Protein AF-0000000083226779 (afdb_homodimer)

Radius of gyration: 32.37 Å; Cα contacts (8 Å, |Δi|>4): 1210; chains: 2; bounding box: 57×109×81 Å

Organism: NCBI:txid56615

pLDDT: mean 79.48, std 20.88, range [28.34, 98.81]

Foldseek 3Di:
DFLPDDDVRVCCLVPDDDPPDDDDDDYDVDGDADQCVQLVVDAAPDQFPGKDKDADPQKDFAPCLVVLQVQVCCVLRVPPHPVPQAFKAFQADFQWQAKDLVGTDGDDQLVVCVVVVDPPSQAKFKELQDDNHIMMGRNNLSVLLVLQVVCLVVQNQPLFGNLDDLQPDRIRLSVVSRHNRSSSSSSSLLQLHIHIYGRDWDFQPPPPPVQQPPDPSRGTATATRMWGLQDDDPVRHLDQPPPDPPCCVVQVVQLVVFVVQVPPPCVVVPPPPPPDDPDVVVVVSVSVVSSVVVSSSVSSRTGHHHDHDDPVDDSLPRFDDPVVDPDGGGRDDPQPHFYAYSSRHTDGSVRSRVSSLVSCVVSCSLVCQVVLVCVQVPDDPPDDDDCPRDPRDSSNVSSVSRND/DFLPDDDVRVVCLVPDDDPPDDDDDDYDVDGDADQCVQLVVDAAPDQFPGKDKDADPQKDFAPCLVVLQVQVCCALRVVPHPVPQAFKAFQADFQWQAKDLVGTDGDDQLVVCVVVVDPPSQAKFKELQDDNHIMMGRNNLSVLLVLQVVCLVVQNLPLFGNLDDLQPDRIRLSVVSRHNRSSSSSSSLLQLHIYIYGRDWDFQPPPPVVQPPPDPSRGTATATRMWGLQDDDPPRHLDQPPPDPPCVVVQVVQLVVFVVQVPPPCVVVPPPPPPDDPDVVVVVSVSVVSSVVVSVSVSSRTGHHHDHDDPVDDSLPRFDDPVVDPDGGGRDHPQPHFYAYSRRHTDGSVRSRVSSLVSCVVSCSLVCQVVLVCVQPPDDPPDDDDCPRDPRDSSNVSSVSRND

Sequence (808 aa):
MEQTADQPTRKLVEGFEWKHGSKTVRKRIIQGGLLPAVVESWYPSSAHDSYGVLLEDDVEVSGYFYGWLKFALLEYRYSGRPAGAIYGISLYQPQHSELRPEGRRPFHAPALLAGLGIHPSTMPYASQVPCSWGALFFPETWTAFERYLTFRLANQLSGLELHQPVIPSPIRSNRWPKSWKKYLIEWVYLRGLVMLYPNYHHFNHSDHPEQAEWAEGEGLVPMGLSTNHLEIGTHVHHRQHRAKASHKLQYQQHQRAKLRFTRWEESIGVGWMVRGDDQQQEQEQQRMIQAELTAAQVKREFAIPLKPLSRSHSLLDGLKSPPGSRLPARLPSLSSLTSFDLWAEPASLDILHHRGFFASLSSGICDPFEHLLRAHRAPPSTTVSSSSSSPPSDRLELLADICRMEQTADQPTRKLVEGFEWKHGSKTVRKRIIQGGLLPAVVESWYPSSAHDSYGVLLEDDVEVSGYFYGWLKFALLEYRYSGRPAGAIYGISLYQPQHSELRPEGRRPFHAPALLAGLGIHPSTMPYASQVPCSWGALFFPETWTAFERYLTFRLANQLSGLELHQPVIPSPIRSNRWPKSWKKYLIEWVYLRGLVMLYPNYHHFNHSDHPEQAEWAEGEGLVPMGLSTNHLEIGTHVHHRQHRAKASHKLQYQQHQRAKLRFTRWEESIGVGWMVRGDDQQQEQEQQRMIQAELTAAQVKREFAIPLKPLSRSHSLLDGLKSPPGSRLPARLPSLSSLTSFDLWAEPASLDILHHRGFFASLSSGICDPFEHLLRAHRAPPSTTVSSSSSSPPSDRLELLADICR

Nearest PDB structures (foldseek):
  4d0z-assembly3_C  TM=5.890E-01  e=7.090E-01  Homo sapiens
  6nqt-assembly1_C  TM=6.318E-01  e=1.632E+00  Homo sapiens
  2ffu-assembly1_A  TM=5.578E-01  e=1.544E+00  Homo sapiens
  6nqt-assembly1_C  TM=5.850E-01  e=9.514E-01  Homo sapiens
  2ffu-assembly1_A  TM=5.577E-01  e=8.031E-01  Homo sapiens

Solvent-accessible surface area (backbone atoms only — not comparable to full-atom values): 45281 Å² total; per-residue (Å²): 82,59,44,77,57,49,62,71,56,49,51,47,58,49,67,48,80,63,89,88,55,88,66,82,46,54,46,40,66,59,78,68,56,68,30,50,55,57,61,37,69,59,41,55,47,29,68,82,79,26,71,47,75,51,69,50,94,50,46,48,70,21,81,48,35,67,58,49,51,52,55,52,45,45,53,42,55,65,61,77,42,76,45,74,50,55,42,31,41,34,32,34,55,71,53,50,40,65,32,35,68,92,40,73,37,85,36,57,63,41,47,54,32,43,73,71,70,40,76,53,33,31,41,56,35,30,26,36,59,79,61,78,49,22,26,36,35,37,27,57,52,49,54,52,44,52,52,49,48,32,34,42,74,64,54,64,39,61,60,39,53,70,86,54,69,64,64,85,63,81,42,43,48,78,75,34,87,69,42,52,61,32,56,50,44,47,49,28,43,36,56,23,29,26,25,38,28,55,37,44,61,44,76,61,76,65,87,61,72,81,76,58,71,47,59,96,69,52,39,61,41,66,30,14,31,16,24,39,58,70,55,81,49,94,83,36,63,89,52,81,73,73,73,62,78,79,59,39,60,62,50,49,52,55,22,54,63,35,48,74,62,38,82,69,70,77,70,67,76,73,64,81,70,71,81,65,73,69,66,66,43,48,50,50,46,48,46,49,51,49,41,49,51,35,45,50,49,52,25,30,63,62,34,45,31,54,39,66,83,48,92,91,47,60,93,58,56,46,46,50,49,54,85,94,44,90,49,72,55,52,81,72,51,78,89,70,41,54,30,24,40,66,73,67,40,82,43,54,64,67,56,38,31,49,53,9,38,51,36,33,60,71,45,29,54,42,66,57,43,64,59,50,51,48,64,67,64,48,71,74,74,87,76,77,74,89,69,73,74,71,73,74,51,64,67,53,49,53,43,48,62,38,68,98,82,59,44,79,59,50,61,71,59,49,52,47,59,50,66,49,79,61,90,87,57,89,66,82,47,53,47,40,66,56,79,69,56,67,30,50,54,57,63,37,67,59,42,54,47,28,66,82,79,26,71,45,73,52,69,49,95,50,46,50,69,21,82,49,36,66,57,49,52,51,54,51,44,44,54,43,55,64,61,78,42,77,44,76,49,55,40,32,42,34,32,32,55,70,53,49,40,65,32,34,68,91,39,72,37,87,36,56,63,41,48,54,32,43,73,70,70,39,78,53,33,32,41,55,34,31,25,36,58,79,63,78,49,21,25,35,36,38,27,55,52,49,55,51,44,50,51,49,48,33,35,41,76,65,53,64,39,62,59,40,54,70,87,55,70,62,64,86,63,82,44,44,47,76,75,34,88,70,40,52,63,33,56,49,44,45,49,28,43,34,56,22,28,28,25,40,29,56,36,44,62,44,76,60,76,66,86,61,70,82,74,57,71,45,56,102,66,50,40,60,40,65,31,14,31,14,23,41,58,71,58,81,49,95,84,38,61,89,53,80,72,74,73,63,77,81,60,36,59,61,50,50,52,54,23,56,62,34,48,76,61,37,83,68,70,76,70,66,74,72,64,78,68,70,80,64,72,68,67,66,43,46,49,50,46,48,46,49,49,49,41,47,50,34,47,51,49,52,26,29,62,61,32,42,30,55,38,65,84,46,92,91,48,60,92,59,58,45,46,50,48,54,85,93,44,91,48,70,53,50,81,72,52,77,92,70,41,54,30,25,40,67,74,68,41,80,43,54,63,66,56,39,30,50,52,10,37,50,35,33,60,71,44,29,54,41,66,57,43,63,60,51,52,48,63,67,63,48,69,75,75,86,76,81,76,88,70,73,76,70,73,76,49,63,66,54,49,53,40,50,63,37,67,100

Structure (mmCIF, N/CA/C/O backbone):
data_AF-0000000083226779-model_v1
#
loop_
_entity.id
_entity.type
_entity.pdbx_description
1 polymer 'Uncharacterized protein'
#
loop_
_atom_site.group_PDB
_atom_site.id
_atom_site.type_symbol
_atom_site.label_atom_id
_atom_site.label_alt_id
_atom_site.label_comp_id
_atom_site.label_asym_id
_atom_site.label_entity_id
_atom_site.label_seq_id
_atom_site.pdbx_PDB_ins_code
_atom_site.Cartn_x
_atom_site.Cartn_y
_atom_site.Cartn_z
_atom_site.occupancy
_atom_site.B_iso_or_equiv
_atom_site.auth_seq_id
_atom_site.auth_comp_id
_atom_site.auth_asym_id
_atom_site.auth_atom_id
_atom_site.pdbx_PDB_model_num
ATOM 1 N N . MET A 1 1 ? -1.483 4.699 -6.59 1 90.75 1 MET A N 1
ATOM 2 C CA . MET A 1 1 ? -2.381 4.809 -7.734 1 90.75 1 MET A CA 1
ATOM 3 C C . MET A 1 1 ? -3.73 4.16 -7.434 1 90.75 1 MET A C 1
ATOM 5 O O . MET A 1 1 ? -3.793 2.98 -7.086 1 90.75 1 MET A O 1
ATOM 9 N N . GLU A 1 2 ? -4.73 4.992 -7.52 1 89 2 GLU A N 1
ATOM 10 C CA . GLU A 1 2 ? -6.078 4.512 -7.242 1 89 2 GLU A CA 1
ATOM 11 C C . GLU A 1 2 ? -6.559 3.559 -8.336 1 89 2 GLU A C 1
ATOM 13 O O . GLU A 1 2 ? -6.02 3.549 -9.438 1 89 2 GLU A O 1
ATOM 18 N N . GLN A 1 3 ? -7.539 2.748 -7.957 1 86.06 3 GLN A N 1
ATOM 19 C CA . GLN A 1 3 ? -8.141 1.803 -8.891 1 86.06 3 GLN A CA 1
ATOM 20 C C . GLN A 1 3 ? -8.586 2.504 -10.172 1 86.06 3 GLN A C 1
ATOM 22 O O . GLN A 1 3 ? -8.469 1.944 -11.266 1 86.06 3 GLN A O 1
ATOM 27 N N . THR A 1 4 ? -8.969 3.74 -10.086 1 83.69 4 THR A N 1
ATOM 28 C CA . THR A 1 4 ? -9.578 4.477 -11.188 1 83.69 4 THR A CA 1
ATOM 29 C C . THR A 1 4 ? -8.531 5.289 -11.945 1 83.69 4 THR A C 1
ATOM 31 O O . THR A 1 4 ? -8.875 6.121 -12.789 1 83.69 4 THR A O 1
ATOM 34 N N . ALA A 1 5 ? -7.312 5.117 -11.617 1 86.69 5 ALA A N 1
ATOM 35 C CA . ALA A 1 5 ? -6.266 5.859 -12.312 1 86.69 5 ALA A CA 1
ATOM 36 C C . ALA A 1 5 ? -6.398 5.699 -13.828 1 86.69 5 ALA A C 1
ATOM 38 O O . ALA A 1 5 ? -6.57 4.586 -14.328 1 86.69 5 ALA A O 1
ATOM 39 N N . ASP A 1 6 ? -6.32 6.848 -14.477 1 86.12 6 ASP A N 1
ATOM 40 C CA . ASP A 1 6 ? -6.469 6.797 -15.93 1 86.12 6 ASP A CA 1
ATOM 41 C C . ASP A 1 6 ? -5.164 6.367 -16.594 1 86.12 6 ASP A C 1
ATOM 43 O O . ASP A 1 6 ? -4.137 6.227 -15.938 1 86.12 6 ASP A O 1
ATOM 47 N N . GLN A 1 7 ? -5.242 6.16 -17.859 1 87.12 7 GLN A N 1
ATOM 48 C CA . GLN A 1 7 ? -4.137 5.598 -18.641 1 87.12 7 GLN A CA 1
ATOM 49 C C . GLN A 1 7 ? -2.934 6.535 -18.625 1 87.12 7 GLN A C 1
ATOM 51 O O . GLN A 1 7 ? -1.801 6.094 -18.422 1 87.12 7 GLN A O 1
ATOM 56 N N . PRO A 1 8 ? -3.09 7.852 -18.844 1 86.38 8 PRO A N 1
ATOM 57 C CA . PRO A 1 8 ? -1.929 8.742 -18.797 1 86.38 8 PRO A CA 1
ATOM 58 C C . PRO A 1 8 ? -1.203 8.695 -17.453 1 86.38 8 PRO A C 1
ATOM 60 O O . PRO A 1 8 ? 0.03 8.695 -17.422 1 86.38 8 PRO A O 1
ATOM 63 N N . THR A 1 9 ? -1.959 8.648 -16.406 1 88.81 9 THR A N 1
ATOM 64 C CA . THR A 1 9 ? -1.373 8.562 -15.078 1 88.81 9 THR A CA 1
ATOM 65 C C . THR A 1 9 ? -0.595 7.258 -14.914 1 88.81 9 THR A C 1
ATOM 67 O O . THR A 1 9 ? 0.542 7.262 -14.43 1 88.81 9 THR A O 1
ATOM 70 N N . ARG A 1 10 ? -1.225 6.184 -15.328 1 88.81 10 ARG A N 1
ATOM 71 C CA . ARG A 1 10 ? -0.58 4.879 -15.227 1 88.81 10 ARG A CA 1
ATOM 72 C C . ARG A 1 10 ? 0.725 4.848 -16.016 1 88.81 10 ARG A C 1
ATOM 74 O O . ARG A 1 10 ? 1.749 4.383 -15.516 1 88.81 10 ARG A O 1
ATOM 81 N N . LYS A 1 11 ? 0.662 5.297 -17.219 1 88.25 11 LYS A N 1
ATOM 82 C CA . LYS A 1 11 ? 1.846 5.301 -18.078 1 88.25 11 LYS A CA 1
ATOM 83 C C . LYS A 1 11 ? 2.945 6.18 -17.484 1 88.25 11 LYS A C 1
ATOM 85 O O . LYS A 1 11 ? 4.129 5.836 -17.562 1 88.25 11 LYS A O 1
ATOM 90 N N . LEU A 1 12 ? 2.537 7.285 -16.938 1 89.94 12 LEU A N 1
ATOM 91 C CA . LEU A 1 12 ? 3.498 8.164 -16.281 1 89.94 12 LEU A CA 1
ATOM 92 C C . LEU A 1 12 ? 4.188 7.457 -15.125 1 89.94 12 LEU A C 1
ATOM 94 O O . LEU A 1 12 ? 5.418 7.488 -15.023 1 89.94 12 LEU A O 1
ATOM 98 N N . VAL A 1 13 ? 3.434 6.848 -14.281 1 90.38 13 VAL A N 1
ATOM 99 C CA . VAL A 1 13 ? 3.957 6.168 -13.102 1 90.38 13 VAL A CA 1
ATOM 100 C C . VAL A 1 13 ? 4.863 5.016 -13.531 1 90.38 13 VAL A C 1
ATOM 102 O O . VAL A 1 13 ? 5.969 4.859 -13.008 1 90.38 13 VAL A O 1
ATOM 105 N N . GLU A 1 14 ? 4.41 4.258 -14.461 1 88.44 14 GLU A N 1
ATOM 106 C CA . GLU A 1 14 ? 5.168 3.102 -14.93 1 88.44 14 GLU A CA 1
ATOM 107 C C . GLU A 1 14 ? 6.477 3.529 -15.594 1 88.44 14 GLU A C 1
ATOM 109 O O . GLU A 1 14 ? 7.504 2.867 -15.43 1 88.44 14 GLU A O 1
ATOM 114 N N . GLY A 1 15 ? 6.434 4.633 -16.281 1 87.75 15 GLY A N 1
ATOM 115 C CA . GLY A 1 15 ? 7.594 5.086 -17.031 1 87.75 15 GLY A CA 1
ATOM 116 C C . GLY A 1 15 ? 8.516 5.984 -16.234 1 87.75 15 GLY A C 1
ATOM 117 O O . GLY A 1 15 ? 9.633 6.273 -16.656 1 87.75 15 GLY A O 1
ATOM 118 N N . PHE A 1 16 ? 8.047 6.379 -15.062 1 89.94 16 PHE A N 1
ATOM 119 C CA . PHE A 1 16 ? 8.828 7.316 -14.258 1 89.94 16 PHE A CA 1
ATOM 120 C C . PHE A 1 16 ? 10.078 6.645 -13.703 1 89.94 16 PHE A C 1
ATOM 122 O O . PHE A 1 16 ? 10 5.566 -13.109 1 89.94 16 PHE A O 1
ATOM 129 N N . GLU A 1 17 ? 11.172 7.234 -13.906 1 88.38 17 GLU A N 1
ATOM 130 C CA . GLU A 1 17 ? 12.43 6.754 -13.352 1 88.38 17 GLU A CA 1
ATOM 131 C C . GLU A 1 17 ? 12.914 7.645 -12.211 1 88.38 17 GLU A C 1
ATOM 133 O O . GLU A 1 17 ? 13.078 8.852 -12.391 1 88.38 17 GLU A O 1
ATOM 138 N N . TRP A 1 18 ? 13.07 7.109 -11.078 1 89.5 18 TRP A N 1
ATOM 139 C CA . TRP A 1 18 ? 13.594 7.812 -9.914 1 89.5 18 TRP A CA 1
ATOM 140 C C . TRP A 1 18 ? 15.078 7.5 -9.719 1 89.5 18 TRP A C 1
ATOM 142 O O . TRP A 1 18 ? 15.43 6.391 -9.305 1 89.5 18 TRP A O 1
ATOM 152 N N . LYS A 1 19 ? 15.969 8.414 -9.828 1 89.81 19 LYS A N 1
ATOM 153 C CA . LYS A 1 19 ? 17.406 8.203 -9.844 1 89.81 19 LYS A CA 1
ATOM 154 C C . LYS A 1 19 ? 18.016 8.445 -8.461 1 89.81 19 LYS A C 1
ATOM 156 O O . LYS A 1 19 ? 19.219 8.289 -8.266 1 89.81 19 LYS A O 1
ATOM 161 N N . HIS A 1 20 ? 17.266 8.875 -7.52 1 87.88 20 HIS A N 1
ATOM 162 C CA . HIS A 1 20 ? 17.781 9.297 -6.227 1 87.88 20 HIS A CA 1
ATOM 163 C C . HIS A 1 20 ? 17.422 8.297 -5.133 1 87.88 20 HIS A C 1
ATOM 165 O O . HIS A 1 20 ? 17.422 8.633 -3.949 1 87.88 20 HIS A O 1
ATOM 171 N N . GLY A 1 21 ? 17.062 7.152 -5.527 1 87.44 21 GLY A N 1
ATOM 172 C CA . GLY A 1 21 ? 16.688 6.109 -4.594 1 87.44 21 GLY A CA 1
ATOM 173 C C . GLY A 1 21 ? 15.781 5.059 -5.207 1 87.44 21 GLY A C 1
ATOM 174 O O . GLY A 1 21 ? 15.75 4.895 -6.426 1 87.44 21 GLY A O 1
ATOM 175 N N . SER A 1 22 ? 15.125 4.305 -4.305 1 87.69 22 SER A N 1
ATOM 176 C CA . SER A 1 22 ? 14.211 3.26 -4.762 1 87.69 22 SER A CA 1
ATOM 177 C C . SER A 1 22 ? 12.82 3.82 -5.023 1 87.69 22 SER A C 1
ATOM 179 O O . SER A 1 22 ? 12.398 4.785 -4.375 1 87.69 22 SER A O 1
ATOM 181 N N . LYS A 1 23 ? 12.242 3.258 -6.012 1 91.06 23 LYS A N 1
ATOM 182 C CA . LYS A 1 23 ? 10.859 3.566 -6.348 1 91.06 23 LYS A CA 1
ATOM 183 C C . LYS A 1 23 ? 9.938 2.387 -6.035 1 91.06 23 LYS A C 1
ATOM 185 O O . LYS A 1 23 ? 10.242 1.248 -6.398 1 91.06 23 LYS A O 1
ATOM 190 N N . THR A 1 24 ? 8.969 2.74 -5.246 1 91.56 24 THR A N 1
ATOM 191 C CA . THR A 1 24 ? 7.914 1.754 -5.023 1 91.56 24 THR A CA 1
ATOM 192 C C . THR A 1 24 ? 6.559 2.299 -5.469 1 91.56 24 THR A C 1
ATOM 194 O O . THR A 1 24 ? 6.246 3.467 -5.234 1 91.56 24 THR A O 1
ATOM 197 N N . VAL A 1 25 ? 5.809 1.467 -6.211 1 92.88 25 VAL A N 1
ATOM 198 C CA . VAL A 1 25 ? 4.48 1.846 -6.68 1 92.88 25 VAL A CA 1
ATOM 199 C C . VAL A 1 25 ? 3.42 1.016 -5.961 1 92.88 25 VAL A C 1
ATOM 201 O O . VAL A 1 25 ? 3.547 -0.206 -5.852 1 92.88 25 VAL A O 1
ATOM 204 N N . ARG A 1 26 ? 2.471 1.661 -5.371 1 92.56 26 ARG A N 1
ATOM 205 C CA . ARG A 1 26 ? 1.292 0.998 -4.82 1 92.56 26 ARG A CA 1
ATOM 206 C C . ARG A 1 26 ? 0.071 1.233 -5.703 1 92.56 26 ARG A C 1
ATOM 208 O O . ARG A 1 26 ? -0.317 2.379 -5.945 1 92.56 26 ARG A O 1
ATOM 215 N N . LYS A 1 27 ? -0.462 0.164 -6.191 1 93 27 LYS A N 1
ATOM 216 C CA . LYS A 1 27 ? -1.641 0.245 -7.047 1 93 27 LYS A CA 1
ATOM 217 C C . LYS A 1 27 ? -2.82 -0.501 -6.434 1 93 27 LYS A C 1
ATOM 219 O O . LYS A 1 27 ? -2.688 -1.657 -6.027 1 93 27 LYS A O 1
ATOM 224 N N . ARG A 1 28 ? -3.957 0.163 -6.328 1 91.31 28 ARG A N 1
ATOM 225 C CA . ARG A 1 28 ? -5.168 -0.436 -5.777 1 91.31 28 ARG A CA 1
ATOM 226 C C . ARG A 1 28 ? -5.973 -1.141 -6.863 1 91.31 28 ARG A C 1
ATOM 228 O O . ARG A 1 28 ? -6.078 -0.646 -7.988 1 91.31 28 ARG A O 1
ATOM 235 N N . ILE A 1 29 ? -6.566 -2.238 -6.461 1 89.44 29 ILE A N 1
ATOM 236 C CA . ILE A 1 29 ? -7.418 -2.965 -7.395 1 89.44 29 ILE A CA 1
ATOM 237 C C . ILE A 1 29 ? -8.883 -2.756 -7.023 1 89.44 29 ILE A C 1
ATOM 239 O O . ILE A 1 29 ? -9.781 -3.088 -7.805 1 89.44 29 ILE A O 1
ATOM 243 N N . ILE A 1 30 ? -9.086 -2.299 -5.84 1 84.31 30 ILE A N 1
ATOM 244 C CA . ILE A 1 30 ? -10.383 -1.842 -5.359 1 84.31 30 ILE A CA 1
ATOM 245 C C . ILE A 1 30 ? -10.297 -0.377 -4.938 1 84.31 30 ILE A C 1
ATOM 247 O O . ILE A 1 30 ? -9.328 0.033 -4.297 1 84.31 30 ILE A O 1
ATOM 251 N N . GLN A 1 31 ? -11.305 0.309 -5.297 1 84.94 31 GLN A N 1
ATOM 252 C CA . GLN A 1 31 ? -11.289 1.732 -4.977 1 84.94 31 GLN A CA 1
ATOM 253 C C . GLN A 1 31 ? -11.211 1.955 -3.467 1 84.94 31 GLN A C 1
ATOM 255 O O . GLN A 1 31 ? -11.992 1.382 -2.709 1 84.94 31 GLN A O 1
ATOM 260 N N . GLY A 1 32 ? -10.297 2.727 -3.047 1 83.31 32 GLY A N 1
ATOM 261 C CA . GLY A 1 32 ? -10.094 2.992 -1.631 1 83.31 32 GLY A CA 1
ATOM 262 C C . GLY A 1 32 ? -10.586 4.363 -1.207 1 83.31 32 GLY A C 1
ATOM 263 O O . GLY A 1 32 ? -11 4.555 -0.062 1 83.31 32 GLY A O 1
ATOM 264 N N . GLY A 1 33 ? -10.414 5.344 -2.08 1 84.25 33 GLY A N 1
ATOM 265 C CA . GLY A 1 33 ? -10.805 6.699 -1.73 1 84.25 33 GLY A CA 1
ATOM 266 C C . GLY A 1 33 ? -9.648 7.535 -1.211 1 84.25 33 GLY A C 1
ATOM 267 O O . GLY A 1 33 ? -8.539 7.027 -1.03 1 84.25 33 GLY A O 1
ATOM 268 N N . LEU A 1 34 ? -9.953 8.781 -0.894 1 85.62 34 LEU A N 1
ATOM 269 C CA . LEU A 1 34 ? -8.906 9.75 -0.583 1 85.62 34 LEU A CA 1
ATOM 270 C C . LEU A 1 34 ? -8.336 9.508 0.809 1 85.62 34 LEU A C 1
ATOM 272 O O . LEU A 1 34 ? -7.125 9.633 1.02 1 85.62 34 LEU A O 1
ATOM 276 N N . LEU A 1 35 ? -9.203 9.227 1.764 1 91.12 35 LEU A N 1
ATOM 277 C CA . LEU A 1 35 ? -8.758 9.031 3.139 1 91.12 35 LEU A CA 1
ATOM 278 C C . LEU A 1 35 ? -7.73 7.902 3.221 1 91.12 35 LEU A C 1
ATOM 280 O O . LEU A 1 35 ? -6.582 8.133 3.604 1 91.12 35 LEU A O 1
ATOM 284 N N . PRO A 1 36 ? -8.023 6.691 2.711 1 91 36 PRO A N 1
ATOM 285 C CA . PRO A 1 36 ? -6.996 5.652 2.727 1 91 36 PRO A CA 1
ATOM 286 C C . PRO A 1 36 ? -5.801 5.988 1.834 1 91 36 PRO A C 1
ATOM 288 O O . PRO A 1 36 ? -4.672 5.598 2.133 1 91 36 PRO A O 1
ATOM 291 N N . ALA A 1 37 ? -6.047 6.676 0.75 1 92.06 37 ALA A N 1
ATOM 292 C CA . ALA A 1 37 ? -4.969 7.012 -0.177 1 92.06 37 ALA A CA 1
ATOM 293 C C . ALA A 1 37 ? -3.846 7.758 0.535 1 92.06 37 ALA A C 1
ATOM 295 O O . ALA A 1 37 ? -2.664 7.492 0.295 1 92.06 37 ALA A O 1
ATOM 296 N N . VAL A 1 38 ? -4.219 8.625 1.435 1 94.69 38 VAL A N 1
ATOM 297 C CA . VAL A 1 38 ? -3.211 9.414 2.129 1 94.69 38 VAL A CA 1
ATOM 298 C C . VAL A 1 38 ? -2.664 8.633 3.32 1 94.69 38 VAL A C 1
ATOM 300 O O . VAL A 1 38 ? -1.452 8.445 3.441 1 94.69 38 VAL A O 1
ATOM 303 N N . VAL A 1 39 ? -3.494 8.133 4.133 1 95.81 39 VAL A N 1
ATOM 304 C CA . VAL A 1 39 ? -3.072 7.566 5.414 1 95.81 39 VAL A CA 1
ATOM 305 C C . VAL A 1 39 ? -2.285 6.281 5.176 1 95.81 39 VAL A C 1
ATOM 307 O O . VAL A 1 39 ? -1.332 5.984 5.902 1 95.81 39 VAL A O 1
ATOM 310 N N . GLU A 1 40 ? -2.658 5.535 4.168 1 93.94 40 GLU A N 1
ATOM 311 C CA . GLU A 1 40 ? -1.982 4.266 3.904 1 93.94 40 GLU A CA 1
ATOM 312 C C . GLU A 1 40 ? -0.746 4.469 3.033 1 93.94 40 GLU A C 1
ATOM 314 O O . GLU A 1 40 ? -0.008 3.521 2.764 1 93.94 40 GLU A O 1
ATOM 319 N N . SER A 1 41 ? -0.499 5.633 2.594 1 94.25 41 SER A N 1
ATOM 320 C CA . SER A 1 41 ? 0.613 5.883 1.682 1 94.25 41 SER A CA 1
ATOM 321 C C . SER A 1 41 ? 1.955 5.715 2.385 1 94.25 41 SER A C 1
ATOM 323 O O . SER A 1 41 ? 2.98 5.5 1.735 1 94.25 41 SER A O 1
ATOM 325 N N . TRP A 1 42 ? 1.938 5.832 3.686 1 94.94 42 TRP A N 1
ATOM 326 C CA . TRP A 1 42 ? 3.191 5.73 4.426 1 94.94 42 TRP A CA 1
ATOM 327 C C . TRP A 1 42 ? 2.957 5.137 5.812 1 94.94 42 TRP A C 1
ATOM 329 O O . TRP A 1 42 ? 1.962 5.449 6.469 1 94.94 42 TRP A O 1
ATOM 339 N N . TYR A 1 43 ? 3.742 4.273 6.207 1 94.56 43 TYR A N 1
ATOM 340 C CA . TYR A 1 43 ? 3.906 3.756 7.559 1 94.56 43 TYR A CA 1
ATOM 341 C C . TYR A 1 43 ? 5.379 3.652 7.93 1 94.56 43 TYR A C 1
ATOM 343 O O . TYR A 1 43 ? 6.168 3.051 7.195 1 94.56 43 TYR A O 1
ATOM 351 N N . PRO A 1 44 ? 5.746 4.27 9.039 1 94.25 44 PRO A N 1
ATOM 352 C CA . PRO A 1 44 ? 7.172 4.34 9.359 1 94.25 44 PRO A CA 1
ATOM 353 C C . PRO A 1 44 ? 7.824 2.963 9.461 1 94.25 44 PRO A C 1
ATOM 355 O O . PRO A 1 44 ? 7.234 2.037 10.023 1 94.25 44 PRO A O 1
ATOM 358 N N . SER A 1 45 ? 9.031 2.852 8.852 1 89.31 45 SER A N 1
ATOM 359 C CA . SER A 1 45 ? 9.805 1.614 8.914 1 89.31 45 SER A CA 1
ATOM 360 C C . SER A 1 45 ? 10.539 1.496 10.242 1 89.31 45 SER A C 1
ATOM 362 O O . SER A 1 45 ? 11.016 0.415 10.609 1 89.31 45 SER A O 1
ATOM 364 N N . SER A 1 46 ? 10.695 2.609 10.82 1 84 46 SER A N 1
ATOM 365 C CA . SER A 1 46 ? 11.297 2.707 12.148 1 84 46 SER A CA 1
ATOM 366 C C . SER A 1 46 ? 10.539 3.695 13.031 1 84 46 SER A C 1
ATOM 368 O O . SER A 1 46 ? 10.039 4.715 12.539 1 84 46 SER A O 1
ATOM 370 N N . ALA A 1 47 ? 10.523 3.387 14.297 1 77.5 47 ALA A N 1
ATOM 371 C CA . ALA A 1 47 ? 9.742 4.195 15.219 1 77.5 47 ALA A CA 1
ATOM 372 C C . ALA A 1 47 ? 10.406 5.543 15.477 1 77.5 47 ALA A C 1
ATOM 374 O O . ALA A 1 47 ? 9.758 6.496 15.914 1 77.5 47 ALA A O 1
ATOM 375 N N . HIS A 1 48 ? 11.641 5.668 15.141 1 78.12 48 HIS A N 1
ATOM 376 C CA . HIS A 1 48 ? 12.266 6.895 15.633 1 78.12 48 HIS A CA 1
ATOM 377 C C . HIS A 1 48 ? 13.078 7.57 14.531 1 78.12 48 HIS A C 1
ATOM 379 O O . HIS A 1 48 ? 13.477 8.727 14.672 1 78.12 48 HIS A O 1
ATOM 385 N N . ASP A 1 49 ? 13.211 6.93 13.469 1 85.38 49 ASP A N 1
ATOM 386 C CA . ASP A 1 49 ? 14.117 7.551 12.516 1 85.38 49 ASP A CA 1
ATOM 387 C C . ASP A 1 49 ? 13.602 7.398 11.086 1 85.38 49 ASP A C 1
ATOM 389 O O . ASP A 1 49 ? 14.383 7.367 10.133 1 85.38 49 ASP A O 1
ATOM 393 N N . SER A 1 50 ? 12.453 7.168 10.914 1 91.75 50 SER A N 1
ATOM 394 C CA . SER A 1 50 ? 11.797 7.082 9.617 1 91.75 50 SER A CA 1
ATOM 395 C C . SER A 1 50 ? 10.734 8.164 9.461 1 91.75 50 SER A C 1
ATOM 397 O O . SER A 1 50 ? 9.617 8.016 9.961 1 91.75 50 SER A O 1
ATOM 399 N N . TYR A 1 51 ? 11.078 9.18 8.688 1 94.75 51 TYR A N 1
ATOM 400 C CA . TYR A 1 51 ? 10.172 10.312 8.516 1 94.75 51 TYR A CA 1
ATOM 401 C C . TYR A 1 51 ? 9.469 10.242 7.16 1 94.75 51 TYR A C 1
ATOM 403 O O . TYR A 1 51 ? 10.031 9.734 6.188 1 94.75 51 TYR A O 1
ATOM 411 N N . GLY A 1 52 ? 8.258 10.664 7.156 1 96.19 52 GLY A N 1
ATOM 412 C CA . GLY A 1 52 ? 7.512 10.703 5.91 1 96.19 52 GLY A CA 1
ATOM 413 C C . GLY A 1 52 ? 7.191 12.109 5.445 1 96.19 52 GLY A C 1
ATOM 414 O O . GLY A 1 52 ? 6.688 12.922 6.223 1 96.19 52 GLY A O 1
ATOM 415 N N . VAL A 1 53 ? 7.586 12.414 4.23 1 97.94 53 VAL A N 1
ATOM 416 C CA . VAL A 1 53 ? 7.16 13.648 3.572 1 97.94 53 VAL A CA 1
ATOM 417 C C . VAL A 1 53 ? 6.008 13.344 2.613 1 97.94 53 VAL A C 1
ATOM 419 O O . VAL A 1 53 ? 6.18 12.609 1.639 1 97.94 53 VAL A O 1
ATOM 422 N N . LEU A 1 54 ? 4.867 13.875 2.896 1 97.75 54 LEU A N 1
ATOM 423 C CA . LEU A 1 54 ? 3.678 13.625 2.09 1 97.75 54 LEU A CA 1
ATOM 424 C C . LEU A 1 54 ? 3.404 14.789 1.145 1 97.75 54 LEU A C 1
ATOM 426 O O . LEU A 1 54 ? 3.25 15.93 1.585 1 97.75 54 LEU A O 1
ATOM 430 N N . LEU A 1 55 ? 3.348 14.523 -0.193 1 96.75 55 LEU A N 1
ATOM 431 C CA . LEU A 1 55 ? 3.078 15.5 -1.243 1 96.75 55 LEU A CA 1
ATOM 432 C C . LEU A 1 55 ? 1.913 15.055 -2.117 1 96.75 55 LEU A C 1
ATOM 434 O O . LEU A 1 55 ? 1.936 13.953 -2.672 1 96.75 55 LEU A O 1
ATOM 438 N N . GLU A 1 56 ? 0.872 15.844 -2.197 1 92.5 56 GLU A N 1
ATOM 439 C CA . GLU A 1 56 ? -0.198 15.57 -3.154 1 92.5 56 GLU A CA 1
ATOM 440 C C . GLU A 1 56 ? 0.261 15.836 -4.586 1 92.5 56 GLU A C 1
ATOM 442 O O . GLU A 1 56 ? 1.279 16.484 -4.805 1 92.5 56 GLU A O 1
ATOM 447 N N . ASP A 1 57 ? -0.48 15.32 -5.543 1 87.88 57 ASP A N 1
ATOM 448 C CA . ASP A 1 57 ? -0.078 15.328 -6.949 1 87.88 57 ASP A CA 1
ATOM 449 C C . ASP A 1 57 ? -0.086 16.75 -7.516 1 87.88 57 ASP A C 1
ATOM 451 O O . ASP A 1 57 ? 0.543 17.016 -8.547 1 87.88 57 ASP A O 1
ATOM 455 N N . ASP A 1 58 ? -0.776 17.688 -6.871 1 86.94 58 ASP A N 1
ATOM 456 C CA . ASP A 1 58 ? -0.841 19.062 -7.387 1 86.94 58 ASP A CA 1
ATOM 457 C C . ASP A 1 58 ? 0 20 -6.539 1 86.94 58 ASP A C 1
ATOM 459 O O . ASP A 1 58 ? -0.212 21.219 -6.559 1 86.94 58 ASP A O 1
ATOM 463 N N . VAL A 1 59 ? 0.908 19.484 -5.766 1 93.31 59 VAL A N 1
ATOM 464 C CA . VAL A 1 59 ? 1.823 20.281 -4.953 1 93.31 59 VAL A CA 1
ATOM 465 C C . VAL A 1 59 ? 3.148 20.453 -5.691 1 93.31 59 VAL A C 1
ATOM 467 O O . VAL A 1 59 ? 3.65 19.516 -6.316 1 93.31 59 VAL A O 1
ATOM 470 N N . GLU A 1 60 ? 3.619 21.672 -5.75 1 94.19 60 GLU A N 1
ATOM 471 C CA . GLU A 1 60 ? 4.973 22 -6.191 1 94.19 60 GLU A CA 1
ATOM 472 C C . GLU A 1 60 ? 5.832 22.484 -5.023 1 94.19 60 GLU A C 1
ATOM 474 O O . GLU A 1 60 ? 5.352 23.203 -4.152 1 94.19 60 GLU A O 1
ATOM 479 N N . VAL A 1 61 ? 7.137 22.078 -5.039 1 96.81 61 VAL A N 1
ATOM 480 C CA . VAL A 1 61 ? 7.984 22.438 -3.904 1 96.81 61 VAL A CA 1
ATOM 481 C C . VAL A 1 61 ? 9.117 23.344 -4.367 1 96.81 61 VAL A C 1
ATOM 483 O O . VAL A 1 61 ? 9.508 23.312 -5.539 1 96.81 61 VAL A O 1
ATOM 486 N N . SER A 1 62 ? 9.57 24.172 -3.396 1 96.62 62 SER A N 1
ATOM 487 C CA . SER A 1 62 ? 10.75 25 -3.596 1 96.62 62 SER A CA 1
ATOM 488 C C . SER A 1 62 ? 12.023 24.172 -3.611 1 96.62 62 SER A C 1
ATOM 490 O O . SER A 1 62 ? 12.07 23.078 -3.033 1 96.62 62 SER A O 1
ATOM 492 N N . GLY A 1 63 ? 13.062 24.703 -4.328 1 96.06 63 GLY A N 1
ATOM 493 C CA . GLY A 1 63 ? 14.375 24.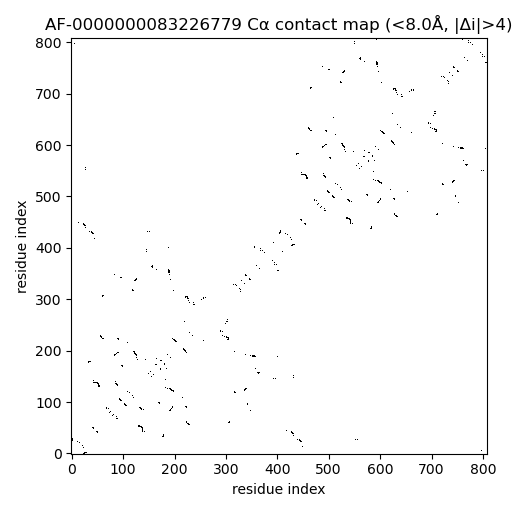094 -4.238 1 96.06 63 GLY A CA 1
ATOM 494 C C . GLY A 1 63 ? 14.906 24.016 -2.82 1 96.06 63 GLY A C 1
ATOM 495 O O . GLY A 1 63 ? 15.828 23.25 -2.531 1 96.06 63 GLY A O 1
ATOM 496 N N . TYR A 1 64 ? 14.297 24.719 -1.859 1 97.19 64 TYR A N 1
ATOM 497 C CA . TYR A 1 64 ? 14.742 24.781 -0.473 1 97.19 64 TYR A CA 1
ATOM 498 C C . TYR A 1 64 ? 13.969 23.797 0.397 1 97.19 64 TYR A C 1
ATOM 500 O O . TYR A 1 64 ? 14.25 23.656 1.59 1 97.19 64 TYR A O 1
ATOM 508 N N . PHE A 1 65 ? 13.016 23.078 -0.187 1 97.94 65 PHE A N 1
ATOM 509 C CA . PHE A 1 65 ? 12.102 22.312 0.65 1 97.94 65 PHE A CA 1
ATOM 510 C C . PHE A 1 65 ? 12.859 21.281 1.49 1 97.94 65 PHE A C 1
ATOM 512 O O . PHE A 1 65 ? 12.617 21.156 2.693 1 97.94 65 PHE A O 1
ATOM 519 N N . TYR A 1 66 ? 13.805 20.562 0.86 1 97.12 66 TYR A N 1
ATOM 520 C CA . TYR A 1 66 ? 14.531 19.516 1.566 1 97.12 66 TYR A CA 1
ATOM 521 C C . TYR A 1 66 ? 15.461 20.109 2.617 1 97.12 66 TYR A C 1
ATOM 523 O O . TYR A 1 66 ? 15.602 19.562 3.713 1 97.12 66 TYR A O 1
ATOM 531 N N . GLY A 1 67 ? 16.141 21.172 2.316 1 97.69 67 GLY A N 1
ATOM 532 C CA . GLY A 1 67 ? 16.984 21.859 3.283 1 97.69 67 GLY A CA 1
ATOM 533 C C . GLY A 1 67 ? 16.203 22.328 4.504 1 97.69 67 GLY A C 1
ATOM 534 O O . GLY A 1 67 ? 16.688 22.188 5.633 1 97.69 67 GLY A O 1
ATOM 535 N N . TRP A 1 68 ? 15.07 22.891 4.27 1 98.06 68 TRP A N 1
ATOM 536 C CA . TRP A 1 68 ? 14.219 23.344 5.363 1 98.06 68 TRP A CA 1
ATOM 537 C C . TRP A 1 68 ? 13.836 22.188 6.277 1 98.06 68 TRP A C 1
ATOM 539 O O . TRP A 1 68 ? 13.922 22.312 7.504 1 98.06 68 TRP A O 1
ATOM 549 N N . LEU A 1 69 ? 13.414 21.109 5.672 1 98.25 69 LEU A N 1
ATOM 550 C CA . LEU A 1 69 ? 13.008 19.938 6.457 1 98.25 69 LEU A CA 1
ATOM 551 C C . LEU A 1 69 ? 14.164 19.438 7.312 1 98.25 69 LEU A C 1
ATOM 553 O O . LEU A 1 69 ? 13.984 19.141 8.5 1 98.25 69 LEU A O 1
ATOM 557 N N . LYS A 1 70 ? 15.305 19.328 6.727 1 96.69 70 LYS A N 1
ATOM 558 C CA . LYS A 1 70 ? 16.469 18.875 7.477 1 96.69 70 LYS A CA 1
ATOM 559 C C . LYS A 1 70 ? 16.828 19.875 8.578 1 96.69 70 LYS A C 1
ATOM 561 O O . LYS A 1 70 ? 17.109 19.469 9.711 1 96.69 70 LYS A O 1
ATOM 566 N N . PHE A 1 71 ? 16.828 21.141 8.234 1 96 71 PHE A N 1
ATOM 567 C CA . PHE A 1 71 ? 17.141 22.234 9.148 1 96 71 PHE A CA 1
ATOM 568 C C . PHE A 1 71 ? 16.25 22.188 10.375 1 96 71 PHE A C 1
ATOM 570 O O . PHE A 1 71 ? 16.734 22.172 11.508 1 96 71 PHE A O 1
ATOM 577 N N . ALA A 1 72 ? 14.984 22.094 10.164 1 96.06 72 ALA A N 1
ATOM 578 C CA . ALA A 1 72 ? 14 22.078 11.242 1 96.06 72 ALA A CA 1
ATOM 579 C C . ALA A 1 72 ? 14.078 20.766 12.023 1 96.06 72 ALA A C 1
ATOM 581 O O . ALA A 1 72 ? 14.023 20.781 13.258 1 96.06 72 ALA A O 1
ATOM 582 N N . LEU A 1 73 ? 14.211 19.672 11.328 1 94.81 73 LEU A N 1
ATOM 583 C CA . LEU A 1 73 ? 14.281 18.359 11.969 1 94.81 73 LEU A CA 1
ATOM 584 C C . LEU A 1 73 ? 15.484 18.266 12.906 1 94.81 73 LEU A C 1
ATOM 586 O O . LEU A 1 73 ? 15.367 17.766 14.023 1 94.81 73 LEU A O 1
ATOM 590 N N . LEU A 1 74 ? 16.609 18.703 12.461 1 93.06 74 LEU A N 1
ATOM 591 C CA . LEU A 1 74 ? 17.812 18.656 13.281 1 93.06 74 LEU A CA 1
ATOM 592 C C . LEU A 1 74 ? 17.656 19.5 14.539 1 93.06 74 LEU A C 1
ATOM 594 O O . LEU A 1 74 ? 18.109 19.109 15.617 1 93.06 74 LEU A O 1
ATOM 598 N N . GLU A 1 75 ? 16.969 20.578 14.445 1 92.25 75 GLU A N 1
ATOM 599 C CA . GLU A 1 75 ? 16.766 21.453 15.594 1 92.25 75 GLU A CA 1
ATOM 600 C C . GLU A 1 75 ? 15.781 20.844 16.594 1 92.25 75 GLU A C 1
ATOM 602 O O . GLU A 1 75 ? 16.031 20.844 17.797 1 92.25 75 GLU A O 1
ATOM 607 N N . TYR A 1 76 ? 14.75 20.328 16.141 1 92.56 76 TYR A N 1
ATOM 608 C CA . TYR A 1 76 ? 13.641 20.016 17.047 1 92.56 76 TYR A CA 1
ATOM 609 C C . TYR A 1 76 ? 13.648 18.547 17.422 1 92.56 76 TYR A C 1
ATOM 611 O O . TYR A 1 76 ? 12.93 18.125 18.344 1 92.56 76 TYR A O 1
ATOM 619 N N . ARG A 1 77 ? 14.43 17.781 16.797 1 89.69 77 ARG A N 1
ATOM 620 C CA . ARG A 1 77 ? 14.453 16.359 17.125 1 89.69 77 ARG A CA 1
ATOM 621 C C . ARG A 1 77 ? 15.844 15.93 17.578 1 89.69 77 ARG A C 1
ATOM 623 O O . ARG A 1 77 ? 15.977 15.055 18.438 1 89.69 77 ARG A O 1
ATOM 630 N N . TYR A 1 78 ? 16.844 16.453 17.078 1 89.5 78 TYR A N 1
ATOM 631 C CA . TYR A 1 78 ? 18.172 15.891 17.281 1 89.5 78 TYR A CA 1
ATOM 632 C C . TYR A 1 78 ? 19.078 16.859 18.016 1 89.5 78 TYR A C 1
ATOM 634 O O . TYR A 1 78 ? 20.25 16.547 18.281 1 89.5 78 TYR A O 1
ATOM 642 N N . SER A 1 79 ? 18.625 17.922 18.312 1 83.62 79 SER A N 1
ATOM 643 C CA . SER A 1 79 ? 19.453 18.906 19 1 83.62 79 SER A CA 1
ATOM 644 C C . SER A 1 79 ? 19.547 18.625 20.484 1 83.62 79 SER A C 1
ATOM 646 O O . SER A 1 79 ? 20.281 19.297 21.219 1 83.62 79 SER A O 1
ATOM 648 N N . GLY A 1 80 ? 18.984 17.453 20.922 1 73.44 80 GLY A N 1
ATOM 649 C CA . GLY A 1 80 ? 18.953 17.172 22.344 1 73.44 80 GLY A CA 1
ATOM 650 C C . GLY A 1 80 ? 17.734 17.734 23.031 1 73.44 80 GLY A C 1
ATOM 651 O O . GLY A 1 80 ? 17.484 17.453 24.203 1 73.44 80 GLY A O 1
ATOM 652 N N . ARG A 1 81 ? 17.094 18.5 22.312 1 62.03 81 ARG A N 1
ATOM 653 C CA . ARG A 1 81 ? 15.867 19.062 22.859 1 62.03 81 ARG A CA 1
ATOM 654 C C . ARG A 1 81 ? 14.688 18.109 22.641 1 62.03 81 ARG A C 1
ATOM 656 O O . ARG A 1 81 ? 14.648 17.375 21.656 1 62.03 81 ARG A O 1
ATOM 663 N N . PRO A 1 82 ? 13.875 17.906 23.656 1 61.91 82 PRO A N 1
ATOM 664 C CA . PRO A 1 82 ? 12.734 17 23.469 1 61.91 82 PRO A CA 1
ATOM 665 C C . PRO A 1 82 ? 11.812 17.453 22.344 1 61.91 82 PRO A C 1
ATOM 667 O O . PRO A 1 82 ? 11.531 18.641 22.203 1 61.91 82 PRO A O 1
ATOM 670 N N . ALA A 1 83 ? 11.625 16.594 21.25 1 61.5 83 ALA A N 1
ATOM 671 C CA . ALA A 1 83 ? 10.695 16.938 20.172 1 61.5 83 ALA A CA 1
ATOM 672 C C . ALA A 1 83 ? 9.359 17.406 20.75 1 61.5 83 ALA A C 1
ATOM 674 O O . ALA A 1 83 ? 8.664 18.219 20.125 1 61.5 83 ALA A O 1
ATOM 675 N N . GLY A 1 84 ? 9.156 17.062 21.938 1 75.88 84 GLY A N 1
ATOM 676 C CA . GLY A 1 84 ? 8.008 17.547 22.688 1 75.88 84 GLY A CA 1
ATOM 677 C C . GLY A 1 84 ? 6.695 17.391 21.953 1 75.88 84 GLY A C 1
ATOM 678 O O . GLY A 1 84 ? 6.352 16.281 21.531 1 75.88 84 GLY A O 1
ATOM 679 N N . ALA A 1 85 ? 6.012 18.484 21.594 1 91.94 85 ALA A N 1
ATOM 680 C CA . ALA A 1 85 ? 4.641 18.562 21.109 1 91.94 85 ALA A CA 1
ATOM 681 C C . ALA A 1 85 ? 4.609 18.656 19.578 1 91.94 85 ALA A C 1
ATOM 683 O O . ALA A 1 85 ? 3.539 18.625 18.969 1 91.94 85 ALA A O 1
ATOM 684 N N . ILE A 1 86 ? 5.789 18.625 18.922 1 96 86 ILE A N 1
ATOM 685 C CA . ILE A 1 86 ? 5.809 18.797 17.484 1 96 86 ILE A CA 1
ATOM 686 C C . ILE A 1 86 ? 5.535 17.469 16.797 1 96 86 ILE A C 1
ATOM 688 O O . ILE A 1 86 ? 6.195 16.469 17.078 1 96 86 ILE A O 1
ATOM 692 N N . TYR A 1 87 ? 4.543 17.469 15.906 1 96.69 87 TYR A N 1
ATOM 693 C CA . TYR A 1 87 ? 4.199 16.219 15.227 1 96.69 87 TYR A CA 1
ATOM 694 C C . TYR A 1 87 ? 4.598 16.281 13.758 1 96.69 87 TYR A C 1
ATOM 696 O O . TYR A 1 87 ? 4.539 15.266 13.055 1 96.69 87 TYR A O 1
ATOM 704 N N . GLY A 1 88 ? 5.031 17.453 13.305 1 97.75 88 GLY A N 1
ATOM 705 C CA . GLY A 1 88 ? 5.391 17.594 11.906 1 97.75 88 GLY A CA 1
ATOM 706 C C . GLY A 1 88 ? 5.965 18.953 11.562 1 97.75 88 GLY A C 1
ATOM 707 O O . GLY A 1 88 ? 6.004 19.844 12.406 1 97.75 88 GLY A O 1
ATOM 708 N N . ILE A 1 89 ? 6.449 19.062 10.312 1 98.38 89 ILE A N 1
ATOM 709 C CA . ILE A 1 89 ? 7.047 20.266 9.75 1 98.38 89 ILE A CA 1
ATOM 710 C C . ILE A 1 89 ? 6.402 20.594 8.406 1 98.38 89 ILE A C 1
ATOM 712 O O . ILE A 1 89 ? 6.508 19.812 7.457 1 98.38 89 ILE A O 1
ATOM 716 N N . SER A 1 90 ? 5.789 21.719 8.336 1 98.81 90 SER A N 1
ATOM 717 C CA . SER A 1 90 ? 5.078 22.125 7.121 1 98.81 90 SER A CA 1
ATOM 718 C C . SER A 1 90 ? 6.027 22.734 6.102 1 98.81 90 SER A C 1
ATOM 720 O O . SER A 1 90 ? 7.023 23.359 6.469 1 98.81 90 SER A O 1
ATOM 722 N N . LEU A 1 91 ? 5.652 22.562 4.852 1 98.75 91 LEU A N 1
ATOM 723 C CA . LEU A 1 91 ? 6.293 23.266 3.754 1 98.75 91 LEU A CA 1
ATOM 724 C C . LEU A 1 91 ? 5.445 24.453 3.309 1 98.75 91 LEU A C 1
ATOM 726 O O . LEU A 1 91 ? 5.98 25.531 3.016 1 98.75 91 LEU A O 1
ATOM 730 N N . TYR A 1 92 ? 4.203 24.281 3.363 1 97.88 92 TYR A N 1
ATOM 731 C CA . TYR A 1 92 ? 3.264 25.297 2.916 1 97.88 92 TYR A CA 1
ATOM 732 C C . TYR A 1 92 ? 3.043 26.344 4 1 97.88 92 TYR A C 1
ATOM 734 O O . TYR A 1 92 ? 3.098 26.031 5.191 1 97.88 92 TYR A O 1
ATOM 742 N N . GLN A 1 93 ? 2.852 27.562 3.539 1 96.12 93 GLN A N 1
ATOM 743 C CA . GLN A 1 93 ? 2.471 28.672 4.406 1 96.12 93 GLN A CA 1
ATOM 744 C C . GLN A 1 93 ? 1.003 29.047 4.215 1 96.12 93 GLN A C 1
ATOM 746 O O . GLN A 1 93 ? 0.645 29.688 3.229 1 96.12 93 GLN A O 1
ATOM 751 N N . PRO A 1 94 ? 0.262 28.734 5.211 1 94.62 94 PRO A N 1
ATOM 752 C CA . PRO A 1 94 ? -1.171 28.984 5.039 1 94.62 94 PRO A CA 1
ATOM 753 C C . PRO A 1 94 ? -1.497 30.469 4.895 1 94.62 94 PRO A C 1
ATOM 755 O O . PRO A 1 94 ? -0.898 31.297 5.574 1 94.62 94 PRO A O 1
ATOM 758 N N . GLN A 1 95 ? -2.477 30.703 4.027 1 90.12 95 GLN A N 1
ATOM 759 C CA .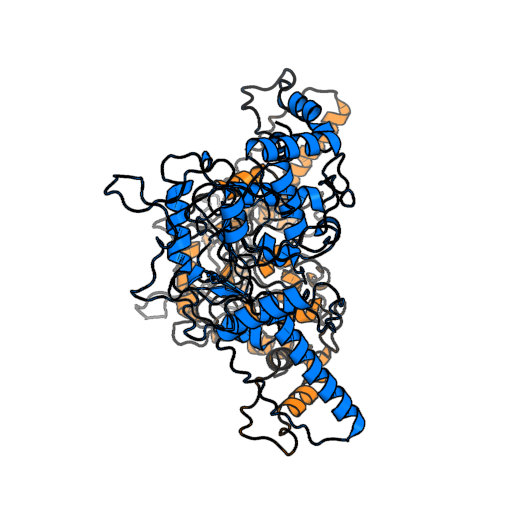 GLN A 1 95 ? -2.928 32.062 3.787 1 90.12 95 GLN A CA 1
ATOM 760 C C . GLN A 1 95 ? -4.312 32.312 4.379 1 90.12 95 GLN A C 1
ATOM 762 O O . GLN A 1 95 ? -4.789 33.438 4.43 1 90.12 95 GLN A O 1
ATOM 767 N N . HIS A 1 96 ? -4.852 31.219 4.855 1 90.25 96 HIS A N 1
ATOM 768 C CA . HIS A 1 96 ? -6.184 31.266 5.449 1 90.25 96 HIS A CA 1
ATOM 769 C C . HIS A 1 96 ? -6.277 30.359 6.672 1 90.25 96 HIS A C 1
ATOM 771 O O . HIS A 1 96 ? -5.621 29.312 6.73 1 90.25 96 HIS A O 1
ATOM 777 N N . SER A 1 97 ? -7.027 30.875 7.637 1 93.06 97 SER A N 1
ATOM 778 C CA . SER A 1 97 ? -7.539 29.969 8.656 1 93.06 97 SER A CA 1
ATOM 779 C C . SER A 1 97 ? -8.781 29.234 8.164 1 93.06 97 SER A C 1
ATOM 781 O O . SER A 1 97 ? -9.812 29.844 7.898 1 93.06 97 SER A O 1
ATOM 783 N N . GLU A 1 98 ? -8.75 27.953 8.109 1 93 98 GLU A N 1
ATOM 784 C CA . GLU A 1 98 ? -9.766 27.219 7.359 1 93 98 GLU A CA 1
ATOM 785 C C . GLU A 1 98 ? -10.773 26.562 8.297 1 93 98 GLU A C 1
ATOM 787 O O . GLU A 1 98 ? -11.828 26.094 7.855 1 93 98 GLU A O 1
ATOM 792 N N . LEU A 1 99 ? -10.555 26.578 9.578 1 96.88 99 LEU A N 1
ATOM 793 C CA . LEU A 1 99 ? -11.312 25.672 10.438 1 96.88 99 LEU A CA 1
ATOM 794 C C . LEU A 1 99 ? -12.406 26.422 11.188 1 96.88 99 LEU A C 1
ATOM 796 O O . LEU A 1 99 ? -13.25 25.797 11.844 1 96.88 99 LEU A O 1
ATOM 800 N N . ARG A 1 100 ? -12.438 27.719 11.102 1 94.12 100 ARG A N 1
ATOM 801 C CA . ARG A 1 100 ? -13.469 28.484 11.789 1 94.12 100 ARG A CA 1
ATOM 802 C C . ARG A 1 100 ? -14.852 28.141 11.25 1 94.12 100 ARG A C 1
ATOM 804 O O . ARG A 1 100 ? -15.023 27.922 10.047 1 94.12 100 ARG A O 1
ATOM 811 N N . PRO A 1 101 ? -15.836 28.094 12.172 1 91.88 101 PRO A N 1
ATOM 812 C CA . PRO A 1 101 ? -17.188 27.719 11.742 1 91.88 101 PRO A CA 1
ATOM 813 C C . PRO A 1 101 ? -17.766 28.688 10.719 1 91.88 101 PRO A C 1
ATOM 815 O O . PRO A 1 101 ? -18.594 28.281 9.883 1 91.88 101 PRO A O 1
ATOM 818 N N . GLU A 1 102 ? -17.297 29.953 10.734 1 89.44 102 GLU A N 1
ATOM 819 C CA . GLU A 1 102 ? -17.812 30.984 9.828 1 89.44 102 GLU A CA 1
ATOM 820 C C . GLU A 1 102 ? -17.25 30.812 8.422 1 89.44 102 GLU A C 1
ATOM 822 O O . GLU A 1 102 ? -17.75 31.391 7.465 1 89.44 102 GLU A O 1
ATOM 827 N N . GLY A 1 103 ? -16.281 30.031 8.273 1 88.75 103 GLY A N 1
ATOM 828 C CA . GLY A 1 103 ? -15.633 29.828 6.988 1 88.75 103 GLY A CA 1
ATOM 829 C C . GLY A 1 103 ? -14.18 30.25 6.977 1 88.75 103 GLY A C 1
ATOM 830 O O . GLY A 1 103 ? -13.648 30.672 8.008 1 88.75 103 GLY A O 1
ATOM 831 N N . ARG A 1 104 ? -13.633 30.219 5.824 1 86.31 104 ARG A N 1
ATOM 832 C CA . ARG A 1 104 ? -12.234 30.594 5.668 1 86.31 104 ARG A CA 1
ATOM 833 C C . ARG A 1 104 ? -12.023 32.062 5.926 1 86.31 104 ARG A C 1
ATOM 835 O O . ARG A 1 104 ? -12.828 32.906 5.492 1 86.31 104 ARG A O 1
ATOM 842 N N . ARG A 1 105 ? -10.953 32.375 6.695 1 86.81 105 ARG A N 1
ATOM 843 C CA . ARG A 1 105 ? -10.555 33.75 6.965 1 86.81 105 ARG A CA 1
ATOM 844 C C . ARG A 1 105 ? -9.094 33.969 6.594 1 86.81 105 ARG A C 1
ATOM 846 O O . ARG A 1 105 ? -8.266 33.094 6.723 1 86.81 105 ARG A O 1
ATOM 853 N N . PRO A 1 106 ? -8.836 35.188 6.078 1 86 106 PRO A N 1
ATOM 854 C CA . PRO A 1 106 ? -7.43 35.469 5.789 1 86 106 PRO A CA 1
ATOM 855 C C . PRO A 1 106 ? -6.523 35.281 7 1 86 106 PRO A C 1
ATOM 857 O O . PRO A 1 106 ? -6.91 35.594 8.125 1 86 106 PRO A O 1
ATOM 860 N N . PHE A 1 107 ? -5.41 34.719 6.758 1 91.56 107 PHE A N 1
ATOM 861 C CA . PHE A 1 107 ? -4.398 34.438 7.777 1 91.56 107 PHE A CA 1
ATOM 862 C C . PHE A 1 107 ? -3.055 35.062 7.371 1 91.56 107 PHE A C 1
ATOM 864 O O . PHE A 1 107 ? -2.471 34.656 6.363 1 91.56 107 PHE A O 1
ATOM 871 N N . HIS A 1 108 ? -2.658 36.062 8.117 1 90.81 108 HIS A N 1
ATOM 872 C CA . HIS A 1 108 ? -1.377 36.719 7.898 1 90.81 108 HIS A CA 1
ATOM 873 C C . HIS A 1 108 ? -0.462 36.562 9.109 1 90.81 108 HIS A C 1
ATOM 875 O O . HIS A 1 108 ? -0.435 37.406 9.992 1 90.81 108 HIS A O 1
ATOM 881 N N . ALA A 1 109 ? 0.402 35.594 9.031 1 94.75 109 ALA A N 1
ATOM 882 C CA . ALA A 1 109 ? 1.207 35.188 10.188 1 94.75 109 ALA A CA 1
ATOM 883 C C . ALA A 1 109 ? 2.105 36.344 10.641 1 94.75 109 ALA A C 1
ATOM 885 O O . ALA A 1 109 ? 2.166 36.656 11.828 1 94.75 109 ALA A O 1
ATOM 886 N N . PRO A 1 110 ? 2.789 37.062 9.719 1 93.75 110 PRO A N 1
ATOM 887 C CA . PRO A 1 110 ? 3.646 38.156 10.18 1 93.75 110 PRO A CA 1
ATOM 888 C C . PRO A 1 110 ? 2.875 39.219 10.953 1 93.75 110 PRO A C 1
ATOM 890 O O . PRO A 1 110 ? 3.352 39.719 11.977 1 93.75 110 PRO A O 1
ATOM 893 N N . ALA A 1 111 ? 1.721 39.531 10.445 1 92.06 111 ALA A N 1
ATOM 894 C CA . ALA A 1 111 ? 0.915 40.531 11.133 1 92.06 111 ALA A CA 1
ATOM 895 C C . ALA A 1 111 ? 0.511 40.062 12.523 1 92.06 111 ALA A C 1
ATOM 897 O O . ALA A 1 111 ? 0.544 40.844 13.484 1 92.06 111 ALA A O 1
ATOM 898 N N . LEU A 1 112 ? 0.137 38.844 12.609 1 94.25 112 LEU A N 1
ATOM 899 C CA . LEU A 1 112 ? -0.268 38.281 13.891 1 94.25 112 LEU A CA 1
ATOM 900 C C . LEU A 1 112 ? 0.909 38.219 14.852 1 94.25 112 LEU A C 1
ATOM 902 O O . LEU A 1 112 ? 0.768 38.562 16.031 1 94.25 112 LEU A O 1
ATOM 906 N N . LEU A 1 113 ? 2.041 37.844 14.375 1 95.06 113 LEU A N 1
ATOM 907 C CA . LEU A 1 113 ? 3.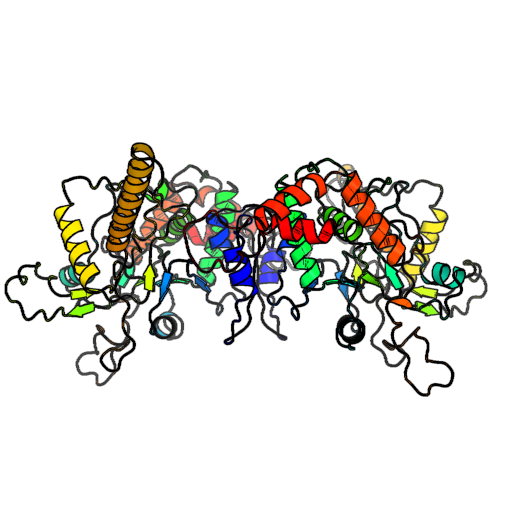236 37.781 15.211 1 95.06 113 LEU A CA 1
ATOM 908 C C . LEU A 1 113 ? 3.676 39.156 15.664 1 95.06 113 LEU A C 1
ATOM 910 O O . LEU A 1 113 ? 4.035 39.344 16.828 1 95.06 113 LEU A O 1
ATOM 914 N N . ALA A 1 114 ? 3.596 40.094 14.781 1 93.88 114 ALA A N 1
ATOM 915 C CA . ALA A 1 114 ? 3.912 41.469 15.141 1 93.88 114 ALA A CA 1
ATOM 916 C C . ALA A 1 114 ? 2.98 41.969 16.25 1 93.88 114 ALA A C 1
ATOM 918 O O . ALA A 1 114 ? 3.418 42.656 17.172 1 93.88 114 ALA A O 1
ATOM 919 N N . GLY A 1 115 ? 1.748 41.625 16.047 1 94.31 115 GLY A N 1
ATOM 920 C CA . GLY A 1 115 ? 0.763 42 17.031 1 94.31 115 GLY A CA 1
ATOM 921 C C . GLY A 1 115 ? 1.039 41.406 18.406 1 94.31 115 GLY A C 1
ATOM 922 O O . GLY A 1 115 ? 0.641 41.969 19.422 1 94.31 115 GLY A O 1
ATOM 923 N N . LEU A 1 116 ? 1.721 40.344 18.453 1 94.75 116 LEU A N 1
ATOM 924 C CA . LEU A 1 116 ? 2.066 39.656 19.703 1 94.75 116 LEU A CA 1
ATOM 925 C C . LEU A 1 116 ? 3.43 40.125 20.219 1 94.75 116 LEU A C 1
ATOM 927 O O . LEU A 1 116 ? 3.945 39.594 21.188 1 94.75 116 LEU A O 1
ATOM 931 N N . GLY A 1 117 ? 4.105 41.031 19.5 1 92.62 117 GLY A N 1
ATOM 932 C CA . GLY A 1 117 ? 5.391 41.594 19.906 1 92.62 117 GLY A CA 1
ATOM 933 C C . GLY A 1 117 ? 6.566 40.719 19.516 1 92.62 117 GLY A C 1
ATOM 934 O O . GLY A 1 117 ? 7.656 40.844 20.062 1 92.62 117 GLY A O 1
ATOM 935 N N . ILE A 1 118 ? 6.297 39.812 18.609 1 91.19 118 ILE A N 1
ATOM 936 C CA . ILE A 1 118 ? 7.363 38.938 18.172 1 91.19 118 ILE A CA 1
ATOM 937 C C . ILE A 1 118 ? 8.141 39.594 17.031 1 91.19 118 ILE A C 1
ATOM 939 O O . ILE A 1 118 ? 7.566 40 16.016 1 91.19 118 ILE A O 1
ATOM 943 N N . HIS A 1 119 ? 9.453 39.688 17.234 1 88.94 119 HIS A N 1
ATOM 944 C CA . HIS A 1 119 ? 10.344 40.25 16.219 1 88.94 119 HIS A CA 1
ATOM 945 C C . HIS A 1 119 ? 11.586 39.375 16.031 1 88.94 119 HIS A C 1
ATOM 947 O O . HIS A 1 119 ? 12.188 38.938 17.016 1 88.94 119 HIS A O 1
ATOM 953 N N . PRO A 1 120 ? 11.891 39.219 14.766 1 89.75 120 PRO A N 1
ATOM 954 C CA . PRO A 1 120 ? 11.219 39.594 13.516 1 89.75 120 PRO A CA 1
ATOM 955 C C . PRO A 1 120 ? 9.875 38.875 13.352 1 89.75 120 PRO A C 1
ATOM 957 O O . PRO A 1 120 ? 9.695 37.75 13.844 1 89.75 120 PRO A O 1
ATOM 960 N N . SER A 1 121 ? 8.961 39.531 12.648 1 92.25 121 SER A N 1
ATOM 961 C CA . SER A 1 121 ? 7.605 39 12.508 1 92.25 121 SER A CA 1
ATOM 962 C C . SER A 1 121 ? 7.555 37.875 11.484 1 92.25 121 SER A C 1
ATOM 964 O O . SER A 1 121 ? 6.492 37.281 11.25 1 92.25 121 SER A O 1
ATOM 966 N N . THR A 1 122 ? 8.688 37.531 10.93 1 92.81 122 THR A N 1
ATOM 967 C CA . THR A 1 122 ? 8.766 36.469 9.93 1 92.81 122 THR A CA 1
ATOM 968 C C . THR A 1 122 ? 9.336 35.188 10.539 1 92.81 122 THR A C 1
ATOM 970 O O . THR A 1 122 ? 9.727 34.281 9.82 1 92.81 122 THR A O 1
ATOM 973 N N . MET A 1 123 ? 9.398 35.156 11.875 1 94.62 123 MET A N 1
ATOM 974 C CA . MET A 1 123 ? 9.812 33.938 12.57 1 94.62 123 MET A CA 1
ATOM 975 C C . MET A 1 123 ? 8.844 32.812 12.289 1 94.62 123 MET A C 1
ATOM 977 O O . MET A 1 123 ? 7.637 33.031 12.188 1 94.62 123 MET A O 1
ATOM 981 N N . PRO A 1 124 ? 9.414 31.578 12.172 1 96.75 124 PRO A N 1
ATOM 982 C CA . PRO A 1 124 ? 8.492 30.438 12.102 1 96.75 124 PRO A CA 1
ATOM 983 C C . PRO A 1 124 ? 7.598 30.328 13.336 1 96.75 124 PRO A C 1
ATOM 985 O O . PRO A 1 124 ? 7.883 30.953 14.367 1 96.75 124 PRO A O 1
ATOM 988 N N . TYR A 1 125 ? 6.539 29.641 13.242 1 97.5 125 TYR A N 1
ATOM 989 C CA . TYR A 1 125 ? 5.574 29.484 14.32 1 97.5 125 TYR A CA 1
ATOM 990 C C . TYR A 1 125 ? 4.98 28.078 14.32 1 97.5 125 TYR A C 1
ATOM 992 O O . TYR A 1 125 ? 5.242 27.297 13.414 1 97.5 125 TYR A O 1
ATOM 1000 N N . ALA A 1 126 ? 4.285 27.75 15.359 1 97.44 126 ALA A N 1
ATOM 1001 C CA . ALA A 1 126 ? 3.609 26.469 15.477 1 97.44 126 ALA A CA 1
ATOM 1002 C C . ALA A 1 126 ? 2.096 26.625 15.359 1 97.44 126 ALA A C 1
ATOM 1004 O O . ALA A 1 126 ? 1.551 27.672 15.688 1 97.44 126 ALA A O 1
ATOM 1005 N N . SER A 1 127 ? 1.483 25.656 14.805 1 98.44 127 SER A N 1
ATOM 1006 C CA . SER A 1 127 ? 0.028 25.594 14.711 1 98.44 127 SER A CA 1
ATOM 1007 C C . SER A 1 127 ? -0.491 24.188 14.898 1 98.44 127 SER A C 1
ATOM 1009 O O . SER A 1 127 ? 0.159 23.219 14.484 1 98.44 127 SER A O 1
ATOM 1011 N N . GLN A 1 128 ? -1.648 24.031 15.484 1 98.44 128 GLN A N 1
ATOM 1012 C CA . GLN A 1 128 ? -2.266 22.703 15.617 1 98.44 128 GLN A CA 1
ATOM 1013 C C . GLN A 1 128 ? -2.762 22.188 14.273 1 98.44 128 GLN A C 1
ATOM 1015 O O . GLN A 1 128 ? -2.936 20.984 14.086 1 98.44 128 GLN A O 1
ATOM 1020 N N . VAL A 1 129 ? -3.068 23.094 13.336 1 98.62 129 VAL A N 1
ATOM 1021 C CA . VAL A 1 129 ? -3.688 22.719 12.07 1 98.62 129 VAL A CA 1
ATOM 1022 C C . VAL A 1 129 ? -2.701 21.906 11.227 1 98.62 129 VAL A C 1
ATOM 1024 O O . VAL A 1 129 ? -1.599 22.375 10.938 1 98.62 129 VAL A O 1
ATOM 1027 N N . PRO A 1 130 ? -3.064 20.672 10.844 1 98.31 130 PRO A N 1
ATOM 1028 C CA . PRO A 1 130 ? -2.172 19.922 9.961 1 98.31 130 PRO A CA 1
ATOM 1029 C C . PRO A 1 130 ? -2.107 20.5 8.555 1 98.31 130 PRO A C 1
ATOM 1031 O O . PRO A 1 130 ? -3.117 20.984 8.031 1 98.31 130 PRO A O 1
ATOM 1034 N N . CYS A 1 131 ? -0.951 20.406 7.98 1 97.94 131 CYS A N 1
ATOM 1035 C CA . CYS A 1 131 ? -0.765 20.859 6.605 1 97.94 131 CYS A CA 1
ATOM 1036 C C . CYS A 1 131 ? -0.965 19.703 5.625 1 97.94 131 CYS A C 1
ATOM 1038 O O . CYS A 1 131 ? -0.336 18.656 5.758 1 97.94 131 CYS A O 1
ATOM 1040 N N . SER A 1 132 ? -1.851 19.875 4.625 1 95.19 132 SER A N 1
ATOM 1041 C CA . SER A 1 132 ? -2.09 18.844 3.617 1 95.19 132 SER A CA 1
ATOM 1042 C C . SER A 1 132 ? -1.386 19.188 2.309 1 95.19 132 SER A C 1
ATOM 1044 O O . SER A 1 132 ? -1.484 18.438 1.333 1 95.19 132 SER A O 1
ATOM 1046 N N . TRP A 1 133 ? -0.704 20.297 2.236 1 96.12 133 TRP A N 1
ATOM 1047 C CA . TRP A 1 133 ? -0.077 20.734 0.992 1 96.12 133 TRP A CA 1
ATOM 1048 C C . TRP A 1 133 ? 1.443 20.672 1.097 1 96.12 133 TRP A C 1
ATOM 1050 O O . TRP A 1 133 ? 2.141 21.609 0.712 1 96.12 133 TRP A O 1
ATOM 1060 N N . GLY A 1 134 ? 1.915 19.578 1.657 1 97.94 134 GLY A N 1
ATOM 1061 C CA . GLY A 1 134 ? 3.332 19.297 1.814 1 97.94 134 GLY A CA 1
ATOM 1062 C C . GLY A 1 134 ? 3.812 19.438 3.246 1 97.94 134 GLY A C 1
ATOM 1063 O O . GLY A 1 134 ? 3.824 20.531 3.801 1 97.94 134 GLY A O 1
ATOM 1064 N N . ALA A 1 135 ? 4.184 18.312 3.844 1 98.62 135 ALA A N 1
ATOM 1065 C CA . ALA A 1 135 ? 4.652 18.328 5.227 1 98.62 135 ALA A CA 1
ATOM 1066 C C . ALA A 1 135 ? 5.41 17.047 5.555 1 98.62 135 ALA A C 1
ATOM 1068 O O . ALA A 1 135 ? 5.191 16 4.922 1 98.62 135 ALA A O 1
ATOM 1069 N N . LEU A 1 136 ? 6.34 17.203 6.461 1 98.44 136 LEU A N 1
ATOM 1070 C CA . LEU A 1 136 ? 7.004 16.062 7.086 1 98.44 136 LEU A CA 1
ATOM 1071 C C . LEU A 1 136 ? 6.301 15.664 8.375 1 98.44 136 LEU A C 1
ATOM 1073 O O . LEU A 1 136 ? 5.949 16.531 9.188 1 98.44 136 LEU A O 1
ATOM 1077 N N . PHE A 1 137 ? 6.07 14.383 8.578 1 97.56 137 PHE A N 1
ATOM 1078 C CA . PHE A 1 137 ? 5.438 13.883 9.789 1 97.56 137 PHE A CA 1
ATOM 1079 C C . PHE A 1 137 ? 6.402 13.016 10.586 1 97.56 137 PHE A C 1
ATOM 1081 O O . PHE A 1 137 ? 7.168 12.234 10.016 1 97.56 137 PHE A O 1
ATOM 1088 N N . PHE A 1 138 ? 6.34 13.188 11.875 1 95.5 138 PHE A N 1
ATOM 1089 C CA . PHE A 1 138 ? 7.168 12.391 12.773 1 95.5 138 PHE A CA 1
ATOM 1090 C C . PHE A 1 138 ? 6.602 10.984 12.914 1 95.5 138 PHE A C 1
ATOM 1092 O O . PHE A 1 138 ? 5.387 10.797 13 1 95.5 138 PHE A O 1
ATOM 1099 N N . PRO A 1 139 ? 7.469 9.977 12.984 1 93.38 139 PRO A N 1
ATOM 1100 C CA . PRO A 1 139 ? 7.035 8.578 12.906 1 93.38 139 PRO A CA 1
ATOM 1101 C C . PRO A 1 139 ? 6.16 8.172 14.086 1 93.38 139 PRO A C 1
ATOM 1103 O O . PRO A 1 139 ? 5.156 7.477 13.898 1 93.38 139 PRO A O 1
ATOM 1106 N N . GLU A 1 140 ? 6.496 8.602 15.328 1 90.69 140 GLU A N 1
ATOM 1107 C CA . GLU A 1 140 ? 5.746 8.156 16.5 1 90.69 140 GLU A CA 1
ATOM 1108 C C . GLU A 1 140 ? 4.328 8.719 16.5 1 90.69 140 GLU A C 1
ATOM 1110 O O . GLU A 1 140 ? 3.377 8.023 16.844 1 90.69 140 GLU A O 1
ATOM 1115 N N . THR A 1 141 ? 4.242 9.938 16.094 1 92.38 141 THR A N 1
ATOM 1116 C CA . THR A 1 141 ? 2.918 10.555 16.062 1 92.38 141 THR A CA 1
ATOM 1117 C C . THR A 1 141 ? 2.072 9.961 14.945 1 92.38 141 THR A C 1
ATOM 1119 O O . THR A 1 141 ? 0.875 9.727 15.117 1 92.38 141 THR A O 1
ATOM 1122 N N . TRP A 1 142 ? 2.668 9.734 13.836 1 95.25 142 TRP A N 1
ATOM 1123 C CA . TRP A 1 142 ? 1.93 9.156 12.711 1 95.25 142 TRP A CA 1
ATOM 1124 C C . TRP A 1 142 ? 1.409 7.77 13.062 1 95.25 142 TRP A C 1
ATOM 1126 O O . TRP A 1 142 ? 0.254 7.441 12.773 1 95.25 142 TRP A O 1
ATOM 1136 N N . THR A 1 143 ? 2.27 6.957 13.648 1 92.25 143 THR A N 1
ATOM 1137 C CA . THR A 1 143 ? 1.883 5.609 14.047 1 92.25 143 THR A CA 1
ATOM 1138 C C . THR A 1 143 ? 0.721 5.652 15.031 1 92.25 143 THR A C 1
ATOM 1140 O O . THR A 1 143 ? -0.233 4.879 14.914 1 92.25 143 THR A O 1
ATOM 1143 N N . ALA A 1 144 ? 0.785 6.512 15.977 1 92.44 144 ALA A N 1
ATOM 1144 C CA . ALA A 1 144 ? -0.279 6.664 16.969 1 92.44 144 ALA A CA 1
ATOM 1145 C C . ALA A 1 144 ? -1.568 7.152 16.312 1 92.44 144 ALA A C 1
ATOM 1147 O O . ALA A 1 144 ? -2.66 6.703 16.672 1 92.44 144 ALA A O 1
ATOM 1148 N N . PHE A 1 145 ? -1.394 8.062 15.414 1 95.5 145 PHE A N 1
ATOM 1149 C CA . PHE A 1 145 ? -2.541 8.562 14.664 1 95.5 145 PHE A CA 1
ATOM 1150 C C . PHE A 1 145 ? -3.215 7.441 13.891 1 95.5 145 PHE A C 1
ATOM 1152 O O . PHE A 1 145 ? -4.441 7.312 13.914 1 95.5 145 PHE A O 1
ATOM 1159 N N . GLU A 1 146 ? -2.453 6.742 13.172 1 94.25 146 GLU A N 1
ATOM 1160 C CA . GLU A 1 146 ? -3.008 5.633 12.406 1 94.25 146 GLU A CA 1
ATOM 1161 C C . GLU A 1 146 ? -3.768 4.664 13.305 1 94.25 146 GLU A C 1
ATOM 1163 O O . GLU A 1 146 ? -4.824 4.152 12.922 1 94.25 146 GLU A O 1
ATOM 1168 N N . ARG A 1 147 ? -3.217 4.379 14.43 1 92.19 147 ARG A N 1
ATOM 1169 C CA . ARG A 1 147 ? -3.898 3.523 15.398 1 92.19 147 ARG A CA 1
ATOM 1170 C C . ARG A 1 147 ? -5.223 4.141 15.836 1 92.19 147 ARG A C 1
ATOM 1172 O O . ARG A 1 147 ? -6.25 3.461 15.859 1 92.19 147 ARG A O 1
ATOM 1179 N N . TYR A 1 148 ? -5.18 5.383 16.172 1 94.69 148 TYR A N 1
ATOM 1180 C CA . TYR A 1 148 ? -6.395 6.098 16.547 1 94.69 148 TYR A CA 1
ATOM 1181 C C . TYR A 1 148 ? -7.445 5.992 15.445 1 94.69 148 TYR A C 1
ATOM 1183 O O . TYR A 1 148 ? -8.602 5.664 15.719 1 94.69 148 TYR A O 1
ATOM 1191 N N . LEU A 1 149 ? -6.992 6.297 14.266 1 94.75 149 LEU A N 1
ATOM 1192 C CA . LEU A 1 149 ? -7.887 6.305 13.117 1 94.75 149 LEU A CA 1
ATOM 1193 C C . LEU A 1 149 ? -8.508 4.926 12.898 1 94.75 149 LEU A C 1
ATOM 1195 O O . LEU A 1 149 ? -9.688 4.82 12.57 1 94.75 149 LEU A O 1
ATOM 1199 N N . THR A 1 150 ? -7.707 3.895 13.055 1 90.19 150 THR A N 1
ATOM 1200 C CA . THR A 1 150 ? -8.188 2.525 12.875 1 90.19 150 THR A CA 1
ATOM 1201 C C . THR A 1 150 ? -9.312 2.215 13.852 1 90.19 150 THR A C 1
ATOM 1203 O O . THR A 1 150 ? -10.367 1.719 13.453 1 90.19 150 THR A O 1
ATOM 1206 N N . PHE A 1 151 ? -9.133 2.561 15.094 1 90.31 151 PHE A N 1
ATOM 1207 C CA . PHE A 1 151 ? -10.164 2.334 16.094 1 90.31 151 PHE A CA 1
ATOM 1208 C C . PHE A 1 151 ? -11.359 3.25 15.859 1 90.31 151 PHE A C 1
ATOM 1210 O O . PHE A 1 151 ? -12.508 2.84 16.047 1 90.31 151 PHE A O 1
ATOM 1217 N N . ARG A 1 152 ? -11.047 4.461 15.484 1 92.31 152 ARG A N 1
ATOM 1218 C CA . ARG A 1 152 ? -12.078 5.469 15.25 1 92.31 152 ARG A CA 1
ATOM 1219 C C . ARG A 1 152 ? -13.008 5.051 14.117 1 92.31 152 ARG A C 1
ATOM 1221 O O . ARG A 1 152 ? -14.227 5.066 14.273 1 92.31 152 ARG A O 1
ATOM 1228 N N . LEU A 1 153 ? -12.438 4.617 13.016 1 89.31 153 LEU A N 1
ATOM 1229 C CA . LEU A 1 153 ? -13.219 4.25 11.836 1 89.31 153 LEU A CA 1
ATOM 1230 C C . LEU A 1 153 ? -13.938 2.924 12.055 1 89.31 153 LEU A C 1
ATOM 1232 O O . LEU A 1 153 ? -14.992 2.68 11.469 1 89.31 153 LEU A O 1
ATOM 1236 N N . ALA A 1 154 ? -13.352 2.084 12.875 1 84.62 154 ALA A N 1
ATOM 1237 C CA . ALA A 1 154 ? -13.984 0.802 13.188 1 84.62 154 ALA A CA 1
ATOM 1238 C C . ALA A 1 154 ? -15.062 0.966 14.258 1 84.62 154 ALA A C 1
ATOM 1240 O O . ALA A 1 154 ? -15.727 -0.004 14.633 1 84.62 154 ALA A O 1
ATOM 1241 N N . ASN A 1 155 ? -15.242 2.176 14.68 1 87.31 155 ASN A N 1
ATOM 1242 C CA . ASN A 1 155 ? -16.203 2.471 15.742 1 87.31 155 ASN A CA 1
ATOM 1243 C C . ASN A 1 155 ? -15.945 1.612 16.984 1 87.31 155 ASN A C 1
ATOM 1245 O O . ASN A 1 155 ? -16.875 1.043 17.547 1 87.31 155 ASN A O 1
ATOM 1249 N N . GLN A 1 156 ? -14.68 1.535 17.359 1 85.31 156 GLN A N 1
ATOM 1250 C CA . GLN A 1 156 ? -14.266 0.67 18.453 1 85.31 156 GLN A CA 1
ATOM 1251 C C . GLN A 1 156 ? -13.75 1.489 19.641 1 85.31 156 GLN A C 1
ATOM 1253 O O . GLN A 1 156 ? -13.047 0.963 20.5 1 85.31 156 GLN A O 1
ATOM 1258 N N . LEU A 1 157 ? -13.953 2.75 19.609 1 88.12 157 LEU A N 1
ATOM 1259 C CA . LEU A 1 157 ? -13.672 3.611 20.75 1 88.12 157 LEU A CA 1
ATOM 1260 C C . LEU A 1 157 ? -14.93 3.814 21.594 1 88.12 157 LEU A C 1
ATOM 1262 O O . LEU A 1 157 ? -15.766 4.656 21.266 1 88.12 157 LEU A O 1
ATOM 1266 N N . SER A 1 158 ? -14.914 2.996 22.594 1 81.06 158 SER A N 1
ATOM 1267 C CA . SER A 1 158 ? -16.094 3.051 23.453 1 81.06 158 SER A CA 1
ATOM 1268 C C . SER A 1 158 ? -16.328 4.457 23.984 1 81.06 158 SER A C 1
ATOM 1270 O O . SER A 1 158 ? -15.375 5.125 24.422 1 81.06 158 SER A O 1
ATOM 1272 N N . GLY A 1 159 ? -17.469 4.969 23.891 1 79 159 GLY A N 1
ATOM 1273 C CA . GLY A 1 159 ? -17.828 6.285 24.406 1 79 159 GLY A CA 1
ATOM 1274 C C . GLY A 1 159 ? -17.734 7.379 23.359 1 79 159 GLY A C 1
ATOM 1275 O O . GLY A 1 159 ? -18.125 8.516 23.594 1 79 159 GLY A O 1
ATOM 1276 N N . LEU A 1 160 ? -17.078 6.973 22.312 1 85.94 160 LEU A N 1
ATOM 1277 C CA . LEU A 1 160 ? -16.922 7.93 21.219 1 85.94 160 LEU A CA 1
ATOM 1278 C C . LEU A 1 160 ? -17.375 7.324 19.891 1 85.94 160 LEU A C 1
ATOM 1280 O O . LEU A 1 160 ? -16.562 6.789 19.141 1 85.94 160 LEU A O 1
ATOM 1284 N N . GLU A 1 161 ? -18.594 7.527 19.578 1 83.94 161 GLU A N 1
ATOM 1285 C CA . GLU A 1 161 ? -19.141 7.023 18.328 1 83.94 161 GLU A CA 1
ATOM 1286 C C . GLU A 1 161 ? -18.547 7.758 17.125 1 83.94 161 GLU A C 1
ATOM 1288 O O . GLU A 1 161 ? -18.078 8.891 17.25 1 83.94 161 GLU A O 1
ATOM 1293 N N . LEU A 1 162 ? -18.594 7.164 16 1 86.38 162 LEU A N 1
ATOM 1294 C CA . LEU A 1 162 ? -17.969 7.707 14.797 1 86.38 162 LEU A CA 1
ATOM 1295 C C . LEU A 1 162 ? -18.547 9.07 14.445 1 86.38 162 LEU A C 1
ATOM 1297 O O . LEU A 1 162 ? -17.828 9.961 13.992 1 86.38 162 LEU A O 1
ATOM 1301 N N . HIS A 1 163 ? -19.859 9.273 14.703 1 84.75 163 HIS A N 1
ATOM 1302 C CA . HIS A 1 163 ? -20.547 10.5 14.297 1 84.75 163 HIS A CA 1
ATOM 1303 C C . HIS A 1 163 ? -20.438 11.578 15.367 1 84.75 163 HIS A C 1
ATOM 1305 O O . HIS A 1 163 ? -20.75 12.742 15.117 1 84.75 163 HIS A O 1
ATOM 1311 N N . GLN A 1 164 ? -19.953 11.195 16.531 1 87.88 164 GLN A N 1
ATOM 1312 C CA . GLN A 1 164 ? -19.797 12.156 17.609 1 87.88 164 GLN A CA 1
ATOM 1313 C C . GLN A 1 164 ? -18.562 13.023 17.422 1 87.88 164 GLN A C 1
ATOM 1315 O O . GLN A 1 164 ? -17.469 12.508 17.156 1 87.88 164 GLN A O 1
ATOM 1320 N N . PRO A 1 165 ? -18.766 14.344 17.562 1 90.88 165 PRO A N 1
ATOM 1321 C CA . PRO A 1 165 ? -17.594 15.203 17.453 1 90.88 165 PRO A CA 1
ATOM 1322 C C . PRO A 1 165 ? -16.641 15.055 18.656 1 90.88 165 PRO A C 1
ATOM 1324 O O . PRO A 1 165 ? -17.094 14.891 19.781 1 90.88 165 PRO A O 1
ATOM 1327 N N . VAL A 1 166 ? -15.383 15.062 18.422 1 92.19 166 VAL A N 1
ATOM 1328 C CA . VAL A 1 166 ? -14.352 15.008 19.453 1 92.19 166 VAL A CA 1
ATOM 1329 C C . VAL A 1 166 ? -14.078 16.422 19.969 1 92.19 166 VAL A C 1
ATOM 1331 O O . VAL A 1 166 ? -13.898 16.609 21.172 1 92.19 166 VAL A O 1
ATOM 1334 N N . ILE A 1 167 ? -14 17.344 19.094 1 94.5 167 ILE A N 1
ATOM 1335 C CA . ILE A 1 167 ? -13.758 18.734 19.422 1 94.5 167 ILE A CA 1
ATOM 1336 C C . ILE A 1 167 ? -15.07 19.422 19.797 1 94.5 167 ILE A C 1
ATOM 1338 O O . ILE A 1 167 ? -15.961 19.578 18.953 1 94.5 167 ILE A O 1
ATOM 1342 N N . PRO A 1 168 ? -15.203 19.828 21.031 1 90.81 168 PRO A N 1
ATOM 1343 C CA . PRO A 1 168 ? -16.484 20.359 21.516 1 90.81 168 PRO A CA 1
ATOM 1344 C C . PRO A 1 168 ? -16.844 21.703 20.875 1 90.81 168 PRO A C 1
ATOM 1346 O O . PRO A 1 168 ? -18.031 21.969 20.625 1 90.81 168 PRO A O 1
ATOM 1349 N N . SER A 1 169 ? -15.898 22.547 20.641 1 90.56 169 SER A N 1
ATOM 1350 C CA . SER A 1 169 ? -16.156 23.844 20.016 1 90.56 169 SER A CA 1
ATOM 1351 C C . SER A 1 169 ? -16.484 23.703 18.531 1 90.56 169 SER A C 1
ATOM 1353 O O . SER A 1 169 ? -15.953 22.797 17.875 1 90.56 169 SER A O 1
ATOM 1355 N N . PRO A 1 170 ? -17.391 24.562 18.078 1 93.44 170 PRO A N 1
ATOM 1356 C CA . PRO A 1 170 ? -17.703 24.5 16.656 1 93.44 170 PRO A CA 1
ATOM 1357 C C . PRO A 1 170 ? -16.469 24.625 15.766 1 93.44 170 PRO A C 1
ATOM 1359 O O . PRO A 1 170 ? -15.656 25.516 15.961 1 93.44 170 PRO A O 1
ATOM 1362 N N . ILE A 1 171 ? -16.344 23.703 14.883 1 96.12 171 ILE A N 1
ATOM 1363 C CA . ILE A 1 171 ? -15.211 23.672 13.977 1 96.12 171 ILE A CA 1
ATOM 1364 C C . ILE A 1 171 ? -15.617 23.031 12.648 1 96.12 171 ILE A C 1
ATOM 1366 O O . ILE A 1 171 ? -16.406 22.078 12.625 1 96.12 171 ILE A O 1
ATOM 1370 N N . ARG A 1 172 ? -15.125 23.484 11.547 1 95.75 172 ARG A N 1
ATOM 1371 C CA . ARG A 1 172 ? -15.539 23.078 10.211 1 95.75 172 ARG A CA 1
ATOM 1372 C C . ARG A 1 172 ? -15.164 21.625 9.945 1 95.75 172 ARG A C 1
ATOM 1374 O O . ARG A 1 172 ? -15.875 20.922 9.227 1 95.75 172 ARG A O 1
ATOM 1381 N N . SER A 1 173 ? -14.102 21.141 10.523 1 95.56 173 SER A N 1
ATOM 1382 C CA . SER A 1 173 ? -13.586 19.812 10.211 1 95.56 173 SER A CA 1
ATOM 1383 C C . SER A 1 173 ? -14.555 18.719 10.656 1 95.56 173 SER A C 1
ATOM 1385 O O . SER A 1 173 ? -14.492 17.594 10.164 1 95.56 173 SER A O 1
ATOM 1387 N N . ASN A 1 174 ? -15.445 19.016 11.562 1 91.62 174 ASN A N 1
ATOM 1388 C CA . ASN A 1 174 ? -16.438 18.047 11.992 1 91.62 174 ASN A CA 1
ATOM 1389 C C . ASN A 1 174 ? -17.328 17.594 10.836 1 91.62 174 ASN A C 1
ATOM 1391 O O . ASN A 1 174 ? -17.938 16.516 10.891 1 91.62 174 ASN A O 1
ATOM 1395 N N . ARG A 1 175 ? -17.344 18.359 9.75 1 90.44 175 ARG A N 1
ATOM 1396 C CA . ARG A 1 175 ? -18.219 18.062 8.617 1 90.44 175 ARG A CA 1
ATOM 1397 C C . ARG A 1 175 ? -17.438 17.438 7.465 1 90.44 175 ARG A C 1
ATOM 1399 O O . ARG A 1 175 ? -17.938 17.391 6.336 1 90.44 175 ARG A O 1
ATOM 1406 N N . TRP A 1 176 ? -16.203 17.016 7.766 1 92.25 176 TRP A N 1
ATOM 1407 C CA . TRP A 1 176 ? -15.352 16.438 6.727 1 92.25 176 TRP A CA 1
ATOM 1408 C C . TRP A 1 176 ? -15.203 14.93 6.934 1 92.25 176 TRP A C 1
ATOM 1410 O O . TRP A 1 176 ? -14.078 14.422 7.031 1 92.25 176 TRP A O 1
ATOM 1420 N N . PRO A 1 177 ? -16.266 14.094 6.898 1 86.75 177 PRO A N 1
ATOM 1421 C CA . PRO A 1 177 ? -16.156 12.688 7.297 1 86.75 177 PRO A CA 1
ATOM 1422 C C . PRO A 1 177 ? -15.289 11.867 6.352 1 86.75 177 PRO A C 1
ATOM 1424 O O . PRO A 1 177 ? -14.773 10.812 6.738 1 86.75 177 PRO A O 1
ATOM 1427 N N . LYS A 1 178 ? -14.984 12.312 5.16 1 87 178 LYS A N 1
ATOM 1428 C CA . LYS A 1 178 ? -14.211 11.539 4.195 1 87 178 LYS A CA 1
ATOM 1429 C C . LYS A 1 178 ? -12.773 12.047 4.109 1 87 178 LYS A C 1
ATOM 1431 O O . LYS A 1 178 ? -11.969 11.523 3.338 1 87 178 LYS A O 1
ATOM 1436 N N . SER A 1 179 ? -12.469 13.016 4.938 1 92.62 179 SER A N 1
ATOM 1437 C CA . SER A 1 179 ? -11.141 13.625 4.902 1 92.62 179 SER A CA 1
ATOM 1438 C C . SER A 1 179 ? -10.234 13.031 5.973 1 92.62 179 SER A C 1
ATOM 1440 O O . SER A 1 179 ? -10.594 13 7.152 1 92.62 179 SER A O 1
ATOM 1442 N N . TRP A 1 180 ? -9.078 12.633 5.535 1 95.5 180 TRP A N 1
ATOM 1443 C CA . TRP A 1 180 ? -8.086 12.164 6.496 1 95.5 180 TRP A CA 1
ATOM 1444 C C . TRP A 1 180 ? -7.719 13.266 7.48 1 95.5 180 TRP A C 1
ATOM 1446 O O . TRP A 1 180 ? -7.414 12.992 8.648 1 95.5 180 TRP A O 1
ATOM 1456 N N . LYS A 1 181 ? -7.762 14.461 7 1 96.69 181 LYS A N 1
ATOM 1457 C CA . LYS A 1 181 ? -7.355 15.609 7.801 1 96.69 181 LYS A CA 1
ATOM 1458 C C . LYS A 1 181 ? -8.281 15.805 9 1 96.69 181 LYS A C 1
ATOM 1460 O O . LYS A 1 181 ? -7.848 16.234 10.062 1 96.69 181 LYS A O 1
ATOM 1465 N N . LYS A 1 182 ? -9.594 15.531 8.875 1 96.31 182 LYS A N 1
ATOM 1466 C CA . LYS A 1 182 ? -10.523 15.594 10 1 96.31 182 LYS A CA 1
ATOM 1467 C C . LYS A 1 182 ? -10 14.797 11.188 1 96.31 182 LYS A C 1
ATOM 1469 O O . LYS A 1 182 ? -9.953 15.312 12.312 1 96.31 182 LYS A O 1
ATOM 1474 N N . TYR A 1 183 ? -9.578 13.672 10.93 1 96.62 183 TYR A N 1
ATOM 1475 C CA . TYR A 1 183 ? -9.227 12.75 12 1 96.62 183 TYR A CA 1
ATOM 1476 C C . TYR A 1 183 ? -7.852 13.086 12.57 1 96.62 183 TYR A C 1
ATOM 1478 O O . TYR A 1 183 ? -7.602 12.883 13.766 1 96.62 183 TYR A O 1
ATOM 1486 N N . LEU A 1 184 ? -6.977 13.555 11.703 1 98.25 184 LEU A N 1
ATOM 1487 C CA . LEU A 1 184 ? -5.715 14.047 12.25 1 98.25 184 LEU A CA 1
ATOM 1488 C C . LEU A 1 184 ? -5.945 15.25 13.156 1 98.25 184 LEU A C 1
ATOM 1490 O O . LEU A 1 184 ? -5.305 15.383 14.195 1 98.25 184 LEU A O 1
ATOM 1494 N N . ILE A 1 185 ? -6.805 16.125 12.758 1 98.31 185 ILE A N 1
ATOM 1495 C CA . ILE A 1 185 ? -7.164 17.266 13.578 1 98.31 185 ILE A CA 1
ATOM 1496 C C . ILE A 1 185 ? -7.691 16.797 14.93 1 98.31 185 ILE A C 1
ATOM 1498 O O . ILE A 1 185 ? -7.32 17.344 15.969 1 98.31 185 ILE A O 1
ATOM 1502 N N . GLU A 1 186 ? -8.539 15.773 14.93 1 96.69 186 GLU A N 1
ATOM 1503 C CA . GLU A 1 186 ? -9 15.195 16.188 1 96.69 186 GLU A CA 1
ATOM 1504 C C . GLU A 1 186 ? -7.828 14.719 17.047 1 96.69 186 GLU A C 1
ATOM 1506 O O . GLU A 1 186 ? -7.758 15.031 18.234 1 96.69 186 GLU A O 1
ATOM 1511 N N . TRP A 1 187 ? -6.977 14.023 16.438 1 96.88 187 TRP A N 1
ATOM 1512 C CA . TRP A 1 187 ? -5.859 13.414 17.141 1 96.88 187 TRP A CA 1
ATOM 1513 C C . TRP A 1 187 ? -4.953 14.484 17.75 1 96.88 187 TRP A C 1
ATOM 1515 O O . TRP A 1 187 ? -4.586 14.414 18.922 1 96.88 187 TRP A O 1
ATOM 1525 N N . VAL A 1 188 ? -4.617 15.477 16.938 1 97.69 188 VAL A N 1
ATOM 1526 C CA . VAL A 1 188 ? -3.684 16.5 17.391 1 97.69 188 VAL A CA 1
ATOM 1527 C C . VAL A 1 188 ? -4.348 17.359 18.469 1 97.69 188 VAL A C 1
ATOM 1529 O O . VAL A 1 188 ? -3.678 17.828 19.391 1 97.69 188 VAL A O 1
ATOM 1532 N N . TYR A 1 189 ? -5.621 17.531 18.375 1 97.38 189 TYR A N 1
ATOM 1533 C CA . TYR A 1 189 ? -6.352 18.266 19.406 1 97.38 189 TYR A CA 1
ATOM 1534 C C . TYR A 1 189 ? -6.309 17.516 20.734 1 97.38 189 TYR A C 1
ATOM 1536 O O . TYR A 1 189 ? -5.977 18.094 21.766 1 97.38 189 TYR A O 1
ATOM 1544 N N . LEU A 1 190 ? -6.625 16.234 20.719 1 95.94 190 LEU A N 1
ATOM 1545 C CA . LEU A 1 190 ? -6.668 15.406 21.922 1 95.94 190 LEU A CA 1
ATOM 1546 C C . LEU A 1 190 ? -5.305 15.359 22.594 1 95.94 190 LEU A C 1
ATOM 1548 O O . LEU A 1 190 ? -5.219 15.305 23.828 1 95.94 190 LEU A O 1
ATOM 1552 N N . ARG A 1 191 ? -4.258 15.461 21.812 1 96.44 191 ARG A N 1
ATOM 1553 C CA . ARG A 1 191 ? -2.91 15.25 22.328 1 96.44 191 ARG A CA 1
ATOM 1554 C C . ARG A 1 191 ? -2.203 16.578 22.578 1 96.44 191 ARG A C 1
ATOM 1556 O O . ARG A 1 191 ? -1.109 16.609 23.141 1 96.44 191 ARG A O 1
ATOM 1563 N N . GLY A 1 192 ? -2.803 17.672 22.109 1 96.25 192 GLY A N 1
ATOM 1564 C CA . GLY A 1 192 ? -2.191 18.984 22.25 1 96.25 192 GLY A CA 1
ATOM 1565 C C . GLY A 1 192 ? -0.932 19.156 21.422 1 96.25 192 GLY A C 1
ATOM 1566 O O . GLY A 1 192 ? 0.046 19.75 21.875 1 96.25 192 GLY A O 1
ATOM 1567 N N . LEU A 1 193 ? -0.905 18.562 20.203 1 97.19 193 LEU A N 1
ATOM 1568 C CA . LEU A 1 193 ? 0.278 18.578 19.344 1 97.19 193 LEU A CA 1
ATOM 1569 C C . LEU A 1 193 ? 0.237 19.75 18.375 1 97.19 193 LEU A C 1
ATOM 1571 O O . LEU A 1 193 ? -0.833 20.312 18.109 1 97.19 193 LEU A O 1
ATOM 1575 N N . VAL A 1 194 ? 1.46 20.125 17.891 1 97.88 194 VAL A N 1
ATOM 1576 C CA . VAL A 1 194 ? 1.539 21.25 16.953 1 97.88 194 VAL A CA 1
ATOM 1577 C C . VAL A 1 194 ? 2.486 20.906 15.812 1 97.88 194 VAL A C 1
ATOM 1579 O O . VAL A 1 194 ? 3.307 19.984 15.93 1 97.88 194 VAL A O 1
ATOM 1582 N N . MET A 1 195 ? 2.311 21.562 14.727 1 98.38 195 MET A N 1
ATOM 1583 C CA . MET A 1 195 ? 3.17 21.484 13.555 1 98.38 195 MET A CA 1
ATOM 1584 C C . MET A 1 195 ? 3.949 22.781 13.367 1 98.38 195 MET A C 1
ATOM 1586 O O . MET A 1 195 ? 3.414 23.875 13.602 1 98.38 195 MET A O 1
ATOM 1590 N N . LEU A 1 196 ? 5.227 22.641 12.984 1 97.88 196 LEU A N 1
ATOM 1591 C CA . LEU A 1 196 ? 6.039 23.812 12.68 1 97.88 196 LEU A CA 1
ATOM 1592 C C . LEU A 1 196 ? 5.711 24.359 11.289 1 97.88 196 LEU A C 1
ATOM 1594 O O . LEU A 1 196 ? 5.645 23.594 10.32 1 97.88 196 LEU A O 1
ATOM 1598 N N . TYR A 1 197 ? 5.527 25.672 11.219 1 98.44 197 TYR A N 1
ATOM 1599 C CA . TYR A 1 197 ? 5.262 26.328 9.938 1 98.44 197 TYR A CA 1
ATOM 1600 C C . TYR A 1 197 ? 6.355 27.328 9.602 1 98.44 197 TYR A C 1
ATOM 1602 O O . TYR A 1 197 ? 6.754 28.125 10.453 1 98.44 197 TYR A O 1
ATOM 1610 N N . PRO A 1 198 ? 6.812 27.25 8.344 1 98 198 PRO A N 1
ATOM 1611 C CA . PRO A 1 198 ? 7.691 28.312 7.883 1 98 198 PRO A CA 1
ATOM 1612 C C . PRO A 1 198 ? 6.965 29.656 7.723 1 98 198 PRO A C 1
ATOM 1614 O O . PRO A 1 198 ? 5.73 29.688 7.711 1 98 198 PRO A O 1
ATOM 1617 N N . ASN A 1 199 ? 7.75 30.688 7.664 1 97.12 199 ASN A N 1
ATOM 1618 C CA . ASN A 1 199 ? 7.188 32.031 7.559 1 97.12 199 ASN A CA 1
ATOM 1619 C C . ASN A 1 199 ? 8.102 32.969 6.773 1 97.12 199 ASN A C 1
ATOM 1621 O O . ASN A 1 199 ? 8.43 34.062 7.242 1 97.12 199 ASN A O 1
ATOM 1625 N N . TYR A 1 200 ? 8.453 32.5 5.605 1 95.44 200 TYR A N 1
ATOM 1626 C CA . TYR A 1 200 ? 9.32 33.281 4.734 1 95.44 200 TYR A CA 1
ATOM 1627 C C . TYR A 1 200 ? 8.531 34.344 3.982 1 95.44 200 TYR A C 1
ATOM 1629 O O . TYR A 1 200 ? 7.461 34.062 3.434 1 95.44 200 TYR A O 1
ATOM 1637 N N . HIS A 1 201 ? 9.062 35.562 4 1 91.94 201 HIS A N 1
ATOM 1638 C CA . HIS A 1 201 ? 8.477 36.688 3.27 1 91.94 201 HIS A CA 1
ATOM 1639 C C . HIS A 1 201 ? 9.555 37.562 2.639 1 91.94 201 HIS A C 1
ATOM 1641 O O . HIS A 1 201 ? 10.688 37.594 3.117 1 91.94 201 HIS A O 1
ATOM 1647 N N . HIS A 1 202 ? 9.234 38.094 1.493 1 83.69 202 HIS A N 1
ATOM 1648 C CA . HIS A 1 202 ? 10.102 39.094 0.927 1 83.69 202 HIS A CA 1
ATOM 1649 C C . HIS A 1 202 ? 9.391 40.438 0.84 1 83.69 202 HIS A C 1
ATOM 1651 O O . HIS A 1 202 ? 8.156 40.5 0.805 1 83.69 202 HIS A O 1
ATOM 1657 N N . PHE A 1 203 ? 10.219 41.531 0.944 1 76.44 203 PHE A N 1
ATOM 1658 C CA . PHE A 1 203 ? 9.664 42.875 0.887 1 76.44 203 PHE A CA 1
ATOM 1659 C C . PHE A 1 203 ? 9.32 43.25 -0.547 1 76.44 203 PHE A C 1
ATOM 1661 O O . PHE A 1 203 ? 10.086 42.969 -1.472 1 76.44 203 PHE A O 1
ATOM 1668 N N . ASN A 1 204 ? 8.008 43.562 -0.778 1 64.19 204 ASN A N 1
ATOM 1669 C CA . ASN A 1 204 ? 7.625 44.062 -2.088 1 64.19 204 ASN A CA 1
ATOM 1670 C C . ASN A 1 204 ? 8.211 45.469 -2.336 1 64.19 204 ASN A C 1
ATOM 1672 O O . ASN A 1 204 ? 7.848 46.406 -1.651 1 64.19 204 ASN A O 1
ATOM 1676 N N . HIS A 1 205 ? 9.461 45.75 -2.824 1 52.22 205 HIS A N 1
ATOM 1677 C CA . HIS A 1 205 ? 9.953 47.062 -3.158 1 52.22 205 HIS A CA 1
ATOM 1678 C C . HIS A 1 205 ? 9.164 47.688 -4.316 1 52.22 205 HIS A C 1
ATOM 1680 O O . HIS A 1 205 ? 9.383 47.312 -5.477 1 52.22 205 HIS A O 1
ATOM 1686 N N . SER A 1 206 ? 7.934 47.531 -4.465 1 44.38 206 SER A N 1
ATOM 1687 C CA . SER A 1 206 ? 7.434 48.25 -5.637 1 44.38 206 SER A CA 1
ATOM 1688 C C . SER A 1 206 ? 7.754 49.75 -5.562 1 44.38 206 SER A C 1
ATOM 1690 O O . SER A 1 206 ? 7.617 50.344 -4.504 1 44.38 206 SER A O 1
ATOM 1692 N N . ASP A 1 207 ? 8.617 50.281 -6.391 1 42.53 207 ASP A N 1
ATOM 1693 C CA . ASP A 1 207 ? 8.828 51.688 -6.707 1 42.53 207 ASP A CA 1
ATOM 1694 C C . ASP A 1 207 ? 7.496 52.438 -6.832 1 42.53 207 ASP A C 1
ATOM 1696 O O . ASP A 1 207 ? 7.469 53.625 -7.16 1 42.53 207 ASP A O 1
ATOM 1700 N N . HIS A 1 208 ? 6.398 51.906 -7.156 1 36.97 208 HIS A N 1
ATOM 1701 C CA . HIS A 1 208 ? 5.238 52.781 -7.328 1 36.97 208 HIS A CA 1
ATOM 1702 C C . HIS A 1 208 ? 4.574 53.062 -5.992 1 36.97 208 HIS A C 1
ATOM 1704 O O . HIS A 1 208 ? 4.121 52.156 -5.293 1 36.97 208 HIS A O 1
ATOM 1710 N N . PRO A 1 209 ? 4.734 54.281 -5.363 1 37.66 209 PRO A N 1
ATOM 1711 C CA . PRO A 1 209 ? 4.227 54.844 -4.105 1 37.66 209 PRO A CA 1
ATOM 1712 C C . PRO A 1 209 ? 2.752 54.5 -3.873 1 37.66 209 PRO A C 1
ATOM 1714 O O . PRO A 1 209 ? 2.311 54.406 -2.725 1 37.66 209 PRO A O 1
ATOM 1717 N N . GLU A 1 210 ? 1.909 54.688 -4.855 1 36.06 210 GLU A N 1
ATOM 1718 C CA . GLU A 1 210 ? 0.459 54.719 -4.695 1 36.06 210 GLU A CA 1
ATOM 1719 C C . GLU A 1 210 ? -0.07 53.406 -4.152 1 36.06 210 GLU A C 1
ATOM 1721 O O . GLU A 1 210 ? -1.204 53.312 -3.674 1 36.06 210 GLU A O 1
ATOM 1726 N N . GLN A 1 211 ? 0.462 52.344 -4.57 1 35.91 211 GLN A N 1
ATOM 1727 C CA . GLN A 1 211 ? -0.163 51.094 -4.137 1 35.91 211 GLN A CA 1
ATOM 1728 C C . GLN A 1 211 ? 0.297 50.719 -2.732 1 35.91 211 GLN A C 1
ATOM 1730 O O . GLN A 1 211 ? 0.136 49.562 -2.314 1 35.91 211 GLN A O 1
ATOM 1735 N N . ALA A 1 212 ? 0.864 51.625 -1.946 1 36.62 212 ALA A N 1
ATOM 1736 C CA . ALA A 1 212 ? 1.346 51.594 -0.567 1 36.62 212 ALA A CA 1
ATOM 1737 C C . ALA A 1 212 ? 0.2 51.344 0.411 1 36.62 212 ALA A C 1
ATOM 1739 O O . ALA A 1 212 ? 0.423 51.219 1.617 1 36.62 212 ALA A O 1
ATOM 1740 N N . GLU A 1 213 ? -0.86 51.594 0.086 1 33.38 213 GLU A N 1
ATOM 1741 C CA . GLU A 1 213 ? -1.872 51.562 1.138 1 33.38 213 GLU A CA 1
ATOM 1742 C C . GLU A 1 213 ? -2.143 50.125 1.598 1 33.38 213 GLU A C 1
ATOM 1744 O O . GLU A 1 213 ? -3.139 49.875 2.273 1 33.38 213 GLU A O 1
ATOM 1749 N N . TRP A 1 214 ? -1.619 49.156 0.958 1 32.59 214 TRP A N 1
ATOM 1750 C CA . TRP A 1 214 ? -2 47.938 1.662 1 32.59 214 TRP A CA 1
ATOM 1751 C C . TRP A 1 214 ? -1.562 48 3.121 1 32.59 214 TRP A C 1
ATOM 1753 O O . TRP A 1 214 ? -0.542 48.594 3.449 1 32.59 214 TRP A O 1
ATOM 1763 N N . ALA A 1 215 ? -2.314 47.625 4.117 1 36.19 215 ALA A N 1
ATOM 1764 C CA . ALA A 1 215 ? -2.365 47.812 5.559 1 36.19 215 ALA A CA 1
ATOM 1765 C C . ALA A 1 215 ? -0.985 47.656 6.188 1 36.19 215 ALA A C 1
ATOM 1767 O O . ALA A 1 215 ? -0.105 47 5.602 1 36.19 215 ALA A O 1
ATOM 1768 N N . GLU A 1 216 ? -0.687 48 7.418 1 41 216 GLU A N 1
ATOM 1769 C CA . GLU A 1 216 ? 0.432 48.031 8.352 1 41 216 GLU A CA 1
ATOM 1770 C C . GLU A 1 216 ? 1.351 46.812 8.148 1 41 216 GLU A C 1
ATOM 1772 O O . GLU A 1 216 ? 2.568 46.938 8.305 1 41 216 GLU A O 1
ATOM 1777 N N . GLY A 1 217 ? 0.885 45.656 7.945 1 45.34 217 GLY A N 1
ATOM 1778 C CA . GLY A 1 217 ? 1.687 44.469 7.621 1 45.34 217 GLY A CA 1
ATOM 1779 C C . GLY A 1 217 ? 2.092 44.406 6.16 1 45.34 217 GLY A C 1
ATOM 1780 O O . GLY A 1 217 ? 2.402 43.344 5.641 1 45.34 217 GLY A O 1
ATOM 1781 N N . GLU A 1 218 ? 1.995 45.469 5.152 1 52.22 218 GLU A N 1
ATOM 1782 C CA . GLU A 1 218 ? 1.596 45.969 3.846 1 52.22 218 GLU A CA 1
ATOM 1783 C C . GLU A 1 218 ? 2.689 45.75 2.807 1 52.22 218 GLU A C 1
ATOM 1785 O O . GLU A 1 218 ? 2.43 45.812 1.603 1 52.22 218 GLU A O 1
ATOM 1790 N N . GLY A 1 219 ? 3.758 45.094 3.166 1 66.69 219 GLY A N 1
ATOM 1791 C CA . GLY A 1 219 ? 4.684 44.938 2.055 1 66.69 219 GLY A CA 1
ATOM 1792 C C . GLY A 1 219 ? 5.305 43.562 1.985 1 66.69 219 GLY A C 1
ATOM 1793 O O . GLY A 1 219 ? 6.195 43.312 1.172 1 66.69 219 GLY A O 1
ATOM 1794 N N . LEU A 1 220 ? 4.812 42.75 2.871 1 81.19 220 LEU A N 1
ATOM 1795 C CA . LEU A 1 220 ? 5.457 41.438 2.855 1 81.19 220 LEU A CA 1
ATOM 1796 C C . LEU A 1 220 ? 4.684 40.469 1.977 1 81.19 220 LEU A C 1
ATOM 1798 O O . LEU A 1 220 ? 3.461 40.344 2.096 1 81.19 220 LEU A O 1
ATOM 1802 N N . VAL A 1 221 ? 5.344 39.844 1.067 1 82.94 221 VAL A N 1
ATOM 1803 C CA . VAL A 1 221 ? 4.809 38.812 0.184 1 82.94 221 VAL A CA 1
ATOM 1804 C C . VAL A 1 221 ? 5.344 37.469 0.604 1 82.94 221 VAL A C 1
ATOM 1806 O O . VAL A 1 221 ? 6.555 37.281 0.753 1 82.94 221 VAL A O 1
ATOM 1809 N N . PRO A 1 222 ? 4.398 36.594 0.81 1 89.69 222 PRO A N 1
ATOM 1810 C CA . PRO A 1 222 ? 4.871 35.25 1.247 1 89.69 222 PRO A CA 1
ATOM 1811 C C . PRO A 1 222 ? 5.668 34.531 0.169 1 89.69 222 PRO A C 1
ATOM 1813 O O . PRO A 1 222 ? 5.375 34.656 -1.021 1 89.69 222 PRO A O 1
ATOM 1816 N N . MET A 1 223 ? 6.668 33.781 0.604 1 91.38 223 MET A N 1
ATOM 1817 C CA . MET A 1 223 ? 7.434 32.844 -0.206 1 91.38 223 MET A CA 1
ATOM 1818 C C . MET A 1 223 ? 7.398 31.453 0.404 1 91.38 223 MET A C 1
ATOM 1820 O O . MET A 1 223 ? 8.078 31.188 1.396 1 91.38 223 MET A O 1
ATOM 1824 N N . GLY A 1 224 ? 6.68 30.625 -0.27 1 93.94 224 GLY A N 1
ATOM 1825 C CA . GLY A 1 224 ? 6.434 29.312 0.324 1 93.94 224 GLY A CA 1
ATOM 1826 C C . GLY A 1 224 ? 7.477 28.281 -0.056 1 93.94 224 GLY A C 1
ATOM 1827 O O . GLY A 1 224 ? 8.266 28.5 -0.976 1 93.94 224 GLY A O 1
ATOM 1828 N N . LEU A 1 225 ? 7.578 27.281 0.781 1 98.19 225 LEU A N 1
ATOM 1829 C CA . LEU A 1 225 ? 8.422 26.125 0.457 1 98.19 225 LEU A CA 1
ATOM 1830 C C . LEU A 1 225 ? 7.645 25.094 -0.344 1 98.19 225 LEU A C 1
ATOM 1832 O O . LEU A 1 225 ? 8.234 24.156 -0.896 1 98.19 225 LEU A O 1
ATOM 1836 N N . SER A 1 226 ? 6.34 25.219 -0.361 1 97.5 226 SER A N 1
ATOM 1837 C CA . SER A 1 226 ? 5.461 24.516 -1.294 1 97.5 226 SER A CA 1
ATOM 1838 C C . SER A 1 226 ? 4.277 25.391 -1.697 1 97.5 226 SER A C 1
ATOM 1840 O O . SER A 1 226 ? 4.02 26.422 -1.071 1 97.5 226 SER A O 1
ATOM 1842 N N . THR A 1 227 ? 3.656 25.031 -2.85 1 93.38 227 THR A N 1
ATOM 1843 C CA . THR A 1 227 ? 2.43 25.672 -3.316 1 93.38 227 THR A CA 1
ATOM 1844 C C . THR A 1 227 ? 1.475 24.641 -3.906 1 93.38 227 THR A C 1
ATOM 1846 O O . THR A 1 227 ? 1.838 23.469 -4.07 1 93.38 227 THR A O 1
ATOM 1849 N N . ASN A 1 228 ? 0.292 24.938 -3.914 1 88.5 228 ASN A N 1
ATOM 1850 C CA . ASN A 1 228 ? -0.725 24.062 -4.477 1 88.5 228 ASN A CA 1
ATOM 1851 C C . ASN A 1 228 ? -1.371 24.672 -5.719 1 88.5 228 ASN A C 1
ATOM 1853 O O . ASN A 1 228 ? -1.714 25.844 -5.727 1 88.5 228 ASN A O 1
ATOM 1857 N N . HIS A 1 229 ? -1.596 23.844 -6.719 1 79.75 229 HIS A N 1
ATOM 1858 C CA . HIS A 1 229 ? -2.141 24.312 -7.988 1 79.75 229 HIS A CA 1
ATOM 1859 C C . HIS A 1 229 ? -3.639 24.047 -8.078 1 79.75 229 HIS A C 1
ATOM 1861 O O . HIS A 1 229 ? -4.293 24.453 -9.039 1 79.75 229 HIS A O 1
ATOM 1867 N N . LEU A 1 230 ? -4.258 23.484 -7.066 1 73.56 230 LEU A N 1
ATOM 1868 C CA . LEU A 1 230 ? -5.684 23.234 -6.902 1 73.56 230 LEU A CA 1
ATOM 1869 C C . LEU A 1 230 ? -6.285 22.641 -8.18 1 73.56 230 LEU A C 1
ATOM 1871 O O . LEU A 1 230 ? -7.273 23.172 -8.695 1 73.56 230 LEU A O 1
ATOM 1875 N N . GLU A 1 231 ? -5.77 21.656 -8.672 1 67 231 GLU A N 1
ATOM 1876 C CA . GLU A 1 231 ? -6.301 21 -9.859 1 67 231 GLU A CA 1
ATOM 1877 C C . GLU A 1 231 ? -7.609 20.281 -9.547 1 67 231 GLU A C 1
ATOM 1879 O O . GLU A 1 231 ? -7.887 19.953 -8.391 1 67 231 GLU A O 1
ATOM 1884 N N . ILE A 1 232 ? -8.484 20.266 -10.484 1 63.84 232 ILE A N 1
ATOM 1885 C CA . ILE A 1 232 ? -9.781 19.609 -10.32 1 63.84 232 ILE A CA 1
ATOM 1886 C C . ILE A 1 232 ? -9.578 18.188 -9.797 1 63.84 232 ILE A C 1
ATOM 1888 O O . ILE A 1 232 ? -8.688 17.469 -10.258 1 63.84 232 ILE A O 1
ATOM 1892 N N . GLY A 1 233 ? -10.234 17.906 -8.719 1 59.44 233 GLY A N 1
ATOM 1893 C CA . GLY A 1 233 ? -10.195 16.578 -8.109 1 59.44 233 GLY A CA 1
ATOM 1894 C C . GLY A 1 233 ? -11.414 16.281 -7.254 1 59.44 233 GLY A C 1
ATOM 1895 O O . GLY A 1 233 ? -12.508 16.781 -7.531 1 59.44 233 GLY A O 1
ATOM 1896 N N . THR A 1 234 ? -11.297 15.422 -6.391 1 56.78 234 THR A N 1
ATOM 1897 C CA . THR A 1 234 ? -12.398 15 -5.527 1 56.78 234 THR A CA 1
ATOM 1898 C C . THR A 1 234 ? -12.93 16.172 -4.715 1 56.78 234 THR A C 1
ATOM 1900 O O . THR A 1 234 ? -14.141 16.297 -4.508 1 56.78 234 THR A O 1
ATOM 1903 N N . HIS A 1 235 ? -12 16.984 -4.328 1 59.59 235 HIS A N 1
ATOM 1904 C CA . HIS A 1 235 ? -12.398 18.047 -3.418 1 59.59 235 HIS A CA 1
ATOM 1905 C C . HIS A 1 235 ? -12.547 19.375 -4.156 1 59.59 235 HIS A C 1
ATOM 1907 O O . HIS A 1 235 ? -13.086 20.328 -3.611 1 59.59 235 HIS A O 1
ATOM 1913 N N . VAL A 1 236 ? -11.984 19.406 -5.219 1 55.91 236 VAL A N 1
ATOM 1914 C CA . VAL A 1 236 ? -12.055 20.625 -6.016 1 55.91 236 VAL A CA 1
ATOM 1915 C C . VAL A 1 236 ? -12.953 20.391 -7.234 1 55.91 236 VAL A C 1
ATOM 1917 O O . VAL A 1 236 ? -12.664 19.547 -8.07 1 55.91 236 VAL A O 1
ATOM 1920 N N . HIS A 1 237 ? -14.18 20.875 -6.969 1 53.91 237 HIS A N 1
ATOM 1921 C CA . HIS A 1 237 ? -15.117 20.734 -8.078 1 53.91 237 HIS A CA 1
ATOM 1922 C C . HIS A 1 237 ? -15.203 22.031 -8.883 1 53.91 237 HIS A C 1
ATOM 1924 O O . HIS A 1 237 ? -14.844 23.094 -8.398 1 53.91 237 HIS A O 1
ATOM 1930 N N . HIS A 1 238 ? -15.57 21.828 -10.008 1 46 238 HIS A N 1
ATOM 1931 C CA . HIS A 1 238 ? -15.82 22.984 -10.859 1 46 238 HIS A CA 1
ATOM 1932 C C . HIS A 1 238 ? -16.906 23.859 -10.266 1 46 238 HIS A C 1
ATOM 1934 O O . HIS A 1 238 ? -18.094 23.547 -10.359 1 46 238 HIS A O 1
ATOM 1940 N N . ARG A 1 239 ? -16.766 24.297 -8.992 1 42.19 239 ARG A N 1
ATOM 1941 C CA . ARG A 1 239 ? -17.875 25.094 -8.5 1 42.19 239 ARG A CA 1
ATOM 1942 C C . ARG A 1 239 ? -17.719 26.562 -8.922 1 42.19 239 ARG A C 1
ATOM 1944 O O . ARG A 1 239 ? -16.609 27.047 -9.07 1 42.19 239 ARG A O 1
ATOM 1951 N N . GLN A 1 240 ? -18.875 27.125 -9.242 1 38.81 240 GLN A N 1
ATOM 1952 C CA . GLN A 1 240 ? -19.078 28.578 -9.367 1 38.81 240 GLN A CA 1
ATOM 1953 C C . GLN A 1 240 ? -18.703 29.297 -8.07 1 38.81 240 GLN A C 1
ATOM 1955 O O . GLN A 1 240 ? -19.188 28.922 -6.992 1 38.81 240 GLN A O 1
ATOM 1960 N N . HIS A 1 241 ? -17.578 29.672 -7.992 1 35.31 241 HIS A N 1
ATOM 1961 C CA . HIS A 1 241 ? -17.203 30.469 -6.828 1 35.31 241 HIS A CA 1
ATOM 1962 C C . HIS A 1 241 ? -18.188 31.609 -6.598 1 35.31 241 HIS A C 1
ATOM 1964 O O . HIS A 1 241 ? -18.359 32.469 -7.453 1 35.31 241 HIS A O 1
ATOM 1970 N N . ARG A 1 242 ? -19.25 31.406 -5.875 1 35.53 242 ARG A N 1
ATOM 1971 C CA . ARG A 1 242 ? -20.031 32.562 -5.418 1 35.53 242 ARG A CA 1
ATOM 1972 C C . ARG A 1 242 ? -19.359 33.219 -4.223 1 35.53 242 ARG A C 1
ATOM 1974 O O . ARG A 1 242 ? -19.391 32.688 -3.111 1 35.53 242 ARG A O 1
ATOM 1981 N N . ALA A 1 243 ? -18.359 33.938 -4.438 1 32.53 243 ALA A N 1
ATOM 1982 C CA . ALA A 1 243 ? -17.859 34.781 -3.359 1 32.53 243 ALA A CA 1
ATOM 1983 C C . ALA A 1 243 ? -19 35.594 -2.744 1 32.53 243 ALA A C 1
ATOM 1985 O O . ALA A 1 243 ? -19.75 36.25 -3.459 1 32.53 243 ALA A O 1
ATOM 1986 N N . LYS A 1 244 ? -19.312 35.406 -1.595 1 36.5 244 LYS A N 1
ATOM 1987 C CA . LYS A 1 244 ? -20.172 36.375 -0.933 1 36.5 244 LYS A CA 1
ATOM 1988 C C . LYS A 1 244 ? -19.516 37.75 -0.912 1 36.5 244 LYS A C 1
ATOM 1990 O O . LYS A 1 244 ? -18.297 37.875 -0.764 1 36.5 244 LYS A O 1
ATOM 1995 N N . ALA A 1 245 ? -20.203 38.906 -1.166 1 35.91 245 ALA A N 1
ATOM 1996 C CA . ALA A 1 245 ? -19.922 40.312 -1.341 1 35.91 245 ALA A CA 1
ATOM 1997 C C . ALA A 1 245 ? -18.953 40.812 -0.27 1 35.91 245 ALA A C 1
ATOM 1999 O O . ALA A 1 245 ? -18.094 41.656 -0.542 1 35.91 245 ALA A O 1
ATOM 2000 N N . SER A 1 246 ? -19.078 40.375 0.875 1 37.34 246 SER A N 1
ATOM 2001 C CA . SER A 1 246 ? -18.531 41.219 1.919 1 37.34 246 SER A CA 1
ATOM 2002 C C . SER A 1 246 ? -17.016 41.156 1.96 1 37.34 246 SER A C 1
ATOM 2004 O O . SER A 1 246 ? -16.344 42.125 2.275 1 37.34 246 SER A O 1
ATOM 2006 N N . HIS A 1 247 ? -16.391 40 2.049 1 34.84 24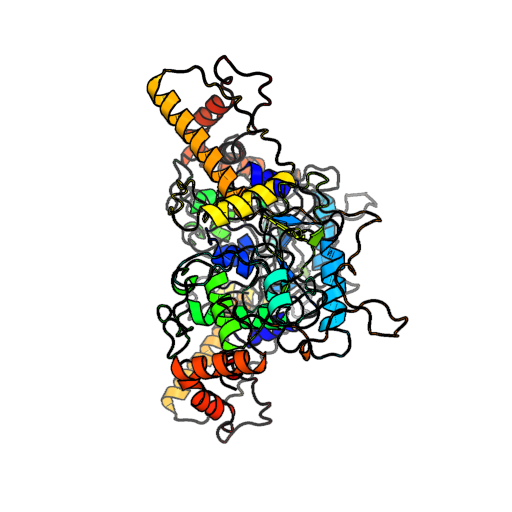7 HIS A N 1
ATOM 2007 C CA . HIS A 1 247 ? -14.945 39.969 2.234 1 34.84 247 HIS A CA 1
ATOM 2008 C C . HIS A 1 247 ? -14.227 39.812 0.903 1 34.84 247 HIS A C 1
ATOM 2010 O O . HIS A 1 247 ? -13.047 39.438 0.876 1 34.84 247 HIS A O 1
ATOM 2016 N N . LYS A 1 248 ? -14.984 40.031 -0.019 1 44.59 248 LYS A N 1
ATOM 2017 C CA . LYS A 1 248 ? -14.516 39.906 -1.397 1 44.59 248 LYS A CA 1
ATOM 2018 C C . LYS A 1 248 ? -13.32 40.812 -1.659 1 44.59 248 LYS A C 1
ATOM 2020 O O . LYS A 1 248 ? -12.352 40.406 -2.299 1 44.59 248 LYS A O 1
ATOM 2025 N N . LEU A 1 249 ? -13.648 41.906 -1.044 1 40.78 249 LEU A N 1
ATOM 2026 C CA . LEU A 1 249 ? -12.633 42.906 -1.379 1 40.78 249 LEU A CA 1
ATOM 2027 C C . LEU A 1 249 ? -11.273 42.5 -0.82 1 40.78 249 LEU A C 1
ATOM 2029 O O . LEU A 1 249 ? -10.258 42.562 -1.52 1 40.78 249 LEU A O 1
ATOM 2033 N N . GLN A 1 250 ? -11.297 42.062 0.422 1 41.78 250 GLN A N 1
ATOM 2034 C CA . GLN A 1 250 ? -10.039 41.688 1.06 1 41.78 250 GLN A CA 1
ATOM 2035 C C . GLN A 1 250 ? -9.453 40.438 0.415 1 41.78 250 GLN A C 1
ATOM 2037 O O . GLN A 1 250 ? -8.242 40.344 0.199 1 41.78 250 GLN A O 1
ATOM 2042 N N . TYR A 1 251 ? -10.305 39.625 0.154 1 45.16 251 TYR A N 1
ATOM 2043 C CA . TYR A 1 251 ? -9.883 38.406 -0.518 1 45.16 251 TYR A CA 1
ATOM 2044 C C . TYR A 1 251 ? -9.32 38.688 -1.901 1 45.16 251 TYR A C 1
ATOM 2046 O O . TYR A 1 251 ? -8.266 38.188 -2.275 1 45.16 251 TYR A O 1
ATOM 2054 N N . GLN A 1 252 ? -10 39.562 -2.652 1 46.25 252 GLN A N 1
ATOM 2055 C CA . GLN A 1 252 ? -9.555 39.906 -3.994 1 46.25 252 GLN A CA 1
ATOM 2056 C C . GLN A 1 252 ? -8.211 40.625 -3.957 1 46.25 252 GLN A C 1
ATOM 2058 O O . GLN A 1 252 ? -7.34 40.375 -4.793 1 46.25 252 GLN A O 1
ATOM 2063 N N . GLN A 1 253 ? -8.102 41.375 -2.979 1 42.75 253 GLN A N 1
ATOM 2064 C CA . GLN A 1 253 ? -6.844 42.125 -2.832 1 42.75 253 GLN A CA 1
ATOM 2065 C C . GLN A 1 253 ? -5.691 41.188 -2.506 1 42.75 253 GLN A C 1
ATOM 2067 O O . GLN A 1 253 ? -4.598 41.312 -3.062 1 42.75 253 GLN A O 1
ATOM 2072 N N . HIS A 1 254 ? -5.957 40.312 -1.654 1 44.88 254 HIS A N 1
ATOM 2073 C CA . HIS A 1 254 ? -4.949 39.312 -1.266 1 44.88 254 HIS A CA 1
ATOM 2074 C C . HIS A 1 254 ? -4.574 38.438 -2.439 1 44.88 254 HIS A C 1
ATOM 2076 O O . HIS A 1 254 ? -3.396 38.156 -2.658 1 44.88 254 HIS A O 1
ATOM 2082 N N . GLN A 1 255 ? -5.547 38.094 -3.182 1 46.34 255 GLN A N 1
ATOM 2083 C CA . GLN A 1 255 ? -5.336 37.25 -4.344 1 46.34 255 GLN A CA 1
ATOM 2084 C C . GLN A 1 255 ? -4.543 37.969 -5.426 1 46.34 255 GLN A C 1
ATOM 2086 O O . GLN A 1 255 ? -3.646 37.406 -6.043 1 46.34 255 GLN A O 1
ATOM 2091 N N . ARG A 1 256 ? -4.879 39.219 -5.711 1 43.94 256 ARG A N 1
ATOM 2092 C CA . ARG A 1 256 ? -4.195 40 -6.727 1 43.94 256 ARG A CA 1
ATOM 2093 C C . ARG A 1 256 ? -2.719 40.188 -6.383 1 43.94 256 ARG A C 1
ATOM 2095 O O . ARG A 1 256 ? -1.862 40.125 -7.27 1 43.94 256 ARG A O 1
ATOM 2102 N N . ALA A 1 257 ? -2.447 40.281 -5.234 1 40.41 257 ALA A N 1
ATOM 2103 C CA . ALA A 1 257 ? -1.063 40.469 -4.801 1 40.41 257 ALA A CA 1
ATOM 2104 C C . ALA A 1 257 ? -0.244 39.188 -5.043 1 40.41 257 ALA A C 1
ATOM 2106 O O . ALA A 1 257 ? 0.938 39.281 -5.387 1 40.41 257 ALA A O 1
ATOM 2107 N N . LYS A 1 258 ? -0.865 38.125 -4.863 1 44.62 258 LYS A N 1
ATOM 2108 C CA . LYS A 1 258 ? -0.201 36.844 -5.047 1 44.62 258 LYS A CA 1
ATOM 2109 C C . LYS A 1 258 ? 0.095 36.562 -6.523 1 44.62 258 LYS A C 1
ATOM 2111 O O . LYS A 1 258 ? 1.16 36.062 -6.867 1 44.62 258 LYS A O 1
ATOM 2116 N N . LEU A 1 259 ? -0.815 36.781 -7.434 1 44.12 259 LEU A N 1
ATOM 2117 C CA . LEU A 1 259 ? -0.739 36.5 -8.859 1 44.12 259 LEU A CA 1
ATOM 2118 C C . LEU A 1 259 ? 0.416 37.25 -9.508 1 44.12 259 LEU A C 1
ATOM 2120 O O . LEU A 1 259 ? 0.996 36.781 -10.492 1 44.12 259 LEU A O 1
ATOM 2124 N N . ARG A 1 260 ? 0.664 38.344 -9.023 1 41.72 260 ARG A N 1
ATOM 2125 C CA . ARG A 1 260 ? 1.728 39.125 -9.656 1 41.72 260 ARG A CA 1
ATOM 2126 C C . ARG A 1 260 ? 3.053 38.375 -9.617 1 41.72 260 ARG A C 1
ATOM 2128 O O . ARG A 1 260 ? 3.914 38.562 -10.477 1 41.72 260 ARG A O 1
ATOM 2135 N N . PHE A 1 261 ? 3.127 37.562 -8.688 1 39.06 261 PHE A N 1
ATOM 2136 C CA . PHE A 1 261 ? 4.43 36.906 -8.531 1 39.06 261 PHE A CA 1
ATOM 2137 C C . PHE A 1 261 ? 4.391 35.469 -9.031 1 39.06 261 PHE A C 1
ATOM 2139 O O . PHE A 1 261 ? 5.418 34.781 -9.055 1 39.06 261 PHE A O 1
ATOM 2146 N N . THR A 1 262 ? 3.311 35.031 -9.25 1 40.5 262 THR A N 1
ATOM 2147 C CA . THR A 1 262 ? 3.232 33.688 -9.812 1 40.5 262 THR A CA 1
ATOM 2148 C C . THR A 1 262 ? 3.16 33.75 -11.336 1 40.5 262 THR A C 1
ATOM 2150 O O . THR A 1 262 ? 2.387 34.531 -11.898 1 40.5 262 THR A O 1
ATOM 2153 N N . ARG A 1 263 ? 4.184 33.625 -12.078 1 39.44 263 ARG A N 1
ATOM 2154 C CA . ARG A 1 263 ? 4.219 33.562 -13.531 1 39.44 263 ARG A CA 1
ATOM 2155 C C . ARG A 1 263 ? 3.143 32.625 -14.055 1 39.44 263 ARG A C 1
ATOM 2157 O O . ARG A 1 263 ? 3.426 31.453 -14.367 1 39.44 263 ARG A O 1
ATOM 2164 N N . TRP A 1 264 ? 2.105 32.5 -13.43 1 36.03 264 TRP A N 1
ATOM 2165 C CA . TRP A 1 264 ? 1.168 31.641 -14.148 1 36.03 264 TRP A CA 1
ATOM 2166 C C . TRP A 1 264 ? 0.758 32.281 -15.477 1 36.03 264 TRP A C 1
ATOM 2168 O O . TRP A 1 264 ? 0.111 33.312 -15.492 1 36.03 264 TRP A O 1
ATOM 2178 N N . GLU A 1 265 ? 1.63 32.469 -16.438 1 30.84 265 GLU A N 1
ATOM 2179 C CA . GLU A 1 265 ? 1.146 32.781 -17.781 1 30.84 265 GLU A CA 1
ATOM 2180 C C . GLU A 1 265 ? -0.092 31.969 -18.141 1 30.84 265 GLU A C 1
ATOM 2182 O O . GLU A 1 265 ? -0.201 30.797 -17.75 1 30.84 265 GLU A O 1
ATOM 2187 N N . GLU A 1 266 ? -1.199 32.656 -18.312 1 33.69 266 GLU A N 1
ATOM 2188 C CA . GLU A 1 266 ? -2.477 32.281 -18.922 1 33.69 266 GLU A CA 1
ATOM 2189 C C . GLU A 1 266 ? -2.277 31.281 -20.062 1 33.69 266 GLU A C 1
ATOM 2191 O O . GLU A 1 266 ? -2.125 31.688 -21.219 1 33.69 266 GLU A O 1
ATOM 2196 N N . SER A 1 267 ? -1.279 30.547 -20.094 1 30.41 267 SER A N 1
ATOM 2197 C CA . SER A 1 267 ? -1.417 29.688 -21.266 1 30.41 267 SER A CA 1
ATOM 2198 C C . SER A 1 267 ? -2.736 28.922 -21.25 1 30.41 267 SER A C 1
ATOM 2200 O O . SER A 1 267 ? -2.812 27.828 -20.703 1 30.41 267 SER A O 1
ATOM 2202 N N . ILE A 1 268 ? -3.76 29.453 -20.672 1 32.5 268 ILE A N 1
ATOM 2203 C CA . ILE A 1 268 ? -5.059 28.906 -21.047 1 32.5 268 ILE A CA 1
ATOM 2204 C C . ILE A 1 268 ? -5.133 28.734 -22.562 1 32.5 268 ILE A C 1
ATOM 2206 O O . ILE A 1 268 ? -5.102 29.734 -23.297 1 32.5 268 ILE A O 1
ATOM 2210 N N . GLY A 1 269 ? -4.371 27.812 -23.172 1 29.28 269 GLY A N 1
ATOM 2211 C CA . GLY A 1 269 ? -4.688 27.516 -24.547 1 29.28 269 GLY A CA 1
ATOM 2212 C C . GLY A 1 269 ? -6.18 27.5 -24.828 1 29.28 269 GLY A C 1
ATOM 2213 O O . GLY A 1 269 ? -6.914 26.688 -24.281 1 29.28 269 GLY A O 1
ATOM 2214 N N . VAL A 1 270 ? -6.785 28.594 -25.031 1 30.88 270 VAL A N 1
ATOM 2215 C CA . VAL A 1 270 ? -8.047 28.875 -25.703 1 30.88 270 VAL A CA 1
ATOM 2216 C C . VAL A 1 270 ? -8.172 28.016 -26.953 1 30.88 270 VAL A C 1
ATOM 2218 O O . VAL A 1 270 ? -8.945 28.328 -27.859 1 30.88 270 VAL A O 1
ATOM 2221 N N . GLY A 1 271 ? -7.199 27.062 -27.203 1 29.2 271 GLY A N 1
ATOM 2222 C CA . GLY A 1 271 ? -7.246 26.656 -28.594 1 29.2 271 GLY A CA 1
ATOM 2223 C C . GLY A 1 271 ? -8.562 26.016 -28.984 1 29.2 271 GLY A C 1
ATOM 2224 O O . GLY A 1 271 ? -8.828 25.812 -30.172 1 29.2 271 GLY A O 1
ATOM 2225 N N . TRP A 1 272 ? -9.109 25.125 -28.125 1 28.89 272 TRP A N 1
ATOM 2226 C CA . TRP A 1 272 ? -9.93 24.297 -29.016 1 28.89 272 TRP A CA 1
ATOM 2227 C C . TRP A 1 272 ? -11.203 25.031 -29.406 1 28.89 272 TRP A C 1
ATOM 2229 O O . TRP A 1 272 ? -12.055 25.312 -28.562 1 28.89 272 TRP A O 1
ATOM 2239 N N . MET A 1 273 ? -11.016 26.047 -30.156 1 28.34 273 MET A N 1
ATOM 2240 C CA . MET A 1 273 ? -12.188 26.516 -30.891 1 28.34 273 MET A CA 1
ATOM 2241 C C . MET A 1 273 ? -12.914 25.344 -31.562 1 28.34 273 MET A C 1
ATOM 2243 O O . MET A 1 273 ? -12.398 24.734 -32.5 1 28.34 273 MET A O 1
ATOM 2247 N N . VAL A 1 274 ? -13.484 24.422 -30.812 1 30 274 VAL A N 1
ATOM 2248 C CA . VAL A 1 274 ? -14.352 23.5 -31.562 1 30 274 VAL A CA 1
ATOM 2249 C C . VAL A 1 274 ? -15.406 24.297 -32.312 1 30 274 VAL A C 1
ATOM 2251 O O . VAL A 1 274 ? -16.078 25.172 -31.75 1 30 274 VAL A O 1
ATOM 2254 N N . ARG A 1 275 ? -15.359 24.359 -33.625 1 30.02 275 ARG A N 1
ATOM 2255 C CA . ARG A 1 275 ? -16.266 24.891 -34.625 1 30.02 275 ARG A CA 1
ATOM 2256 C C . ARG A 1 275 ? -17.672 24.328 -34.469 1 30.02 275 ARG A C 1
ATOM 2258 O O . ARG A 1 275 ? -18.531 24.562 -35.312 1 30.02 275 ARG A O 1
ATOM 2265 N N . GLY A 1 276 ? -17.844 23.219 -33.688 1 34 276 GLY A N 1
ATOM 2266 C CA . GLY A 1 276 ? -19.125 22.734 -34.156 1 34 276 GLY A CA 1
ATOM 2267 C C . GLY A 1 276 ? -20.297 23.594 -33.75 1 34 276 GLY A C 1
ATOM 2268 O O . GLY A 1 276 ? -20.125 24.625 -33.094 1 34 276 GLY A O 1
ATOM 2269 N N . ASP A 1 277 ? -21.594 23.156 -33.719 1 41 277 ASP A N 1
ATOM 2270 C CA . ASP A 1 277 ? -22.938 23.734 -33.656 1 41 277 ASP A CA 1
ATOM 2271 C C . ASP A 1 277 ? -23.109 24.625 -32.438 1 41 277 ASP A C 1
ATOM 2273 O O . ASP A 1 277 ? -22.562 24.312 -31.359 1 41 277 ASP A O 1
ATOM 2277 N N . ASP A 1 278 ? -23.672 25.953 -32.594 1 46.28 278 ASP A N 1
ATOM 2278 C CA . ASP A 1 278 ? -23.562 27.312 -32.062 1 46.28 278 ASP A CA 1
ATOM 2279 C C . ASP A 1 278 ? -23.828 27.328 -30.547 1 46.28 278 ASP A C 1
ATOM 2281 O O . ASP A 1 278 ? -23.047 27.891 -29.781 1 46.28 278 ASP A O 1
ATOM 2285 N N . GLN A 1 279 ? -25.031 27.078 -30.141 1 50.41 279 GLN A N 1
ATOM 2286 C CA . GLN A 1 279 ? -25.547 27.453 -28.828 1 50.41 279 GLN A CA 1
ATOM 2287 C C . GLN A 1 279 ? -24.984 26.547 -27.734 1 50.41 279 GLN A C 1
ATOM 2289 O O . GLN A 1 279 ? -24.578 27.031 -26.672 1 50.41 279 GLN A O 1
ATOM 2294 N N . GLN A 1 280 ? -25.031 25.266 -27.953 1 51.34 280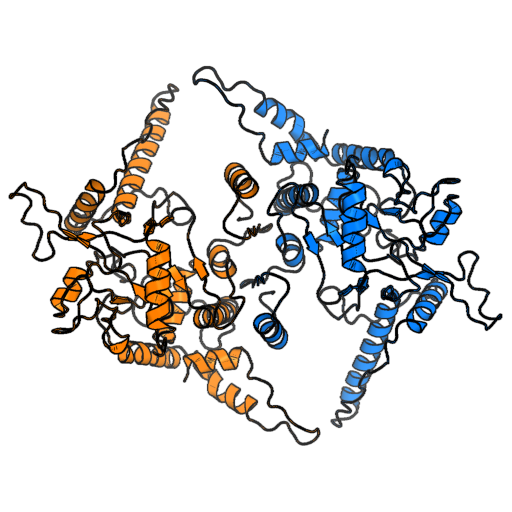 GLN A N 1
ATOM 2295 C CA . GLN A 1 280 ? -24.562 24.312 -26.953 1 51.34 280 GLN A CA 1
ATOM 2296 C C . GLN A 1 280 ? -23.047 24.422 -26.781 1 51.34 280 GLN A C 1
ATOM 2298 O O . GLN A 1 280 ? -22.547 24.312 -25.656 1 51.34 280 GLN A O 1
ATOM 2303 N N . GLN A 1 281 ? -22.438 24.672 -27.797 1 50.41 281 GLN A N 1
ATOM 2304 C CA . GLN A 1 281 ? -21 24.844 -27.766 1 50.41 281 GLN A CA 1
ATOM 2305 C C . GLN A 1 281 ? -20.609 26.141 -27.031 1 50.41 281 GLN A C 1
ATOM 2307 O O . GLN A 1 281 ? -19.641 26.172 -26.281 1 50.41 281 GLN A O 1
ATOM 2312 N N . GLU A 1 282 ? -21.469 27.109 -27.375 1 56.16 282 GLU A N 1
ATOM 2313 C CA . GLU A 1 282 ? -21.234 28.359 -26.672 1 56.16 282 GLU A CA 1
ATOM 2314 C C . GLU A 1 282 ? -21.391 28.188 -25.156 1 56.16 282 GLU A C 1
ATOM 2316 O O . GLU A 1 282 ? -20.594 28.719 -24.391 1 56.16 282 GLU A O 1
ATOM 2321 N N . GLN A 1 283 ? -22.406 27.406 -24.828 1 59.41 283 GLN A N 1
ATOM 2322 C CA . GLN A 1 283 ? -22.625 27.141 -23.406 1 59.41 283 GLN A CA 1
ATOM 2323 C C . GLN A 1 283 ? -21.5 26.297 -22.812 1 59.41 283 GLN A C 1
ATOM 2325 O O . GLN A 1 283 ? -21.062 26.547 -21.688 1 59.41 283 GLN A O 1
ATOM 2330 N N . GLU A 1 284 ? -21.141 25.391 -23.562 1 58.56 284 GLU A N 1
ATOM 2331 C CA . GLU A 1 284 ? -20.031 24.547 -23.109 1 58.56 284 GLU A CA 1
ATOM 2332 C C . GLU A 1 284 ? -18.734 25.344 -23.031 1 58.56 284 GLU A C 1
ATOM 2334 O O . GLU A 1 284 ? -17.953 25.172 -22.094 1 58.56 284 GLU A O 1
ATOM 2339 N N . GLN A 1 285 ? -18.578 26.172 -23.984 1 56.31 285 GLN A N 1
ATOM 2340 C CA . GLN A 1 285 ? -17.422 27.062 -23.969 1 56.31 285 GLN A CA 1
ATOM 2341 C C . GLN A 1 285 ? -17.469 28.016 -22.781 1 56.31 285 GLN A C 1
ATOM 2343 O O . GLN A 1 285 ? -16.453 28.266 -22.141 1 56.31 285 GLN A O 1
ATOM 2348 N N . GLN A 1 286 ? -18.594 28.562 -22.656 1 58.34 286 GLN A N 1
ATOM 2349 C CA . GLN A 1 286 ? -18.75 29.484 -21.516 1 58.34 286 GLN A CA 1
ATOM 2350 C C . GLN A 1 286 ? -18.516 28.766 -20.203 1 58.34 286 GLN A C 1
ATOM 2352 O O . GLN A 1 286 ? -17.891 29.297 -19.281 1 58.34 286 GLN A O 1
ATOM 2357 N N . ARG A 1 287 ? -18.906 27.594 -20.172 1 58.56 287 ARG A N 1
ATOM 2358 C CA . ARG A 1 287 ? -18.703 26.797 -18.969 1 58.56 287 ARG A CA 1
ATOM 2359 C C . ARG A 1 287 ? -17.219 26.484 -18.781 1 58.56 287 ARG A C 1
ATOM 2361 O O . ARG A 1 287 ? -16.703 26.531 -17.656 1 58.56 287 ARG A O 1
ATOM 2368 N N . MET A 1 288 ? -16.703 26.234 -19.828 1 58.19 288 MET A N 1
ATOM 2369 C CA . MET A 1 288 ? -15.273 25.953 -19.766 1 58.19 288 MET A CA 1
ATOM 2370 C C . MET A 1 288 ? -14.492 27.203 -19.344 1 58.19 288 MET A C 1
ATOM 2372 O O . MET A 1 288 ? -13.578 27.109 -18.516 1 58.19 288 MET A O 1
ATOM 2376 N N . ILE A 1 289 ? -14.875 28.281 -19.922 1 57.66 289 ILE A N 1
ATOM 2377 C CA . ILE A 1 289 ? -14.234 29.547 -19.578 1 57.66 289 ILE A CA 1
ATOM 2378 C C . ILE A 1 289 ? -14.5 29.875 -18.125 1 57.66 289 ILE A C 1
ATOM 2380 O O . ILE A 1 289 ? -13.586 30.266 -17.391 1 57.66 289 ILE A O 1
ATOM 2384 N N . GLN A 1 290 ? -15.711 29.688 -17.734 1 56.28 290 GLN A N 1
ATOM 2385 C CA . GLN A 1 290 ? -16.062 29.969 -16.344 1 56.28 290 GLN A CA 1
ATOM 2386 C C . GLN A 1 290 ? -15.32 29.016 -15.398 1 56.28 290 GLN A C 1
ATOM 2388 O O . GLN A 1 290 ? -14.844 29.438 -14.344 1 56.28 290 GLN A O 1
ATOM 2393 N N . ALA A 1 291 ? -15.234 27.844 -15.781 1 57.34 291 ALA A N 1
ATOM 2394 C CA . ALA A 1 291 ? -14.484 26.875 -14.992 1 57.34 291 ALA A CA 1
ATOM 2395 C C . ALA A 1 291 ? -13.016 27.266 -14.891 1 57.34 291 ALA A C 1
ATOM 2397 O O . ALA A 1 291 ? -12.406 27.156 -13.82 1 57.34 291 ALA A O 1
ATOM 2398 N N . GLU A 1 292 ? -12.555 27.719 -15.945 1 56.41 292 GLU A N 1
ATOM 2399 C CA . GLU A 1 292 ? -11.164 28.172 -15.977 1 56.41 292 GLU A CA 1
ATOM 2400 C C . GLU A 1 292 ? -10.969 29.406 -15.086 1 56.41 292 GLU A C 1
ATOM 2402 O O . GLU A 1 292 ? -9.969 29.516 -14.391 1 56.41 292 GLU A O 1
ATOM 2407 N N . LEU A 1 293 ? -11.859 30.281 -15.164 1 56.47 293 LEU A N 1
ATOM 2408 C CA . LEU A 1 293 ? -11.789 31.484 -14.352 1 56.47 293 LEU A CA 1
ATOM 2409 C C . LEU A 1 293 ? -11.906 31.156 -12.867 1 56.47 293 LEU A C 1
ATOM 2411 O O . LEU A 1 293 ? -11.172 31.719 -12.047 1 56.47 293 LEU A O 1
ATOM 2415 N N . THR A 1 294 ? -12.797 30.25 -12.633 1 55.28 294 THR A N 1
ATOM 2416 C CA . THR A 1 294 ? -12.961 29.828 -11.25 1 55.28 294 THR A CA 1
ATOM 2417 C C . THR A 1 294 ? -11.711 29.109 -10.75 1 55.28 294 THR A C 1
ATOM 2419 O O . THR A 1 294 ? -11.25 29.359 -9.633 1 55.28 294 THR A O 1
ATOM 2422 N N . ALA A 1 295 ? -11.258 28.328 -11.578 1 56.44 295 ALA A N 1
ATOM 2423 C CA . ALA A 1 295 ? -10.016 27.641 -11.234 1 56.44 295 ALA A CA 1
ATOM 2424 C C . ALA A 1 295 ? -8.875 28.625 -11.023 1 56.44 295 ALA A C 1
ATOM 2426 O O . ALA A 1 295 ? -8.07 28.484 -10.109 1 56.44 295 ALA A O 1
ATOM 2427 N N . ALA A 1 296 ? -8.883 29.547 -11.859 1 57.41 296 ALA A N 1
ATOM 2428 C CA . ALA A 1 296 ? -7.871 30.594 -11.758 1 57.41 296 ALA A CA 1
ATOM 2429 C C . ALA A 1 296 ? -8.023 31.375 -10.453 1 57.41 296 ALA A C 1
ATOM 2431 O O . ALA A 1 296 ? -7.027 31.719 -9.805 1 57.41 296 ALA A O 1
ATOM 2432 N N . GLN A 1 297 ? -9.266 31.594 -10.078 1 55.72 297 GLN A N 1
ATOM 2433 C CA . GLN A 1 297 ? -9.508 32.312 -8.836 1 55.72 297 GLN A CA 1
ATOM 2434 C C . GLN A 1 297 ? -9.102 31.484 -7.629 1 55.72 297 GLN A C 1
ATOM 2436 O O . GLN A 1 297 ? -8.484 32 -6.691 1 55.72 297 GLN A O 1
ATOM 2441 N N . VAL A 1 298 ? -9.469 30.281 -7.668 1 58.5 298 VAL A N 1
ATOM 2442 C CA . VAL A 1 298 ? -9.141 29.406 -6.555 1 58.5 298 VAL A CA 1
ATOM 2443 C C . VAL A 1 298 ? -7.625 29.25 -6.461 1 58.5 298 VAL A C 1
ATOM 2445 O O . VAL A 1 298 ? -7.059 29.266 -5.363 1 58.5 298 VAL A O 1
ATOM 2448 N N . LYS A 1 299 ? -7.039 29.141 -7.617 1 62.31 299 LYS A N 1
ATOM 2449 C CA . LYS A 1 299 ? -5.582 29.062 -7.648 1 62.31 299 LYS A CA 1
ATOM 2450 C C . LYS A 1 299 ? -4.953 30.297 -7 1 62.31 299 LYS A C 1
ATOM 2452 O O . LYS A 1 299 ? -3.98 30.188 -6.246 1 62.31 299 LYS A O 1
ATOM 2457 N N . ARG A 1 300 ? -5.652 31.312 -7.238 1 61.97 300 ARG A N 1
ATOM 2458 C CA . ARG A 1 300 ? -5.121 32.562 -6.715 1 61.97 300 ARG A CA 1
ATOM 2459 C C . ARG A 1 300 ? -5.273 32.625 -5.199 1 61.97 300 ARG A C 1
ATOM 2461 O O . ARG A 1 300 ? -4.457 33.25 -4.512 1 61.97 300 ARG A O 1
ATOM 2468 N N . GLU A 1 301 ? -6.188 31.906 -4.824 1 68.31 301 GLU A N 1
ATOM 2469 C CA . GLU A 1 301 ? -6.488 31.969 -3.396 1 68.31 301 GLU A CA 1
ATOM 2470 C C . GLU A 1 301 ? -5.469 31.172 -2.586 1 68.31 301 GLU A C 1
ATOM 2472 O O . GLU A 1 301 ? -5.07 31.594 -1.498 1 68.31 301 GLU A O 1
ATOM 2477 N N . PHE A 1 302 ? -4.879 30.188 -3.143 1 79 302 PHE A N 1
ATOM 2478 C CA . PHE A 1 302 ? -4.09 29.297 -2.305 1 79 302 PHE A CA 1
ATOM 2479 C C . PHE A 1 302 ? -2.658 29.188 -2.814 1 79 302 PHE A C 1
ATOM 2481 O O . PHE A 1 302 ? -1.759 28.781 -2.076 1 79 302 PHE A O 1
ATOM 2488 N N . ALA A 1 303 ? -2.498 29.578 -4.016 1 83.06 303 ALA A N 1
ATOM 2489 C CA . ALA A 1 303 ? -1.156 29.5 -4.586 1 83.06 303 ALA A CA 1
ATOM 2490 C C . ALA A 1 303 ? -0.251 30.594 -4.008 1 83.06 303 ALA A C 1
ATOM 2492 O O . ALA A 1 303 ? -0.68 31.734 -3.824 1 83.06 303 ALA A O 1
ATOM 2493 N N . ILE A 1 304 ? 0.954 30.25 -3.645 1 86.94 304 ILE A N 1
ATOM 2494 C CA . ILE A 1 304 ? 1.959 31.219 -3.191 1 86.94 304 ILE A CA 1
ATOM 2495 C C . ILE A 1 304 ? 3.256 31 -3.971 1 86.94 304 ILE A C 1
ATOM 2497 O O . ILE A 1 304 ? 3.566 29.891 -4.387 1 86.94 304 ILE A O 1
ATOM 2501 N N . PRO A 1 305 ? 3.951 32.188 -4.227 1 86.75 305 PRO A N 1
ATOM 2502 C CA . PRO A 1 305 ? 5.25 32.031 -4.879 1 86.75 305 PRO A CA 1
ATOM 2503 C C . PRO A 1 305 ? 6.207 31.156 -4.066 1 86.75 305 PRO A C 1
ATOM 2505 O O . PRO A 1 305 ? 6.207 31.219 -2.834 1 86.75 305 PRO A O 1
ATOM 2508 N N . LEU A 1 306 ? 6.984 30.391 -4.797 1 92.94 306 LEU A N 1
ATOM 2509 C CA . LEU A 1 306 ? 7.969 29.531 -4.137 1 92.94 306 LEU A CA 1
ATOM 2510 C C . LEU A 1 306 ? 9.234 30.328 -3.82 1 92.94 306 LEU A C 1
ATOM 2512 O O . LEU A 1 306 ? 9.68 31.141 -4.625 1 92.94 306 LEU A O 1
ATOM 2516 N N . LYS A 1 307 ? 9.805 30.062 -2.67 1 94 307 LYS A N 1
ATOM 2517 C CA . LYS A 1 307 ? 11.094 30.656 -2.32 1 94 307 LYS A CA 1
ATOM 2518 C C . LYS A 1 307 ? 12.164 30.25 -3.334 1 94 307 LYS A C 1
ATOM 2520 O O . LYS A 1 307 ? 12.43 29.062 -3.539 1 94 307 LYS A O 1
ATOM 2525 N N . PRO A 1 308 ? 12.781 31.219 -3.955 1 91.12 308 PRO A N 1
ATOM 2526 C CA . PRO A 1 308 ? 13.734 30.891 -5.02 1 91.12 308 PRO A CA 1
ATOM 2527 C C . PRO A 1 308 ? 15.086 30.438 -4.477 1 91.12 308 PRO A C 1
ATOM 2529 O O . PRO A 1 308 ? 15.562 30.953 -3.467 1 91.12 308 PRO A O 1
ATOM 2532 N N . LEU A 1 309 ? 15.633 29.469 -5.23 1 91.38 309 LEU A N 1
ATOM 2533 C CA . LEU A 1 309 ? 17 29.062 -4.945 1 91.38 309 LEU A CA 1
ATOM 2534 C C . LEU A 1 309 ? 18 30.031 -5.578 1 91.38 309 LEU A C 1
ATOM 2536 O O . LEU A 1 309 ? 18.344 29.891 -6.75 1 91.38 309 LEU A O 1
ATOM 2540 N N . SER A 1 310 ? 18.406 31 -4.82 1 87.62 310 SER A N 1
ATOM 2541 C CA . SER A 1 310 ? 19.344 32 -5.297 1 87.62 310 SER A CA 1
ATOM 2542 C C . SER A 1 310 ? 20.297 32.438 -4.188 1 87.62 310 SER A C 1
ATOM 2544 O O . SER A 1 310 ? 20.078 32.125 -3.016 1 87.62 310 SER A O 1
ATOM 2546 N N . ARG A 1 311 ? 21.281 33.188 -4.516 1 88.31 311 ARG A N 1
ATOM 2547 C CA . ARG A 1 311 ? 22.281 33.656 -3.561 1 88.31 311 ARG A CA 1
ATOM 2548 C C . ARG A 1 311 ? 21.688 34.688 -2.619 1 88.31 311 ARG A C 1
ATOM 2550 O O . ARG A 1 311 ? 22.219 34.906 -1.521 1 88.31 311 ARG A O 1
ATOM 2557 N N . SER A 1 312 ? 20.656 35.312 -3.047 1 88.25 312 SER A N 1
ATOM 2558 C CA . SER A 1 312 ? 20.062 36.375 -2.246 1 88.25 312 SER A CA 1
ATOM 2559 C C . SER A 1 312 ? 19.094 35.844 -1.213 1 88.25 312 SER A C 1
ATOM 2561 O O . SER A 1 312 ? 18.594 36.562 -0.353 1 88.25 312 SER A O 1
ATOM 2563 N N . HIS A 1 313 ? 18.844 34.562 -1.312 1 90.06 313 HIS A N 1
ATOM 2564 C CA . HIS A 1 313 ? 17.891 33.938 -0.394 1 90.06 313 HIS A CA 1
ATOM 2565 C C . HIS A 1 313 ? 18.562 32.812 0.423 1 90.06 313 HIS A C 1
ATOM 2567 O O . HIS A 1 313 ? 19.438 32.125 -0.083 1 90.06 313 HIS A O 1
ATOM 2573 N N . SER A 1 314 ? 18.125 32.75 1.706 1 91.75 314 SER A N 1
ATOM 2574 C CA . SER A 1 314 ? 18.688 31.75 2.625 1 91.75 314 SER A CA 1
ATOM 2575 C C . SER A 1 314 ? 17.609 31.125 3.496 1 91.75 314 SER A C 1
ATOM 2577 O O . SER A 1 314 ? 16.562 31.719 3.721 1 91.75 314 SER A O 1
ATOM 2579 N N . LEU A 1 315 ? 17.938 29.938 3.982 1 94.25 315 LEU A N 1
ATOM 2580 C CA . LEU A 1 315 ? 17.047 29.281 4.949 1 94.25 315 LEU A CA 1
ATOM 2581 C C . LEU A 1 315 ? 17.047 30.047 6.27 1 94.25 315 LEU A C 1
ATOM 2583 O O . LEU A 1 315 ? 16.141 29.844 7.098 1 94.25 315 LEU A O 1
ATOM 2587 N N . LEU A 1 316 ? 17.984 30.875 6.434 1 92.56 316 LEU A N 1
ATOM 2588 C CA . LEU A 1 316 ? 18.109 31.609 7.688 1 92.56 316 LEU A CA 1
ATOM 2589 C C . LEU A 1 316 ? 17.344 32.938 7.629 1 92.56 316 LEU A C 1
ATOM 2591 O O . LEU A 1 316 ? 17.234 33.625 8.633 1 92.56 316 LEU A O 1
ATOM 2595 N N . ASP A 1 317 ? 16.766 33.156 6.457 1 90.31 317 ASP A N 1
ATOM 2596 C CA . ASP A 1 317 ? 16.016 34.406 6.309 1 90.31 317 ASP A CA 1
ATOM 2597 C C . ASP A 1 317 ? 14.875 34.5 7.328 1 90.31 317 ASP A C 1
ATOM 2599 O O . ASP A 1 317 ? 14.156 33.5 7.539 1 90.31 317 ASP A O 1
ATOM 2603 N N . GLY A 1 318 ? 14.758 35.688 7.988 1 86.31 318 GLY A N 1
ATOM 2604 C CA . GLY A 1 318 ? 13.641 35.906 8.891 1 86.31 318 GLY A CA 1
ATOM 2605 C C . GLY A 1 318 ? 13.914 35.469 10.312 1 86.31 318 GLY A C 1
ATOM 2606 O O . GLY A 1 318 ? 13.086 35.656 11.203 1 86.31 318 GLY A O 1
ATOM 2607 N N . LEU A 1 319 ? 15.07 34.906 10.539 1 89.5 319 LEU A N 1
ATOM 2608 C CA . LEU A 1 319 ? 15.406 34.438 11.875 1 89.5 319 LEU A CA 1
ATOM 2609 C C . LEU A 1 319 ? 16.203 35.469 12.633 1 89.5 319 LEU A C 1
ATOM 2611 O O . LEU A 1 319 ? 16.766 36.375 12.031 1 89.5 319 LEU A O 1
ATOM 2615 N N . LYS A 1 320 ? 16.062 35.375 13.969 1 78.62 320 LYS A N 1
ATOM 2616 C CA . LYS A 1 320 ? 16.781 36.281 14.852 1 78.62 320 LYS A CA 1
ATOM 2617 C C . LYS A 1 320 ? 18.125 35.719 15.258 1 78.62 320 LYS A C 1
ATOM 2619 O O . LYS A 1 320 ? 18.234 34.531 15.602 1 78.62 320 LYS A O 1
ATOM 2624 N N . SER A 1 321 ? 19.109 36.531 15.039 1 70.94 321 SER A N 1
ATOM 2625 C CA . SER A 1 321 ? 20.391 36.156 15.648 1 70.94 321 SER A CA 1
ATOM 2626 C C . SER A 1 321 ? 20.406 36.531 17.125 1 70.94 321 SER A C 1
ATOM 2628 O O . SER A 1 321 ? 19.812 37.531 17.531 1 70.94 321 SER A O 1
ATOM 2630 N N . PRO A 1 322 ? 20.812 35.625 18.031 1 60.31 322 PRO A N 1
ATOM 2631 C CA . PRO A 1 322 ? 20.922 36.031 19.438 1 60.31 322 PRO A CA 1
ATOM 2632 C C . PRO A 1 322 ? 21.672 37.344 19.609 1 60.31 322 PRO A C 1
ATOM 2634 O O . PRO A 1 322 ? 22.609 37.625 18.844 1 60.31 322 PRO A O 1
ATOM 2637 N N . PRO A 1 323 ? 20.984 38.344 20.359 1 57.31 323 PRO A N 1
ATOM 2638 C CA . PRO A 1 323 ? 21.703 39.594 20.562 1 57.31 323 PRO A CA 1
ATOM 2639 C C . PRO A 1 323 ? 23.156 39.375 21 1 57.31 323 PRO A C 1
ATOM 2641 O O . PRO A 1 323 ? 23.422 38.594 21.938 1 57.31 323 PRO A O 1
ATOM 2644 N N . GLY A 1 324 ? 24.016 40.156 20.406 1 58.25 324 GLY A N 1
ATOM 2645 C CA . GLY A 1 324 ? 25.422 40.156 20.766 1 58.25 324 GLY A CA 1
ATOM 2646 C C . GLY A 1 324 ? 26.156 38.906 20.297 1 58.25 324 GLY A C 1
ATOM 2647 O O . GLY A 1 324 ? 27.359 38.781 20.5 1 58.25 324 GLY A O 1
ATOM 2648 N N . SER A 1 325 ? 25.344 37.875 19.938 1 58.62 325 SER A N 1
ATOM 2649 C CA . SER A 1 325 ? 25.984 36.594 19.641 1 58.62 325 SER A CA 1
ATOM 2650 C C . SER A 1 325 ? 26.422 36.5 18.188 1 58.62 325 SER A C 1
ATOM 2652 O O . SER A 1 325 ? 25.781 37.094 17.312 1 58.62 325 SER A O 1
ATOM 2654 N N . ARG A 1 326 ? 27.656 36.375 18.031 1 62.72 326 ARG A N 1
ATOM 2655 C CA . ARG A 1 326 ? 28.219 36.062 16.719 1 62.72 326 ARG A CA 1
ATOM 2656 C C . ARG A 1 326 ? 27.641 34.75 16.172 1 62.72 326 ARG A C 1
ATOM 2658 O O . ARG A 1 326 ? 28.062 34.281 15.102 1 62.72 326 ARG A O 1
ATOM 2665 N N . LEU A 1 327 ? 26.656 34.25 16.906 1 62.25 327 LEU A N 1
ATOM 2666 C CA . LEU A 1 327 ? 26.141 32.969 16.453 1 62.25 327 LEU A CA 1
ATOM 2667 C C . LEU A 1 327 ? 25.078 33.125 15.375 1 62.25 327 LEU A C 1
ATOM 2669 O O . LEU A 1 327 ? 24.344 34.125 15.367 1 62.25 327 LEU A O 1
ATOM 2673 N N . PRO A 1 328 ? 25.172 32.281 14.508 1 70.38 328 PRO A N 1
ATOM 2674 C CA . PRO A 1 328 ? 24.203 32.312 13.414 1 70.38 328 PRO A CA 1
ATOM 2675 C C . PRO A 1 328 ? 22.766 32.219 13.898 1 70.38 328 PRO A C 1
ATOM 2677 O O . PRO A 1 328 ? 22.516 31.719 15.008 1 70.38 328 PRO A O 1
ATOM 2680 N N . ALA A 1 329 ? 21.922 32.875 13.156 1 83.25 329 ALA A N 1
ATOM 2681 C CA . ALA A 1 329 ? 20.484 32.781 13.383 1 83.25 329 ALA A CA 1
ATOM 2682 C C . ALA A 1 329 ? 20.078 31.312 13.555 1 83.25 329 ALA A C 1
ATOM 2684 O O . ALA A 1 329 ? 20.656 30.422 12.93 1 83.25 329 ALA A O 1
ATOM 2685 N N . ARG A 1 330 ? 19.203 31.109 14.625 1 86 330 ARG A N 1
ATOM 2686 C CA . ARG A 1 330 ? 18.734 29.766 14.914 1 86 330 ARG A CA 1
ATOM 2687 C C . ARG A 1 330 ? 17.219 29.703 15 1 86 330 ARG A C 1
ATOM 2689 O O . ARG A 1 330 ? 16.562 30.734 15.227 1 86 330 ARG A O 1
ATOM 2696 N N . LEU A 1 331 ? 16.766 28.578 14.766 1 91.62 331 LEU A N 1
ATOM 2697 C CA . LEU A 1 331 ? 15.352 28.344 15.031 1 91.62 331 LEU A CA 1
ATOM 2698 C C . LEU A 1 331 ? 15.047 28.469 16.516 1 91.62 331 LEU A C 1
ATOM 2700 O O . LEU A 1 331 ? 15.852 28.062 17.359 1 91.62 331 LEU A O 1
ATOM 2704 N N . PRO A 1 332 ? 13.922 29.109 16.812 1 89.19 332 PRO A N 1
ATOM 2705 C CA . PRO A 1 332 ? 13.562 29.219 18.234 1 89.19 332 PRO A CA 1
ATOM 2706 C C . PRO A 1 332 ? 13.352 27.859 18.891 1 89.19 332 PRO A C 1
ATOM 2708 O O . PRO A 1 332 ? 13.023 26.891 18.219 1 89.19 332 PRO A O 1
ATOM 2711 N N . SER A 1 333 ? 13.555 27.875 20.234 1 87.38 333 SER A N 1
ATOM 2712 C CA . SER A 1 333 ? 13.188 26.688 20.984 1 87.38 333 SER A CA 1
ATOM 2713 C C . SER A 1 333 ? 11.68 26.469 20.984 1 87.38 333 SER A C 1
ATOM 2715 O O . SER A 1 333 ? 10.914 27.406 20.734 1 87.38 333 SER A O 1
ATOM 2717 N N . LEU A 1 334 ? 11.305 25.297 21.266 1 88.62 334 LEU A N 1
ATOM 2718 C CA . LEU A 1 334 ? 9.875 24.984 21.266 1 88.62 334 LEU A CA 1
ATOM 2719 C C . LEU A 1 334 ? 9.125 25.875 22.25 1 88.62 334 LEU A C 1
ATOM 2721 O O . LEU A 1 334 ? 8.023 26.328 21.969 1 88.62 334 LEU A O 1
ATOM 2725 N N . SER A 1 335 ? 9.719 26.109 23.391 1 86.12 335 SER A N 1
ATOM 2726 C CA . SER A 1 335 ? 9.078 26.922 24.422 1 86.12 335 SER A CA 1
ATOM 2727 C C . SER A 1 335 ? 8.961 28.375 23.984 1 86.12 335 SER A C 1
ATOM 2729 O O . SER A 1 335 ? 8.102 29.109 24.484 1 86.12 335 SER A O 1
ATOM 2731 N N . SER A 1 336 ? 9.797 28.781 23.031 1 87.5 336 SER A N 1
ATOM 2732 C CA . SER A 1 336 ? 9.805 30.172 22.594 1 87.5 336 SER A CA 1
ATOM 2733 C C . SER A 1 336 ? 9.008 30.359 21.297 1 87.5 336 SER A C 1
ATOM 2735 O O . SER A 1 336 ? 8.797 31.484 20.844 1 87.5 336 SER A O 1
ATOM 2737 N N . LEU A 1 337 ? 8.586 29.281 20.797 1 91.69 337 LEU A N 1
ATOM 2738 C CA . LEU A 1 337 ? 7.809 29.312 19.562 1 91.69 337 LEU A CA 1
ATOM 2739 C C . LEU A 1 337 ? 6.375 29.75 19.828 1 91.69 337 LEU A C 1
ATOM 2741 O O . LEU A 1 337 ? 5.715 29.219 20.719 1 91.69 337 LEU A O 1
ATOM 2745 N N . THR A 1 338 ? 5.992 30.812 19.047 1 96.12 338 THR A N 1
ATOM 2746 C CA . THR A 1 338 ? 4.578 31.156 19.125 1 96.12 338 THR A CA 1
ATOM 2747 C C . THR A 1 338 ? 3.713 30.047 18.531 1 96.12 338 THR A C 1
ATOM 2749 O O . THR A 1 338 ? 4.035 29.484 17.484 1 96.12 338 THR A O 1
ATOM 2752 N N . SER A 1 339 ? 2.639 29.719 19.266 1 97.25 339 SER A N 1
ATOM 2753 C CA . SER A 1 339 ? 1.749 28.656 18.797 1 97.25 339 SER A CA 1
ATOM 2754 C C . SER A 1 339 ? 0.325 29.172 18.625 1 97.25 339 SER A C 1
ATOM 2756 O O . SER A 1 339 ? -0.164 29.969 19.422 1 97.25 339 SER A O 1
ATOM 2758 N N . PHE A 1 340 ? -0.28 28.719 17.547 1 98.19 340 PHE A N 1
ATOM 2759 C CA . PHE A 1 340 ? -1.683 29 17.266 1 98.19 340 PHE A CA 1
ATOM 2760 C C . PHE A 1 340 ? -2.529 27.75 17.375 1 98.19 340 PHE A C 1
ATOM 2762 O O . PHE A 1 340 ? -2.092 26.656 16.969 1 98.19 340 PHE A O 1
ATOM 2769 N N . ASP A 1 341 ? -3.742 27.922 17.938 1 98.06 341 ASP A N 1
ATOM 2770 C CA . ASP A 1 341 ? -4.645 26.781 18.031 1 98.06 341 ASP A CA 1
ATOM 2771 C C . ASP A 1 341 ? -5.375 26.547 16.703 1 98.06 341 ASP A C 1
ATOM 2773 O O . ASP A 1 341 ? -4.996 27.109 15.672 1 98.06 341 ASP A O 1
ATOM 2777 N N . LEU A 1 342 ? -6.402 25.688 16.688 1 98.31 342 LEU A N 1
ATOM 2778 C CA . LEU A 1 342 ? -7.113 25.281 15.492 1 98.31 342 LEU A CA 1
ATOM 2779 C C . LEU A 1 342 ? -7.863 26.453 14.875 1 98.31 342 LEU A C 1
ATOM 2781 O O . LEU A 1 342 ? -8.195 26.438 13.688 1 98.31 342 LEU A O 1
ATOM 2785 N N . TRP A 1 343 ? -8.164 27.516 15.617 1 96.81 343 TRP A N 1
ATOM 2786 C CA . TRP A 1 343 ? -8.914 28.688 15.164 1 96.81 343 TRP A CA 1
ATOM 2787 C C . TRP A 1 343 ? -7.98 29.859 14.906 1 96.81 343 TRP A C 1
ATOM 2789 O O . TRP A 1 343 ? -8.43 31 14.781 1 96.81 343 TRP A O 1
ATOM 2799 N N . ALA A 1 344 ? -6.688 29.625 14.906 1 96.69 344 ALA A N 1
ATOM 2800 C CA . ALA A 1 344 ? -5.656 30.625 14.648 1 96.69 344 ALA A CA 1
ATOM 2801 C C . ALA A 1 344 ? -5.582 31.641 15.797 1 96.69 344 ALA A C 1
ATOM 2803 O O . ALA A 1 344 ? -5.305 32.812 15.57 1 96.69 344 ALA A O 1
ATOM 2804 N N . GLU A 1 345 ? -5.895 31.203 16.938 1 96.56 345 GLU A N 1
ATOM 2805 C CA . GLU A 1 345 ? -5.715 32 18.141 1 96.56 345 GLU A CA 1
ATOM 2806 C C . GLU A 1 345 ? -4.441 31.609 18.891 1 96.56 345 GLU A C 1
ATOM 2808 O O . GLU A 1 345 ? -4.121 30.422 18.984 1 96.56 345 GLU A O 1
ATOM 2813 N N . PRO A 1 346 ? -3.697 32.656 19.359 1 97.06 346 PRO A N 1
ATOM 2814 C CA . PRO A 1 346 ? -2.494 32.281 20.109 1 97.06 346 PRO A CA 1
ATOM 2815 C C . PRO A 1 346 ? -2.807 31.484 21.375 1 97.06 346 PRO A C 1
ATOM 2817 O O . PRO A 1 346 ? -3.785 31.781 22.062 1 97.06 346 PRO A O 1
ATOM 2820 N N . ALA A 1 347 ? -2.094 30.438 21.609 1 96.62 347 ALA A N 1
ATOM 2821 C CA . ALA A 1 347 ? -2.234 29.578 22.797 1 96.62 347 ALA A CA 1
ATOM 2822 C C . ALA A 1 347 ? -0.912 28.906 23.156 1 96.62 347 ALA A C 1
ATOM 2824 O O . ALA A 1 347 ? -0.163 28.5 22.266 1 96.62 347 ALA A O 1
ATOM 2825 N N . SER A 1 348 ? -0.616 28.828 24.453 1 95.5 348 SER A N 1
ATOM 2826 C CA . SER A 1 348 ? 0.576 28.094 24.875 1 95.5 348 SER A CA 1
ATOM 2827 C C . SER A 1 348 ? 0.409 26.594 24.672 1 95.5 348 SER A C 1
ATOM 2829 O O . SER A 1 348 ? -0.714 26.094 24.562 1 95.5 348 SER A O 1
ATOM 2831 N N . LEU A 1 349 ? 1.497 25.922 24.688 1 95 349 LEU A N 1
ATOM 2832 C CA . LEU A 1 349 ? 1.472 24.469 24.547 1 95 349 LEU A CA 1
ATOM 2833 C C . LEU A 1 349 ? 0.733 23.828 25.703 1 95 349 LEU A C 1
ATOM 2835 O O . LEU A 1 349 ? 0.027 22.828 25.531 1 95 349 LEU A O 1
ATOM 2839 N N . ASP A 1 350 ? 0.903 24.422 26.859 1 94.69 350 ASP A N 1
ATOM 2840 C CA . ASP A 1 350 ? 0.221 23.906 28.031 1 94.69 350 ASP A CA 1
ATOM 2841 C C . ASP A 1 350 ? -1.295 24.016 27.891 1 94.69 350 ASP A C 1
ATOM 2843 O O . ASP A 1 350 ? -2.029 23.094 28.25 1 94.69 350 ASP A O 1
ATOM 2847 N N . ILE A 1 351 ? -1.706 25.125 27.406 1 96.31 351 ILE A N 1
ATOM 2848 C CA . ILE A 1 351 ? -3.135 25.359 27.203 1 96.31 351 ILE A CA 1
ATOM 2849 C C . ILE A 1 351 ? -3.676 24.344 26.188 1 96.31 351 ILE A C 1
ATOM 2851 O O . ILE A 1 351 ? -4.742 23.766 26.391 1 96.31 351 ILE A O 1
ATOM 2855 N N . LEU A 1 352 ? -2.986 24.125 25.141 1 96.69 352 LEU A N 1
ATOM 2856 C CA . LEU A 1 352 ? -3.41 23.172 24.109 1 96.69 352 LEU A CA 1
ATOM 2857 C C . LEU A 1 352 ? -3.506 21.766 24.688 1 96.69 352 LEU A C 1
ATOM 2859 O O . LEU A 1 352 ? -4.469 21.047 24.406 1 96.69 352 LEU A O 1
ATOM 2863 N N . HIS A 1 353 ? -2.537 21.406 25.453 1 95.38 353 HIS A N 1
ATOM 2864 C CA . HIS A 1 353 ? -2.514 20.094 26.078 1 95.38 353 HIS A CA 1
ATOM 2865 C C . HIS A 1 353 ? -3.705 19.906 27 1 95.38 353 HIS A C 1
ATOM 2867 O O . HIS A 1 353 ? -4.371 18.875 26.969 1 95.38 353 HIS A O 1
ATOM 2873 N N . HIS A 1 354 ? -4 20.875 27.812 1 95.56 354 HIS A N 1
ATOM 2874 C CA . HIS A 1 354 ? -5.094 20.797 28.781 1 95.56 354 HIS A CA 1
ATOM 2875 C C . HIS A 1 354 ? -6.445 20.766 28.062 1 95.56 354 HIS A C 1
ATOM 2877 O O . HIS A 1 354 ? -7.355 20.047 28.5 1 95.56 354 HIS A O 1
ATOM 2883 N N . ARG A 1 355 ? -6.551 21.531 27.062 1 96.06 355 ARG A N 1
ATOM 2884 C CA . ARG A 1 355 ? -7.789 21.516 26.297 1 96.06 355 ARG A CA 1
ATOM 2885 C C . ARG A 1 355 ? -8.062 20.125 25.719 1 96.06 355 ARG A C 1
ATOM 2887 O O . ARG A 1 355 ? -9.188 19.641 25.766 1 96.06 355 ARG A O 1
ATOM 2894 N N . GLY A 1 356 ? -7.035 19.531 25.172 1 95.75 356 GLY A N 1
ATOM 2895 C CA . GLY A 1 356 ? -7.172 18.188 24.656 1 95.75 356 GLY A CA 1
ATOM 2896 C C . GLY A 1 356 ? -7.531 17.172 25.734 1 95.75 356 GLY A C 1
ATOM 2897 O O . GLY A 1 356 ? -8.406 16.328 25.531 1 95.75 356 GLY A O 1
ATOM 2898 N N . PHE A 1 357 ? -6.867 17.297 26.828 1 94.44 357 PHE A N 1
ATOM 2899 C CA . PHE A 1 357 ? -7.113 16.406 27.953 1 94.44 357 PHE A CA 1
ATOM 2900 C C . PHE A 1 357 ? -8.562 16.516 28.422 1 94.44 357 PHE A C 1
ATOM 2902 O O . PHE A 1 357 ? -9.234 15.5 28.609 1 94.44 357 PHE A O 1
ATOM 2909 N N . PHE A 1 358 ? -9.016 17.734 28.531 1 93.62 358 PHE A N 1
ATOM 2910 C CA . PHE A 1 358 ? -10.391 17.938 28.984 1 93.62 358 PHE A CA 1
ATOM 2911 C C . PHE A 1 358 ? -11.375 17.391 27.953 1 93.62 358 PHE A C 1
ATOM 2913 O O . PHE A 1 358 ? -12.406 16.812 28.328 1 93.62 358 PHE A O 1
ATOM 2920 N N . ALA A 1 359 ? -11.07 17.578 26.703 1 93.56 359 ALA A N 1
ATOM 2921 C CA . ALA A 1 359 ? -11.93 17.031 25.656 1 93.56 359 ALA A CA 1
ATOM 2922 C C . ALA A 1 359 ? -11.992 15.508 25.734 1 93.56 359 ALA A C 1
ATOM 2924 O O . ALA A 1 359 ? -13.047 14.906 25.5 1 93.56 359 ALA A O 1
ATOM 2925 N N . SER A 1 360 ? -10.891 14.867 26.031 1 93.19 360 SER A N 1
ATOM 2926 C CA . SER A 1 360 ? -10.852 13.414 26.141 1 93.19 360 SER A CA 1
ATOM 2927 C C . SER A 1 360 ? -11.727 12.93 27.297 1 93.19 360 SER A C 1
ATOM 2929 O O . SER A 1 360 ? -12.391 11.891 27.188 1 93.19 360 SER A O 1
ATOM 2931 N N . LEU A 1 361 ? -11.773 13.641 28.312 1 90.62 361 LEU A N 1
ATOM 2932 C CA . LEU A 1 361 ? -12.602 13.289 29.469 1 90.62 361 LEU A CA 1
ATOM 2933 C C . LEU A 1 361 ? -14.078 13.523 29.156 1 90.62 361 LEU A C 1
ATOM 2935 O O . LEU A 1 361 ? -14.922 12.68 29.469 1 90.62 361 LEU A O 1
ATOM 2939 N N . SER A 1 362 ? -14.336 14.57 28.531 1 89 362 SER A N 1
ATOM 2940 C CA . SER A 1 362 ? -15.727 14.977 28.312 1 89 362 SER A CA 1
ATOM 2941 C C . SER A 1 362 ? -16.375 14.156 27.219 1 89 362 SER A C 1
ATOM 2943 O O . SER A 1 362 ? -17.594 13.961 27.219 1 89 362 SER A O 1
ATOM 2945 N N . SER A 1 363 ? -15.641 13.727 26.25 1 87.31 363 SER A N 1
ATOM 2946 C CA . SER A 1 363 ? -16.188 12.969 25.125 1 87.31 363 SER A CA 1
ATOM 2947 C C . SER A 1 363 ? -16.578 11.555 25.531 1 87.31 363 SER A C 1
ATOM 2949 O O . SER A 1 363 ? -17.312 10.875 24.828 1 87.31 363 SER A O 1
ATOM 2951 N N . GLY A 1 364 ? -16.016 11.031 26.641 1 87.31 364 GLY A N 1
ATOM 2952 C CA . GLY A 1 364 ? -16.266 9.672 27.094 1 87.31 364 GLY A CA 1
ATOM 2953 C C . GLY A 1 364 ? -15.25 8.672 26.578 1 87.31 364 GLY A C 1
ATOM 2954 O O . GLY A 1 364 ? -15.328 7.48 26.891 1 87.31 364 GLY A O 1
ATOM 2955 N N . ILE A 1 365 ? -14.266 9.164 25.797 1 90.75 365 ILE A N 1
ATOM 2956 C CA . ILE A 1 365 ? -13.297 8.258 25.188 1 90.75 365 ILE A CA 1
ATOM 2957 C C . ILE A 1 365 ? -12.477 7.57 26.281 1 90.75 365 ILE A C 1
ATOM 2959 O O . ILE A 1 365 ? -12.039 6.43 26.125 1 90.75 365 ILE A O 1
ATOM 2963 N N . CYS A 1 366 ? -12.336 8.172 27.406 1 92.94 366 CYS A N 1
ATOM 2964 C CA . CYS A 1 366 ? -11.477 7.672 28.484 1 92.94 366 CYS A CA 1
ATOM 2965 C C . CYS A 1 366 ? -12.266 6.816 29.453 1 92.94 366 CYS A C 1
ATOM 2967 O O . CYS A 1 366 ? -11.695 6.266 30.406 1 92.94 366 CYS A O 1
ATOM 2969 N N . ASP A 1 367 ? -13.516 6.602 29.25 1 90 367 ASP A N 1
ATOM 2970 C CA . ASP A 1 367 ? -14.375 5.875 30.188 1 90 367 ASP A CA 1
ATOM 2971 C C . ASP A 1 367 ? -13.844 4.461 30.438 1 90 367 ASP A C 1
ATOM 2973 O O . ASP A 1 367 ? -13.789 4.004 31.578 1 90 367 ASP A O 1
ATOM 2977 N N . PRO A 1 368 ? -13.43 3.818 29.406 1 88.56 368 PRO A N 1
ATOM 2978 C CA . PRO A 1 368 ? -12.984 2.438 29.625 1 88.56 368 PRO A CA 1
ATOM 2979 C C . PRO A 1 368 ? -11.562 2.352 30.172 1 88.56 368 PRO A C 1
ATOM 2981 O O . PRO A 1 368 ? -11.07 1.259 30.453 1 88.56 368 PRO A O 1
ATOM 2984 N N . PHE A 1 369 ? -10.844 3.398 30.297 1 90.44 369 PHE A N 1
ATOM 2985 C CA . PHE A 1 369 ? -9.398 3.408 30.5 1 90.44 369 PHE A CA 1
ATOM 2986 C C . PHE A 1 369 ? -9.039 2.756 31.828 1 90.44 369 PHE A C 1
ATOM 2988 O O . PHE A 1 369 ? -8.203 1.851 31.875 1 90.44 369 PHE A O 1
ATOM 2995 N N . GLU A 1 370 ? -9.711 3.164 32.906 1 87.88 370 GLU A N 1
ATOM 2996 C CA . GLU A 1 370 ? -9.391 2.637 34.219 1 87.88 370 GLU A CA 1
ATOM 2997 C C . GLU A 1 370 ? -9.656 1.135 34.281 1 87.88 370 GLU A C 1
ATOM 2999 O O . GLU A 1 370 ? -8.875 0.39 34.875 1 87.88 370 GLU A O 1
ATOM 3004 N N . HIS A 1 371 ? -10.727 0.753 33.719 1 88.06 371 HIS A N 1
ATOM 3005 C CA . HIS A 1 371 ? -11.078 -0.664 33.719 1 88.06 371 HIS A CA 1
ATOM 3006 C C . HIS A 1 371 ? -10.031 -1.48 32.969 1 88.06 371 HIS A C 1
ATOM 3008 O O . HIS A 1 371 ? -9.609 -2.539 33.438 1 88.06 371 HIS A O 1
ATOM 3014 N N . LEU A 1 372 ? -9.625 -0.991 31.828 1 86.75 372 LEU A N 1
ATOM 3015 C CA . LEU A 1 372 ? -8.633 -1.686 31.031 1 86.75 372 LEU A CA 1
ATOM 3016 C C . LEU A 1 372 ? -7.281 -1.71 31.734 1 86.75 372 LEU A C 1
ATOM 3018 O O . LEU A 1 372 ? -6.555 -2.705 31.656 1 86.75 372 LEU A O 1
ATOM 3022 N N . LEU A 1 373 ? -6.949 -0.703 32.406 1 88.5 373 LEU A N 1
ATOM 3023 C CA . LEU A 1 373 ? -5.691 -0.602 33.125 1 88.5 373 LEU A CA 1
ATOM 3024 C C . LEU A 1 373 ? -5.664 -1.591 34.281 1 88.5 373 LEU A C 1
ATOM 3026 O O . LEU A 1 373 ? -4.648 -2.256 34.531 1 88.5 373 LEU A O 1
ATOM 3030 N N . ARG A 1 374 ? -6.73 -1.726 34.969 1 88 374 ARG A N 1
ATOM 3031 C CA . ARG A 1 374 ? -6.84 -2.678 36.062 1 88 374 ARG A CA 1
ATOM 3032 C C . ARG A 1 374 ? -6.742 -4.113 35.562 1 88 374 ARG A C 1
ATOM 3034 O O . ARG A 1 374 ? -6.078 -4.949 36.188 1 88 374 ARG A O 1
ATOM 3041 N N . ALA A 1 375 ? -7.402 -4.297 34.5 1 84.94 375 ALA A N 1
ATOM 3042 C CA . ALA A 1 375 ? -7.379 -5.633 33.938 1 84.94 375 ALA A CA 1
ATOM 3043 C C . ALA A 1 375 ? -5.961 -6.023 33.5 1 84.94 375 ALA A C 1
ATOM 3045 O O . ALA A 1 375 ? -5.582 -7.191 33.594 1 84.94 375 ALA A O 1
ATOM 3046 N N . HIS A 1 376 ? -5.25 -5.023 33.094 1 84.25 376 HIS A N 1
ATOM 3047 C CA . HIS A 1 376 ? -3.879 -5.27 32.656 1 84.25 376 HIS A CA 1
ATOM 3048 C C . HIS A 1 376 ? -2.957 -5.504 33.844 1 84.25 376 HIS A C 1
ATOM 3050 O O . HIS A 1 376 ? -2.023 -6.309 33.75 1 84.25 376 HIS A O 1
ATOM 3056 N N . ARG A 1 377 ? -3.211 -4.887 34.906 1 80.88 377 ARG A N 1
ATOM 3057 C CA . ARG A 1 377 ? -2.367 -4.977 36.094 1 80.88 377 ARG A CA 1
ATOM 3058 C C . ARG A 1 377 ? -2.73 -6.199 36.938 1 80.88 377 ARG A C 1
ATOM 3060 O O . ARG A 1 377 ? -1.946 -6.633 37.781 1 80.88 377 ARG A O 1
ATOM 3067 N N . ALA A 1 378 ? -3.916 -6.672 36.875 1 70.81 378 ALA A N 1
ATOM 3068 C CA . ALA A 1 378 ? -4.363 -7.809 37.656 1 70.81 378 ALA A CA 1
ATOM 3069 C C . ALA A 1 378 ? -3.469 -9.023 37.438 1 70.81 378 ALA A C 1
ATOM 3071 O O . ALA A 1 378 ? -3.125 -9.344 36.312 1 70.81 378 ALA A O 1
ATOM 3072 N N . PRO A 1 379 ? -2.777 -9.336 38.5 1 61.25 379 PRO A N 1
ATOM 3073 C CA . PRO A 1 379 ? -1.93 -10.523 38.438 1 61.25 379 PRO A CA 1
ATOM 3074 C C . PRO A 1 379 ? -2.643 -11.711 37.781 1 61.25 379 PRO A C 1
ATOM 3076 O O . PRO A 1 379 ? -3.867 -11.828 37.875 1 61.25 379 PRO A O 1
ATOM 3079 N N . PRO A 1 380 ? -2.061 -12.312 36.812 1 52.97 380 PRO A N 1
ATOM 3080 C CA . PRO A 1 380 ? -2.711 -13.508 36.281 1 52.97 380 PRO A CA 1
ATOM 3081 C C . PRO A 1 380 ? -3.252 -14.422 37.375 1 52.97 380 PRO A C 1
ATOM 3083 O O . PRO A 1 380 ? -2.719 -14.445 38.469 1 52.97 380 PRO A O 1
ATOM 3086 N N . SER A 1 381 ? -4.457 -14.875 37.5 1 47 381 SER A N 1
ATOM 3087 C CA . SER A 1 381 ? -4.812 -15.898 38.469 1 47 381 SER A CA 1
ATOM 3088 C C . SER A 1 381 ? -3.643 -16.844 38.75 1 47 381 SER A C 1
ATOM 3090 O O . SER A 1 381 ? -2.729 -16.953 37.938 1 47 381 SER A O 1
ATOM 3092 N N . THR A 1 382 ? -3.674 -17.75 39.969 1 40.69 382 THR A N 1
ATOM 3093 C CA . THR A 1 382 ? -2.668 -18.547 40.656 1 40.69 382 THR A CA 1
ATOM 3094 C C . THR A 1 382 ? -1.723 -19.219 39.656 1 40.69 382 THR A C 1
ATOM 3096 O O . THR A 1 382 ? -0.67 -19.734 40.062 1 40.69 382 THR A O 1
ATOM 3099 N N . THR A 1 383 ? -2.158 -20.203 38.844 1 37.31 383 THR A N 1
ATOM 3100 C CA . THR A 1 383 ? -1.167 -21.234 38.531 1 37.31 383 THR A CA 1
ATOM 3101 C C . THR A 1 383 ? 0.059 -20.641 37.875 1 37.31 383 THR A C 1
ATOM 3103 O O . THR A 1 383 ? 1.148 -21.219 37.906 1 37.31 383 THR A O 1
ATOM 3106 N N . VAL A 1 384 ? 0.074 -20.406 36.531 1 36.16 384 VAL A N 1
ATOM 3107 C CA . VAL A 1 384 ? 1.317 -20.562 35.781 1 36.16 384 VAL A CA 1
ATOM 3108 C C . VAL A 1 384 ? 2.248 -19.391 36.094 1 36.16 384 VAL A C 1
ATOM 3110 O O . VAL A 1 384 ? 1.795 -18.312 36.5 1 36.16 384 VAL A O 1
ATOM 3113 N N . SER A 1 385 ? 3.643 -19.531 35.875 1 37.59 385 SER A N 1
ATOM 3114 C CA . SER A 1 385 ? 4.988 -19.016 36.125 1 37.59 385 SER A CA 1
ATOM 3115 C C . SER A 1 385 ? 5.066 -17.516 35.844 1 37.59 385 SER A C 1
ATOM 3117 O O . SER A 1 385 ? 4.141 -16.938 35.281 1 37.59 385 SER A O 1
ATOM 3119 N N . SER A 1 386 ? 6.363 -17.094 35.562 1 40.94 386 SER A N 1
ATOM 3120 C CA . SER A 1 386 ? 7.137 -15.875 35.406 1 40.94 386 SER A CA 1
ATOM 3121 C C . SER A 1 386 ? 6.449 -14.906 34.438 1 40.94 386 SER A C 1
ATOM 3123 O O . SER A 1 386 ? 6.453 -15.117 33.219 1 40.94 386 SER A O 1
ATOM 3125 N N . SER A 1 387 ? 5.418 -14.344 34.75 1 41.34 387 SER A N 1
ATOM 3126 C CA . SER A 1 387 ? 4.414 -13.586 34 1 41.34 387 SER A CA 1
ATOM 3127 C C . SER A 1 387 ? 5.023 -12.336 33.375 1 41.34 387 SER A C 1
ATOM 3129 O O . SER A 1 387 ? 5.285 -11.352 34.062 1 41.34 387 SER A O 1
ATOM 3131 N N . SER A 1 388 ? 6.062 -12.414 32.562 1 46.09 388 SER A N 1
ATOM 3132 C CA . SER A 1 388 ? 6.391 -11.258 31.734 1 46.09 388 SER A CA 1
ATOM 3133 C C . SER A 1 388 ? 5.137 -10.477 31.344 1 46.09 388 SER A C 1
ATOM 3135 O O . SER A 1 388 ? 4.164 -11.062 30.859 1 46.09 388 SER A O 1
ATOM 3137 N N . SER A 1 389 ? 4.824 -9.445 32.062 1 55 389 SER A N 1
ATOM 3138 C CA . SER A 1 389 ? 3.688 -8.555 31.859 1 55 389 SER A CA 1
ATOM 3139 C C . SER A 1 389 ? 3.393 -8.352 30.375 1 55 389 SER A C 1
ATOM 3141 O O . SER A 1 389 ? 4.281 -7.984 29.609 1 55 389 SER A O 1
ATOM 3143 N N . SER A 1 390 ? 2.518 -9.023 29.859 1 66.88 390 SER A N 1
ATOM 3144 C CA . SER A 1 390 ? 2.043 -8.836 28.5 1 66.88 390 SER A CA 1
ATOM 3145 C C . SER A 1 390 ? 1.913 -7.355 28.156 1 66.88 390 SER A C 1
ATOM 3147 O O . SER A 1 390 ? 1.554 -6.543 29 1 66.88 390 SER A O 1
ATOM 3149 N N . PRO A 1 391 ? 2.592 -6.922 27.219 1 74.12 391 PRO A N 1
ATOM 3150 C CA . PRO A 1 391 ? 2.432 -5.523 26.812 1 74.12 391 PRO A CA 1
ATOM 3151 C C . PRO A 1 391 ? 0.97 -5.086 26.766 1 74.12 391 PRO A C 1
ATOM 3153 O O . PRO A 1 391 ? 0.081 -5.918 26.547 1 74.12 391 PRO A O 1
ATOM 3156 N N . PRO A 1 392 ? 0.849 -3.875 27.203 1 82.69 392 PRO A N 1
ATOM 3157 C CA . PRO A 1 392 ? -0.522 -3.367 27.109 1 82.69 392 PRO A CA 1
ATOM 3158 C C . PRO A 1 392 ? -1.112 -3.537 25.703 1 82.69 392 PRO A C 1
ATOM 3160 O O . PRO A 1 392 ? -0.381 -3.496 24.719 1 82.69 392 PRO A O 1
ATOM 3163 N N . SER A 1 393 ? -2.393 -3.805 25.719 1 86.06 393 SER A N 1
ATOM 3164 C CA . SER A 1 393 ? -3.1 -3.893 24.453 1 86.06 393 SER A CA 1
ATOM 3165 C C . SER A 1 393 ? -2.996 -2.588 23.672 1 86.06 393 SER A C 1
ATOM 3167 O O . SER A 1 393 ? -2.691 -1.538 24.234 1 86.06 393 SER A O 1
ATOM 3169 N N . ASP A 1 394 ? -3.213 -2.639 22.438 1 88.56 394 ASP A N 1
ATOM 3170 C CA . ASP A 1 394 ? -3.184 -1.461 21.578 1 88.56 394 ASP A CA 1
ATOM 3171 C C . ASP A 1 394 ? -4.199 -0.417 22.047 1 88.56 394 ASP A C 1
ATOM 3173 O O . ASP A 1 394 ? -3.912 0.783 22.016 1 88.56 394 ASP A O 1
ATOM 3177 N N . ARG A 1 395 ? -5.348 -0.917 22.406 1 88.5 395 ARG A N 1
ATOM 3178 C CA . ARG A 1 395 ? -6.383 -0.004 22.891 1 88.5 395 ARG A CA 1
ATOM 3179 C C . ARG A 1 395 ? -5.953 0.7 24.172 1 88.5 395 ARG A C 1
ATOM 3181 O O . ARG A 1 395 ? -6.137 1.911 24.312 1 88.5 395 ARG A O 1
ATOM 3188 N N . LEU A 1 396 ? -5.43 -0.062 25.047 1 90.38 396 LEU A N 1
ATOM 3189 C CA . LEU A 1 396 ? -4.977 0.523 26.312 1 90.38 396 LEU A CA 1
ATOM 3190 C C . LEU A 1 396 ? -3.854 1.527 26.062 1 90.38 396 LEU A C 1
ATOM 3192 O O . LEU A 1 396 ? -3.83 2.598 26.688 1 90.38 396 LEU A O 1
ATOM 3196 N N . GLU A 1 397 ? -2.963 1.192 25.203 1 89.44 397 GLU A N 1
ATOM 3197 C CA . GLU A 1 397 ? -1.88 2.111 24.875 1 89.44 397 GLU A CA 1
ATOM 3198 C C . GLU A 1 397 ? -2.422 3.406 24.281 1 89.44 397 GLU A C 1
ATOM 3200 O O . GLU A 1 397 ? -1.965 4.496 24.625 1 89.44 397 GLU A O 1
ATOM 3205 N N . LEU A 1 398 ? -3.314 3.252 23.391 1 91.56 398 LEU A N 1
ATOM 3206 C CA . LEU A 1 398 ? -3.941 4.41 22.766 1 91.56 398 LEU A CA 1
ATOM 3207 C C . LEU A 1 398 ? -4.617 5.293 23.797 1 91.56 398 LEU A C 1
ATOM 3209 O O . LEU A 1 398 ? -4.445 6.512 23.797 1 91.56 398 LEU A O 1
ATOM 3213 N N . LEU A 1 399 ? -5.363 4.648 24.656 1 91.75 399 LEU A N 1
ATOM 3214 C CA . LEU A 1 399 ? -6.09 5.398 25.688 1 91.75 399 LEU A CA 1
ATOM 3215 C C . LEU A 1 399 ? -5.129 6.027 26.688 1 91.75 399 LEU A C 1
ATOM 3217 O O . LEU A 1 399 ? -5.387 7.117 27.203 1 91.75 399 LEU A O 1
ATOM 3221 N N . ALA A 1 400 ? -4.02 5.34 26.906 1 90.06 400 ALA A N 1
ATOM 3222 C CA . ALA A 1 400 ? -3.004 5.898 27.797 1 90.06 400 ALA A CA 1
ATOM 3223 C C . ALA A 1 400 ? -2.428 7.191 27.219 1 90.06 400 ALA A C 1
ATOM 3225 O O . ALA A 1 400 ? -2.129 8.133 27.969 1 90.06 400 ALA A O 1
ATOM 3226 N N . ASP A 1 401 ? -2.293 7.246 25.969 1 87.88 401 ASP A N 1
ATOM 3227 C CA . ASP A 1 401 ? -1.764 8.43 25.297 1 87.88 401 ASP A CA 1
ATOM 3228 C C . ASP A 1 401 ? -2.713 9.617 25.438 1 87.88 401 ASP A C 1
ATOM 3230 O O . ASP A 1 401 ? -2.271 10.766 25.516 1 87.88 401 ASP A O 1
ATOM 3234 N N . ILE A 1 402 ? -3.982 9.336 25.516 1 90.44 402 ILE A N 1
ATOM 3235 C CA . ILE A 1 402 ? -4.988 10.391 25.453 1 90.44 402 ILE A CA 1
ATOM 3236 C C . ILE A 1 402 ? -5.465 10.734 26.859 1 90.44 402 ILE A C 1
ATOM 3238 O O . ILE A 1 402 ? -5.801 11.891 27.141 1 90.44 402 ILE A O 1
ATOM 3242 N N . CYS A 1 403 ? -5.469 9.773 27.75 1 90.31 403 CYS A N 1
ATOM 3243 C CA . CYS A 1 403 ? -6.18 9.93 29.016 1 90.31 403 CYS A CA 1
ATOM 3244 C C . CYS A 1 403 ? -5.203 10.164 30.156 1 90.31 403 CYS A C 1
ATOM 3246 O O . CYS A 1 403 ? -5.605 10.203 31.328 1 90.31 403 CYS A O 1
ATOM 3248 N N . ARG A 1 404 ? -3.939 10.211 29.828 1 82.81 404 ARG A N 1
ATOM 3249 C CA . ARG A 1 404 ? -2.959 10.523 30.875 1 82.81 404 ARG A CA 1
ATOM 3250 C C . ARG A 1 404 ? -2.234 11.828 30.562 1 82.81 404 ARG A C 1
ATOM 3252 O O . ARG A 1 404 ? -2.111 12.211 29.391 1 82.81 404 ARG A O 1
ATOM 3259 N N . MET B 1 1 ? 0.219 -5.078 6.328 1 91 1 MET B N 1
ATOM 3260 C CA . MET B 1 1 ? -0.496 -5.32 7.578 1 91 1 MET B CA 1
ATOM 3261 C C . MET B 1 1 ? -1.964 -4.93 7.453 1 91 1 MET B C 1
ATOM 3263 O O . MET B 1 1 ? -2.279 -3.783 7.125 1 91 1 MET B O 1
ATOM 3267 N N . GLU B 1 2 ? -2.795 -5.922 7.656 1 89.25 2 GLU B N 1
ATOM 3268 C CA . GLU B 1 2 ? -4.23 -5.691 7.551 1 89.25 2 GLU B CA 1
ATOM 3269 C C . GLU B 1 2 ? -4.734 -4.82 8.703 1 89.25 2 GLU B C 1
ATOM 3271 O O . GLU B 1 2 ? -4.066 -4.703 9.734 1 89.25 2 GLU B O 1
ATOM 3276 N N . GLN B 1 3 ? -5.871 -4.195 8.453 1 86.19 3 GLN B N 1
ATOM 3277 C CA . GLN B 1 3 ? -6.504 -3.355 9.469 1 86.19 3 GLN B CA 1
ATOM 3278 C C . GLN B 1 3 ? -6.652 -4.105 10.789 1 86.19 3 GLN B C 1
ATOM 3280 O O . GLN B 1 3 ? -6.5 -3.521 11.859 1 86.19 3 GLN B O 1
ATOM 3285 N N . THR B 1 4 ? -6.836 -5.398 10.734 1 84.19 4 THR B N 1
ATOM 3286 C CA . THR B 1 4 ? -7.168 -6.211 11.898 1 84.19 4 THR B CA 1
ATOM 3287 C C . THR B 1 4 ? -5.906 -6.824 12.508 1 84.19 4 THR B C 1
ATOM 3289 O O . THR B 1 4 ? -5.992 -7.699 13.375 1 84.19 4 THR B O 1
ATOM 3292 N N . ALA B 1 5 ? -4.789 -6.449 12.039 1 86.75 5 ALA B N 1
ATOM 3293 C CA . ALA B 1 5 ? -3.553 -6.996 12.594 1 86.75 5 ALA B CA 1
ATOM 3294 C C . ALA B 1 5 ? -3.52 -6.848 14.109 1 86.75 5 ALA B C 1
ATOM 3296 O O . ALA B 1 5 ? -3.828 -5.781 14.641 1 86.75 5 ALA B O 1
ATOM 3297 N N . ASP B 1 6 ? -3.146 -7.949 14.734 1 86.19 6 ASP B N 1
ATOM 3298 C CA . ASP B 1 6 ? -3.113 -7.91 16.188 1 86.19 6 ASP B CA 1
ATOM 3299 C C . ASP B 1 6 ? -1.831 -7.25 16.688 1 86.19 6 ASP B C 1
ATOM 3301 O O . ASP B 1 6 ? -0.939 -6.93 15.898 1 86.19 6 ASP B O 1
ATOM 3305 N N . GLN B 1 7 ? -1.781 -7.047 17.953 1 87.19 7 GLN B N 1
ATOM 3306 C CA . GLN B 1 7 ? -0.701 -6.289 18.578 1 87.19 7 GLN B CA 1
ATOM 3307 C C . GLN B 1 7 ? 0.638 -7.004 18.406 1 87.19 7 GLN B C 1
ATOM 3309 O O . GLN B 1 7 ? 1.641 -6.379 18.062 1 87.19 7 GLN B O 1
ATOM 3314 N N . PRO B 1 8 ? 0.732 -8.328 18.641 1 86.62 8 PRO B N 1
ATOM 3315 C CA . PRO B 1 8 ? 2.016 -9 18.438 1 86.62 8 PRO B CA 1
ATOM 3316 C C . PRO B 1 8 ? 2.545 -8.844 17.016 1 86.62 8 PRO B C 1
ATOM 3318 O O . PRO B 1 8 ? 3.744 -8.625 16.812 1 86.62 8 PRO B O 1
ATOM 3321 N N . THR B 1 9 ? 1.672 -8.953 16.078 1 88.88 9 THR B N 1
ATOM 3322 C CA . THR B 1 9 ? 2.061 -8.781 14.68 1 88.88 9 THR B CA 1
ATOM 3323 C C . THR B 1 9 ? 2.574 -7.363 14.43 1 88.88 9 THR B C 1
ATOM 3325 O O . THR B 1 9 ? 3.623 -7.176 13.812 1 88.88 9 THR B O 1
ATOM 3328 N N . ARG B 1 10 ? 1.828 -6.406 14.938 1 88.81 10 ARG B N 1
ATOM 3329 C CA . ARG B 1 10 ? 2.221 -5.012 14.773 1 88.81 10 ARG B CA 1
ATOM 3330 C C . ARG B 1 10 ? 3.59 -4.75 15.391 1 88.81 10 ARG B C 1
ATOM 3332 O O . ARG B 1 10 ? 4.445 -4.117 14.773 1 88.81 10 ARG B O 1
ATOM 3339 N N . LYS B 1 11 ? 3.758 -5.188 16.594 1 88.5 11 LYS B N 1
ATOM 3340 C CA . LYS B 1 11 ? 5.023 -4.977 17.281 1 88.5 11 LYS B CA 1
ATOM 3341 C C . LYS B 1 11 ? 6.176 -5.652 16.547 1 88.5 11 LYS B C 1
ATOM 3343 O O . LYS B 1 11 ? 7.281 -5.109 16.484 1 88.5 11 LYS B O 1
ATOM 3348 N N . LEU B 1 12 ? 5.898 -6.82 16.047 1 90.12 12 LEU B N 1
ATOM 3349 C CA . LEU B 1 12 ? 6.906 -7.527 15.273 1 90.12 12 LEU B CA 1
ATOM 3350 C C . LEU B 1 12 ? 7.312 -6.715 14.047 1 90.12 12 LEU B C 1
ATOM 3352 O O . LEU B 1 12 ? 8.508 -6.523 13.789 1 90.12 12 LEU B O 1
ATOM 3356 N N . VAL B 1 13 ? 6.359 -6.254 13.312 1 90.62 13 VAL B N 1
ATOM 3357 C CA . VAL B 1 13 ? 6.602 -5.504 12.086 1 90.62 13 VAL B CA 1
ATOM 3358 C C . VAL B 1 13 ? 7.34 -4.207 12.406 1 90.62 13 VAL B C 1
ATOM 3360 O O . VAL B 1 13 ? 8.328 -3.865 11.742 1 90.62 13 VAL B O 1
ATOM 3363 N N . GLU B 1 14 ? 6.887 -3.535 13.406 1 88.56 14 GLU B N 1
ATOM 3364 C CA . GLU B 1 14 ? 7.488 -2.26 13.789 1 88.56 14 GLU B CA 1
ATOM 3365 C C . GLU B 1 14 ? 8.922 -2.447 14.266 1 88.56 14 GLU B C 1
ATOM 3367 O O . GLU B 1 14 ? 9.789 -1.616 13.992 1 88.56 14 GLU B O 1
ATOM 3372 N N . GLY B 1 15 ? 9.156 -3.541 14.938 1 87.81 15 GLY B N 1
ATOM 3373 C CA . GLY B 1 15 ? 10.469 -3.779 15.523 1 87.81 15 GLY B CA 1
ATOM 3374 C C . GLY B 1 15 ? 11.414 -4.512 14.594 1 87.81 15 GLY B C 1
ATOM 3375 O O . GLY B 1 15 ? 12.617 -4.598 14.867 1 87.81 15 GLY B O 1
ATOM 3376 N N . PHE B 1 16 ? 10.883 -4.992 13.508 1 90 16 PHE B N 1
ATOM 3377 C CA . PHE B 1 16 ? 11.695 -5.785 12.594 1 90 16 PHE B CA 1
ATOM 3378 C C . PHE B 1 16 ? 12.727 -4.906 11.883 1 90 16 PHE B C 1
ATOM 3380 O O . PHE B 1 16 ? 12.375 -3.873 11.312 1 90 16 PHE B O 1
ATOM 3387 N N . GLU B 1 17 ? 13.922 -5.273 11.938 1 88.44 17 GLU B N 1
ATOM 3388 C CA . GLU B 1 17 ? 15 -4.582 11.234 1 88.44 17 GLU B CA 1
ATOM 3389 C C . GLU B 1 17 ? 15.484 -5.387 10.031 1 88.44 17 GLU B C 1
ATOM 3391 O O . GLU B 1 17 ? 15.875 -6.547 10.18 1 88.44 17 GLU B O 1
ATOM 3396 N N . TRP B 1 18 ? 15.406 -4.852 8.898 1 89.62 18 TRP B N 1
ATOM 3397 C CA . TRP B 1 18 ? 15.906 -5.465 7.668 1 89.62 18 TRP B CA 1
ATOM 3398 C C . TRP B 1 18 ? 17.266 -4.891 7.293 1 89.62 18 TRP B C 1
ATOM 3400 O O . TRP B 1 18 ? 17.359 -3.742 6.852 1 89.62 18 TRP B O 1
ATOM 3410 N N . LYS B 1 19 ? 18.312 -5.605 7.289 1 90 19 LYS B N 1
ATOM 3411 C CA . LYS B 1 19 ? 19.688 -5.137 7.125 1 90 19 LYS B CA 1
ATOM 3412 C C . LYS B 1 19 ? 20.156 -5.285 5.68 1 90 19 LYS B C 1
ATOM 3414 O O . LYS B 1 19 ? 21.281 -4.918 5.34 1 90 19 LYS B O 1
ATOM 3419 N N . HIS B 1 20 ? 19.391 -5.859 4.844 1 88.06 20 HIS B N 1
ATOM 3420 C CA . HIS B 1 20 ? 19.812 -6.188 3.49 1 88.06 20 HIS B CA 1
ATOM 3421 C C . HIS B 1 20 ? 19.141 -5.281 2.463 1 88.06 20 HIS B C 1
ATOM 3423 O O . HIS B 1 20 ? 19.062 -5.621 1.28 1 88.06 20 HIS B O 1
ATOM 3429 N N . GLY B 1 21 ? 18.625 -4.219 2.906 1 87.5 21 GLY B N 1
ATOM 3430 C CA . GLY B 1 21 ? 17.953 -3.273 2.033 1 87.5 21 GLY B CA 1
ATOM 3431 C C . GLY B 1 21 ? 16.953 -2.395 2.766 1 87.5 21 GLY B C 1
ATOM 3432 O O . GLY B 1 21 ? 17.047 -2.221 3.982 1 87.5 21 GLY B O 1
ATOM 3433 N N . SER B 1 22 ? 16.078 -1.776 1.965 1 87.75 22 SER B N 1
ATOM 3434 C CA . SER B 1 22 ? 15.055 -0.909 2.541 1 87.75 22 SER B CA 1
ATOM 3435 C C . SER B 1 22 ? 13.828 -1.708 2.967 1 87.75 22 SER B C 1
ATOM 3437 O O . SER B 1 22 ? 13.516 -2.742 2.371 1 87.75 22 SER B O 1
ATOM 3439 N N . LYS B 1 23 ? 13.281 -1.249 4.027 1 91.06 23 LYS B N 1
ATOM 3440 C CA . LYS B 1 23 ? 12.023 -1.797 4.531 1 91.06 23 LYS B CA 1
ATOM 3441 C C . LYS B 1 23 ? 10.883 -0.8 4.359 1 91.06 23 LYS B C 1
ATOM 3443 O O . LYS B 1 23 ? 11.016 0.375 4.703 1 91.06 23 LYS B O 1
ATOM 3448 N N . THR B 1 24 ? 9.898 -1.325 3.691 1 91.56 24 THR B N 1
ATOM 3449 C CA . THR B 1 24 ? 8.672 -0.542 3.621 1 91.56 24 THR B CA 1
ATOM 3450 C C . THR B 1 24 ? 7.5 -1.309 4.234 1 91.56 24 THR B C 1
ATOM 3452 O O . THR B 1 24 ? 7.367 -2.516 4.027 1 91.56 24 THR B O 1
ATOM 3455 N N . VAL B 1 25 ? 6.719 -0.614 5.07 1 92.94 25 VAL B N 1
ATOM 3456 C CA . VAL B 1 25 ? 5.551 -1.214 5.703 1 92.94 25 VAL B CA 1
ATOM 3457 C C . VAL B 1 25 ? 4.277 -0.594 5.133 1 92.94 25 VAL B C 1
ATOM 3459 O O . VAL B 1 25 ? 4.172 0.629 5.016 1 92.94 25 VAL B O 1
ATOM 3462 N N . ARG B 1 26 ? 3.396 -1.409 4.672 1 92.56 26 ARG B N 1
ATOM 3463 C CA . ARG B 1 26 ? 2.061 -0.974 4.285 1 92.56 26 ARG B CA 1
ATOM 3464 C C . ARG B 1 26 ? 1.021 -1.408 5.312 1 92.56 26 ARG B C 1
ATOM 3466 O O . ARG B 1 26 ? 0.882 -2.6 5.598 1 92.56 26 ARG B O 1
ATOM 3473 N N . LYS B 1 27 ? 0.362 -0.449 5.871 1 93.06 27 LYS B N 1
ATOM 3474 C CA . LYS B 1 27 ? -0.669 -0.725 6.863 1 93.06 27 LYS B CA 1
ATOM 3475 C C . LYS B 1 27 ? -2.027 -0.201 6.41 1 93.06 27 LYS B C 1
ATOM 3477 O O . LYS B 1 27 ? -2.148 0.958 6.004 1 93.06 27 LYS B O 1
ATOM 3482 N N . ARG B 1 28 ? -3.033 -1.05 6.445 1 91.5 28 ARG B N 1
ATOM 3483 C CA . ARG B 1 28 ? -4.391 -0.679 6.051 1 91.5 28 ARG B CA 1
ATOM 3484 C C . ARG B 1 28 ? -5.168 -0.111 7.234 1 91.5 28 ARG B C 1
ATOM 3486 O O . ARG B 1 28 ? -5.039 -0.6 8.359 1 91.5 28 ARG B O 1
ATOM 3493 N N . ILE B 1 29 ? -5.984 0.871 6.914 1 89.62 29 ILE B N 1
ATOM 3494 C CA . ILE B 1 29 ? -6.832 1.447 7.953 1 89.62 29 ILE B CA 1
ATOM 3495 C C . ILE B 1 29 ? -8.273 0.979 7.762 1 89.62 29 ILE B C 1
ATOM 3497 O O . ILE B 1 29 ? -9.109 1.156 8.648 1 89.62 29 ILE B O 1
ATOM 3501 N N . ILE B 1 30 ? -8.531 0.483 6.609 1 84.56 30 ILE B N 1
ATOM 3502 C CA . ILE B 1 30 ? -9.781 -0.198 6.285 1 84.56 30 ILE B CA 1
ATOM 3503 C C . ILE B 1 30 ? -9.492 -1.63 5.844 1 84.56 30 ILE B C 1
ATOM 3505 O O . ILE B 1 30 ? -8.547 -1.872 5.086 1 84.56 30 ILE B O 1
ATOM 3509 N N . GLN B 1 31 ? -10.32 -2.484 6.316 1 85.06 31 GLN B N 1
ATOM 3510 C CA . GLN B 1 31 ? -10.086 -3.887 5.98 1 85.06 31 GLN B CA 1
ATOM 3511 C C . GLN B 1 31 ? -10.156 -4.109 4.473 1 85.06 31 GLN B C 1
ATOM 3513 O O . GLN B 1 31 ? -11.109 -3.689 3.816 1 85.06 31 GLN B O 1
ATOM 3518 N N . GLY B 1 32 ? -9.164 -4.711 3.939 1 83.25 32 GLY B N 1
ATOM 3519 C CA . GLY B 1 32 ? -9.094 -4.957 2.508 1 83.25 32 GLY B CA 1
ATOM 3520 C C . GLY B 1 32 ? -9.398 -6.395 2.131 1 83.25 32 GLY B C 1
ATOM 3521 O O . GLY B 1 32 ? -9.922 -6.656 1.046 1 83.25 32 GLY B O 1
ATOM 3522 N N . GLY B 1 33 ? -8.953 -7.324 2.975 1 84.31 33 GLY B N 1
ATOM 3523 C CA . GLY B 1 33 ? -9.141 -8.734 2.658 1 84.31 33 GLY B CA 1
ATOM 3524 C C . GLY B 1 33 ? -7.938 -9.359 1.985 1 84.31 33 GLY B C 1
ATOM 3525 O O . GLY B 1 33 ? -6.965 -8.672 1.672 1 84.31 33 GLY B O 1
ATOM 3526 N N . LEU B 1 34 ? -8.07 -10.641 1.687 1 85.56 34 LEU B N 1
ATOM 3527 C CA . LEU B 1 34 ? -6.922 -11.422 1.231 1 85.56 34 LEU B CA 1
ATOM 3528 C C . LEU B 1 34 ? -6.586 -11.094 -0.219 1 85.56 34 LEU B C 1
ATOM 3530 O O . LEU B 1 34 ? -5.41 -11.016 -0.583 1 85.56 34 LEU B O 1
ATOM 3534 N N . LEU B 1 35 ? -7.598 -10.977 -1.051 1 91.12 35 LEU B N 1
ATOM 3535 C CA . LEU B 1 35 ? -7.367 -10.719 -2.467 1 91.12 35 LEU B CA 1
ATOM 3536 C C . LEU B 1 35 ? -6.574 -9.43 -2.66 1 91.12 35 LEU B C 1
ATOM 3538 O O . LEU B 1 35 ? -5.461 -9.453 -3.191 1 91.12 35 LEU B O 1
ATOM 3542 N N . PRO B 1 36 ? -7.012 -8.273 -2.1 1 90.94 36 PRO B N 1
ATOM 3543 C CA . PRO B 1 36 ? -6.188 -7.074 -2.229 1 90.94 36 PRO B CA 1
ATOM 3544 C C . PRO B 1 36 ? -4.852 -7.191 -1.501 1 90.94 36 PRO B C 1
ATOM 3546 O O . PRO B 1 36 ? -3.854 -6.613 -1.937 1 90.94 36 PRO B O 1
ATOM 3549 N N . ALA B 1 37 ? -4.832 -7.91 -0.404 1 92.19 37 ALA B N 1
ATOM 3550 C CA . ALA B 1 37 ? -3.604 -8.047 0.375 1 92.19 37 ALA B CA 1
ATOM 3551 C C . ALA B 1 37 ? -2.467 -8.594 -0.484 1 92.19 37 ALA B C 1
ATOM 3553 O O . ALA B 1 37 ? -1.33 -8.117 -0.393 1 92.19 37 ALA B O 1
ATOM 3554 N N . VAL B 1 38 ? -2.791 -9.508 -1.34 1 94.75 38 VAL B N 1
ATOM 3555 C CA . VAL B 1 38 ? -1.756 -10.125 -2.164 1 94.75 38 VAL B CA 1
ATOM 3556 C C . VAL B 1 38 ? -1.512 -9.273 -3.408 1 94.75 38 VAL B C 1
ATOM 3558 O O . VAL B 1 38 ? -0.378 -8.867 -3.68 1 94.75 38 VAL B O 1
ATOM 3561 N N . VAL B 1 39 ? -2.516 -8.93 -4.098 1 95.81 39 VAL B N 1
ATOM 3562 C CA . VAL B 1 39 ? -2.365 -8.32 -5.41 1 95.81 39 VAL B CA 1
ATOM 3563 C C . VAL B 1 39 ? -1.791 -6.91 -5.262 1 95.81 39 VAL B C 1
ATOM 3565 O O . VAL B 1 39 ? -1.006 -6.461 -6.098 1 95.81 39 VAL B O 1
ATOM 3568 N N . GLU B 1 40 ? -2.146 -6.227 -4.199 1 94 40 GLU B N 1
ATOM 3569 C CA . GLU B 1 40 ? -1.673 -4.855 -4.008 1 94 40 GLU B CA 1
ATOM 3570 C C . GLU B 1 40 ? -0.319 -4.832 -3.305 1 94 40 GLU B C 1
ATOM 3572 O O . GLU B 1 40 ? 0.271 -3.768 -3.119 1 94 40 GLU B O 1
ATOM 3577 N N . SER B 1 41 ? 0.171 -5.93 -2.92 1 94.25 41 SER B N 1
ATOM 3578 C CA . SER B 1 41 ? 1.415 -5.977 -2.158 1 94.25 41 SER B CA 1
ATOM 3579 C C . SER B 1 41 ? 2.607 -5.582 -3.025 1 94.25 41 SER B C 1
ATOM 3581 O O . SER B 1 41 ? 3.654 -5.191 -2.506 1 94.25 41 SER B O 1
ATOM 3583 N N . TRP B 1 42 ? 2.441 -5.719 -4.32 1 94.94 42 TRP B N 1
ATOM 3584 C CA . TRP B 1 42 ? 3.555 -5.41 -5.211 1 94.94 42 TRP B CA 1
ATOM 3585 C C . TRP B 1 42 ? 3.049 -4.883 -6.551 1 94.94 42 TRP B C 1
ATOM 3587 O O . TRP B 1 42 ? 2.049 -5.375 -7.082 1 94.94 42 TRP B O 1
ATOM 3597 N N . TYR B 1 43 ? 3.609 -3.906 -7.016 1 94.5 43 TYR B N 1
ATOM 3598 C CA . TYR B 1 43 ? 3.51 -3.385 -8.375 1 94.5 43 TYR B CA 1
ATOM 3599 C C . TYR B 1 43 ? 4.887 -3.029 -8.922 1 94.5 43 TYR B C 1
ATOM 3601 O O . TYR B 1 43 ? 5.641 -2.291 -8.289 1 94.5 43 TYR B O 1
ATOM 3609 N N . PRO B 1 44 ? 5.211 -3.572 -10.078 1 94.25 44 PRO B N 1
ATOM 3610 C CA . PRO B 1 44 ? 6.578 -3.395 -10.578 1 94.25 44 PRO B CA 1
ATOM 3611 C C . PRO B 1 44 ? 6.957 -1.925 -10.75 1 94.25 44 PRO B C 1
ATOM 3613 O O . PRO B 1 44 ? 6.152 -1.128 -11.234 1 94.25 44 PRO B O 1
ATOM 3616 N N . SER B 1 45 ? 8.18 -1.593 -10.289 1 89.44 45 SER B N 1
ATOM 3617 C CA . SER B 1 45 ? 8.703 -0.24 -10.445 1 89.44 45 SER B CA 1
ATOM 3618 C C . SER B 1 45 ? 9.227 -0.006 -11.859 1 89.44 45 SER B C 1
ATOM 3620 O O . SER B 1 45 ? 9.445 1.137 -12.266 1 89.44 45 SER B O 1
ATOM 3622 N N . SER B 1 46 ? 9.508 -1.076 -12.461 1 83.94 46 SER B N 1
ATOM 3623 C CA . SER B 1 46 ? 9.945 -1.079 -13.859 1 83.94 46 SER B CA 1
ATOM 3624 C C . SER B 1 46 ? 9.266 -2.199 -14.641 1 83.94 46 SER B C 1
ATOM 3626 O O . SER B 1 46 ? 9.023 -3.283 -14.102 1 83.94 46 SER B O 1
ATOM 3628 N N . ALA B 1 47 ? 9.047 -1.926 -15.898 1 77.5 47 ALA B N 1
ATOM 3629 C CA . ALA B 1 47 ? 8.297 -2.875 -16.719 1 77.5 47 ALA B CA 1
ATOM 3630 C C . ALA B 1 47 ? 9.164 -4.082 -17.078 1 77.5 47 ALA B C 1
ATOM 3632 O O . ALA B 1 47 ? 8.641 -5.141 -17.438 1 77.5 47 ALA B O 1
ATOM 3633 N N . HIS B 1 48 ? 10.43 -3.971 -16.922 1 78.06 48 HIS B N 1
ATOM 3634 C CA . HIS B 1 48 ? 11.195 -5.066 -17.5 1 78.06 48 HIS B CA 1
ATOM 3635 C C . HIS B 1 48 ? 12.258 -5.578 -16.531 1 78.06 48 HIS B C 1
ATOM 3637 O O . HIS B 1 48 ? 12.836 -6.645 -16.734 1 78.06 48 HIS B O 1
ATOM 3643 N N . ASP B 1 49 ? 12.406 -4.922 -15.477 1 85.31 49 ASP B N 1
ATOM 3644 C CA . ASP B 1 49 ? 13.531 -5.367 -14.656 1 85.31 49 ASP B CA 1
ATOM 3645 C C . ASP B 1 49 ? 13.188 -5.297 -13.172 1 85.31 49 ASP B C 1
ATOM 3647 O O . ASP B 1 49 ? 14.07 -5.129 -12.328 1 85.31 49 ASP B O 1
ATOM 3651 N N . SER B 1 50 ? 12.039 -5.262 -12.852 1 91.81 50 SER B N 1
ATOM 3652 C CA . SER B 1 50 ? 11.562 -5.285 -11.469 1 91.81 50 SER B CA 1
ATOM 3653 C C . SER B 1 50 ? 10.727 -6.531 -11.195 1 91.81 50 SER B C 1
ATOM 3655 O O . SER B 1 50 ? 9.555 -6.594 -11.562 1 91.81 50 SER B O 1
ATOM 3657 N N . TYR B 1 51 ? 11.336 -7.453 -10.469 1 94.88 51 TYR B N 1
ATOM 3658 C CA . TYR B 1 51 ? 10.672 -8.727 -10.188 1 94.88 51 TYR B CA 1
ATOM 3659 C C . TYR B 1 51 ? 10.148 -8.766 -8.758 1 94.88 51 TYR B C 1
ATOM 3661 O O . TYR B 1 51 ? 10.734 -8.156 -7.863 1 94.88 51 TYR B O 1
ATOM 3669 N N . GLY B 1 52 ? 9.047 -9.398 -8.609 1 96.25 52 GLY B N 1
ATOM 3670 C CA . GLY B 1 52 ? 8.477 -9.555 -7.281 1 96.25 52 GLY B CA 1
ATOM 3671 C C . GLY B 1 52 ? 8.469 -10.992 -6.797 1 96.25 52 GLY B C 1
ATOM 3672 O O . GLY B 1 52 ? 8.039 -11.891 -7.516 1 96.25 52 GLY B O 1
ATOM 3673 N N . VAL B 1 53 ? 9.055 -11.203 -5.633 1 97.94 53 VAL B N 1
ATOM 3674 C CA . VAL B 1 53 ? 8.93 -12.484 -4.941 1 97.94 53 VAL B CA 1
ATOM 3675 C C . VAL B 1 53 ? 7.879 -12.383 -3.838 1 97.94 53 VAL B C 1
ATOM 3677 O O . VAL B 1 53 ? 8.047 -11.617 -2.885 1 97.94 53 VAL B O 1
ATOM 3680 N N . LEU B 1 54 ? 6.824 -13.102 -3.984 1 97.75 54 LEU B N 1
ATOM 3681 C CA . LEU B 1 54 ? 5.723 -13.055 -3.029 1 97.75 54 LEU B CA 1
ATOM 3682 C C . LEU B 1 54 ? 5.773 -14.234 -2.072 1 97.75 54 LEU B C 1
ATOM 3684 O O . LEU B 1 54 ? 5.762 -15.391 -2.508 1 97.75 54 LEU B O 1
ATOM 3688 N N . LEU B 1 55 ? 5.84 -13.984 -0.737 1 96.88 55 LEU B N 1
ATOM 3689 C CA . LEU B 1 55 ? 5.879 -14.977 0.325 1 96.88 55 LEU B CA 1
ATOM 3690 C C . LEU B 1 55 ? 4.77 -14.734 1.345 1 96.88 55 LEU B C 1
ATOM 3692 O O . LEU B 1 55 ? 4.668 -13.633 1.902 1 96.88 55 LEU B O 1
ATOM 3696 N N . GLU B 1 56 ? 3.902 -15.695 1.546 1 92.62 56 GLU B N 1
ATOM 3697 C CA . GLU B 1 56 ? 2.93 -15.609 2.631 1 92.62 56 GLU B CA 1
ATOM 3698 C C . GLU B 1 56 ? 3.604 -15.766 3.99 1 92.62 56 GLU B C 1
ATOM 3700 O O . GLU B 1 56 ? 4.738 -16.234 4.074 1 92.62 56 GLU B O 1
ATOM 3705 N N . ASP B 1 57 ? 2.91 -15.383 5.043 1 88.12 57 ASP B N 1
ATOM 3706 C CA . ASP B 1 57 ? 3.477 -15.297 6.387 1 88.12 57 ASP B CA 1
ATOM 3707 C C . ASP B 1 57 ? 3.795 -16.688 6.934 1 88.12 57 ASP B C 1
ATOM 3709 O O . ASP B 1 57 ? 4.594 -16.828 7.863 1 88.12 57 ASP B O 1
ATOM 3713 N N . ASP B 1 58 ? 3.203 -17.75 6.363 1 87.25 58 ASP B N 1
ATOM 3714 C CA . ASP B 1 58 ? 3.447 -19.109 6.871 1 87.25 58 ASP B CA 1
ATOM 3715 C C . ASP B 1 58 ? 4.324 -19.906 5.91 1 87.25 58 ASP B C 1
ATOM 3717 O O . ASP B 1 58 ? 4.328 -21.141 5.938 1 87.25 58 ASP B O 1
ATOM 3721 N N . VAL B 1 59 ? 5.023 -19.25 5.043 1 93.56 59 VAL B N 1
ATOM 3722 C CA . VAL B 1 59 ? 5.953 -19.875 4.109 1 93.56 59 VAL B CA 1
ATOM 3723 C C . VAL B 1 59 ? 7.371 -19.812 4.672 1 93.56 59 VAL B C 1
ATOM 3725 O O . VAL B 1 59 ? 7.773 -18.797 5.238 1 93.56 59 VAL B O 1
ATOM 3728 N N . GLU B 1 60 ? 8.055 -20.922 4.656 1 94.56 60 GLU B N 1
ATOM 3729 C CA . GLU B 1 60 ? 9.484 -21 4.922 1 94.56 60 GLU B CA 1
ATOM 3730 C C . GLU B 1 60 ? 10.266 -21.344 3.654 1 94.56 60 GLU B C 1
ATOM 3732 O O . GLU B 1 60 ? 9.812 -22.156 2.844 1 94.56 60 GLU B O 1
ATOM 3737 N N . VAL B 1 61 ? 11.469 -20.719 3.5 1 97 61 VAL B N 1
ATOM 3738 C CA . VAL B 1 61 ? 12.211 -20.938 2.264 1 97 61 VAL B CA 1
ATOM 3739 C C . VAL B 1 61 ? 13.539 -21.625 2.57 1 97 61 VAL B C 1
ATOM 3741 O O . VAL B 1 61 ? 14.062 -21.516 3.68 1 97 61 VAL B O 1
ATOM 3744 N N . SER B 1 62 ? 14 -22.359 1.541 1 96.94 62 SER B N 1
ATOM 3745 C CA . SER B 1 62 ? 15.32 -22.984 1.576 1 96.94 62 SER B CA 1
ATOM 3746 C C . SER B 1 62 ? 16.422 -21.938 1.439 1 96.94 62 SER B C 1
ATOM 3748 O O . SER B 1 62 ? 16.203 -20.859 0.872 1 96.94 62 SER B O 1
ATOM 3750 N N . GLY B 1 63 ? 17.625 -22.281 2.016 1 96.31 63 GLY B N 1
ATOM 3751 C CA . GLY B 1 63 ? 18.781 -21.438 1.77 1 96.31 63 GLY B CA 1
ATOM 3752 C C . GLY B 1 63 ? 19.125 -21.297 0.296 1 96.31 63 GLY B C 1
ATOM 3753 O O . GLY B 1 63 ? 19.844 -20.375 -0.095 1 96.31 63 GLY B O 1
ATOM 3754 N N . TYR B 1 64 ? 18.516 -22.094 -0.59 1 97.25 64 TYR B N 1
ATOM 3755 C CA . TYR B 1 64 ? 18.781 -22.094 -2.023 1 97.25 64 TYR B CA 1
ATOM 3756 C C . TYR B 1 64 ? 17.75 -21.266 -2.775 1 97.25 64 TYR B C 1
ATOM 3758 O O . TYR B 1 64 ? 17.844 -21.094 -3.994 1 97.25 64 TYR B O 1
ATOM 3766 N N . PHE B 1 65 ? 16.766 -20.703 -2.066 1 98 65 PHE B N 1
ATOM 3767 C CA . PHE B 1 65 ? 15.633 -20.125 -2.77 1 98 65 PHE B CA 1
ATOM 3768 C C . PHE B 1 65 ? 16.078 -19 -3.689 1 98 65 PHE B C 1
ATOM 3770 O O . PHE B 1 65 ? 15.672 -18.938 -4.852 1 98 65 PHE B O 1
ATOM 3777 N N . TYR B 1 66 ? 16.953 -18.109 -3.176 1 97.19 66 TYR B N 1
ATOM 3778 C CA . TYR B 1 66 ? 17.391 -16.969 -3.959 1 97.19 66 TYR B CA 1
ATOM 3779 C C . TYR B 1 66 ? 18.281 -17.391 -5.125 1 97.19 66 TYR B C 1
ATOM 3781 O O . TYR B 1 66 ? 18.172 -16.844 -6.227 1 97.19 66 TYR B O 1
ATOM 3789 N N . GLY B 1 67 ? 19.172 -18.312 -4.926 1 97.75 67 GLY B N 1
ATOM 3790 C CA . GLY B 1 67 ? 19.984 -18.859 -5.996 1 97.75 67 GLY B CA 1
ATOM 3791 C C . GLY B 1 67 ? 19.156 -19.469 -7.117 1 97.75 67 GLY B C 1
ATOM 3792 O O . GLY B 1 67 ? 19.453 -19.25 -8.297 1 97.75 67 GLY B O 1
ATOM 3793 N N . TRP B 1 68 ? 18.172 -20.219 -6.75 1 98.12 68 TRP B N 1
ATOM 3794 C CA . TRP B 1 68 ? 17.281 -20.828 -7.73 1 98.12 68 TRP B CA 1
ATOM 3795 C C . TRP B 1 68 ? 16.594 -19.766 -8.578 1 98.12 68 TRP B C 1
ATOM 3797 O O . TRP B 1 68 ? 16.547 -19.875 -9.805 1 98.12 68 TRP B O 1
ATOM 3807 N N . LEU B 1 69 ? 16.062 -18.75 -7.914 1 98.25 69 LEU B N 1
ATOM 3808 C CA . LEU B 1 69 ? 15.367 -17.703 -8.633 1 98.25 69 LEU B CA 1
ATOM 3809 C C . LEU B 1 69 ? 16.297 -17 -9.617 1 98.25 69 LEU B C 1
ATOM 3811 O O . LEU B 1 69 ? 15.93 -16.766 -10.766 1 98.25 69 LEU B O 1
ATOM 3815 N N . LYS B 1 70 ? 17.469 -16.688 -9.18 1 96.69 70 LYS B N 1
ATOM 3816 C CA . LYS B 1 70 ? 18.438 -16.047 -10.062 1 96.69 70 LYS B CA 1
ATOM 3817 C C . LYS B 1 70 ? 18.828 -16.984 -11.211 1 96.69 70 LYS B C 1
ATOM 3819 O O . LYS B 1 70 ? 18.875 -16.547 -12.367 1 96.69 70 LYS B O 1
ATOM 3824 N N . PHE B 1 71 ? 19.078 -18.219 -10.883 1 96.06 71 PHE B N 1
ATOM 3825 C CA . PHE B 1 71 ? 19.469 -19.25 -11.852 1 96.06 71 PHE B CA 1
ATOM 3826 C C . PHE B 1 71 ? 18.422 -19.375 -12.945 1 96.06 71 PHE B C 1
ATOM 3828 O O . PHE B 1 71 ? 18.75 -19.281 -14.133 1 96.06 71 PHE B O 1
ATOM 3835 N N . ALA B 1 72 ? 17.219 -19.516 -12.57 1 96.06 72 ALA B N 1
ATOM 3836 C CA . ALA B 1 72 ? 16.109 -19.672 -13.516 1 96.06 72 ALA B CA 1
ATOM 3837 C C . ALA B 1 72 ? 15.859 -18.391 -14.289 1 96.06 72 ALA B C 1
ATOM 3839 O O . ALA B 1 72 ? 15.648 -18.422 -15.508 1 96.06 72 ALA B O 1
ATOM 3840 N N . LEU B 1 73 ? 15.891 -17.281 -13.617 1 94.94 73 LEU B N 1
ATOM 3841 C CA . LEU B 1 73 ? 15.641 -15.984 -14.242 1 94.94 73 LEU B CA 1
ATOM 3842 C C . LEU B 1 73 ? 16.688 -15.703 -15.32 1 94.94 73 LEU B C 1
ATOM 3844 O O . LEU B 1 73 ? 16.344 -15.242 -16.406 1 94.94 73 LEU B O 1
ATOM 3848 N N . LEU B 1 74 ? 17.906 -15.93 -15.031 1 93.19 74 LEU B N 1
ATOM 3849 C CA . LEU B 1 74 ? 18.984 -15.68 -15.992 1 93.19 74 LEU B CA 1
ATOM 3850 C C . LEU B 1 74 ? 18.812 -16.547 -17.234 1 93.19 74 LEU B C 1
ATOM 3852 O O . LEU B 1 74 ? 19.062 -16.094 -18.359 1 93.19 74 LEU B O 1
ATOM 3856 N N . GLU B 1 75 ? 18.328 -17.719 -17.062 1 92.31 75 GLU B N 1
ATOM 3857 C CA . GLU B 1 75 ? 18.141 -18.641 -18.188 1 92.31 75 GLU B CA 1
ATOM 3858 C C . GLU B 1 75 ? 16.953 -18.219 -19.047 1 92.31 75 GLU B C 1
ATOM 3860 O O . GLU B 1 75 ? 17.047 -18.188 -20.281 1 92.31 75 GLU B O 1
ATOM 3865 N N . TYR B 1 76 ? 15.914 -17.906 -18.453 1 92.62 76 TYR B N 1
ATOM 3866 C CA . TYR B 1 76 ? 14.664 -17.797 -19.203 1 92.62 76 TYR B CA 1
ATOM 3867 C C . TYR B 1 76 ? 14.367 -16.344 -19.578 1 92.62 76 TYR B C 1
ATOM 3869 O O . TYR B 1 76 ? 13.484 -16.078 -20.391 1 92.62 76 TYR B O 1
ATOM 3877 N N . ARG B 1 77 ? 15.062 -15.453 -19.031 1 89.81 77 ARG B N 1
ATOM 3878 C CA . ARG B 1 77 ? 14.805 -14.055 -19.359 1 89.81 77 ARG B CA 1
ATOM 3879 C C . ARG B 1 77 ? 16.031 -13.391 -19.969 1 89.81 77 ARG B C 1
ATOM 3881 O O . ARG B 1 77 ? 15.906 -12.523 -20.844 1 89.81 77 ARG B O 1
ATOM 3888 N N . TYR B 1 78 ? 17.156 -13.742 -19.609 1 89.5 78 TYR B N 1
ATOM 3889 C CA . TYR B 1 78 ? 18.328 -12.945 -19.969 1 89.5 78 TYR B CA 1
ATOM 3890 C C . TYR B 1 78 ? 19.297 -13.758 -20.828 1 89.5 78 TYR B C 1
ATOM 3892 O O . TYR B 1 78 ? 20.359 -13.258 -21.219 1 89.5 78 TYR B O 1
ATOM 3900 N N . SER B 1 79 ? 19 -14.898 -21.062 1 83.94 79 SER B N 1
ATOM 3901 C CA . SER B 1 79 ? 19.906 -15.727 -21.844 1 83.94 79 SER B CA 1
ATOM 3902 C C . SER B 1 79 ? 19.75 -15.453 -23.344 1 83.94 79 SER B C 1
ATOM 3904 O O . SER B 1 79 ? 20.469 -16.016 -24.156 1 83.94 79 SER B O 1
ATOM 3906 N N . GLY B 1 80 ? 18.984 -14.383 -23.688 1 73.69 80 GLY B N 1
ATOM 3907 C CA . GLY B 1 80 ? 18.734 -14.133 -25.094 1 73.69 80 GLY B CA 1
ATOM 3908 C C . GLY B 1 80 ? 17.547 -14.922 -25.625 1 73.69 80 GLY B C 1
ATOM 3909 O O . GLY B 1 80 ? 17.125 -14.719 -26.766 1 73.69 80 GLY B O 1
ATOM 3910 N N . ARG B 1 81 ? 17.125 -15.766 -24.828 1 62.25 81 ARG B N 1
ATOM 3911 C CA . ARG B 1 81 ? 15.945 -16.547 -25.219 1 62.25 81 ARG B CA 1
ATOM 3912 C C . ARG B 1 81 ? 14.656 -15.82 -24.828 1 62.25 81 ARG B C 1
ATOM 3914 O O . ARG B 1 81 ? 14.625 -15.086 -23.844 1 62.25 81 ARG B O 1
ATOM 3921 N N . PRO B 1 82 ? 13.711 -15.758 -25.734 1 62.19 82 PRO B N 1
ATOM 3922 C CA . PRO B 1 82 ? 12.461 -15.078 -25.375 1 62.19 82 PRO B CA 1
ATOM 3923 C C . PRO B 1 82 ? 11.789 -15.68 -24.141 1 62.19 82 PRO B C 1
ATOM 3925 O O . PRO B 1 82 ? 11.742 -16.906 -24 1 62.19 82 PRO B O 1
ATOM 3928 N N . ALA B 1 83 ? 11.594 -14.844 -23.047 1 61.81 83 ALA B N 1
ATOM 3929 C CA . ALA B 1 83 ? 10.875 -15.344 -21.875 1 61.81 83 ALA B CA 1
ATOM 3930 C C . ALA B 1 83 ? 9.586 -16.047 -22.281 1 61.81 83 ALA B C 1
ATOM 3932 O O . ALA B 1 83 ? 9.141 -16.984 -21.625 1 61.81 83 ALA B O 1
ATOM 3933 N N . GLY B 1 84 ? 9.164 -15.711 -23.422 1 76.38 84 GLY B N 1
ATOM 3934 C CA . GLY B 1 84 ? 8.023 -16.391 -24.031 1 76.38 84 GLY B CA 1
ATOM 3935 C C . GLY B 1 84 ? 6.812 -16.453 -23.125 1 76.38 84 GLY B C 1
ATOM 3936 O O . GLY B 1 84 ? 6.344 -15.414 -22.641 1 76.38 84 GLY B O 1
ATOM 3937 N N . ALA B 1 85 ? 6.367 -17.656 -22.734 1 91.94 85 ALA B N 1
ATOM 3938 C CA . ALA B 1 85 ? 5.105 -17.969 -22.062 1 91.94 85 ALA B CA 1
ATOM 3939 C C . ALA B 1 85 ? 5.285 -18.031 -20.547 1 91.94 85 ALA B C 1
ATOM 3941 O O . ALA B 1 85 ? 4.312 -18.188 -19.812 1 91.94 85 ALA B O 1
ATOM 3942 N N . ILE B 1 86 ? 6.523 -17.797 -20.047 1 96.06 86 ILE B N 1
ATOM 3943 C CA . ILE B 1 86 ? 6.754 -17.938 -18.625 1 96.06 86 ILE B CA 1
ATOM 3944 C C . ILE B 1 86 ? 6.34 -16.672 -17.891 1 96.06 86 ILE B C 1
ATOM 3946 O O . ILE B 1 86 ? 6.773 -15.57 -18.25 1 96.06 86 ILE B O 1
ATOM 3950 N N . TYR B 1 87 ? 5.477 -16.844 -16.891 1 96.75 87 TYR B N 1
ATOM 3951 C CA . TYR B 1 87 ? 5.008 -15.672 -16.156 1 96.75 87 TYR B CA 1
ATOM 3952 C C . TYR B 1 87 ? 5.586 -15.633 -14.75 1 96.75 87 TYR B C 1
ATOM 3954 O O . TYR B 1 87 ? 5.438 -14.641 -14.039 1 96.75 87 TYR B O 1
ATOM 3962 N N . GLY B 1 88 ? 6.277 -16.719 -14.375 1 97.75 88 GLY B N 1
ATOM 3963 C CA . GLY B 1 88 ? 6.828 -16.766 -13.031 1 97.75 88 GLY B CA 1
ATOM 3964 C C . GLY B 1 88 ? 7.668 -18 -12.781 1 97.75 88 GLY B C 1
ATOM 3965 O O . GLY B 1 88 ? 7.754 -18.891 -13.633 1 97.75 88 GLY B O 1
ATOM 3966 N N . ILE B 1 89 ? 8.328 -18.016 -11.594 1 98.38 89 ILE B N 1
ATOM 3967 C CA . ILE B 1 89 ? 9.195 -19.094 -11.133 1 98.38 89 ILE B CA 1
ATOM 3968 C C . ILE B 1 89 ? 8.789 -19.5 -9.719 1 98.38 89 ILE B C 1
ATOM 3970 O O . ILE B 1 89 ? 8.883 -18.703 -8.781 1 98.38 89 ILE B O 1
ATOM 3974 N N . SER B 1 90 ? 8.398 -20.734 -9.586 1 98.81 90 SER B N 1
ATOM 3975 C CA . SER B 1 90 ? 7.934 -21.234 -8.297 1 98.81 90 SER B CA 1
ATOM 3976 C C . SER B 1 90 ? 9.102 -21.672 -7.414 1 98.81 90 SER B C 1
ATOM 3978 O O . SER B 1 90 ? 10.133 -22.109 -7.914 1 98.81 90 SER B O 1
ATOM 3980 N N . LEU B 1 91 ? 8.859 -21.531 -6.121 1 98.81 91 LEU B N 1
ATOM 3981 C CA . LEU B 1 91 ? 9.742 -22.109 -5.121 1 98.81 91 LEU B CA 1
ATOM 3982 C C . LEU B 1 91 ? 9.18 -23.422 -4.59 1 98.81 91 LEU B C 1
ATOM 3984 O O . LEU B 1 91 ? 9.922 -24.391 -4.383 1 98.81 91 LEU B O 1
ATOM 3988 N N . TYR B 1 92 ? 7.926 -23.469 -4.48 1 97.94 92 TYR B N 1
ATOM 3989 C CA . TYR B 1 92 ? 7.242 -24.625 -3.932 1 97.94 92 TYR B CA 1
ATOM 3990 C C . TYR B 1 92 ? 7.07 -25.703 -4.992 1 97.94 92 TYR B C 1
ATOM 3992 O O . TYR B 1 92 ? 6.91 -25.406 -6.176 1 97.94 92 TYR B O 1
ATOM 4000 N N . GLN B 1 93 ? 7.152 -26.938 -4.523 1 96.12 93 GLN B N 1
ATOM 4001 C CA . GLN B 1 93 ? 6.867 -28.109 -5.348 1 96.12 93 GLN B CA 1
ATOM 4002 C C . GLN B 1 93 ? 5.523 -28.719 -4.977 1 96.12 93 GLN B C 1
ATOM 4004 O O . GLN B 1 93 ? 5.41 -29.406 -3.957 1 96.12 93 GLN B O 1
ATOM 4009 N N . PRO B 1 94 ? 4.617 -28.562 -5.863 1 94.62 94 PRO B N 1
ATOM 4010 C CA . PRO B 1 94 ? 3.285 -29.062 -5.512 1 94.62 94 PRO B CA 1
ATOM 4011 C C . PRO B 1 94 ? 3.248 -30.578 -5.348 1 94.62 94 PRO B C 1
ATOM 4013 O O . PRO B 1 94 ? 3.891 -31.297 -6.113 1 94.62 94 PRO B O 1
ATOM 4016 N N . GLN B 1 95 ? 2.443 -30.969 -4.367 1 90.31 95 GLN B N 1
ATOM 4017 C CA . GLN B 1 95 ? 2.273 -32.375 -4.09 1 90.31 95 GLN B CA 1
ATOM 4018 C C . GLN B 1 95 ? 0.886 -32.875 -4.508 1 90.31 95 GLN B C 1
ATOM 4020 O O . GLN B 1 95 ? 0.614 -34.062 -4.508 1 90.31 95 GLN B O 1
ATOM 4025 N N . HIS B 1 96 ? 0.113 -31.906 -4.902 1 90.25 96 HIS B N 1
ATOM 4026 C CA . HIS B 1 96 ? -1.254 -32.188 -5.32 1 90.25 96 HIS B CA 1
ATOM 4027 C C . HIS B 1 96 ? -1.655 -31.328 -6.516 1 90.25 96 HIS B C 1
ATOM 4029 O O . HIS B 1 96 ? -1.204 -30.188 -6.645 1 90.25 96 HIS B O 1
ATOM 4035 N N . SER B 1 97 ? -2.418 -31.969 -7.383 1 92.94 97 SER B N 1
ATOM 4036 C CA . SER B 1 97 ? -3.209 -31.188 -8.32 1 92.94 97 SER B CA 1
ATOM 4037 C C . SER B 1 97 ? -4.488 -30.672 -7.668 1 92.94 97 SER B C 1
ATOM 4039 O O . SER B 1 97 ? -5.352 -31.453 -7.27 1 92.94 97 SER B O 1
ATOM 4041 N N . GLU B 1 98 ? -4.68 -29.406 -7.605 1 92.88 98 GLU B N 1
ATOM 4042 C CA . GLU B 1 98 ? -5.707 -28.859 -6.727 1 92.88 98 GLU B CA 1
ATOM 4043 C C . GLU B 1 98 ? -6.922 -28.391 -7.52 1 92.88 98 GLU B C 1
ATOM 4045 O O . GLU B 1 98 ? -7.973 -28.109 -6.945 1 92.88 98 GLU B O 1
ATOM 4050 N N . LEU B 1 99 ? -6.871 -28.391 -8.82 1 96.81 99 LEU B N 1
ATOM 4051 C CA . LEU B 1 99 ? -7.879 -27.641 -9.562 1 96.81 99 LEU B CA 1
ATOM 4052 C C . LEU B 1 99 ? -8.914 -28.562 -10.18 1 96.81 99 LEU B C 1
ATOM 4054 O O . LEU B 1 99 ? -9.922 -28.109 -10.719 1 96.81 99 LEU B O 1
ATOM 4058 N N . ARG B 1 100 ? -8.688 -29.844 -10.109 1 93.94 100 ARG B N 1
ATOM 4059 C CA . ARG B 1 100 ? -9.648 -30.797 -10.664 1 93.94 100 ARG B CA 1
ATOM 4060 C C . ARG B 1 100 ? -11 -30.688 -9.961 1 93.94 100 ARG B C 1
ATOM 4062 O O . ARG B 1 100 ? -11.055 -30.5 -8.742 1 93.94 100 ARG B O 1
ATOM 4069 N N . PRO B 1 101 ? -12.078 -30.828 -10.758 1 91.56 101 PRO B N 1
ATOM 4070 C CA . PRO B 1 101 ? -13.414 -30.688 -10.156 1 91.56 101 PRO B CA 1
ATOM 4071 C C . PRO B 1 101 ? -13.688 -31.734 -9.078 1 91.56 101 PRO B C 1
ATOM 4073 O O . PRO B 1 101 ? -14.445 -31.484 -8.141 1 91.56 101 PRO B O 1
ATOM 4076 N N . GLU B 1 102 ? -13.008 -32.906 -9.156 1 88.88 102 GLU B N 1
ATOM 4077 C CA . GLU B 1 102 ? -13.219 -34 -8.203 1 88.88 102 GLU B CA 1
ATOM 4078 C C . GLU B 1 102 ? -12.516 -33.688 -6.879 1 88.88 102 GLU B C 1
ATOM 4080 O O . GLU B 1 102 ? -12.805 -34.344 -5.867 1 88.88 102 GLU B O 1
ATOM 4085 N N . GLY B 1 103 ? -11.688 -32.75 -6.848 1 88.62 103 GLY B N 1
ATOM 4086 C CA . GLY B 1 103 ? -10.93 -32.438 -5.648 1 88.62 103 GLY B CA 1
ATOM 4087 C C . GLY B 1 103 ? -9.43 -32.594 -5.824 1 88.62 103 GLY B C 1
ATOM 4088 O O . GLY B 1 103 ? -8.961 -32.906 -6.922 1 88.62 103 GLY B O 1
ATOM 4089 N N . ARG B 1 104 ? -8.758 -32.469 -4.75 1 86.19 104 ARG B N 1
ATOM 4090 C CA . ARG B 1 104 ? -7.305 -32.594 -4.773 1 86.19 104 ARG B CA 1
ATOM 4091 C C . ARG B 1 104 ? -6.871 -34 -5.074 1 86.19 104 ARG B C 1
ATOM 4093 O O . ARG B 1 104 ? -7.457 -34.969 -4.555 1 86.19 104 ARG B O 1
ATOM 4100 N N . ARG B 1 105 ? -5.871 -34.125 -5.969 1 86.5 105 ARG B N 1
ATOM 4101 C CA . ARG B 1 105 ? -5.273 -35.406 -6.305 1 86.5 105 ARG B CA 1
ATOM 4102 C C . ARG B 1 105 ? -3.762 -35.375 -6.125 1 86.5 105 ARG B C 1
ATOM 4104 O O . ARG B 1 105 ? -3.127 -34.344 -6.344 1 86.5 105 ARG B O 1
ATOM 4111 N N . PRO B 1 106 ? -3.225 -36.5 -5.652 1 85.81 106 PRO B N 1
ATOM 4112 C CA . PRO B 1 106 ? -1.765 -36.531 -5.547 1 85.81 106 PRO B CA 1
ATOM 4113 C C . PRO B 1 106 ? -1.067 -36.188 -6.859 1 85.81 106 PRO B C 1
ATOM 4115 O O . PRO B 1 106 ? -1.529 -36.594 -7.934 1 85.81 106 PRO B O 1
ATOM 4118 N N . PHE B 1 107 ? -0.062 -35.438 -6.766 1 91.44 107 PHE B N 1
ATOM 4119 C CA . PHE B 1 107 ? 0.752 -35.031 -7.898 1 91.44 107 PHE B CA 1
ATOM 4120 C C . PHE B 1 107 ? 2.219 -35.375 -7.676 1 91.44 107 PHE B C 1
ATOM 4122 O O . PHE B 1 107 ? 2.85 -34.875 -6.746 1 91.44 107 PHE B O 1
ATOM 4129 N N . HIS B 1 108 ? 2.691 -36.312 -8.477 1 90.94 108 HIS B N 1
ATOM 4130 C CA . HIS B 1 108 ? 4.086 -36.719 -8.43 1 90.94 108 HIS B CA 1
ATOM 4131 C C . HIS B 1 108 ? 4.797 -36.438 -9.742 1 90.94 108 HIS B C 1
ATOM 4133 O O . HIS B 1 108 ? 4.863 -37.281 -10.633 1 90.94 108 HIS B O 1
ATOM 4139 N N . ALA B 1 109 ? 5.477 -35.312 -9.766 1 94.69 109 ALA B N 1
ATOM 4140 C CA . ALA B 1 109 ? 6.047 -34.812 -11.008 1 94.69 109 ALA B CA 1
ATOM 4141 C C . ALA B 1 109 ? 7.07 -35.781 -11.586 1 94.69 109 ALA B C 1
ATOM 4143 O O . ALA B 1 109 ? 7.035 -36.094 -12.773 1 94.69 109 ALA B O 1
ATOM 4144 N N . PRO B 1 110 ? 7.977 -36.344 -10.766 1 93.75 110 PRO B N 1
ATOM 4145 C CA . PRO B 1 110 ? 8.945 -37.281 -11.344 1 93.75 110 PRO B CA 1
ATOM 4146 C C . PRO B 1 110 ? 8.281 -38.5 -12.023 1 93.75 110 PRO B C 1
ATOM 4148 O O . PRO B 1 110 ? 8.703 -38.906 -13.102 1 93.75 110 PRO B O 1
ATOM 4151 N N . ALA B 1 111 ? 7.277 -39 -11.367 1 91.94 111 ALA B N 1
ATOM 4152 C CA . ALA B 1 111 ? 6.578 -40.125 -11.961 1 91.94 111 ALA B CA 1
ATOM 4153 C C . ALA B 1 111 ? 5.926 -39.75 -13.281 1 91.94 111 ALA B C 1
ATOM 4155 O O . ALA B 1 111 ? 5.977 -40.5 -14.25 1 91.94 111 ALA B O 1
ATOM 4156 N N . LEU B 1 112 ? 5.332 -38.625 -13.312 1 94.19 112 LEU B N 1
ATOM 4157 C CA . LEU B 1 112 ? 4.676 -38.156 -14.523 1 94.19 112 LEU B CA 1
ATOM 4158 C C . LEU B 1 112 ? 5.699 -37.906 -15.633 1 94.19 112 LEU B C 1
ATOM 4160 O O . LEU B 1 112 ? 5.473 -38.281 -16.781 1 94.19 112 LEU B O 1
ATOM 4164 N N . LEU B 1 113 ? 6.801 -37.312 -15.297 1 95.06 113 LEU B N 1
ATOM 4165 C CA . LEU B 1 113 ? 7.852 -37.031 -16.266 1 95.06 113 LEU B CA 1
ATOM 4166 C C . LEU B 1 113 ? 8.461 -38.344 -16.797 1 95.06 113 LEU B C 1
ATOM 4168 O O . LEU B 1 113 ? 8.703 -38.469 -18 1 95.06 113 LEU B O 1
ATOM 4172 N N . ALA B 1 114 ? 8.656 -39.25 -15.914 1 93.75 114 ALA B N 1
ATOM 4173 C CA . ALA B 1 114 ? 9.164 -40.562 -16.328 1 93.75 114 ALA B CA 1
ATOM 4174 C C . ALA B 1 114 ? 8.195 -41.219 -17.312 1 93.75 114 ALA B C 1
ATOM 4176 O O . ALA B 1 114 ? 8.625 -41.844 -18.297 1 93.75 114 ALA B O 1
ATOM 4177 N N . GLY B 1 115 ? 6.969 -41.094 -16.938 1 94.25 115 GLY B N 1
ATOM 4178 C CA . GLY B 1 115 ? 5.945 -41.656 -17.812 1 94.25 115 GLY B CA 1
ATOM 4179 C C . GLY B 1 115 ? 5.938 -41.031 -19.203 1 94.25 115 GLY B C 1
ATOM 4180 O O . GLY B 1 115 ? 5.52 -41.688 -20.172 1 94.25 115 GLY B O 1
ATOM 4181 N N . LEU B 1 116 ? 6.41 -39.875 -19.328 1 94.75 116 LEU B N 1
ATOM 4182 C CA . LEU B 1 116 ? 6.473 -39.156 -20.609 1 94.75 116 LEU B CA 1
ATOM 4183 C C . LEU B 1 116 ? 7.816 -39.375 -21.281 1 94.75 116 LEU B C 1
ATOM 4185 O O . LEU B 1 116 ? 8.102 -38.781 -22.312 1 94.75 116 LEU B O 1
ATOM 4189 N N . GLY B 1 117 ? 8.719 -40.156 -20.672 1 92.5 117 GLY B N 1
ATOM 4190 C CA . GLY B 1 117 ? 10.016 -40.469 -21.25 1 92.5 117 GLY B CA 1
ATOM 4191 C C . GLY B 1 117 ? 11.062 -39.406 -21 1 92.5 117 GLY B C 1
ATOM 4192 O O . GLY B 1 117 ? 12.078 -39.344 -21.703 1 92.5 117 GLY B O 1
ATOM 4193 N N . ILE B 1 118 ? 10.758 -38.562 -20.062 1 91.12 118 ILE B N 1
ATOM 4194 C CA . ILE B 1 118 ? 11.703 -37.5 -19.734 1 91.12 118 ILE B CA 1
ATOM 4195 C C . ILE B 1 118 ? 12.727 -38 -18.719 1 91.12 118 ILE B C 1
ATOM 4197 O O . ILE B 1 118 ? 12.359 -38.469 -17.641 1 91.12 118 ILE B O 1
ATOM 4201 N N . HIS B 1 119 ? 13.992 -37.875 -19.078 1 88.94 119 HIS B N 1
ATOM 4202 C CA . HIS B 1 119 ? 15.086 -38.25 -18.203 1 88.94 119 HIS B CA 1
ATOM 4203 C C . HIS B 1 119 ? 16.172 -37.188 -18.172 1 88.94 119 HIS B C 1
ATOM 4205 O O . HIS B 1 119 ? 16.547 -36.656 -19.203 1 88.94 119 HIS B O 1
ATOM 4211 N N . PRO B 1 120 ? 16.594 -36.969 -16.953 1 89.81 120 PRO B N 1
ATOM 4212 C CA . PRO B 1 120 ? 16.172 -37.406 -15.633 1 89.81 120 PRO B CA 1
ATOM 4213 C C . PRO B 1 120 ? 14.75 -36.938 -15.289 1 89.81 120 PRO B C 1
ATOM 4215 O O . PRO B 1 120 ? 14.32 -35.875 -15.742 1 89.81 120 PRO B O 1
ATOM 4218 N N . SER B 1 121 ? 14.062 -37.75 -14.484 1 92.31 121 SER B N 1
ATOM 4219 C CA . SER B 1 121 ? 12.664 -37.469 -14.164 1 92.31 121 SER B CA 1
ATOM 4220 C C . SER B 1 121 ? 12.547 -36.375 -13.125 1 92.31 121 SER B C 1
ATOM 4222 O O . SER B 1 121 ? 11.438 -35.969 -12.758 1 92.31 121 SER B O 1
ATOM 4224 N N . THR B 1 122 ? 13.664 -35.812 -12.711 1 92.88 122 THR B N 1
ATOM 4225 C CA . THR B 1 122 ? 13.68 -34.75 -11.719 1 92.88 122 THR B CA 1
ATOM 4226 C C . THR B 1 122 ? 13.938 -33.375 -12.383 1 92.88 122 THR B C 1
ATOM 4228 O O . THR B 1 122 ? 14.258 -32.406 -11.703 1 92.88 122 THR B O 1
ATOM 4231 N N . MET B 1 123 ? 13.828 -33.375 -13.719 1 94.56 123 MET B N 1
ATOM 4232 C CA . MET B 1 123 ? 13.938 -32.094 -14.438 1 94.56 123 MET B CA 1
ATOM 4233 C C . MET B 1 123 ? 12.828 -31.141 -14.023 1 94.56 123 MET B C 1
ATOM 4235 O O . MET B 1 123 ? 11.695 -31.562 -13.773 1 94.56 123 MET B O 1
ATOM 4239 N N . PRO B 1 124 ? 13.18 -29.828 -13.961 1 96.75 124 PRO B N 1
ATOM 4240 C CA . PRO B 1 124 ? 12.094 -28.875 -13.766 1 96.75 124 PRO B CA 1
ATOM 4241 C C . PRO B 1 124 ? 11.039 -28.938 -14.867 1 96.75 124 PRO B C 1
ATOM 4243 O O . PRO B 1 124 ? 11.297 -29.5 -15.938 1 96.75 124 PRO B O 1
ATOM 4246 N N . TYR B 1 125 ? 9.891 -28.453 -14.625 1 97.56 125 TYR B N 1
ATOM 4247 C CA . TYR B 1 125 ? 8.789 -28.469 -15.578 1 97.56 125 TYR B CA 1
ATOM 4248 C C . TYR B 1 125 ? 7.961 -27.188 -15.492 1 97.56 125 TYR B C 1
ATOM 4250 O O . TYR B 1 125 ? 8.195 -26.359 -14.609 1 97.56 125 TYR B O 1
ATOM 4258 N N . ALA B 1 126 ? 7.098 -27 -16.422 1 97.5 126 ALA B N 1
ATOM 4259 C CA . ALA B 1 126 ? 6.199 -25.844 -16.438 1 97.5 126 ALA B CA 1
ATOM 4260 C C . ALA B 1 126 ? 4.766 -26.266 -16.141 1 97.5 126 ALA B C 1
ATOM 4262 O O . ALA B 1 126 ? 4.375 -27.406 -16.406 1 97.5 126 ALA B O 1
ATOM 4263 N N . SER B 1 127 ? 4.062 -25.422 -15.5 1 98.38 127 SER B N 1
ATOM 4264 C CA . SER B 1 127 ? 2.645 -25.625 -15.219 1 98.38 127 SER B CA 1
ATOM 4265 C C . SER B 1 127 ? 1.867 -24.312 -15.328 1 98.38 127 SER B C 1
ATOM 4267 O O . SER B 1 127 ? 2.387 -23.25 -14.992 1 98.38 127 SER B O 1
ATOM 4269 N N . GLN B 1 128 ? 0.635 -24.375 -15.766 1 98.38 128 GLN B N 1
ATOM 4270 C CA . GLN B 1 128 ? -0.214 -23.188 -15.805 1 98.38 128 GLN B CA 1
ATOM 4271 C C . GLN B 1 128 ? -0.618 -22.75 -14.398 1 98.38 128 GLN B C 1
ATOM 4273 O O . GLN B 1 128 ? -0.971 -21.594 -14.18 1 98.38 128 GLN B O 1
ATOM 4278 N N . VAL B 1 129 ? -0.644 -23.672 -13.445 1 98.56 129 VAL B N 1
ATOM 4279 C CA . VAL B 1 129 ? -1.151 -23.406 -12.109 1 98.56 129 VAL B CA 1
ATOM 4280 C C . VAL B 1 129 ? -0.224 -22.422 -11.391 1 98.56 129 VAL B C 1
ATOM 4282 O O . VAL B 1 129 ? 0.972 -22.688 -11.242 1 98.56 129 VAL B O 1
ATOM 4285 N N . PRO B 1 130 ? -0.752 -21.25 -10.953 1 98.31 130 PRO B N 1
ATOM 4286 C CA . PRO B 1 130 ? 0.101 -20.359 -10.172 1 98.31 130 PRO B CA 1
ATOM 4287 C C . PRO B 1 130 ? 0.445 -20.906 -8.797 1 98.31 130 PRO B C 1
ATOM 4289 O O . PRO B 1 130 ? -0.39 -21.562 -8.156 1 98.31 130 PRO B O 1
ATOM 4292 N N . CYS B 1 131 ? 1.627 -20.594 -8.375 1 97.88 131 CYS B N 1
ATOM 4293 C CA . CYS B 1 131 ? 2.064 -21 -7.039 1 97.88 131 CYS B CA 1
ATOM 4294 C C . CYS B 1 131 ? 1.796 -19.891 -6.027 1 97.88 131 CYS B C 1
ATOM 4296 O O . CYS B 1 131 ? 2.213 -18.75 -6.227 1 97.88 131 CYS B O 1
ATOM 4298 N N . SER B 1 132 ? 1.089 -20.203 -4.922 1 95.19 132 SER B N 1
ATOM 4299 C CA . SER B 1 132 ? 0.806 -19.219 -3.881 1 95.19 132 SER B CA 1
ATOM 4300 C C . SER B 1 132 ? 1.718 -19.406 -2.674 1 95.19 132 SER B C 1
ATOM 4302 O O . SER B 1 132 ? 1.618 -18.672 -1.689 1 95.19 132 SER B O 1
ATOM 4304 N N . TRP B 1 133 ? 2.586 -20.391 -2.703 1 96.19 133 TRP B N 1
ATOM 4305 C CA . TRP B 1 133 ? 3.428 -20.703 -1.552 1 96.19 133 TRP B CA 1
ATOM 4306 C C . TRP B 1 133 ? 4.887 -20.375 -1.843 1 96.19 133 TRP B C 1
ATOM 4308 O O . TRP B 1 133 ? 5.777 -21.188 -1.561 1 96.19 133 TRP B O 1
ATOM 4318 N N . GLY B 1 134 ? 5.094 -19.234 -2.455 1 97.94 134 GLY B N 1
ATOM 4319 C CA . GLY B 1 134 ? 6.41 -18.703 -2.787 1 97.94 134 GLY B CA 1
ATOM 4320 C C . GLY B 1 134 ? 6.719 -18.781 -4.27 1 97.94 134 GLY B C 1
ATOM 4321 O O . GLY B 1 134 ? 6.852 -19.859 -4.836 1 97.94 134 GLY B O 1
ATOM 4322 N N . ALA B 1 135 ? 6.82 -17.625 -4.891 1 98.62 135 ALA B N 1
ATOM 4323 C CA . ALA B 1 135 ? 7.102 -17.562 -6.324 1 98.62 135 ALA B CA 1
ATOM 4324 C C . ALA B 1 135 ? 7.574 -16.156 -6.73 1 98.62 135 ALA B C 1
ATOM 4326 O O . ALA B 1 135 ? 7.254 -15.172 -6.066 1 98.62 135 ALA B O 1
ATOM 4327 N N . LEU B 1 136 ? 8.391 -16.156 -7.738 1 98.5 136 LEU B N 1
ATOM 4328 C CA . LEU B 1 136 ? 8.766 -14.93 -8.43 1 98.5 136 LEU B CA 1
ATOM 4329 C C . LEU B 1 136 ? 7.84 -14.68 -9.617 1 98.5 136 LEU B C 1
ATOM 4331 O O . LEU B 1 136 ? 7.547 -15.594 -10.391 1 98.5 136 LEU B O 1
ATOM 4335 N N . PHE B 1 137 ? 7.363 -13.461 -9.781 1 97.56 137 PHE B N 1
ATOM 4336 C CA . PHE B 1 137 ? 6.504 -13.094 -10.898 1 97.56 137 PHE B CA 1
ATOM 4337 C C . PHE B 1 137 ? 7.195 -12.078 -11.805 1 97.56 137 PHE B C 1
ATOM 4339 O O . PHE B 1 137 ? 7.879 -11.18 -11.32 1 97.56 137 PHE B O 1
ATOM 4346 N N . PHE B 1 138 ? 7.004 -12.281 -13.07 1 95.56 138 PHE B N 1
ATOM 4347 C CA . PHE B 1 138 ? 7.555 -11.359 -14.062 1 95.56 138 PHE B CA 1
ATOM 4348 C C . PHE B 1 138 ? 6.738 -10.07 -14.117 1 95.56 138 PHE B C 1
ATOM 4350 O O . PHE B 1 138 ? 5.508 -10.109 -14.047 1 95.56 138 PHE B O 1
ATOM 4357 N N . PRO B 1 139 ? 7.398 -8.938 -14.281 1 93.38 139 PRO B N 1
ATOM 4358 C CA . PRO B 1 139 ? 6.742 -7.637 -14.133 1 93.38 139 PRO B CA 1
ATOM 4359 C C . PRO B 1 139 ? 5.668 -7.395 -15.188 1 93.38 139 PRO B C 1
ATOM 4361 O O . PRO B 1 139 ? 4.59 -6.887 -14.875 1 93.38 139 PRO B O 1
ATOM 4364 N N . GLU B 1 140 ? 5.914 -7.777 -16.469 1 90.75 140 GLU B N 1
ATOM 4365 C CA . GLU B 1 140 ? 4.961 -7.488 -17.531 1 90.75 140 GLU B CA 1
ATOM 4366 C C . GLU B 1 140 ? 3.674 -8.289 -17.344 1 90.75 140 GLU B C 1
ATOM 4368 O O . GLU B 1 140 ? 2.58 -7.766 -17.578 1 90.75 140 GLU B O 1
ATOM 4373 N N . THR B 1 141 ? 3.842 -9.5 -16.969 1 92.38 141 THR B N 1
ATOM 4374 C CA . THR B 1 141 ? 2.66 -10.336 -16.781 1 92.38 141 THR B CA 1
ATOM 4375 C C . THR B 1 141 ? 1.873 -9.883 -15.547 1 92.38 141 THR B C 1
ATOM 4377 O O . THR B 1 141 ? 0.641 -9.859 -15.562 1 92.38 141 THR B O 1
ATOM 4380 N N . TRP B 1 142 ? 2.561 -9.539 -14.516 1 95.25 142 TRP B N 1
ATOM 4381 C CA . TRP B 1 142 ? 1.882 -9.094 -13.305 1 95.25 142 TRP B CA 1
ATOM 4382 C C . TRP B 1 142 ? 1.09 -7.816 -13.562 1 95.25 142 TRP B C 1
ATOM 4384 O O . TRP B 1 142 ? -0.059 -7.691 -13.133 1 95.25 142 TRP B O 1
ATOM 4394 N N . THR B 1 143 ? 1.712 -6.883 -14.25 1 92.12 143 THR B N 1
ATOM 4395 C CA . THR B 1 143 ? 1.05 -5.625 -14.578 1 92.12 143 THR B CA 1
ATOM 4396 C C . THR B 1 143 ? -0.204 -5.879 -15.414 1 92.12 143 THR B C 1
ATOM 4398 O O . THR B 1 143 ? -1.255 -5.285 -15.164 1 92.12 143 THR B O 1
ATOM 4401 N N . ALA B 1 144 ? -0.107 -6.723 -16.359 1 92.38 144 ALA B N 1
ATOM 4402 C CA . ALA B 1 144 ? -1.245 -7.066 -17.203 1 92.38 144 ALA B CA 1
ATOM 4403 C C . ALA B 1 144 ? -2.336 -7.77 -16.406 1 92.38 144 ALA B C 1
ATOM 4405 O O . ALA B 1 144 ? -3.525 -7.523 -16.609 1 92.38 144 ALA B O 1
ATOM 4406 N N . PHE B 1 145 ? -1.901 -8.625 -15.539 1 95.56 145 PHE B N 1
ATOM 4407 C CA . PHE B 1 145 ? -2.838 -9.312 -14.664 1 95.56 145 PHE B CA 1
ATOM 4408 C C . PHE B 1 145 ? -3.594 -8.32 -13.789 1 95.56 145 PHE B C 1
ATOM 4410 O O . PHE B 1 145 ? -4.816 -8.406 -13.656 1 95.56 145 PHE B O 1
ATOM 4417 N N . GLU B 1 146 ? -2.873 -7.48 -13.18 1 94.19 146 GLU B N 1
ATOM 4418 C CA . GLU B 1 146 ? -3.512 -6.473 -12.336 1 94.19 146 GLU B CA 1
ATOM 4419 C C . GLU B 1 146 ? -4.531 -5.66 -13.125 1 94.19 146 GLU B C 1
ATOM 4421 O O . GLU B 1 146 ? -5.602 -5.332 -12.609 1 94.19 146 GLU B O 1
ATOM 4426 N N . ARG B 1 147 ? -4.184 -5.309 -14.305 1 92.06 147 ARG B N 1
ATOM 4427 C CA . ARG B 1 147 ? -5.117 -4.598 -15.172 1 92.06 147 ARG B CA 1
ATOM 4428 C C . ARG B 1 147 ? -6.359 -5.434 -15.445 1 92.06 147 ARG B C 1
ATOM 4430 O O . ARG B 1 147 ? -7.484 -4.945 -15.328 1 92.06 147 ARG B O 1
ATOM 4437 N N . TYR B 1 148 ? -6.145 -6.656 -15.797 1 94.62 148 TYR B N 1
ATOM 4438 C CA . TYR B 1 148 ? -7.254 -7.574 -16.016 1 94.62 148 TYR B CA 1
ATOM 4439 C C . TYR B 1 148 ? -8.164 -7.641 -14.797 1 94.62 148 TYR B C 1
ATOM 4441 O O . TYR B 1 148 ? -9.383 -7.52 -14.922 1 94.62 148 TYR B O 1
ATOM 4449 N N . LEU B 1 149 ? -7.523 -7.844 -13.695 1 94.75 149 LEU B N 1
ATOM 4450 C CA . LEU B 1 149 ? -8.25 -7.996 -12.438 1 94.75 149 LEU B CA 1
ATOM 4451 C C . LEU B 1 149 ? -9.07 -6.742 -12.133 1 94.75 149 LEU B C 1
ATOM 4453 O O . LEU B 1 149 ? -10.195 -6.836 -11.648 1 94.75 149 LEU B O 1
ATOM 4457 N N . THR B 1 150 ? -8.477 -5.59 -12.367 1 90.06 150 THR B N 1
ATOM 4458 C CA . THR B 1 150 ? -9.156 -4.32 -12.117 1 90.06 150 THR B CA 1
ATOM 4459 C C . THR B 1 150 ? -10.438 -4.219 -12.945 1 90.06 150 THR B C 1
ATOM 4461 O O . THR B 1 150 ? -11.508 -3.908 -12.406 1 90.06 150 THR B O 1
ATOM 4464 N N . PHE B 1 151 ? -10.367 -4.551 -14.203 1 90.25 151 PHE B N 1
ATOM 4465 C CA . PHE B 1 151 ? -11.539 -4.52 -15.062 1 90.25 151 PHE B CA 1
ATOM 4466 C C . PHE B 1 151 ? -12.516 -5.625 -14.688 1 90.25 151 PHE B C 1
ATOM 4468 O O . PHE B 1 151 ? -13.734 -5.426 -14.719 1 90.25 151 PHE B O 1
ATOM 4475 N N . ARG B 1 152 ? -11.953 -6.762 -14.359 1 92.31 152 ARG B N 1
ATOM 4476 C CA . ARG B 1 152 ? -12.75 -7.934 -14.008 1 92.31 152 ARG B CA 1
ATOM 4477 C C . ARG B 1 152 ? -13.586 -7.672 -12.766 1 92.31 152 ARG B C 1
ATOM 4479 O O . ARG B 1 152 ? -14.805 -7.898 -12.766 1 92.31 152 ARG B O 1
ATOM 4486 N N . LEU B 1 153 ? -12.977 -7.129 -11.742 1 89.31 153 LEU B N 1
ATOM 4487 C CA . LEU B 1 153 ? -13.656 -6.895 -10.469 1 89.31 153 LEU B CA 1
ATOM 4488 C C . LEU B 1 153 ? -14.617 -5.715 -10.578 1 89.31 153 LEU B C 1
ATOM 4490 O O . LEU B 1 153 ? -15.609 -5.645 -9.852 1 89.31 153 LEU B O 1
ATOM 4494 N N . ALA B 1 154 ? -14.305 -4.797 -11.477 1 84.31 154 ALA B N 1
ATOM 4495 C CA . ALA B 1 154 ? -15.18 -3.65 -11.688 1 84.31 154 ALA B CA 1
ATOM 4496 C C . ALA B 1 154 ? -16.344 -4.016 -12.609 1 84.31 154 ALA B C 1
ATOM 4498 O O . ALA B 1 154 ? -17.203 -3.182 -12.891 1 84.31 154 ALA B O 1
ATOM 4499 N N . ASN B 1 155 ? -16.359 -5.238 -13.023 1 87.5 155 ASN B N 1
ATOM 4500 C CA . ASN B 1 155 ? -17.375 -5.711 -13.961 1 87.5 155 ASN B CA 1
ATOM 4501 C C . ASN B 1 155 ? -17.422 -4.836 -15.211 1 87.5 155 ASN B C 1
ATOM 4503 O O . ASN B 1 155 ? -18.5 -4.449 -15.656 1 87.5 155 ASN B O 1
ATOM 4507 N N . GLN B 1 156 ? -16.25 -4.543 -15.75 1 85.44 156 GLN B N 1
ATOM 4508 C CA . GLN B 1 156 ? -16.141 -3.631 -16.891 1 85.44 156 GLN B CA 1
ATOM 4509 C C . GLN B 1 156 ? -15.633 -4.359 -18.125 1 85.44 156 GLN B C 1
ATOM 4511 O O . GLN B 1 156 ? -15.156 -3.729 -19.078 1 85.44 156 GLN B O 1
ATOM 4516 N N . LEU B 1 157 ? -15.602 -5.637 -18.078 1 88.25 157 LEU B N 1
ATOM 4517 C CA . LEU B 1 157 ? -15.32 -6.449 -19.25 1 88.25 157 LEU B CA 1
ATOM 4518 C C . LEU B 1 157 ? -16.609 -6.875 -19.938 1 88.25 157 LEU B C 1
ATOM 4520 O O . LEU B 1 157 ? -17.25 -7.852 -19.531 1 88.25 157 LEU B O 1
ATOM 4524 N N . SER B 1 158 ? -16.875 -6.082 -20.938 1 81.38 158 SER B N 1
ATOM 4525 C CA . SER B 1 158 ? -18.125 -6.352 -21.641 1 81.38 158 SER B CA 1
ATOM 4526 C C . SER B 1 158 ? -18.156 -7.781 -22.156 1 81.38 158 SER B C 1
ATOM 4528 O O . SER B 1 158 ? -17.172 -8.281 -22.703 1 81.38 158 SER B O 1
ATOM 4530 N N . GLY B 1 159 ? -19.188 -8.484 -21.922 1 79.12 159 GLY B N 1
ATOM 4531 C CA . GLY B 1 159 ? -19.375 -9.852 -22.391 1 79.12 159 GLY B CA 1
ATOM 4532 C C . GLY B 1 159 ? -18.953 -10.898 -21.375 1 79.12 159 GLY B C 1
ATOM 4533 O O . GLY B 1 159 ? -19.188 -12.086 -21.578 1 79.12 159 GLY B O 1
ATOM 4534 N N . LEU B 1 160 ? -18.25 -10.367 -20.406 1 85.88 160 LEU B N 1
ATOM 4535 C CA . LEU B 1 160 ? -17.797 -11.273 -19.359 1 85.88 160 LEU B CA 1
ATOM 4536 C C . LEU B 1 160 ? -18.188 -10.742 -17.984 1 85.88 160 LEU B C 1
ATOM 4538 O O . LEU B 1 160 ? -17.375 -10.078 -17.328 1 85.88 160 LEU B O 1
ATOM 4542 N N . GLU B 1 161 ? -19.297 -11.125 -17.516 1 84.19 161 GLU B N 1
ATOM 4543 C CA . GLU B 1 161 ? -19.766 -10.711 -16.203 1 84.19 161 GLU B CA 1
ATOM 4544 C C . GLU B 1 161 ? -18.906 -11.328 -15.094 1 84.19 161 GLU B C 1
ATOM 4546 O O . GLU B 1 161 ? -18.281 -12.375 -15.297 1 84.19 161 GLU B O 1
ATOM 4551 N N . LEU B 1 162 ? -18.906 -10.742 -13.961 1 86.44 162 LEU B N 1
ATOM 4552 C CA . LEU B 1 162 ? -18.047 -11.156 -12.852 1 86.44 162 LEU B CA 1
ATOM 4553 C C . LEU B 1 162 ? -18.344 -12.594 -12.445 1 86.44 162 LEU B C 1
ATOM 4555 O O . LEU B 1 162 ? -17.438 -13.352 -12.102 1 86.44 162 LEU B O 1
ATOM 4559 N N . HIS B 1 163 ? -19.625 -13.016 -12.555 1 84.75 163 HIS B N 1
ATOM 4560 C CA . HIS B 1 163 ? -20.031 -14.336 -12.07 1 84.75 163 HIS B CA 1
ATOM 4561 C C . HIS B 1 163 ? -19.875 -15.391 -13.164 1 84.75 163 HIS B C 1
ATOM 4563 O O . HIS B 1 163 ? -19.938 -16.594 -12.883 1 84.75 163 HIS B O 1
ATOM 4569 N N . GLN B 1 164 ? -19.625 -14.961 -14.367 1 87.81 164 GLN B N 1
ATOM 4570 C CA . GLN B 1 164 ? -19.438 -15.891 -15.477 1 87.81 164 GLN B CA 1
ATOM 4571 C C . GLN B 1 164 ? -18.062 -16.531 -15.445 1 87.81 164 GLN B C 1
ATOM 4573 O O . GLN B 1 164 ? -17.047 -15.828 -15.312 1 87.81 164 GLN B O 1
ATOM 4578 N N . PRO B 1 165 ? -18.031 -17.859 -15.57 1 90.75 165 PRO B N 1
ATOM 4579 C CA . PRO B 1 165 ? -16.719 -18.5 -15.625 1 90.75 165 PRO B CA 1
ATOM 4580 C C . PRO B 1 165 ? -15.977 -18.203 -16.922 1 90.75 165 PRO B C 1
ATOM 4582 O O . PRO B 1 165 ? -16.594 -18.141 -18 1 90.75 165 PRO B O 1
ATOM 4585 N N . VAL B 1 166 ? -14.719 -17.984 -16.859 1 92 166 VAL B N 1
ATOM 4586 C CA . VAL B 1 166 ? -13.844 -17.766 -18 1 92 166 VAL B CA 1
ATOM 4587 C C . VAL B 1 166 ? -13.391 -19.109 -18.578 1 92 166 VAL B C 1
ATOM 4589 O O . VAL B 1 166 ? -13.336 -19.281 -19.797 1 92 166 VAL B O 1
ATOM 4592 N N . ILE B 1 167 ? -13.055 -20 -17.703 1 94.44 167 ILE B N 1
ATOM 4593 C CA . ILE B 1 167 ? -12.609 -21.328 -18.094 1 94.44 167 ILE B CA 1
ATOM 4594 C C . ILE B 1 167 ? -13.82 -22.234 -18.312 1 94.44 167 ILE B C 1
ATOM 4596 O O . ILE B 1 167 ? -14.562 -22.531 -17.359 1 94.44 167 ILE B O 1
ATOM 4600 N N . PRO B 1 168 ? -14.023 -22.672 -19.531 1 90.62 168 PRO B N 1
ATOM 4601 C CA . PRO B 1 168 ? -15.242 -23.422 -19.844 1 90.62 168 PRO B CA 1
ATOM 4602 C C . PRO B 1 168 ? -15.289 -24.797 -19.188 1 90.62 168 PRO B C 1
ATOM 4604 O O . PRO B 1 168 ? -16.359 -25.266 -18.797 1 90.62 168 PRO B O 1
ATOM 4607 N N . SER B 1 169 ? -14.18 -25.469 -19.062 1 90.19 169 SER B N 1
ATOM 4608 C CA . SER B 1 169 ? -14.133 -26.781 -18.438 1 90.19 169 SER B CA 1
ATOM 4609 C C . SER B 1 169 ? -14.289 -26.688 -16.922 1 90.19 169 SER B C 1
ATOM 4611 O O . SER B 1 169 ? -13.859 -25.703 -16.312 1 90.19 169 SER B O 1
ATOM 4613 N N . PRO B 1 170 ? -14.969 -27.703 -16.375 1 93.25 170 PRO B N 1
ATOM 4614 C CA . PRO B 1 170 ? -15.109 -27.672 -14.914 1 93.25 170 PRO B CA 1
ATOM 4615 C C . PRO B 1 170 ? -13.773 -27.562 -14.195 1 93.25 170 PRO B C 1
ATOM 4617 O O . PRO B 1 170 ? -12.836 -28.312 -14.5 1 93.25 170 PRO B O 1
ATOM 4620 N N . ILE B 1 171 ? -13.703 -26.625 -13.312 1 96 171 ILE B N 1
ATOM 4621 C CA . ILE B 1 171 ? -12.477 -26.391 -12.555 1 96 171 ILE B CA 1
ATOM 4622 C C . ILE B 1 171 ? -12.82 -25.828 -11.18 1 96 171 ILE B C 1
ATOM 4624 O O . ILE B 1 171 ? -13.75 -25.016 -11.047 1 96 171 ILE B O 1
ATOM 4628 N N . ARG B 1 172 ? -12.117 -26.156 -10.156 1 95.62 172 ARG B N 1
ATOM 4629 C CA . ARG B 1 172 ? -12.43 -25.812 -8.773 1 95.62 172 ARG B CA 1
ATOM 4630 C C . ARG B 1 172 ? -12.281 -24.312 -8.539 1 95.62 172 ARG B C 1
ATOM 4632 O O . ARG B 1 172 ? -13 -23.719 -7.73 1 95.62 172 ARG B O 1
ATOM 4639 N N . SER B 1 173 ? -11.398 -23.656 -9.242 1 95.38 173 SER B N 1
ATOM 4640 C CA . SER B 1 173 ? -11.086 -22.266 -8.977 1 95.38 173 SER B CA 1
ATOM 4641 C C . SER B 1 173 ? -12.273 -21.359 -9.289 1 95.38 173 SER B C 1
ATOM 4643 O O . SER B 1 173 ? -12.359 -20.234 -8.797 1 95.38 173 SER B O 1
ATOM 4645 N N . ASN B 1 174 ? -13.211 -21.812 -10.086 1 91.5 174 ASN 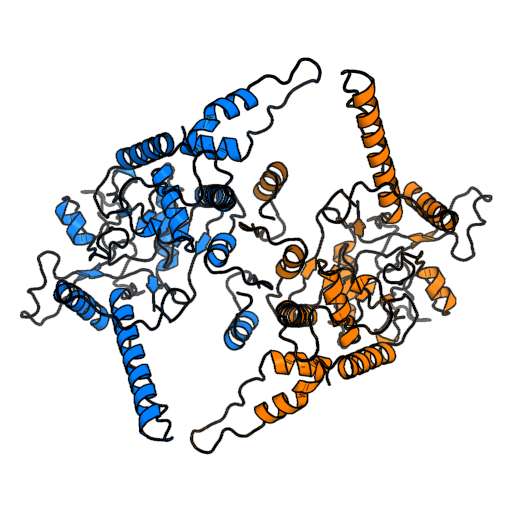B N 1
ATOM 4646 C CA . ASN B 1 174 ? -14.406 -21.031 -10.383 1 91.5 174 ASN B CA 1
ATOM 4647 C C . ASN B 1 174 ? -15.203 -20.719 -9.117 1 91.5 174 ASN B C 1
ATOM 4649 O O . ASN B 1 174 ? -15.992 -19.781 -9.078 1 91.5 174 ASN B O 1
ATOM 4653 N N . ARG B 1 175 ? -14.945 -21.469 -8.047 1 90.31 175 ARG B N 1
ATOM 4654 C CA . ARG B 1 175 ? -15.719 -21.328 -6.816 1 90.31 175 ARG B CA 1
ATOM 4655 C C . ARG B 1 175 ? -14.922 -20.578 -5.758 1 90.31 175 ARG B C 1
ATOM 4657 O O . ARG B 1 175 ? -15.273 -20.594 -4.578 1 90.31 175 ARG B O 1
ATOM 4664 N N . TRP B 1 176 ? -13.82 -19.953 -6.215 1 92.12 176 TRP B N 1
ATOM 4665 C CA . TRP B 1 176 ? -12.969 -19.219 -5.281 1 92.12 176 TRP B CA 1
ATOM 4666 C C . TRP B 1 176 ? -13.109 -17.703 -5.488 1 92.12 176 TRP B C 1
ATOM 4668 O O . TRP B 1 176 ? -12.117 -17.016 -5.723 1 92.12 176 TRP B O 1
ATOM 4678 N N . PRO B 1 177 ? -14.281 -17.062 -5.305 1 86.81 177 PRO B N 1
ATOM 4679 C CA . PRO B 1 177 ? -14.484 -15.664 -5.695 1 86.81 177 PRO B CA 1
ATOM 4680 C C . PRO B 1 177 ? -13.656 -14.695 -4.859 1 86.81 177 PRO B C 1
ATOM 4682 O O . PRO B 1 177 ? -13.391 -13.57 -5.293 1 86.81 177 PRO B O 1
ATOM 4685 N N . LYS B 1 178 ? -13.141 -15.062 -3.721 1 87 178 LYS B N 1
ATOM 4686 C CA . LYS B 1 178 ? -12.398 -14.156 -2.852 1 87 178 LYS B CA 1
ATOM 4687 C C . LYS B 1 178 ? -10.898 -14.398 -2.957 1 87 178 LYS B C 1
ATOM 4689 O O . LYS B 1 178 ? -10.102 -13.719 -2.299 1 87 178 LYS B O 1
ATOM 4694 N N . SER B 1 179 ? -10.531 -15.32 -3.822 1 92.56 179 SER B N 1
ATOM 4695 C CA . SER B 1 179 ? -9.125 -15.688 -3.961 1 92.56 179 SER B CA 1
ATOM 4696 C C . SER B 1 179 ? -8.477 -14.953 -5.133 1 92.56 179 SER B C 1
ATOM 4698 O O . SER B 1 179 ? -8.984 -14.992 -6.254 1 92.56 179 SER B O 1
ATOM 4700 N N . TRP B 1 180 ? -7.359 -14.344 -4.84 1 95.44 180 TRP B N 1
ATOM 4701 C CA . TRP B 1 180 ? -6.598 -13.719 -5.914 1 95.44 180 TRP B CA 1
ATOM 4702 C C . TRP B 1 180 ? -6.168 -14.75 -6.949 1 95.44 180 TRP B C 1
ATOM 4704 O O . TRP B 1 180 ? -6.07 -14.438 -8.141 1 95.44 180 TRP B O 1
ATOM 4714 N N . LYS B 1 181 ? -5.945 -15.93 -6.477 1 96.62 181 LYS B N 1
ATOM 4715 C CA . LYS B 1 181 ? -5.445 -17 -7.34 1 96.62 181 LYS B CA 1
ATOM 4716 C C . LYS B 1 181 ? -6.469 -17.375 -8.406 1 96.62 181 LYS B C 1
ATOM 4718 O O . LYS B 1 181 ? -6.102 -17.719 -9.531 1 96.62 181 LYS B O 1
ATOM 4723 N N . LYS B 1 182 ? -7.777 -17.328 -8.117 1 96.25 182 LYS B N 1
ATOM 4724 C CA . LYS B 1 182 ? -8.812 -17.562 -9.117 1 96.25 182 LYS B CA 1
ATOM 4725 C C . LYS B 1 182 ? -8.586 -16.703 -10.352 1 96.25 182 LYS B C 1
ATOM 4727 O O . LYS B 1 182 ? -8.586 -17.219 -11.477 1 96.25 182 LYS B O 1
ATOM 4732 N N . TYR B 1 183 ? -8.359 -15.516 -10.133 1 96.56 183 TYR B N 1
ATOM 4733 C CA . TYR B 1 183 ? -8.305 -14.562 -11.234 1 96.56 183 TYR B CA 1
ATOM 4734 C C . TYR B 1 183 ? -6.977 -14.656 -11.977 1 96.56 183 TYR B C 1
ATOM 4736 O O . TYR B 1 183 ? -6.922 -14.43 -13.188 1 96.56 183 TYR B O 1
ATOM 4744 N N . LEU B 1 184 ? -5.934 -14.953 -11.234 1 98.25 184 LEU B N 1
ATOM 4745 C CA . LEU B 1 184 ? -4.684 -15.219 -11.938 1 98.25 184 LEU B CA 1
ATOM 4746 C C . LEU B 1 184 ? -4.809 -16.453 -12.82 1 98.25 184 LEU B C 1
ATOM 4748 O O . LEU B 1 184 ? -4.293 -16.484 -13.945 1 98.25 184 LEU B O 1
ATOM 4752 N N . ILE B 1 185 ? -5.438 -17.453 -12.328 1 98.25 185 ILE B N 1
ATOM 4753 C CA . ILE B 1 185 ? -5.691 -18.672 -13.109 1 98.25 185 ILE B CA 1
ATOM 4754 C C . ILE B 1 185 ? -6.457 -18.312 -14.375 1 98.25 185 ILE B C 1
ATOM 4756 O O . ILE B 1 185 ? -6.129 -18.781 -15.461 1 98.25 185 ILE B O 1
ATOM 4760 N N . GLU B 1 186 ? -7.465 -17.453 -14.266 1 96.62 186 GLU B N 1
ATOM 4761 C CA . GLU B 1 186 ? -8.172 -16.984 -15.445 1 96.62 186 GLU B CA 1
ATOM 4762 C C . GLU B 1 186 ? -7.219 -16.328 -16.438 1 96.62 186 GLU B C 1
ATOM 4764 O O . GLU B 1 186 ? -7.246 -16.625 -17.625 1 96.62 186 GLU B O 1
ATOM 4769 N N . TRP B 1 187 ? -6.441 -15.469 -15.93 1 96.81 187 TRP B N 1
ATOM 4770 C CA . TRP B 1 187 ? -5.543 -14.688 -16.781 1 96.81 187 TRP B CA 1
ATOM 4771 C C . TRP B 1 187 ? -4.547 -15.586 -17.5 1 96.81 187 TRP B C 1
ATOM 4773 O O . TRP B 1 187 ? -4.352 -15.469 -18.703 1 96.81 187 TRP B O 1
ATOM 4783 N N . VAL B 1 188 ? -3.939 -16.5 -16.734 1 97.69 188 VAL B N 1
ATOM 4784 C CA . VAL B 1 188 ? -2.908 -17.344 -17.328 1 97.69 188 VAL B CA 1
ATOM 4785 C C . VAL B 1 188 ? -3.541 -18.312 -18.328 1 97.69 188 VAL B C 1
ATOM 4787 O O . VAL B 1 188 ? -2.92 -18.688 -19.328 1 97.69 188 VAL B O 1
ATOM 4790 N N . TYR B 1 189 ? -4.742 -18.719 -18.047 1 97.38 189 TYR B N 1
ATOM 4791 C CA . TYR B 1 189 ? -5.457 -19.562 -19 1 97.38 189 TYR B CA 1
ATOM 4792 C C . TYR B 1 189 ? -5.711 -18.844 -20.312 1 97.38 189 TYR B C 1
ATOM 4794 O O . TYR B 1 189 ? -5.414 -19.359 -21.391 1 97.38 189 TYR B O 1
ATOM 4802 N N . LEU B 1 190 ? -6.246 -17.641 -20.25 1 95.88 190 LEU B N 1
ATOM 4803 C CA . LEU B 1 190 ? -6.586 -16.844 -21.422 1 95.88 190 LEU B CA 1
ATOM 4804 C C . LEU B 1 190 ? -5.348 -16.562 -22.266 1 95.88 190 LEU B C 1
ATOM 4806 O O . LEU B 1 190 ? -5.43 -16.516 -23.5 1 95.88 190 LEU B O 1
ATOM 4810 N N . ARG B 1 191 ? -4.211 -16.484 -21.609 1 96.44 191 ARG B N 1
ATOM 4811 C CA . ARG B 1 191 ? -2.996 -16.047 -22.297 1 96.44 191 ARG B CA 1
ATOM 4812 C C . ARG B 1 191 ? -2.105 -17.234 -22.641 1 96.44 191 ARG B C 1
ATOM 4814 O O . ARG B 1 191 ? -1.105 -17.078 -23.344 1 96.44 191 ARG B O 1
ATOM 4821 N N . GLY B 1 192 ? -2.438 -18.406 -22.109 1 96.25 192 GLY B N 1
ATOM 4822 C CA . GLY B 1 192 ? -1.628 -19.594 -22.344 1 96.25 192 GLY B CA 1
ATOM 4823 C C . GLY B 1 192 ? -0.266 -19.531 -21.688 1 96.25 192 GLY B C 1
ATOM 4824 O O . GLY B 1 192 ? 0.737 -19.938 -22.266 1 96.25 192 GLY B O 1
ATOM 4825 N N . LEU B 1 193 ? -0.189 -18.922 -20.469 1 97.25 193 LEU B N 1
ATOM 4826 C CA . LEU B 1 193 ? 1.075 -18.719 -19.781 1 97.25 193 LEU B CA 1
ATOM 4827 C C . LEU B 1 193 ? 1.363 -19.875 -18.812 1 97.25 193 LEU B C 1
ATOM 4829 O O . LEU B 1 193 ? 0.45 -20.609 -18.438 1 97.25 193 LEU B O 1
ATOM 4833 N N . VAL B 1 194 ? 2.684 -20.016 -18.5 1 97.94 194 VAL B N 1
ATOM 4834 C CA . VAL B 1 194 ? 3.078 -21.094 -17.594 1 97.94 194 VAL B CA 1
ATOM 4835 C C . VAL B 1 194 ? 4.086 -20.578 -16.578 1 97.94 194 VAL B C 1
ATOM 4837 O O . VAL B 1 194 ? 4.711 -19.547 -16.781 1 97.94 194 VAL B O 1
ATOM 4840 N N . MET B 1 195 ? 4.152 -21.25 -15.484 1 98.38 195 MET B N 1
ATOM 4841 C CA . MET B 1 195 ? 5.125 -21.016 -14.422 1 98.38 195 MET B CA 1
ATOM 4842 C C . MET B 1 195 ? 6.137 -22.156 -14.352 1 98.38 195 MET B C 1
ATOM 4844 O O . MET B 1 195 ? 5.777 -23.328 -14.531 1 98.38 195 MET B O 1
ATOM 4848 N N . LEU B 1 196 ? 7.414 -21.797 -14.133 1 97.94 196 LEU B N 1
ATOM 4849 C CA . LEU B 1 196 ? 8.453 -22.797 -13.945 1 97.94 196 LEU B CA 1
ATOM 4850 C C . LEU B 1 196 ? 8.406 -23.375 -12.539 1 97.94 196 LEU B C 1
ATOM 4852 O O . LEU B 1 196 ? 8.328 -22.625 -11.562 1 97.94 196 LEU B O 1
ATOM 4856 N N . TYR B 1 197 ? 8.461 -24.703 -12.453 1 98.44 197 TYR B N 1
ATOM 4857 C CA . TYR B 1 197 ? 8.484 -25.375 -11.156 1 98.44 197 TYR B CA 1
ATOM 4858 C C . TYR B 1 197 ? 9.766 -26.172 -10.969 1 98.44 197 TYR B C 1
ATOM 4860 O O . TYR B 1 197 ? 10.195 -26.891 -11.875 1 98.44 197 TYR B O 1
ATOM 4868 N N . PRO B 1 198 ? 10.352 -25.984 -9.781 1 98.06 198 PRO B N 1
ATOM 4869 C CA . PRO B 1 198 ? 11.461 -26.891 -9.445 1 98.06 198 PRO B CA 1
ATOM 4870 C C . PRO B 1 198 ? 11.008 -28.328 -9.211 1 98.06 198 PRO B C 1
ATOM 4872 O O . PRO B 1 198 ? 9.812 -28.578 -9.047 1 98.06 198 PRO B O 1
ATOM 4875 N N . ASN B 1 199 ? 11.969 -29.203 -9.266 1 97.19 199 ASN B N 1
ATOM 4876 C CA . ASN B 1 199 ? 11.672 -30.625 -9.109 1 97.19 199 ASN B CA 1
ATOM 4877 C C . ASN B 1 199 ? 12.828 -31.375 -8.461 1 97.19 199 ASN B C 1
ATOM 4879 O O . ASN B 1 199 ? 13.281 -32.406 -8.984 1 97.19 199 ASN B O 1
ATOM 4883 N N . TYR B 1 200 ? 13.227 -30.859 -7.34 1 95.56 200 TYR B N 1
ATOM 4884 C CA . TYR B 1 200 ? 14.32 -31.469 -6.598 1 95.56 200 TYR B CA 1
ATOM 4885 C C . TYR B 1 200 ? 13.828 -32.656 -5.766 1 95.56 200 TYR B C 1
ATOM 4887 O O . TYR B 1 200 ? 12.805 -32.531 -5.082 1 95.56 200 TYR B O 1
ATOM 4895 N N . HIS B 1 201 ? 14.562 -33.75 -5.859 1 92.19 201 HIS B N 1
ATOM 4896 C CA . HIS B 1 201 ? 14.273 -34.938 -5.074 1 92.19 201 HIS B CA 1
ATOM 4897 C C . HIS B 1 201 ? 15.555 -35.594 -4.59 1 92.19 201 HIS B C 1
ATOM 4899 O O . HIS B 1 201 ? 16.609 -35.438 -5.207 1 92.19 201 HIS B O 1
ATOM 4905 N N . HIS B 1 202 ? 15.484 -36.156 -3.42 1 84 202 HIS B N 1
ATOM 4906 C CA . HIS B 1 202 ? 16.578 -37 -2.979 1 84 202 HIS B CA 1
ATOM 4907 C C . HIS B 1 202 ? 16.125 -38.438 -2.822 1 84 202 HIS B C 1
ATOM 4909 O O . HIS B 1 202 ? 14.938 -38.719 -2.635 1 84 202 HIS B O 1
ATOM 4915 N N . PHE B 1 203 ? 17.109 -39.375 -3.053 1 76.62 203 PHE B N 1
ATOM 4916 C CA . PHE B 1 203 ? 16.812 -40.781 -2.945 1 76.62 203 PHE B CA 1
ATOM 4917 C C . PHE B 1 203 ? 16.719 -41.219 -1.484 1 76.62 203 PHE B C 1
ATOM 4919 O O . PHE B 1 203 ? 17.531 -40.781 -0.656 1 76.62 203 PHE B O 1
ATOM 4926 N N . ASN B 1 204 ? 15.516 -41.719 -1.115 1 64.31 204 ASN B N 1
ATOM 4927 C CA . ASN B 1 204 ? 15.398 -42.281 0.224 1 64.31 204 ASN B CA 1
ATOM 4928 C C . ASN B 1 204 ? 16.234 -43.562 0.376 1 64.31 204 ASN B C 1
ATOM 4930 O O . ASN B 1 204 ? 15.961 -44.562 -0.266 1 64.31 204 ASN B O 1
ATOM 4934 N N . HIS B 1 205 ? 17.578 -43.625 0.693 1 52.38 205 HIS B N 1
ATOM 4935 C CA . HIS B 1 205 ? 18.328 -44.844 0.945 1 52.38 205 HIS B CA 1
ATOM 4936 C C . HIS B 1 205 ? 17.812 -45.562 2.186 1 52.38 205 HIS B C 1
ATOM 4938 O O . HIS B 1 205 ? 18.094 -45.125 3.312 1 52.38 205 HIS B O 1
ATOM 4944 N N . SER B 1 206 ? 16.609 -45.656 2.467 1 44.31 206 SER B N 1
ATOM 4945 C CA . SER B 1 206 ? 16.391 -46.438 3.678 1 44.31 206 SER B CA 1
ATOM 4946 C C . SER B 1 206 ? 17 -47.844 3.553 1 44.31 206 SER B C 1
ATOM 4948 O O . SER B 1 206 ? 16.875 -48.5 2.51 1 44.31 206 SER B O 1
ATOM 4950 N N . ASP B 1 207 ? 18.031 -48.219 4.254 1 42.66 207 ASP B N 1
ATOM 4951 C CA . ASP B 1 207 ? 18.562 -49.562 4.523 1 42.66 207 ASP B CA 1
ATOM 4952 C C . ASP B 1 207 ? 17.422 -50.531 4.773 1 42.66 207 ASP B C 1
ATOM 4954 O O . ASP B 1 207 ? 17.656 -51.719 5.09 1 42.66 207 ASP B O 1
ATOM 4958 N N . HIS B 1 208 ? 16.281 -50.219 5.211 1 37.03 208 HIS B N 1
ATOM 4959 C CA . HIS B 1 208 ? 15.336 -51.312 5.488 1 37.03 208 HIS B CA 1
ATOM 4960 C C . HIS B 1 208 ? 14.609 -51.75 4.223 1 37.03 208 HIS B C 1
ATOM 4962 O O . HIS B 1 208 ? 13.906 -50.938 3.594 1 37.03 208 HIS B O 1
ATOM 4968 N N . PRO B 1 209 ? 14.961 -52.875 3.541 1 37.84 209 PRO B N 1
ATOM 4969 C CA . PRO B 1 209 ? 14.438 -53.531 2.334 1 37.84 209 PRO B CA 1
ATOM 4970 C C . PRO B 1 209 ? 12.914 -53.5 2.268 1 37.84 209 PRO B C 1
ATOM 4972 O O . PRO B 1 209 ? 12.336 -53.5 1.175 1 37.84 209 PRO B O 1
ATOM 4975 N N . GLU B 1 210 ? 12.242 -53.844 3.328 1 36.31 210 GLU B N 1
ATOM 4976 C CA . GLU B 1 210 ? 10.82 -54.188 3.32 1 36.31 210 GLU B CA 1
ATOM 4977 C C . GLU B 1 210 ? 9.984 -53 2.85 1 36.31 210 GLU B C 1
ATOM 4979 O O . GLU B 1 210 ? 8.82 -53.156 2.486 1 36.31 210 GLU B O 1
ATOM 4984 N N . GLN B 1 211 ? 10.359 -51.844 3.203 1 35.59 211 GLN B N 1
ATOM 4985 C CA . GLN B 1 211 ? 9.469 -50.75 2.84 1 35.59 211 GLN B CA 1
ATOM 4986 C C . GLN B 1 211 ? 9.711 -50.312 1.403 1 35.59 211 GLN B C 1
ATOM 4988 O O . GLN B 1 211 ? 9.328 -49.188 1.022 1 35.59 211 GLN B O 1
ATOM 4993 N N . ALA B 1 212 ? 10.375 -51.125 0.561 1 36.31 212 ALA B N 1
ATOM 4994 C CA . ALA B 1 212 ? 10.711 -51 -0.855 1 36.31 212 ALA B CA 1
ATOM 4995 C C . ALA B 1 212 ? 9.461 -50.969 -1.721 1 36.31 212 ALA B C 1
ATOM 4997 O O . ALA B 1 212 ? 9.539 -50.812 -2.939 1 36.31 212 ALA B O 1
ATOM 4998 N N . GLU B 1 213 ? 8.508 -51.469 -1.288 1 33.38 213 GLU B N 1
ATOM 4999 C CA . GLU B 1 213 ? 7.422 -51.625 -2.248 1 33.38 213 GLU B CA 1
ATOM 5000 C C . GLU B 1 213 ? 6.836 -50.281 -2.654 1 33.38 213 GLU B C 1
ATOM 5002 O O . GLU B 1 213 ? 5.746 -50.219 -3.225 1 33.38 213 GLU B O 1
ATOM 5007 N N . TRP B 1 214 ? 7.273 -49.25 -2.055 1 32.66 214 TRP B N 1
ATOM 5008 C CA . TRP B 1 214 ? 6.582 -48.125 -2.672 1 32.66 214 TRP B CA 1
ATOM 5009 C C . TRP B 1 214 ? 6.867 -48.062 -4.1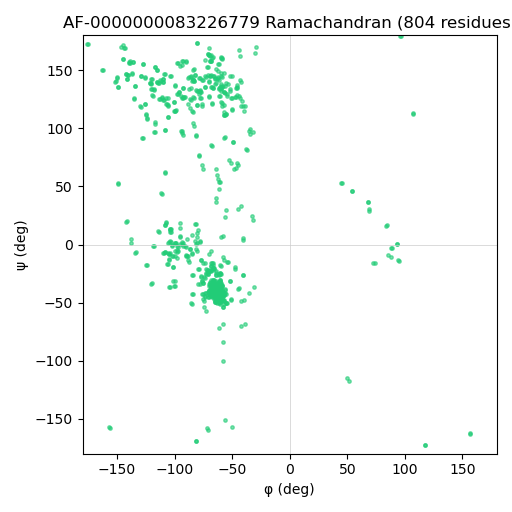68 1 32.66 214 TRP B C 1
ATOM 5011 O O . TRP B 1 214 ? 7.961 -48.406 -4.613 1 32.66 214 TRP B O 1
ATOM 5021 N N . ALA B 1 215 ? 5.961 -47.906 -5.082 1 36.44 215 ALA B N 1
ATOM 5022 C CA . ALA B 1 215 ? 5.844 -48.062 -6.531 1 36.44 215 ALA B CA 1
ATOM 5023 C C . ALA B 1 215 ? 7.074 -47.5 -7.246 1 36.44 215 ALA B C 1
ATOM 5025 O O . ALA B 1 215 ? 7.805 -46.688 -6.691 1 36.44 215 ALA B O 1
ATOM 5026 N N . GLU B 1 216 ? 7.395 -47.812 -8.5 1 41.97 216 GLU B N 1
ATOM 5027 C CA . GLU B 1 216 ? 8.438 -47.5 -9.477 1 41.97 216 GLU B CA 1
ATOM 5028 C C . GLU B 1 216 ? 8.984 -46.094 -9.273 1 41.97 216 GLU B C 1
ATOM 5030 O O . GLU B 1 216 ? 10.18 -45.844 -9.477 1 41.97 216 GLU B O 1
ATOM 5035 N N . GLY B 1 217 ? 8.211 -45.094 -8.906 1 45.66 217 GLY B N 1
ATOM 5036 C CA . GLY B 1 217 ? 8.539 -43.719 -8.523 1 45.66 217 GLY B CA 1
ATOM 5037 C C . GLY B 1 217 ? 8.961 -43.594 -7.07 1 45.66 217 GLY B C 1
ATOM 5038 O O . GLY B 1 217 ? 9.055 -42.5 -6.543 1 45.66 217 GLY B O 1
ATOM 5039 N N . GLU B 1 218 ? 9.117 -44.656 -6.137 1 52.44 218 GLU B N 1
ATOM 5040 C CA . GLU B 1 218 ? 8.984 -45.188 -4.777 1 52.44 218 GLU B CA 1
ATOM 5041 C C . GLU B 1 218 ? 10.203 -44.812 -3.93 1 52.44 218 GLU B C 1
ATOM 5043 O O . GLU B 1 218 ? 10.156 -44.906 -2.701 1 52.44 218 GLU B O 1
ATOM 5048 N N . GLY B 1 219 ? 11.086 -44 -4.387 1 67.88 219 GLY B N 1
ATOM 5049 C CA . GLY B 1 219 ? 12.141 -43.688 -3.434 1 67.88 219 GLY B CA 1
ATOM 5050 C C . GLY B 1 219 ? 12.523 -42.219 -3.436 1 67.88 219 GLY B C 1
ATOM 5051 O O . GLY B 1 219 ? 13.445 -41.812 -2.727 1 67.88 219 GLY B O 1
ATOM 5052 N N . LEU B 1 220 ? 11.805 -41.531 -4.273 1 81.44 220 LEU B N 1
ATOM 5053 C CA . LEU B 1 220 ? 12.203 -40.125 -4.328 1 81.44 220 LEU B CA 1
ATOM 5054 C C . LEU B 1 220 ? 11.391 -39.281 -3.35 1 81.44 220 LEU B C 1
ATOM 5056 O O . LEU B 1 220 ? 10.164 -39.375 -3.314 1 81.44 220 LEU B O 1
ATOM 5060 N N . VAL B 1 221 ? 12.047 -38.562 -2.529 1 83.19 221 VAL B N 1
ATOM 5061 C CA . VAL B 1 221 ? 11.453 -37.625 -1.573 1 83.19 221 VAL B CA 1
ATOM 5062 C C . VAL B 1 221 ? 11.68 -36.219 -2.041 1 83.19 221 VAL B C 1
ATOM 5064 O O . VAL B 1 221 ? 12.812 -35.812 -2.336 1 83.19 221 VAL B O 1
ATOM 5067 N N . PRO B 1 222 ? 10.578 -35.531 -2.129 1 90 222 PRO B N 1
ATOM 5068 C CA . PRO B 1 222 ? 10.758 -34.156 -2.607 1 90 222 PRO B CA 1
ATOM 5069 C C . PRO B 1 222 ? 11.547 -33.281 -1.628 1 90 222 PRO B C 1
ATOM 5071 O O . PRO B 1 222 ? 11.43 -33.469 -0.412 1 90 222 PRO B O 1
ATOM 5074 N N . MET B 1 223 ? 12.336 -32.375 -2.172 1 91.62 223 MET B N 1
ATOM 5075 C CA . MET B 1 223 ? 13.016 -31.312 -1.451 1 91.62 223 MET B CA 1
ATOM 5076 C C . MET B 1 223 ? 12.664 -29.938 -2.037 1 91.62 223 MET B C 1
ATOM 5078 O O . MET B 1 223 ? 13.156 -29.578 -3.105 1 91.62 223 MET B O 1
ATOM 5082 N N . GLY B 1 224 ? 11.898 -29.25 -1.276 1 94.12 224 GLY B N 1
ATOM 5083 C CA . GLY B 1 224 ? 11.359 -28.016 -1.821 1 94.12 224 GLY B CA 1
ATOM 5084 C C . GLY B 1 224 ? 12.25 -26.812 -1.56 1 94.12 224 GLY B C 1
ATOM 5085 O O . GLY B 1 224 ? 13.172 -26.891 -0.75 1 94.12 224 GLY B O 1
ATOM 5086 N N . LEU B 1 225 ? 12.07 -25.797 -2.387 1 98.25 225 LEU B N 1
ATOM 5087 C CA . LEU B 1 225 ? 12.734 -24.531 -2.156 1 98.25 225 LEU B CA 1
ATOM 5088 C C . LEU B 1 225 ? 11.891 -23.625 -1.254 1 98.25 225 LEU B C 1
ATOM 5090 O O . LEU B 1 225 ? 12.375 -22.609 -0.769 1 98.25 225 LEU B O 1
ATOM 5094 N N . SER B 1 226 ? 10.641 -23.984 -1.07 1 97.62 226 SER B N 1
ATOM 5095 C CA . SER B 1 226 ? 9.781 -23.438 -0.022 1 97.62 226 SER B CA 1
ATOM 5096 C C . SER B 1 226 ? 8.828 -24.5 0.514 1 97.62 226 SER B C 1
ATOM 5098 O O . SER B 1 226 ? 8.664 -25.562 -0.095 1 97.62 226 SER B O 1
ATOM 5100 N N . THR B 1 227 ? 8.305 -24.25 1.728 1 93.56 227 THR B N 1
ATOM 5101 C CA . THR B 1 227 ? 7.277 -25.078 2.336 1 93.56 227 THR B CA 1
ATOM 5102 C C . THR B 1 227 ? 6.234 -24.219 3.049 1 93.56 227 THR B C 1
ATOM 5104 O O . THR B 1 227 ? 6.402 -23.016 3.174 1 93.56 227 THR B O 1
ATOM 5107 N N . ASN B 1 228 ? 5.141 -24.734 3.209 1 88.75 228 ASN B N 1
ATOM 5108 C CA . ASN B 1 228 ? 4.062 -24.047 3.904 1 88.75 228 ASN B CA 1
ATOM 5109 C C . ASN B 1 228 ? 3.695 -24.734 5.211 1 88.75 228 ASN B C 1
ATOM 5111 O O . ASN B 1 228 ? 3.572 -25.969 5.25 1 88.75 228 ASN B O 1
ATOM 5115 N N . HIS B 1 229 ? 3.445 -23.953 6.242 1 80.31 229 HIS B N 1
ATOM 5116 C CA . HIS B 1 229 ? 3.154 -24.5 7.566 1 80.31 229 HIS B CA 1
ATOM 5117 C C . HIS B 1 229 ? 1.653 -24.5 7.84 1 80.31 229 HIS B C 1
ATOM 5119 O O . HIS B 1 229 ? 1.207 -25.016 8.867 1 80.31 229 HIS B O 1
ATOM 5125 N N . LEU B 1 230 ? 0.833 -24.062 6.922 1 74.06 230 LEU B N 1
ATOM 5126 C CA . LEU B 1 230 ? -0.626 -24.062 6.934 1 74.06 230 LEU B CA 1
ATOM 5127 C C . LEU B 1 230 ? -1.156 -23.594 8.281 1 74.06 230 LEU B C 1
ATOM 5129 O O . LEU B 1 230 ? -1.965 -24.266 8.914 1 74.06 230 LEU B O 1
ATOM 5133 N N . GLU B 1 231 ? -0.762 -22.531 8.734 1 67.75 231 GLU B N 1
ATOM 5134 C CA . GLU B 1 231 ? -1.248 -21.953 9.992 1 67.75 231 GLU B CA 1
ATOM 5135 C C . GLU B 1 231 ? -2.691 -21.484 9.859 1 67.75 231 GLU B C 1
ATOM 5137 O O . GLU B 1 231 ? -3.164 -21.203 8.75 1 67.75 231 GLU B O 1
ATOM 5142 N N . ILE B 1 232 ? -3.428 -21.609 10.891 1 64.31 232 ILE B N 1
ATOM 5143 C CA . ILE B 1 232 ? -4.828 -21.203 10.906 1 64.31 232 ILE B CA 1
ATOM 5144 C C . ILE B 1 232 ? -4.945 -19.766 10.383 1 64.31 232 ILE B C 1
ATOM 5146 O O . ILE B 1 232 ? -4.137 -18.906 10.727 1 64.31 232 ILE B O 1
ATOM 5150 N N . GLY B 1 233 ? -5.773 -19.609 9.406 1 60.28 233 GLY B N 1
ATOM 5151 C CA . GLY B 1 233 ? -6.043 -18.297 8.812 1 60.28 233 GLY B CA 1
ATOM 5152 C C . GLY B 1 233 ? -7.387 -18.234 8.109 1 60.28 233 GLY B C 1
ATOM 5153 O O . GLY B 1 233 ? -8.336 -18.906 8.516 1 60.28 233 GLY B O 1
ATOM 5154 N N . THR B 1 234 ? -7.516 -17.375 7.25 1 57.31 234 THR B N 1
ATOM 5155 C CA . THR B 1 234 ? -8.766 -17.156 6.531 1 57.31 234 THR B CA 1
ATOM 5156 C C . THR B 1 234 ? -9.188 -18.422 5.781 1 57.31 234 THR B C 1
ATOM 5158 O O . THR B 1 234 ? -10.375 -18.75 5.719 1 57.31 234 THR B O 1
ATOM 5161 N N . HIS B 1 235 ? -8.188 -19.062 5.273 1 59.91 235 HIS B N 1
ATOM 5162 C CA . HIS B 1 235 ? -8.5 -20.203 4.41 1 59.91 235 HIS B CA 1
ATOM 5163 C C . HIS B 1 235 ? -8.32 -21.516 5.145 1 59.91 235 HIS B C 1
ATOM 5165 O O . HIS B 1 235 ? -8.75 -22.562 4.66 1 59.91 235 HIS B O 1
ATOM 5171 N N . VAL B 1 236 ? -7.641 -21.453 6.125 1 56.53 236 VAL B N 1
ATOM 5172 C CA . VAL B 1 236 ? -7.395 -22.656 6.91 1 56.53 236 VAL B CA 1
ATOM 5173 C C . VAL B 1 236 ? -8.156 -22.578 8.234 1 56.53 236 VAL B C 1
ATOM 5175 O O . VAL B 1 236 ? -7.918 -21.672 9.039 1 56.53 236 VAL B O 1
ATOM 5178 N N . HIS B 1 237 ? -9.289 -23.281 8.109 1 54.41 237 HIS B N 1
ATOM 5179 C CA . HIS B 1 237 ? -10.094 -23.297 9.32 1 54.41 237 HIS B CA 1
ATOM 5180 C C . HIS B 1 237 ? -9.859 -24.578 10.117 1 54.41 237 HIS B C 1
ATOM 5182 O O . HIS B 1 237 ? -9.375 -25.578 9.562 1 54.41 237 HIS B O 1
ATOM 5188 N N . HIS B 1 238 ? -10.109 -24.453 11.266 1 46.31 238 HIS B N 1
ATOM 5189 C CA . HIS B 1 238 ? -10.031 -25.641 12.117 1 46.31 238 HIS B CA 1
ATOM 5190 C C . HIS B 1 238 ? -11.016 -26.719 11.664 1 46.31 238 HIS B C 1
ATOM 5192 O O . HIS B 1 238 ? -12.211 -26.625 11.93 1 46.31 238 HIS B O 1
ATOM 5198 N N . ARG B 1 239 ? -10.969 -27.109 10.367 1 43.09 239 ARG B N 1
ATOM 5199 C CA . ARG B 1 239 ? -11.969 -28.094 10 1 43.09 239 ARG B CA 1
ATOM 5200 C C . ARG B 1 239 ? -11.484 -29.5 10.344 1 43.09 239 ARG B C 1
ATOM 5202 O O . ARG B 1 239 ? -10.289 -29.781 10.305 1 43.09 239 ARG B O 1
ATOM 5209 N N . GLN B 1 240 ? -12.422 -30.312 10.82 1 39.06 240 GLN B N 1
ATOM 5210 C CA . GLN B 1 240 ? -12.32 -31.766 10.922 1 39.06 240 GLN B CA 1
ATOM 5211 C C . GLN B 1 240 ? -12.023 -32.375 9.562 1 39.06 240 GLN B C 1
ATOM 5213 O O . GLN B 1 240 ? -12.711 -32.094 8.578 1 39.06 240 GLN B O 1
ATOM 5218 N N . HIS B 1 241 ? -10.859 -32.531 9.312 1 35.84 241 HIS B N 1
ATOM 5219 C CA . HIS B 1 241 ? -10.523 -33.219 8.07 1 35.84 241 HIS B CA 1
ATOM 5220 C C . HIS B 1 241 ? -11.32 -34.531 7.922 1 35.84 241 HIS B C 1
ATOM 5222 O O . HIS B 1 241 ? -11.211 -35.406 8.758 1 35.84 241 HIS B O 1
ATOM 5228 N N . ARG B 1 242 ? -12.484 -34.469 7.355 1 35.06 242 ARG B N 1
ATOM 5229 C CA . ARG B 1 242 ? -13.109 -35.75 6.973 1 35.06 242 ARG B CA 1
ATOM 5230 C C . ARG B 1 242 ? -12.508 -36.281 5.68 1 35.06 242 ARG B C 1
ATOM 5232 O O . ARG B 1 242 ? -12.766 -35.75 4.598 1 35.06 242 ARG B O 1
ATOM 5239 N N . ALA B 1 243 ? -11.352 -36.812 5.75 1 32.91 243 ALA B N 1
ATOM 5240 C CA . ALA B 1 243 ? -10.867 -37.531 4.59 1 32.91 243 ALA B CA 1
ATOM 5241 C C . ALA B 1 243 ? -11.914 -38.531 4.09 1 32.91 243 ALA B C 1
ATOM 5243 O O . ALA B 1 243 ? -12.461 -39.312 4.871 1 32.91 243 ALA B O 1
ATOM 5244 N N . LYS B 1 244 ? -12.391 -38.406 3 1 35 244 LYS B N 1
ATOM 5245 C CA . LYS B 1 244 ? -13.148 -39.5 2.43 1 35 244 LYS B CA 1
ATOM 5246 C C . LYS B 1 244 ? -12.281 -40.75 2.299 1 35 244 LYS B C 1
ATOM 5248 O O . LYS B 1 244 ? -11.078 -40.656 2.039 1 35 244 LYS B O 1
ATOM 5253 N N . ALA B 1 245 ? -12.766 -42 2.645 1 36.41 245 ALA B N 1
ATOM 5254 C CA . ALA B 1 245 ? -12.227 -43.344 2.74 1 36.41 245 ALA B CA 1
ATOM 5255 C C . ALA B 1 245 ? -11.359 -43.688 1.528 1 36.41 245 ALA B C 1
ATOM 5257 O O . ALA B 1 245 ? -10.344 -44.375 1.652 1 36.41 245 ALA B O 1
ATOM 5258 N N . SER B 1 246 ? -11.727 -43.25 0.401 1 37.59 246 SER B N 1
ATOM 5259 C CA . SER B 1 246 ? -11.195 -43.969 -0.739 1 37.59 246 SER B CA 1
ATOM 5260 C C . SER B 1 246 ? -9.719 -43.688 -0.952 1 37.59 246 SER B C 1
ATOM 5262 O O . SER B 1 246 ? -8.945 -44.562 -1.353 1 37.59 246 SER B O 1
ATOM 5264 N N . HIS B 1 247 ? -9.305 -42.438 -1.123 1 35.41 247 HIS B N 1
ATOM 5265 C CA . HIS B 1 247 ? -7.91 -42.219 -1.487 1 35.41 247 HIS B CA 1
ATOM 5266 C C . HIS B 1 247 ? -7.059 -41.938 -0.252 1 35.41 247 HIS B C 1
ATOM 5268 O O . HIS B 1 247 ? -5.949 -41.406 -0.362 1 35.41 247 HIS B O 1
ATOM 5274 N N . LYS B 1 248 ? -7.633 -42.312 0.76 1 45.44 248 LYS B N 1
ATOM 5275 C CA . LYS B 1 248 ? -7.031 -42.125 2.078 1 45.44 248 LYS B CA 1
ATOM 5276 C C . LYS B 1 248 ? -5.672 -42.812 2.162 1 45.44 248 LYS B C 1
ATOM 5278 O O . LYS B 1 248 ? -4.719 -42.25 2.701 1 45.44 248 LYS B O 1
ATOM 5283 N N . LEU B 1 249 ? -5.863 -43.938 1.537 1 41.47 249 LEU B N 1
ATOM 5284 C CA . LEU B 1 249 ? -4.652 -44.719 1.716 1 41.47 249 LEU B CA 1
ATOM 5285 C C . LEU B 1 249 ? -3.465 -44.062 1.022 1 41.47 249 LEU B C 1
ATOM 5287 O O . LEU B 1 249 ? -2.381 -43.969 1.603 1 41.47 249 LEU B O 1
ATOM 5291 N N . GLN B 1 250 ? -3.699 -43.656 -0.208 1 42.69 250 GLN B N 1
ATOM 5292 C CA . GLN B 1 250 ? -2.611 -43.031 -0.97 1 42.69 250 GLN B CA 1
ATOM 5293 C C . GLN B 1 250 ? -2.182 -41.719 -0.353 1 42.69 250 GLN B C 1
ATOM 5295 O O . GLN B 1 250 ? -0.987 -41.406 -0.272 1 42.69 250 GLN B O 1
ATOM 5300 N N . TYR B 1 251 ? -3.133 -41.062 0.046 1 45.66 251 TYR B N 1
ATOM 5301 C CA . TYR B 1 251 ? -2.859 -39.781 0.71 1 45.66 251 TYR B CA 1
ATOM 5302 C C . TYR B 1 251 ? -2.092 -40 2.008 1 45.66 251 TYR B C 1
ATOM 5304 O O . TYR B 1 251 ? -1.105 -39.312 2.275 1 45.66 251 TYR B O 1
ATOM 5312 N N . GLN B 1 252 ? -2.527 -41 2.807 1 46.53 252 GLN B N 1
ATOM 5313 C CA . GLN B 1 252 ? -1.871 -41.281 4.078 1 46.53 252 GLN B CA 1
ATOM 5314 C C . GLN B 1 252 ? -0.434 -41.75 3.863 1 46.53 252 GLN B C 1
ATOM 5316 O O . GLN B 1 252 ? 0.47 -41.344 4.602 1 46.53 252 GLN B O 1
ATOM 5321 N N . GLN B 1 253 ? -0.293 -42.438 2.848 1 43.25 253 GLN B N 1
ATOM 5322 C CA . GLN B 1 253 ? 1.044 -42.938 2.537 1 43.25 253 GLN B CA 1
ATOM 5323 C C . GLN B 1 253 ? 1.967 -41.812 2.111 1 43.25 253 GLN B C 1
ATOM 5325 O O . GLN B 1 253 ? 3.121 -41.75 2.537 1 43.25 253 GLN B O 1
ATOM 5330 N N . HIS B 1 254 ? 1.451 -40.969 1.333 1 45.66 254 HIS B N 1
ATOM 5331 C CA . HIS B 1 254 ? 2.215 -39.844 0.862 1 45.66 254 HIS B CA 1
ATOM 5332 C C . HIS B 1 254 ? 2.561 -38.906 2.012 1 45.66 254 HIS B C 1
ATOM 5334 O O . HIS B 1 254 ? 3.691 -38.406 2.105 1 45.66 254 HIS B O 1
ATOM 5340 N N . GLN B 1 255 ? 1.637 -38.719 2.861 1 47 255 GLN B N 1
ATOM 5341 C CA . GLN B 1 255 ? 1.831 -37.875 4.023 1 47 255 GLN B CA 1
ATOM 5342 C C . GLN B 1 255 ? 2.863 -38.469 4.98 1 47 255 GLN B C 1
ATOM 5344 O O . GLN B 1 255 ? 3.709 -37.719 5.508 1 47 255 GLN B O 1
ATOM 5349 N N . ARG B 1 256 ? 2.789 -39.719 5.25 1 44.38 256 ARG B N 1
ATOM 5350 C CA . ARG B 1 256 ? 3.717 -40.406 6.152 1 44.38 256 ARG B CA 1
ATOM 5351 C C . ARG B 1 256 ? 5.152 -40.312 5.641 1 44.38 256 ARG B C 1
ATOM 5353 O O . ARG B 1 256 ? 6.082 -40.125 6.43 1 44.38 256 ARG B O 1
ATOM 5360 N N . ALA B 1 257 ? 5.297 -40.344 4.457 1 40.69 257 ALA B N 1
ATOM 5361 C CA . ALA B 1 257 ? 6.629 -40.25 3.863 1 40.69 257 ALA B CA 1
ATOM 5362 C C . ALA B 1 257 ? 7.23 -38.875 4.055 1 40.69 257 ALA B C 1
ATOM 5364 O O . ALA B 1 257 ? 8.438 -38.719 4.262 1 40.69 257 ALA B O 1
ATOM 5365 N N . LYS B 1 258 ? 6.418 -37.906 4.008 1 45.12 258 LYS B N 1
ATOM 5366 C CA . LYS B 1 258 ? 6.852 -36.531 4.16 1 45.12 258 LYS B CA 1
ATOM 5367 C C . LYS B 1 258 ? 7.266 -36.25 5.602 1 45.12 258 LYS B C 1
ATOM 5369 O O . LYS B 1 258 ? 8.25 -35.531 5.84 1 45.12 258 LYS B O 1
ATOM 5374 N N . LEU B 1 259 ? 6.539 -36.656 6.586 1 44.25 259 LEU B N 1
ATOM 5375 C CA . LEU B 1 259 ? 6.719 -36.344 8.008 1 44.25 259 LEU B CA 1
ATOM 5376 C C . LEU B 1 259 ? 8.07 -36.875 8.5 1 44.25 259 LEU B C 1
ATOM 5378 O O . LEU B 1 259 ? 8.656 -36.312 9.422 1 44.25 259 LEU B O 1
ATOM 5382 N N . ARG B 1 260 ? 8.461 -37.906 7.949 1 42.12 260 ARG B N 1
ATOM 5383 C CA . ARG B 1 260 ? 9.719 -38.469 8.43 1 42.12 260 ARG B CA 1
ATOM 5384 C C . ARG B 1 260 ? 10.867 -37.469 8.242 1 42.12 260 ARG B C 1
ATOM 5386 O O . ARG B 1 260 ? 11.852 -37.531 8.977 1 42.12 260 ARG B O 1
ATOM 5393 N N . PHE B 1 261 ? 10.672 -36.656 7.324 1 39.31 261 PHE B N 1
ATOM 5394 C CA . PHE B 1 261 ? 11.805 -35.781 7.02 1 39.31 261 PHE B CA 1
ATOM 5395 C C . PHE B 1 261 ? 11.562 -34.375 7.551 1 39.31 261 PHE B C 1
ATOM 5397 O O . PHE B 1 261 ? 12.438 -33.531 7.465 1 39.31 261 PHE B O 1
ATOM 5404 N N . THR B 1 262 ? 10.438 -34.156 7.879 1 40.78 262 THR B N 1
ATOM 5405 C CA . THR B 1 262 ? 10.18 -32.844 8.477 1 40.78 262 THR B CA 1
ATOM 5406 C C . THR B 1 262 ? 10.281 -32.906 10 1 40.78 262 THR B C 1
ATOM 5408 O O . THR B 1 262 ? 9.727 -33.812 10.617 1 40.78 262 THR B O 1
ATOM 5411 N N . ARG B 1 263 ? 11.352 -32.625 10.641 1 39.62 263 ARG B N 1
ATOM 5412 C CA . ARG B 1 263 ? 11.523 -32.531 12.086 1 39.62 263 ARG B CA 1
ATOM 5413 C C . ARG B 1 263 ? 10.352 -31.797 12.727 1 39.62 263 ARG B C 1
ATOM 5415 O O . ARG B 1 263 ? 10.43 -30.594 12.969 1 39.62 263 ARG B O 1
ATOM 5422 N N . TRP B 1 264 ? 9.234 -31.906 12.25 1 35.88 264 TRP B N 1
ATOM 5423 C CA . TRP B 1 264 ? 8.234 -31.25 13.086 1 35.88 264 TRP B CA 1
ATOM 5424 C C . TRP B 1 264 ? 8.148 -31.922 14.453 1 35.88 264 TRP B C 1
ATOM 5426 O O . TRP B 1 264 ? 7.695 -33.062 14.562 1 35.88 264 TRP B O 1
ATOM 5436 N N . GLU B 1 265 ? 9.164 -32 15.273 1 30.77 265 GLU B N 1
ATOM 5437 C CA . GLU B 1 265 ? 8.93 -32.406 16.656 1 30.77 265 GLU B CA 1
ATOM 5438 C C . GLU B 1 265 ? 7.645 -31.797 17.203 1 30.77 265 GLU B C 1
ATOM 5440 O O . GLU B 1 265 ? 7.273 -30.672 16.828 1 30.77 265 GLU B O 1
ATOM 5445 N N . GLU B 1 266 ? 6.719 -32.656 17.594 1 33.62 266 GLU B N 1
ATOM 5446 C CA . GLU B 1 266 ? 5.512 -32.531 18.406 1 33.62 266 GLU B CA 1
ATOM 5447 C C . GLU B 1 266 ? 5.684 -31.453 19.469 1 33.62 266 GLU B C 1
ATOM 5449 O O . GLU B 1 266 ? 6.074 -31.75 20.609 1 33.62 266 GLU B O 1
ATOM 5454 N N . SER B 1 267 ? 6.547 -30.562 19.328 1 30.45 267 SER B N 1
ATOM 5455 C CA . SER B 1 267 ? 6.441 -29.688 20.5 1 30.45 267 SER B CA 1
ATOM 5456 C C . SER B 1 267 ? 5.027 -29.141 20.656 1 30.45 267 SER B C 1
ATOM 5458 O O . SER B 1 267 ? 4.707 -28.078 20.125 1 30.45 267 SER B O 1
ATOM 5460 N N . ILE B 1 268 ? 4.035 -29.781 20.141 1 32.34 268 ILE B N 1
ATOM 5461 C CA . ILE B 1 268 ? 2.727 -29.438 20.688 1 32.34 268 ILE B CA 1
ATOM 5462 C C . ILE B 1 268 ? 2.803 -29.391 22.219 1 32.34 268 ILE B C 1
ATOM 5464 O O . ILE B 1 268 ? 3.051 -30.406 22.859 1 32.34 268 ILE B O 1
ATOM 5468 N N . GLY B 1 269 ? 3.494 -28.375 22.797 1 29.45 269 GLY B N 1
ATOM 5469 C CA . GLY B 1 269 ? 3.312 -28.188 24.219 1 29.45 269 GLY B CA 1
ATOM 5470 C C . GLY B 1 269 ? 1.89 -28.438 24.672 1 29.45 269 GLY B C 1
ATOM 5471 O O . GLY B 1 269 ? 0.964 -27.734 24.266 1 29.45 269 GLY B O 1
ATOM 5472 N N . VAL B 1 270 ? 1.515 -29.641 24.859 1 31.09 270 VAL B N 1
ATOM 5473 C CA . VAL B 1 270 ? 0.417 -30.156 25.656 1 31.09 270 VAL B CA 1
ATOM 5474 C C . VAL B 1 270 ? 0.325 -29.391 26.969 1 31.09 270 VAL B C 1
ATOM 5476 O O . VAL B 1 270 ? -0.329 -29.828 27.922 1 31.09 270 VAL B O 1
ATOM 5479 N N . GLY B 1 271 ? 1.182 -28.328 27.156 1 29.59 271 GLY B N 1
ATOM 5480 C CA . GLY B 1 271 ? 1.24 -27.984 28.578 1 29.59 271 GLY B CA 1
ATOM 5481 C C . GLY B 1 271 ? -0.088 -27.516 29.125 1 29.59 271 GLY B C 1
ATOM 5482 O O . GLY B 1 271 ? -0.2 -27.219 30.328 1 29.59 271 GLY B O 1
ATOM 5483 N N . TRP B 1 272 ? -0.891 -26.812 28.297 1 29.05 272 TRP B N 1
ATOM 5484 C CA . TRP B 1 272 ? -1.763 -26.125 29.25 1 29.05 272 TRP B CA 1
ATOM 5485 C C . TRP B 1 272 ? -2.791 -27.094 29.828 1 29.05 272 TRP B C 1
ATOM 5487 O O . TRP B 1 272 ? -3.672 -27.578 29.109 1 29.05 272 TRP B O 1
ATOM 5497 N N . MET B 1 273 ? -2.297 -28.031 30.531 1 28.62 273 MET B N 1
ATOM 5498 C CA . MET B 1 273 ? -3.242 -28.703 31.422 1 28.62 273 MET B CA 1
ATOM 5499 C C . MET B 1 273 ? -4.059 -27.672 32.219 1 28.62 273 MET B C 1
ATOM 5501 O O . MET B 1 273 ? -3.521 -26.953 33.062 1 28.62 273 MET B O 1
ATOM 5505 N N . VAL B 1 274 ? -4.883 -26.859 31.547 1 30.47 274 VAL B N 1
ATOM 5506 C CA . VAL B 1 274 ? -5.781 -26.109 32.438 1 30.47 274 VAL B CA 1
ATOM 5507 C C . VAL B 1 274 ? -6.555 -27.078 33.312 1 30.47 274 VAL B C 1
ATOM 5509 O O . VAL B 1 274 ? -7.133 -28.062 32.844 1 30.47 274 VAL B O 1
ATOM 5512 N N . ARG B 1 275 ? -6.332 -27.109 34.594 1 30.2 275 ARG B N 1
ATOM 5513 C CA . ARG B 1 275 ? -6.961 -27.781 35.719 1 30.2 275 ARG B CA 1
ATOM 5514 C C . ARG B 1 275 ? -8.461 -27.484 35.781 1 30.2 275 ARG B C 1
ATOM 5516 O O . ARG B 1 275 ? -9.141 -27.891 36.719 1 30.2 275 ARG B O 1
ATOM 5523 N N . GLY B 1 276 ? -8.961 -26.422 35.031 1 33.94 276 GLY B N 1
ATOM 5524 C CA . GLY B 1 276 ? -10.219 -26.172 35.719 1 33.94 276 GLY B CA 1
ATOM 5525 C C . GLY B 1 276 ? -11.266 -27.25 35.469 1 33.94 276 GLY B C 1
ATOM 5526 O O . GLY B 1 276 ? -11.016 -28.188 34.719 1 33.94 276 GLY B O 1
ATOM 5527 N N . ASP B 1 277 ? -12.594 -27.031 35.625 1 41.28 277 ASP B N 1
ATOM 5528 C CA . ASP B 1 277 ? -13.812 -27.828 35.75 1 41.28 277 ASP B CA 1
ATOM 5529 C C . ASP B 1 277 ? -14.016 -28.688 34.5 1 41.28 277 ASP B C 1
ATOM 5531 O O . ASP B 1 277 ? -13.688 -28.281 33.375 1 41.28 277 ASP B O 1
ATOM 5535 N N . ASP B 1 278 ? -14.398 -30.078 34.656 1 46.03 278 ASP B N 1
ATOM 5536 C CA . ASP B 1 278 ? -14.156 -31.391 34.062 1 46.03 278 ASP B CA 1
ATOM 5537 C C . ASP B 1 278 ? -14.594 -31.406 32.625 1 46.03 278 ASP B C 1
ATOM 5539 O O . ASP B 1 278 ? -13.836 -31.844 31.734 1 46.03 278 ASP B O 1
ATOM 5543 N N . GLN B 1 279 ? -15.875 -31.391 32.344 1 49.75 279 GLN B N 1
ATOM 5544 C CA . GLN B 1 279 ? -16.469 -31.844 31.094 1 49.75 279 GLN B CA 1
ATOM 5545 C C . GLN B 1 279 ? -16.234 -30.844 29.969 1 49.75 279 GLN B C 1
ATOM 5547 O O . GLN B 1 279 ? -15.875 -31.219 28.859 1 49.75 279 GLN B O 1
ATOM 5552 N N . GLN B 1 280 ? -16.469 -29.578 30.234 1 51.16 280 GLN B N 1
ATOM 5553 C CA . GLN B 1 280 ? -16.312 -28.547 29.219 1 51.16 280 GLN B CA 1
ATOM 5554 C C . GLN B 1 280 ? -14.844 -28.359 28.844 1 51.16 280 GLN B C 1
ATOM 5556 O O . GLN B 1 280 ? -14.516 -28.156 27.672 1 51.16 280 GLN B O 1
ATOM 5561 N N . GLN B 1 281 ? -14.062 -28.5 29.781 1 50.53 281 GLN B N 1
ATOM 5562 C CA . GLN B 1 281 ? -12.617 -28.406 29.562 1 50.53 281 GLN B CA 1
ATOM 5563 C C . GLN B 1 281 ? -12.109 -29.594 28.75 1 50.53 281 GLN B C 1
ATOM 5565 O O . GLN B 1 281 ? -11.242 -29.438 27.891 1 50.53 281 GLN B O 1
ATOM 5570 N N . GLU B 1 282 ? -12.727 -30.703 29.172 1 56.09 282 GLU B N 1
ATOM 5571 C CA . GLU B 1 282 ? -12.359 -31.891 28.406 1 56.09 282 GLU B CA 1
ATOM 5572 C C . GLU B 1 282 ? -12.734 -31.734 26.938 1 56.09 282 GLU B C 1
ATOM 5574 O O . GLU B 1 282 ? -11.969 -32.125 26.047 1 56.09 282 GLU B O 1
ATOM 5579 N N . GLN B 1 283 ? -13.914 -31.156 26.75 1 59.12 283 GLN B N 1
ATOM 5580 C CA . GLN B 1 283 ? -14.367 -30.938 25.375 1 59.12 283 GLN B CA 1
ATOM 5581 C C . GLN B 1 283 ? -13.5 -29.906 24.672 1 59.12 283 GLN B C 1
ATOM 5583 O O . GLN B 1 283 ? -13.164 -30.062 23.5 1 59.12 283 GLN B O 1
ATOM 5588 N N . GLU B 1 284 ? -13.219 -28.922 25.391 1 58.22 284 GLU B N 1
ATOM 5589 C CA . GLU B 1 284 ? -12.344 -27.891 24.828 1 58.22 284 GLU B CA 1
ATOM 5590 C C . GLU B 1 284 ? -10.945 -28.438 24.562 1 58.22 284 GLU B C 1
ATOM 5592 O O . GLU B 1 284 ? -10.336 -28.141 23.531 1 58.22 284 GLU B O 1
ATOM 5597 N N . GLN B 1 285 ? -10.523 -29.234 25.469 1 56.12 285 GLN B N 1
ATOM 5598 C CA . GLN B 1 285 ? -9.234 -29.891 25.297 1 56.12 285 GLN B CA 1
ATOM 5599 C C . GLN B 1 285 ? -9.266 -30.844 24.109 1 56.12 285 GLN B C 1
ATOM 5601 O O . GLN B 1 285 ? -8.312 -30.906 23.328 1 56.12 285 GLN B O 1
ATOM 5606 N N . GLN B 1 286 ? -10.273 -31.609 24.109 1 58.25 286 GLN B N 1
ATOM 5607 C CA . GLN B 1 286 ? -10.414 -32.531 22.984 1 58.25 286 GLN B CA 1
ATOM 5608 C C . GLN B 1 286 ? -10.484 -31.781 21.656 1 58.25 286 GLN B C 1
ATOM 5610 O O . GLN B 1 286 ? -9.883 -32.188 20.672 1 58.25 286 GLN B O 1
ATOM 5615 N N . ARG B 1 287 ? -11.07 -30.703 21.703 1 58.94 287 ARG B N 1
ATOM 5616 C CA . ARG B 1 287 ? -11.156 -29.875 20.5 1 58.94 287 ARG B CA 1
ATOM 5617 C C . ARG B 1 287 ? -9.789 -29.297 20.125 1 58.94 287 ARG B C 1
ATOM 5619 O O . ARG B 1 287 ? -9.43 -29.266 18.953 1 58.94 287 ARG B O 1
ATOM 5626 N N . MET B 1 288 ? -9.203 -28.953 21.109 1 58.09 288 MET B N 1
ATOM 5627 C CA . MET B 1 288 ? -7.863 -28.422 20.875 1 58.09 288 MET B CA 1
ATOM 5628 C C . MET B 1 288 ? -6.938 -29.5 20.328 1 58.09 288 MET B C 1
ATOM 5630 O O . MET B 1 288 ? -6.156 -29.266 19.406 1 58.09 288 MET B O 1
ATOM 5634 N N . ILE B 1 289 ? -7.051 -30.641 20.938 1 57.81 289 ILE B N 1
ATOM 5635 C CA . ILE B 1 289 ? -6.25 -31.766 20.484 1 57.81 289 ILE B CA 1
ATOM 5636 C C . ILE B 1 289 ? -6.633 -32.156 19.062 1 57.81 289 ILE B C 1
ATOM 5638 O O . ILE B 1 289 ? -5.766 -32.375 18.219 1 57.81 289 ILE B O 1
ATOM 5642 N N . GLN B 1 290 ? -7.902 -32.188 18.844 1 56.19 290 GLN B N 1
ATOM 5643 C CA . GLN B 1 290 ? -8.375 -32.5 17.5 1 56.19 290 GLN B CA 1
ATOM 5644 C C . GLN B 1 290 ? -7.934 -31.438 16.484 1 56.19 290 GLN B C 1
ATOM 5646 O O . GLN B 1 290 ? -7.531 -31.766 15.367 1 56.19 290 GLN B O 1
ATOM 5651 N N . ALA B 1 291 ? -8.016 -30.266 16.891 1 57.38 291 ALA B N 1
ATOM 5652 C CA . ALA B 1 291 ? -7.547 -29.188 16.031 1 57.38 291 ALA B CA 1
ATOM 5653 C C . ALA B 1 291 ? -6.055 -29.312 15.742 1 57.38 291 ALA B C 1
ATOM 5655 O O . ALA B 1 291 ? -5.617 -29.109 14.609 1 57.38 291 ALA B O 1
ATOM 5656 N N . GLU B 1 292 ? -5.391 -29.672 16.719 1 56.41 292 GLU B N 1
ATOM 5657 C CA . GLU B 1 292 ? -3.955 -29.891 16.562 1 56.41 292 GLU B CA 1
ATOM 5658 C C . GLU B 1 292 ? -3.664 -31.062 15.633 1 56.41 292 GLU B C 1
ATOM 5660 O O . GLU B 1 292 ? -2.75 -31 14.812 1 56.41 292 GLU B O 1
ATOM 5665 N N . LEU B 1 293 ? -4.367 -32.094 15.812 1 56.38 293 LEU B N 1
ATOM 5666 C CA . LEU B 1 293 ? -4.188 -33.25 14.969 1 56.38 293 LEU B CA 1
ATOM 5667 C C . LEU B 1 293 ? -4.547 -32.969 13.516 1 56.38 293 LEU B C 1
ATOM 5669 O O . LEU B 1 293 ? -3.844 -33.375 12.602 1 56.38 293 LEU B O 1
ATOM 5673 N N . THR B 1 294 ? -5.605 -32.219 13.414 1 55.47 294 THR B N 1
ATOM 5674 C CA . THR B 1 294 ? -6.016 -31.828 12.07 1 55.47 294 THR B CA 1
ATOM 5675 C C . THR B 1 294 ? -4.98 -30.906 11.438 1 55.47 294 THR B C 1
ATOM 5677 O O . THR B 1 294 ? -4.629 -31.062 10.266 1 55.47 294 THR B O 1
ATOM 5680 N N . ALA B 1 295 ? -4.566 -30.047 12.219 1 56.47 295 ALA B N 1
ATOM 5681 C CA . ALA B 1 295 ? -3.518 -29.156 11.734 1 56.47 295 ALA B CA 1
ATOM 5682 C C . ALA B 1 295 ? -2.26 -29.938 11.367 1 56.47 295 ALA B C 1
ATOM 5684 O O . ALA B 1 295 ? -1.611 -29.656 10.359 1 56.47 295 ALA B O 1
ATOM 5685 N N . ALA B 1 296 ? -2 -30.859 12.188 1 57.47 296 ALA B N 1
ATOM 5686 C CA . ALA B 1 296 ? -0.843 -31.703 11.93 1 57.47 296 ALA B CA 1
ATOM 5687 C C . ALA B 1 296 ? -1.023 -32.5 10.641 1 57.47 296 ALA B C 1
ATOM 5689 O O . ALA B 1 296 ? -0.08 -32.656 9.859 1 57.47 296 ALA B O 1
ATOM 5690 N N . GLN B 1 297 ? -2.244 -32.938 10.43 1 55.66 297 GLN B N 1
ATOM 5691 C CA . GLN B 1 297 ? -2.521 -33.688 9.211 1 55.66 297 GLN B CA 1
ATOM 5692 C C . GLN B 1 297 ? -2.414 -32.812 7.973 1 55.66 297 GLN B C 1
ATOM 5694 O O . GLN B 1 297 ? -1.842 -33.219 6.957 1 55.66 297 GLN B O 1
ATOM 5699 N N . VAL B 1 298 ? -2.977 -31.688 8.094 1 58.41 298 VAL B N 1
ATOM 5700 C CA . VAL B 1 298 ? -2.945 -30.766 6.961 1 58.41 298 VAL B CA 1
ATOM 5701 C C . VAL B 1 298 ? -1.505 -30.344 6.68 1 58.41 298 VAL B C 1
ATOM 5703 O O . VAL B 1 298 ? -1.088 -30.266 5.52 1 58.41 298 VAL B O 1
ATOM 5706 N N . LYS B 1 299 ? -0.804 -30.141 7.746 1 62.25 299 LYS B N 1
ATOM 5707 C CA . LYS B 1 299 ? 0.611 -29.812 7.602 1 62.25 299 LYS B CA 1
ATOM 5708 C C . LYS B 1 299 ? 1.358 -30.922 6.859 1 62.25 299 LYS B C 1
ATOM 5710 O O . LYS B 1 299 ? 2.191 -30.641 5.996 1 62.25 299 LYS B O 1
ATOM 5715 N N . ARG B 1 300 ? 0.875 -32.031 7.176 1 62.03 300 ARG B N 1
ATOM 5716 C CA . ARG B 1 300 ? 1.541 -33.188 6.562 1 62.03 300 ARG B CA 1
ATOM 5717 C C . ARG B 1 300 ? 1.21 -33.281 5.078 1 62.03 300 ARG B C 1
ATOM 5719 O O . ARG B 1 300 ? 2.025 -33.781 4.285 1 62.03 300 ARG B O 1
ATOM 5726 N N . GLU B 1 301 ? 0.149 -32.75 4.844 1 68.62 301 GLU B N 1
ATOM 5727 C CA . GLU B 1 301 ? -0.321 -32.875 3.467 1 68.62 301 GLU B CA 1
ATOM 5728 C C . GLU B 1 301 ? 0.432 -31.906 2.541 1 68.62 301 GLU B C 1
ATOM 5730 O O . GLU B 1 301 ? 0.757 -32.25 1.407 1 68.62 301 GLU B O 1
ATOM 5735 N N . PHE B 1 302 ? 0.9 -30.828 3.023 1 79.12 302 PHE B N 1
ATOM 5736 C CA . PHE B 1 302 ? 1.404 -29.828 2.104 1 79.12 302 PHE B CA 1
ATOM 5737 C C . PHE B 1 302 ? 2.85 -29.469 2.428 1 79.12 302 PHE B C 1
ATOM 5739 O O . PHE B 1 302 ? 3.564 -28.906 1.588 1 79.12 302 PHE B O 1
ATOM 5746 N N . ALA B 1 303 ? 3.234 -29.812 3.6 1 83.5 303 ALA B N 1
ATOM 5747 C CA . ALA B 1 303 ? 4.602 -29.484 3.994 1 83.5 303 ALA B CA 1
ATOM 5748 C C . ALA B 1 303 ? 5.605 -30.391 3.297 1 83.5 303 ALA B C 1
ATOM 5750 O O . ALA B 1 303 ? 5.367 -31.594 3.154 1 83.5 303 ALA B O 1
ATOM 5751 N N . ILE B 1 304 ? 6.672 -29.859 2.797 1 87.06 304 ILE B N 1
ATOM 5752 C CA . ILE B 1 304 ? 7.766 -30.625 2.207 1 87.06 304 ILE B CA 1
ATOM 5753 C C . ILE B 1 304 ? 9.094 -30.188 2.822 1 87.06 304 ILE B C 1
ATOM 5755 O O . ILE B 1 304 ? 9.25 -29.031 3.213 1 87.06 304 ILE B O 1
ATOM 5759 N N . PRO B 1 305 ? 10.016 -31.219 2.982 1 86.94 305 PRO B N 1
ATOM 5760 C CA . PRO B 1 305 ? 11.336 -30.812 3.473 1 86.94 305 PRO B CA 1
ATOM 5761 C C . PRO B 1 305 ? 12.016 -29.812 2.555 1 86.94 305 PRO B C 1
ATOM 5763 O O . PRO B 1 305 ? 11.867 -29.875 1.332 1 86.94 305 PRO B O 1
ATOM 5766 N N . LEU B 1 306 ? 12.734 -28.922 3.184 1 93.25 306 LEU B N 1
ATOM 5767 C CA . LEU B 1 306 ? 13.469 -27.922 2.416 1 93.25 306 LEU B CA 1
ATOM 5768 C C . LEU B 1 306 ? 14.797 -28.469 1.931 1 93.25 306 LEU B C 1
ATOM 5770 O O . LEU B 1 306 ? 15.477 -29.203 2.66 1 93.25 306 LEU B O 1
ATOM 5774 N N . LYS B 1 307 ? 15.164 -28.125 0.721 1 94.31 307 LYS B N 1
ATOM 5775 C CA . LYS B 1 307 ? 16.484 -28.484 0.207 1 94.31 307 LYS B CA 1
ATOM 5776 C C . LYS B 1 307 ? 17.594 -27.906 1.081 1 94.31 307 LYS B C 1
ATOM 5778 O O . LYS B 1 307 ? 17.672 -26.688 1.259 1 94.31 307 LYS B O 1
ATOM 5783 N N . PRO B 1 308 ? 18.422 -28.734 1.602 1 91.5 308 PRO B N 1
ATOM 5784 C CA . PRO B 1 308 ? 19.438 -28.234 2.539 1 91.5 308 PRO B CA 1
ATOM 5785 C C . PRO B 1 308 ? 20.609 -27.547 1.836 1 91.5 308 PRO B C 1
ATOM 5787 O O . PRO B 1 308 ? 21.031 -27.984 0.767 1 91.5 308 PRO B O 1
ATOM 5790 N N . LEU B 1 309 ? 21.062 -26.5 2.533 1 91.62 309 LEU B N 1
ATOM 5791 C CA . LEU B 1 309 ? 22.297 -25.859 2.084 1 91.62 309 LEU B CA 1
ATOM 5792 C C . LEU B 1 309 ? 23.516 -26.641 2.572 1 91.62 309 LEU B C 1
ATOM 5794 O O . LEU B 1 309 ? 23.984 -26.422 3.693 1 91.62 309 LEU B O 1
ATOM 5798 N N . SER B 1 310 ? 24 -27.5 1.755 1 88.06 310 SER B N 1
ATOM 5799 C CA . SER B 1 310 ? 25.156 -28.328 2.094 1 88.06 310 SER B CA 1
ATOM 5800 C C . SER B 1 310 ? 26.016 -28.609 0.864 1 88.06 310 SER B C 1
ATOM 5802 O O . SER B 1 310 ? 25.578 -28.375 -0.266 1 88.06 310 SER B O 1
ATOM 5804 N N . ARG B 1 311 ? 27.141 -29.141 1.051 1 88.69 311 ARG B N 1
ATOM 5805 C CA . ARG B 1 311 ? 28.078 -29.438 -0.031 1 88.69 311 ARG B CA 1
ATOM 5806 C C . ARG B 1 311 ? 27.578 -30.594 -0.896 1 88.69 311 ARG B C 1
ATOM 5808 O O . ARG B 1 311 ? 27.984 -30.719 -2.053 1 88.69 311 ARG B O 1
ATOM 5815 N N . SER B 1 312 ? 26.719 -31.391 -0.343 1 88.38 312 SER B N 1
ATOM 5816 C CA . SER B 1 312 ? 26.219 -32.562 -1.066 1 88.38 312 SER B CA 1
ATOM 5817 C C . SER B 1 312 ? 25.047 -32.188 -1.96 1 88.38 312 SER B C 1
ATOM 5819 O O . SER B 1 312 ? 24.578 -33 -2.754 1 88.38 312 SER B O 1
ATOM 5821 N N . HIS B 1 313 ? 24.594 -30.984 -1.816 1 90.25 313 HIS B N 1
ATOM 5822 C CA . HIS B 1 313 ? 23.438 -30.531 -2.596 1 90.25 313 HIS B CA 1
ATOM 5823 C C . HIS B 1 313 ? 23.797 -29.344 -3.48 1 90.25 313 HIS B C 1
ATOM 5825 O O . HIS B 1 313 ? 24.562 -28.469 -3.072 1 90.25 313 HIS B O 1
ATOM 5831 N N . SER B 1 314 ? 23.203 -29.359 -4.707 1 91.81 314 SER B N 1
ATOM 5832 C CA . SER B 1 314 ? 23.469 -28.312 -5.68 1 91.81 314 SER B CA 1
ATOM 5833 C C . SER B 1 314 ? 22.203 -27.891 -6.402 1 91.81 314 SER B C 1
ATOM 5835 O O . SER B 1 314 ? 21.25 -28.672 -6.504 1 91.81 314 SER B O 1
ATOM 5837 N N . LEU B 1 315 ? 22.234 -26.672 -6.906 1 94.31 315 LEU B N 1
ATOM 5838 C CA . LEU B 1 315 ? 21.141 -26.203 -7.75 1 94.31 315 LEU B CA 1
ATOM 5839 C C . LEU B 1 315 ? 21.094 -26.969 -9.07 1 94.31 315 LEU B C 1
ATOM 5841 O O . LEU B 1 315 ? 20.094 -26.938 -9.773 1 94.31 315 LEU B O 1
ATOM 5845 N N . LEU B 1 316 ? 22.156 -27.625 -9.359 1 92.69 316 LEU B N 1
ATOM 5846 C CA . LEU B 1 316 ? 22.25 -28.328 -10.625 1 92.69 316 LEU B CA 1
ATOM 5847 C C . LEU B 1 316 ? 21.734 -29.766 -10.484 1 92.69 316 LEU B C 1
ATOM 5849 O O . LEU B 1 316 ? 21.625 -30.484 -11.477 1 92.69 316 LEU B O 1
ATOM 5853 N N . ASP B 1 317 ? 21.359 -30.078 -9.25 1 90.38 317 ASP B N 1
ATOM 5854 C CA . ASP B 1 317 ? 20.859 -31.438 -9.023 1 90.38 317 ASP B CA 1
ATOM 5855 C C . ASP B 1 317 ? 19.625 -31.719 -9.898 1 90.38 317 ASP B C 1
ATOM 5857 O O . ASP B 1 317 ? 18.734 -30.875 -10.008 1 90.38 317 ASP B O 1
ATOM 5861 N N . GLY B 1 318 ? 19.625 -32.906 -10.539 1 86.44 318 GLY B N 1
ATOM 5862 C CA . GLY B 1 318 ? 18.469 -33.344 -11.297 1 86.44 318 GLY B CA 1
ATOM 5863 C C . GLY B 1 318 ? 18.484 -32.875 -12.734 1 86.44 318 GLY B C 1
ATOM 5864 O O . GLY B 1 318 ? 17.594 -33.219 -13.516 1 86.44 318 GLY B O 1
ATOM 5865 N N . LEU B 1 319 ? 19.484 -32.094 -13.109 1 89.69 319 LEU B N 1
ATOM 5866 C CA . LEU B 1 319 ? 19.562 -31.594 -14.477 1 89.69 319 LEU B CA 1
ATOM 5867 C C . LEU B 1 319 ? 20.422 -32.5 -15.344 1 89.69 319 LEU B C 1
ATOM 5869 O O . LEU B 1 319 ? 21.219 -33.281 -14.82 1 89.69 319 LEU B O 1
ATOM 5873 N N . LYS B 1 320 ? 20.109 -32.438 -16.641 1 78.69 320 LYS B N 1
ATOM 5874 C CA . LYS B 1 320 ? 20.859 -33.219 -17.609 1 78.69 320 LYS B CA 1
ATOM 5875 C C . LYS B 1 320 ? 22.031 -32.438 -18.188 1 78.69 320 LYS B C 1
ATOM 5877 O O . LYS B 1 320 ? 21.891 -31.25 -18.516 1 78.69 320 LYS B O 1
ATOM 5882 N N . SER B 1 321 ? 23.156 -33.062 -18.094 1 71.31 321 SER B N 1
ATOM 5883 C CA . SER B 1 321 ? 24.281 -32.5 -18.844 1 71.31 321 SER B CA 1
ATOM 5884 C C . SER B 1 321 ? 24.188 -32.875 -20.328 1 71.31 321 SER B C 1
ATOM 5886 O O . SER B 1 321 ? 23.719 -33.969 -20.672 1 71.31 321 SER B O 1
ATOM 5888 N N . PRO B 1 322 ? 24.297 -31.922 -21.25 1 60.28 322 PRO B N 1
ATOM 5889 C CA . PRO B 1 322 ? 24.297 -32.312 -22.656 1 60.28 322 PRO B CA 1
ATOM 5890 C C . PRO B 1 322 ? 25.25 -33.5 -22.938 1 60.28 322 PRO B C 1
ATOM 5892 O O . PRO B 1 322 ? 26.297 -33.594 -22.312 1 60.28 322 PRO B O 1
ATOM 5895 N N . PRO B 1 323 ? 24.656 -34.594 -23.609 1 57.34 323 PRO B N 1
ATOM 5896 C CA . PRO B 1 323 ? 25.547 -35.719 -23.922 1 57.34 323 PRO B CA 1
ATOM 5897 C C . PRO B 1 323 ? 26.875 -35.25 -24.531 1 57.34 323 PRO B C 1
ATOM 5899 O O . PRO B 1 323 ? 26.875 -34.469 -25.484 1 57.34 323 PRO B O 1
ATOM 5902 N N . GLY B 1 324 ? 27.922 -35.844 -24.047 1 58.06 324 GLY B N 1
ATOM 5903 C CA . GLY B 1 324 ? 29.25 -35.625 -24.594 1 58.06 324 GLY B CA 1
ATOM 5904 C C . GLY B 1 324 ? 29.812 -34.25 -24.203 1 58.06 324 GLY B C 1
ATOM 5905 O O . GLY B 1 324 ? 30.953 -33.938 -24.562 1 58.06 324 GLY B O 1
ATOM 5906 N N . SER B 1 325 ? 28.891 -33.375 -23.734 1 58.62 325 SER B N 1
ATOM 5907 C CA . SER B 1 325 ? 29.344 -32 -23.516 1 58.62 325 SER B CA 1
ATOM 5908 C C . SER B 1 325 ? 29.922 -31.844 -22.109 1 58.62 325 SER B C 1
ATOM 5910 O O . SER B 1 325 ? 29.484 -32.5 -21.156 1 58.62 325 SER B O 1
ATOM 5912 N N . ARG B 1 326 ? 31.109 -31.469 -22.109 1 62.72 326 ARG B N 1
ATOM 5913 C CA . ARG B 1 326 ? 31.766 -31.062 -20.875 1 62.72 326 ARG B CA 1
ATOM 5914 C C . ARG B 1 326 ? 31.047 -29.891 -20.234 1 62.72 326 ARG B C 1
ATOM 5916 O O . ARG B 1 326 ? 31.5 -29.344 -19.219 1 62.72 326 ARG B O 1
ATOM 5923 N N . LEU B 1 327 ? 29.906 -29.562 -20.844 1 62.06 327 LEU B N 1
ATOM 5924 C CA . LEU B 1 327 ? 29.234 -28.375 -20.328 1 62.06 327 LEU B CA 1
ATOM 5925 C C . LEU B 1 327 ? 28.375 -28.703 -19.125 1 62.06 327 LEU B C 1
ATOM 5927 O O . LEU B 1 327 ? 27.828 -29.812 -19.031 1 62.06 327 LEU B O 1
ATOM 5931 N N . PRO B 1 328 ? 28.406 -27.828 -18.266 1 70.56 328 PRO B N 1
ATOM 5932 C CA . PRO B 1 328 ? 27.594 -28.031 -17.062 1 70.56 328 PRO B CA 1
ATOM 5933 C C . PRO B 1 328 ? 26.109 -28.172 -17.375 1 70.56 328 PRO B C 1
ATOM 5935 O O . PRO B 1 328 ? 25.641 -27.75 -18.438 1 70.56 328 PRO B O 1
ATOM 5938 N N . ALA B 1 329 ? 25.5 -28.969 -16.531 1 83.38 329 ALA B N 1
ATOM 5939 C CA . ALA B 1 329 ? 24.047 -29.109 -16.578 1 83.38 329 ALA B CA 1
ATOM 5940 C C . ALA B 1 329 ? 23.359 -27.75 -16.688 1 83.38 329 ALA B C 1
ATOM 5942 O O . ALA B 1 329 ? 23.844 -26.75 -16.125 1 83.38 329 ALA B O 1
ATOM 5943 N N . ARG B 1 330 ? 22.344 -27.719 -17.625 1 86.06 330 ARG B N 1
ATOM 5944 C CA . ARG B 1 330 ? 21.625 -26.469 -17.844 1 86.06 330 ARG B CA 1
ATOM 5945 C C . ARG B 1 330 ? 20.109 -26.672 -17.734 1 86.06 330 ARG B C 1
ATOM 5947 O O . ARG B 1 330 ? 19.625 -27.797 -17.891 1 86.06 330 ARG B O 1
ATOM 5954 N N . LEU B 1 331 ? 19.5 -25.656 -17.438 1 91.69 331 LEU B N 1
ATOM 5955 C CA . LEU B 1 331 ? 18.047 -25.672 -17.516 1 91.69 331 LEU B CA 1
ATOM 5956 C C . LEU B 1 331 ? 17.578 -25.875 -18.953 1 91.69 331 LEU B C 1
ATOM 5958 O O . LEU B 1 331 ? 18.188 -25.344 -19.891 1 91.69 331 LEU B O 1
ATOM 5962 N N . PRO B 1 332 ? 16.547 -26.688 -19.109 1 89.31 332 PRO B N 1
ATOM 5963 C CA . PRO B 1 332 ? 16.047 -26.875 -20.484 1 89.31 332 PRO B CA 1
ATOM 5964 C C . PRO B 1 332 ? 15.516 -25.562 -21.094 1 89.31 332 PRO B C 1
ATOM 5966 O O . PRO B 1 332 ? 15.117 -24.656 -20.359 1 89.31 332 PRO B O 1
ATOM 5969 N N . SER B 1 333 ? 15.555 -25.562 -22.438 1 87.38 333 SER B N 1
ATOM 5970 C CA . SER B 1 333 ? 14.891 -24.453 -23.125 1 87.38 333 SER B CA 1
ATOM 5971 C C . SER B 1 333 ? 13.383 -24.5 -22.922 1 87.38 333 SER B C 1
ATOM 5973 O O . SER B 1 333 ? 12.828 -25.562 -22.594 1 87.38 333 SER B O 1
ATOM 5975 N N . LEU B 1 334 ? 12.773 -23.422 -23.156 1 88.62 334 LEU B N 1
ATOM 5976 C CA . LEU B 1 334 ? 11.328 -23.359 -22.984 1 88.62 334 LEU B CA 1
ATOM 5977 C C . LEU B 1 334 ? 10.633 -24.375 -23.875 1 88.62 334 LEU B C 1
ATOM 5979 O O . LEU B 1 334 ? 9.672 -25.031 -23.453 1 88.62 334 LEU B O 1
ATOM 5983 N N . SER B 1 335 ? 11.117 -24.516 -25.062 1 86.19 335 SER B N 1
ATOM 5984 C CA . SER B 1 335 ? 10.5 -25.438 -26.016 1 86.19 335 SER B CA 1
ATOM 5985 C C . SER B 1 335 ? 10.695 -26.891 -25.578 1 86.19 335 SER B C 1
ATOM 5987 O O . SER B 1 335 ? 9.922 -27.766 -25.969 1 86.19 335 SER B O 1
ATOM 5989 N N . SER B 1 336 ? 11.711 -27.141 -24.75 1 87.56 336 SER B N 1
ATOM 5990 C CA . SER B 1 336 ? 12.023 -28.5 -24.312 1 87.56 336 SER B CA 1
ATOM 5991 C C . SER B 1 336 ? 11.43 -28.797 -22.938 1 87.56 336 SER B C 1
ATOM 5993 O O . SER B 1 336 ? 11.484 -29.938 -22.469 1 87.56 336 SER B O 1
ATOM 5995 N N . LEU B 1 337 ? 10.891 -27.812 -22.375 1 91.75 337 LEU B N 1
ATOM 5996 C CA . LEU B 1 337 ? 10.297 -27.969 -21.047 1 91.75 337 LEU B CA 1
ATOM 5997 C C . LEU B 1 337 ? 8.938 -28.656 -21.141 1 91.75 337 LEU B C 1
ATOM 5999 O O . LEU B 1 337 ? 8.086 -28.25 -21.938 1 91.75 337 LEU B O 1
ATOM 6003 N N . THR B 1 338 ? 8.836 -29.75 -20.344 1 96.12 338 THR B N 1
ATOM 6004 C CA . THR B 1 338 ? 7.512 -30.344 -20.25 1 96.12 338 THR B CA 1
ATOM 6005 C C . THR B 1 338 ? 6.543 -29.391 -19.531 1 96.12 338 THR B C 1
ATOM 6007 O O . THR B 1 338 ? 6.898 -28.781 -18.531 1 96.12 338 THR B O 1
ATOM 6010 N N . SER B 1 339 ? 5.355 -29.266 -20.109 1 97.25 339 SER B N 1
ATOM 6011 C CA . SER B 1 339 ? 4.359 -28.375 -19.531 1 97.25 339 SER B CA 1
ATOM 6012 C C . SER B 1 339 ? 3.082 -29.125 -19.172 1 97.25 339 SER B C 1
ATOM 6014 O O . SER B 1 339 ? 2.648 -30.016 -19.922 1 97.25 339 SER B O 1
ATOM 6016 N N . PHE B 1 340 ? 2.539 -28.766 -18.016 1 98.19 340 PHE B N 1
ATOM 6017 C CA . PHE B 1 340 ? 1.255 -29.297 -17.578 1 98.19 340 PHE B CA 1
ATOM 6018 C C . PHE B 1 340 ? 0.194 -28.203 -17.562 1 98.19 340 PHE B C 1
ATOM 6020 O O . PHE B 1 340 ? 0.481 -27.062 -17.203 1 98.19 340 PHE B O 1
ATOM 6027 N N . ASP B 1 341 ? -1.027 -28.609 -17.969 1 98 341 ASP B N 1
ATOM 6028 C CA . ASP B 1 341 ? -2.119 -27.641 -17.938 1 98 341 ASP B CA 1
ATOM 6029 C C . ASP B 1 341 ? -2.711 -27.531 -16.531 1 98 341 ASP B C 1
ATOM 6031 O O . ASP B 1 341 ? -2.113 -28 -15.562 1 98 341 ASP B O 1
ATOM 6035 N N . LEU B 1 342 ? -3.861 -26.859 -16.391 1 98.31 342 LEU B N 1
ATOM 6036 C CA . LEU B 1 342 ? -4.477 -26.562 -15.094 1 98.31 342 LEU B CA 1
ATOM 6037 C C . LEU B 1 342 ? -4.926 -27.844 -14.406 1 98.31 342 LEU B C 1
ATOM 6039 O O . LEU B 1 342 ? -5.105 -27.875 -13.188 1 98.31 342 LEU B O 1
ATOM 6043 N N . TRP B 1 343 ? -5.113 -28.953 -15.117 1 96.75 343 TRP B N 1
ATOM 6044 C CA . TRP B 1 343 ? -5.586 -30.234 -14.594 1 96.75 343 TRP B CA 1
ATOM 6045 C C . TRP B 1 343 ? -4.434 -31.219 -14.469 1 96.75 343 TRP B C 1
ATOM 6047 O O . TRP B 1 343 ? -4.66 -32.438 -14.312 1 96.75 343 TRP B O 1
ATOM 6057 N N . ALA B 1 344 ? -3.221 -30.766 -14.617 1 96.62 344 ALA B N 1
ATOM 6058 C CA . ALA B 1 344 ? -2.006 -31.578 -14.508 1 96.62 344 ALA B CA 1
ATOM 6059 C C . ALA B 1 344 ? -1.901 -32.562 -15.664 1 96.62 344 ALA B C 1
ATOM 6061 O O . ALA B 1 344 ? -1.389 -33.688 -15.492 1 96.62 344 ALA B O 1
ATOM 6062 N N . GLU B 1 345 ? -2.434 -32.219 -16.75 1 96.5 345 GLU B N 1
ATOM 6063 C CA . GLU B 1 345 ? -2.266 -33 -17.984 1 96.5 345 GLU B CA 1
ATOM 6064 C C . GLU B 1 345 ? -1.188 -32.375 -18.875 1 96.5 345 GLU B C 1
ATOM 6066 O O . GLU B 1 345 ? -1.093 -31.156 -19 1 96.5 345 GLU B O 1
ATOM 6071 N N . PRO B 1 346 ? -0.336 -33.281 -19.438 1 97.06 346 PRO B N 1
ATOM 6072 C CA . PRO B 1 346 ? 0.682 -32.719 -20.328 1 97.06 346 PRO B CA 1
ATOM 6073 C C . PRO B 1 346 ? 0.08 -32 -21.531 1 97.06 346 PRO B C 1
ATOM 6075 O O . PRO B 1 346 ? -0.911 -32.469 -22.109 1 97.06 346 PRO B O 1
ATOM 6078 N N . ALA B 1 347 ? 0.549 -30.828 -21.859 1 96.62 347 ALA B N 1
ATOM 6079 C CA . ALA B 1 347 ? 0.115 -30.031 -23.016 1 96.62 347 ALA B CA 1
ATOM 6080 C C . ALA B 1 347 ? 1.245 -29.141 -23.516 1 96.62 347 ALA B C 1
ATOM 6082 O O . ALA B 1 347 ? 2.012 -28.578 -22.734 1 96.62 347 ALA B O 1
ATOM 6083 N N . SER B 1 348 ? 1.36 -29.016 -24.844 1 95.44 348 SER B N 1
ATOM 6084 C CA . SER B 1 348 ? 2.344 -28.094 -25.406 1 95.44 348 SER B CA 1
ATOM 6085 C C . SER B 1 348 ? 1.941 -26.656 -25.156 1 95.44 348 SER B C 1
ATOM 6087 O O . SER B 1 348 ? 0.771 -26.359 -24.906 1 95.44 348 SER B O 1
ATOM 6089 N N . LEU B 1 349 ? 2.883 -25.797 -25.297 1 95.06 349 LEU B N 1
ATOM 6090 C CA . LEU B 1 349 ? 2.619 -24.375 -25.141 1 95.06 349 LEU B CA 1
ATOM 6091 C C . LEU B 1 349 ? 1.638 -23.875 -26.188 1 95.06 349 LEU B C 1
ATOM 6093 O O . LEU B 1 349 ? 0.796 -23.016 -25.906 1 95.06 349 LEU B O 1
ATOM 6097 N N . ASP B 1 350 ? 1.766 -24.453 -27.359 1 94.62 350 ASP B N 1
ATOM 6098 C CA . ASP B 1 350 ? 0.859 -24.078 -28.438 1 94.62 350 ASP B CA 1
ATOM 6099 C C . ASP B 1 350 ? -0.582 -24.453 -28.094 1 94.62 350 ASP B C 1
ATOM 6101 O O . ASP B 1 350 ? -1.506 -23.672 -28.344 1 94.62 350 ASP B O 1
ATOM 6105 N N . ILE B 1 351 ? -0.725 -25.609 -27.578 1 96.31 351 ILE B N 1
ATOM 6106 C CA . ILE B 1 351 ? -2.057 -26.078 -27.203 1 96.31 351 ILE B CA 1
ATOM 6107 C C . ILE B 1 351 ? -2.631 -25.172 -26.125 1 96.31 351 ILE B C 1
ATOM 6109 O O . ILE B 1 351 ? -3.799 -24.781 -26.188 1 96.31 351 ILE B O 1
ATOM 6113 N N . LEU B 1 352 ? -1.862 -24.812 -25.156 1 96.69 352 LEU B N 1
ATOM 6114 C CA . LEU B 1 352 ? -2.311 -23.938 -24.078 1 96.69 352 LEU B CA 1
ATOM 6115 C C . LEU B 1 352 ? -2.723 -22.578 -24.625 1 96.69 352 LEU B C 1
ATOM 6117 O O . LEU B 1 352 ? -3.756 -22.031 -24.219 1 96.69 352 LEU B O 1
ATOM 6121 N N . HIS B 1 353 ? -1.938 -22.062 -25.5 1 95.38 353 HIS B N 1
ATOM 6122 C CA . HIS B 1 353 ? -2.229 -20.781 -26.109 1 95.38 353 HIS B CA 1
ATOM 6123 C C . HIS B 1 353 ? -3.543 -20.812 -26.875 1 95.38 353 HIS B C 1
ATOM 6125 O O . HIS B 1 353 ? -4.371 -19.906 -26.75 1 95.38 353 HIS B O 1
ATOM 6131 N N . HIS B 1 354 ? -3.752 -21.828 -27.672 1 95.44 354 HIS B N 1
ATOM 6132 C CA . HIS B 1 354 ? -4.957 -21.953 -28.484 1 95.44 354 HIS B CA 1
ATOM 6133 C C . HIS B 1 354 ? -6.191 -22.141 -27.609 1 95.44 354 HIS B C 1
ATOM 6135 O O . HIS B 1 354 ? -7.262 -21.609 -27.906 1 95.44 354 HIS B O 1
ATOM 6141 N N . ARG B 1 355 ? -6.031 -22.906 -26.609 1 96 355 ARG B N 1
ATOM 6142 C CA . ARG B 1 355 ? -7.145 -23.094 -25.688 1 96 355 ARG B CA 1
ATOM 6143 C C . ARG B 1 355 ? -7.582 -21.781 -25.062 1 96 355 ARG B C 1
ATOM 6145 O O . ARG B 1 355 ? -8.781 -21.484 -24.969 1 96 355 ARG B O 1
ATOM 6152 N N . GLY B 1 356 ? -6.625 -21 -24.641 1 95.62 356 GLY B N 1
ATOM 6153 C CA . GLY B 1 356 ? -6.934 -19.688 -24.109 1 95.62 356 GLY B CA 1
ATOM 6154 C C . GLY B 1 356 ? -7.594 -18.781 -25.125 1 95.62 356 GLY B C 1
ATOM 6155 O O . GLY B 1 356 ? -8.57 -18.094 -24.797 1 95.62 356 GLY B O 1
ATOM 6156 N N . PHE B 1 357 ? -7.066 -18.797 -26.281 1 94.31 357 PHE B N 1
ATOM 6157 C CA . PHE B 1 357 ? -7.602 -17.969 -27.359 1 94.31 357 PHE B CA 1
ATOM 6158 C C . PHE B 1 357 ? -9.055 -18.344 -27.641 1 94.31 357 PHE B C 1
ATOM 6160 O O . PHE B 1 357 ? -9.914 -17.453 -27.75 1 94.31 357 PHE B O 1
ATOM 6167 N N . PHE B 1 358 ? -9.297 -19.609 -27.719 1 93.5 358 PHE B N 1
ATOM 6168 C CA . PHE B 1 358 ? -10.656 -20.062 -27.984 1 93.5 358 PHE B CA 1
ATOM 6169 C C . PHE B 1 358 ? -11.586 -19.688 -26.844 1 93.5 358 PHE B C 1
ATOM 6171 O O . PHE B 1 358 ? -12.742 -19.312 -27.078 1 93.5 358 PHE B O 1
ATOM 6178 N N . ALA B 1 359 ? -11.094 -19.797 -25.656 1 93.5 359 ALA B N 1
ATOM 6179 C CA . ALA B 1 359 ? -11.898 -19.406 -24.5 1 93.5 359 ALA B CA 1
ATOM 6180 C C . ALA B 1 359 ? -12.242 -17.922 -24.547 1 93.5 359 ALA B C 1
ATOM 6182 O O . ALA B 1 359 ? -13.344 -17.516 -24.172 1 93.5 359 ALA B O 1
ATOM 6183 N N . SER B 1 360 ? -11.312 -17.094 -24.969 1 93.06 360 SER B N 1
ATOM 6184 C CA . SER B 1 360 ? -11.539 -15.656 -25.062 1 93.06 360 SER B CA 1
ATOM 6185 C C . SER B 1 360 ? -12.625 -15.344 -26.094 1 93.06 360 SER B C 1
ATOM 6187 O O . SER B 1 360 ? -13.43 -14.438 -25.891 1 93.06 360 SER B O 1
ATOM 6189 N N . LEU B 1 361 ? -12.672 -16.062 -27.109 1 90.44 361 LEU B N 1
ATOM 6190 C CA . LEU B 1 361 ? -13.688 -15.875 -28.141 1 90.44 361 LEU B CA 1
ATOM 6191 C C . LEU B 1 361 ? -15.047 -16.359 -27.656 1 90.44 361 LEU B C 1
ATOM 6193 O O . LEU B 1 361 ? -16.062 -15.68 -27.859 1 90.44 361 LEU B O 1
ATOM 6197 N N . SER B 1 362 ? -15.047 -17.438 -27.016 1 88.81 362 SER B N 1
ATOM 6198 C CA . SER B 1 362 ? -16.312 -18.078 -26.641 1 88.81 362 SER B CA 1
ATOM 6199 C C . SER B 1 362 ? -16.953 -17.359 -25.453 1 88.81 362 SER B C 1
ATOM 6201 O O . SER B 1 362 ? -18.172 -17.391 -25.297 1 88.81 362 SER B O 1
ATOM 6203 N N . SER B 1 363 ? -16.188 -16.797 -24.578 1 87.12 363 SER B N 1
ATOM 6204 C CA . SER B 1 363 ? -16.703 -16.141 -23.391 1 87.12 363 SER B CA 1
ATOM 6205 C C . SER B 1 363 ? -17.391 -14.82 -23.734 1 87.12 363 SER B C 1
ATOM 6207 O O . SER B 1 363 ? -18.125 -14.258 -22.938 1 87.12 363 SER B O 1
ATOM 6209 N N . GLY B 1 364 ? -17.062 -14.219 -24.906 1 87.19 364 GLY B N 1
ATOM 6210 C CA . GLY B 1 364 ? -17.609 -12.938 -25.312 1 87.19 364 GLY B CA 1
ATOM 6211 C C . GLY B 1 364 ? -16.734 -11.766 -24.922 1 87.19 364 GLY B C 1
ATOM 6212 O O . GLY B 1 364 ? -17.047 -10.609 -25.203 1 87.19 364 GLY B O 1
ATOM 6213 N N . ILE B 1 365 ? -15.57 -12.07 -24.266 1 90.75 365 ILE B N 1
ATOM 6214 C CA . ILE B 1 365 ? -14.703 -11 -23.781 1 90.75 365 ILE B CA 1
ATOM 6215 C C . ILE B 1 365 ? -14.156 -10.203 -24.969 1 90.75 365 ILE B C 1
ATOM 6217 O O . ILE B 1 365 ? -13.906 -9 -24.859 1 90.75 365 ILE B O 1
ATOM 6221 N N . CYS B 1 366 ? -14.055 -10.789 -26.109 1 92.75 366 CYS B N 1
ATOM 6222 C CA . CYS B 1 366 ? -13.438 -10.156 -27.266 1 92.75 366 CYS B CA 1
ATOM 6223 C C . CYS B 1 366 ? -14.477 -9.469 -28.141 1 92.75 366 CYS B C 1
ATOM 6225 O O . CYS B 1 366 ? -14.141 -8.844 -29.141 1 92.75 366 CYS B O 1
ATOM 6227 N N . ASP B 1 367 ? -15.711 -9.469 -27.781 1 89.94 367 ASP B N 1
ATOM 6228 C CA . ASP B 1 367 ? -16.797 -8.906 -28.594 1 89.94 367 ASP B CA 1
ATOM 6229 C C . ASP B 1 367 ? -16.547 -7.434 -28.891 1 89.94 367 ASP B C 1
ATOM 6231 O O . ASP B 1 367 ? -16.719 -6.988 -30.016 1 89.94 367 ASP B O 1
ATOM 6235 N N . PRO B 1 368 ? -16.125 -6.715 -27.922 1 88.38 368 PRO B N 1
ATOM 6236 C CA . PRO B 1 368 ? -15.961 -5.281 -28.188 1 88.38 368 PRO B CA 1
ATOM 6237 C C . PRO B 1 368 ? -14.648 -4.965 -28.891 1 88.38 368 PRO B C 1
ATOM 6239 O O . PRO B 1 368 ? -14.398 -3.807 -29.234 1 88.38 368 PRO B O 1
ATOM 6242 N N . PHE B 1 369 ? -13.781 -5.883 -29.125 1 90.44 369 PHE B N 1
ATOM 6243 C CA . PHE B 1 369 ? -12.398 -5.648 -29.5 1 90.44 369 PHE B CA 1
ATOM 6244 C C . PHE B 1 369 ? -12.32 -4.961 -30.859 1 90.44 369 PHE B C 1
ATOM 6246 O O . PHE B 1 369 ? -11.664 -3.926 -31 1 90.44 369 PHE B O 1
ATOM 6253 N N . GLU B 1 370 ? -13.023 -5.484 -31.828 1 87.5 370 GLU B N 1
ATOM 6254 C CA . GLU B 1 370 ? -12.969 -4.93 -33.188 1 87.5 370 GLU B CA 1
ATOM 6255 C C . GLU B 1 370 ? -13.492 -3.496 -33.219 1 87.5 370 GLU B C 1
ATOM 6257 O O . GLU B 1 370 ? -12.93 -2.639 -33.875 1 87.5 370 GLU B O 1
ATOM 6262 N N . HIS B 1 371 ? -14.531 -3.297 -32.5 1 87.94 371 HIS B N 1
ATOM 6263 C CA . HIS B 1 371 ? -15.109 -1.959 -32.438 1 87.94 371 HIS B CA 1
ATOM 6264 C C . HIS B 1 371 ? -14.133 -0.965 -31.828 1 87.94 371 HIS B C 1
ATOM 6266 O O . HIS B 1 371 ? -13.961 0.141 -32.344 1 87.94 371 HIS B O 1
ATOM 6272 N N . LEU B 1 372 ? -13.523 -1.368 -30.766 1 86.69 372 LEU B N 1
ATOM 6273 C CA . LEU B 1 372 ? -12.57 -0.503 -30.078 1 86.69 372 LEU B CA 1
ATOM 6274 C C . LEU B 1 372 ? -11.344 -0.26 -30.953 1 86.69 372 LEU B C 1
ATOM 6276 O O . LEU B 1 372 ? -10.797 0.847 -30.969 1 86.69 372 LEU B O 1
ATOM 6280 N N . LEU B 1 373 ? -10.93 -1.215 -31.656 1 88.38 373 LEU B N 1
ATOM 6281 C CA . LEU B 1 373 ? -9.773 -1.112 -32.531 1 88.38 373 LEU B CA 1
ATOM 6282 C C . LEU B 1 373 ? -10.055 -0.152 -33.688 1 88.38 373 LEU B C 1
ATOM 6284 O O . LEU B 1 373 ? -9.211 0.676 -34.031 1 88.38 373 LEU B O 1
ATOM 6288 N N . ARG B 1 374 ? -11.195 -0.211 -34.219 1 87.81 374 ARG B N 1
ATOM 6289 C CA . ARG B 1 374 ? -11.602 0.69 -35.281 1 87.81 374 ARG B CA 1
ATOM 6290 C C . ARG B 1 374 ? -11.688 2.131 -34.812 1 87.81 374 ARG B C 1
ATOM 6292 O O . ARG B 1 374 ? -11.258 3.055 -35.5 1 87.81 374 ARG B O 1
ATOM 6299 N N . ALA B 1 375 ? -12.234 2.221 -33.688 1 84.75 375 ALA B N 1
ATOM 6300 C CA . ALA B 1 375 ? -12.367 3.555 -33.094 1 84.75 375 ALA B CA 1
ATOM 6301 C C . ALA B 1 375 ? -10.992 4.18 -32.844 1 84.75 375 ALA B C 1
ATOM 6303 O O . ALA B 1 375 ? -10.828 5.395 -32.969 1 84.75 375 ALA B O 1
ATOM 6304 N N . HIS B 1 376 ? -10.078 3.326 -32.531 1 84.19 376 HIS B N 1
ATOM 6305 C CA . HIS B 1 376 ? -8.727 3.807 -32.281 1 84.19 376 HIS B CA 1
ATOM 6306 C C . HIS B 1 376 ? -8.008 4.172 -33.562 1 84.19 376 HIS B C 1
ATOM 6308 O O . HIS B 1 376 ? -7.219 5.121 -33.594 1 84.19 376 HIS B O 1
ATOM 6314 N N . ARG B 1 377 ? -8.273 3.506 -34.594 1 80.62 377 ARG B N 1
ATOM 6315 C CA . ARG B 1 377 ? -7.609 3.717 -35.875 1 80.62 377 ARG B CA 1
ATOM 6316 C C . ARG B 1 377 ? -8.273 4.848 -36.656 1 80.62 377 ARG B C 1
ATOM 6318 O O . ARG B 1 377 ? -7.68 5.395 -37.594 1 80.62 377 ARG B O 1
ATOM 6325 N N . ALA B 1 378 ? -9.516 5.121 -36.438 1 70.81 378 ALA B N 1
ATOM 6326 C CA . ALA B 1 378 ? -10.242 6.156 -37.188 1 70.81 378 ALA B CA 1
ATOM 6327 C C . ALA B 1 378 ? -9.555 7.508 -37.062 1 70.81 378 ALA B C 1
ATOM 6329 O O . ALA B 1 378 ? -9.125 7.898 -35.969 1 70.81 378 ALA B O 1
ATOM 6330 N N . PRO B 1 379 ? -9.07 7.93 -38.219 1 61.22 379 PRO B N 1
ATOM 6331 C CA . PRO B 1 379 ? -8.438 9.25 -38.219 1 61.22 379 PRO B CA 1
ATOM 6332 C C . PRO B 1 379 ? -9.258 10.305 -37.469 1 61.22 379 PRO B C 1
ATOM 6334 O O . PRO B 1 379 ? -10.484 10.203 -37.406 1 61.22 379 PRO B O 1
ATOM 6337 N N . PRO B 1 380 ? -8.672 11.008 -36.562 1 52.88 380 PRO B N 1
ATOM 6338 C CA . PRO B 1 380 ? -9.445 12.078 -35.938 1 52.88 380 PRO B CA 1
ATOM 6339 C C . PRO B 1 380 ? -10.289 12.867 -36.938 1 52.88 380 PRO B C 1
ATOM 6341 O O . PRO B 1 380 ? -9.93 12.969 -38.125 1 52.88 380 PRO B O 1
ATOM 6344 N N . SER B 1 381 ? -11.57 13.055 -36.906 1 47.03 381 SER B N 1
ATOM 6345 C CA . SER B 1 381 ? -12.242 13.984 -37.812 1 47.03 381 SER B CA 1
ATOM 6346 C C . SER B 1 381 ? -11.32 15.133 -38.219 1 47.03 381 SER B C 1
ATOM 6348 O O . SER B 1 381 ? -10.344 15.414 -37.531 1 47.03 381 SER B O 1
ATOM 6350 N N . THR B 1 382 ? -11.734 16.078 -39.312 1 40.38 382 THR B N 1
ATOM 6351 C 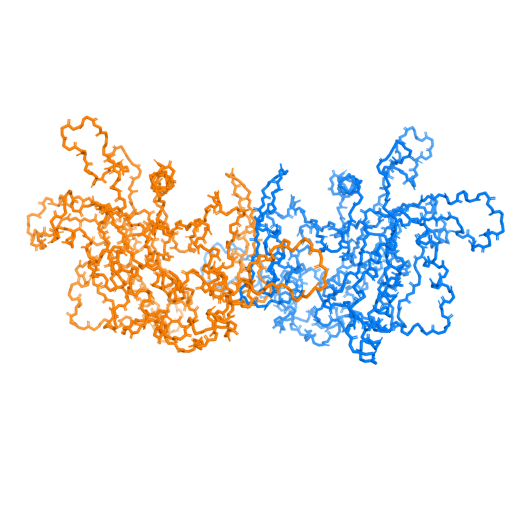CA . THR B 1 382 ? -11.016 17.078 -40.125 1 40.38 382 THR B CA 1
ATOM 6352 C C . THR B 1 382 ? -10.047 17.875 -39.25 1 40.38 382 THR B C 1
ATOM 6354 O O . THR B 1 382 ? -9.203 18.609 -39.75 1 40.38 382 THR B O 1
ATOM 6357 N N . THR B 1 383 ? -10.523 18.781 -38.312 1 37.06 383 THR B N 1
ATOM 6358 C CA . THR B 1 383 ? -9.672 19.953 -38.156 1 37.06 383 THR B CA 1
ATOM 6359 C C . THR B 1 383 ? -8.266 19.547 -37.75 1 37.06 383 THR B C 1
ATOM 6361 O O . THR B 1 383 ? -7.281 20.172 -38.125 1 37.06 383 THR B O 1
ATOM 6364 N N . VAL B 1 384 ? -7.891 19.641 -36.406 1 36.94 384 VAL B N 1
ATOM 6365 C CA . VAL B 1 384 ? -6.555 20.047 -35.969 1 36.94 384 VAL B CA 1
ATOM 6366 C C . VAL B 1 384 ? -5.551 18.953 -36.312 1 36.94 384 VAL B C 1
ATOM 6368 O O . VAL B 1 384 ? -5.926 17.781 -36.5 1 36.94 384 VAL B O 1
ATOM 6371 N N . SER B 1 385 ? -4.145 19.234 -36.188 1 37.41 385 SER B N 1
ATOM 6372 C CA . SER B 1 385 ? -2.762 18.953 -36.562 1 37.41 385 SER B CA 1
ATOM 6373 C C . SER B 1 385 ? -2.402 17.5 -36.312 1 37.41 385 SER B C 1
ATOM 6375 O O . SER B 1 385 ? -3.168 16.766 -35.688 1 37.41 385 SER B O 1
ATOM 6377 N N . SER B 1 386 ? -1.052 17.344 -36.031 1 40.66 386 SER B N 1
ATOM 6378 C CA . SER B 1 386 ? -0.035 16.312 -35.938 1 40.66 386 SER B CA 1
ATOM 6379 C C . SER B 1 386 ? -0.48 15.18 -35 1 40.66 386 SER B C 1
ATOM 6381 O O . SER B 1 386 ? -0.495 15.336 -33.781 1 40.66 386 SER B O 1
ATOM 6383 N N . SER B 1 387 ? -1.336 14.391 -35.344 1 41.5 387 SER B N 1
ATOM 6384 C CA . SER B 1 387 ? -2.145 13.391 -34.656 1 41.5 387 SER B CA 1
ATOM 6385 C C . SER B 1 387 ? -1.271 12.305 -34.031 1 41.5 387 SER B C 1
ATOM 6387 O O . SER B 1 387 ? -0.842 11.375 -34.719 1 41.5 387 SER B O 1
ATOM 6389 N N . SER B 1 388 ? -0.204 12.609 -33.312 1 46.53 388 SER B N 1
ATOM 6390 C CA . SER B 1 388 ? 0.401 11.539 -32.531 1 46.53 388 SER B CA 1
ATOM 6391 C C . SER B 1 388 ? -0.657 10.578 -32 1 46.53 388 SER B C 1
ATOM 6393 O O . SER B 1 388 ? -1.636 11.008 -31.391 1 46.53 388 SER B O 1
ATOM 6395 N N . SER B 1 389 ? -0.901 9.5 -32.688 1 55.31 389 SER B N 1
ATOM 6396 C CA . SER B 1 389 ? -1.849 8.438 -32.344 1 55.31 389 SER B CA 1
ATOM 6397 C C . SER B 1 389 ? -1.918 8.211 -30.844 1 55.31 389 SER B C 1
ATOM 6399 O O . SER B 1 389 ? -0.889 8.023 -30.188 1 55.31 389 SER B O 1
ATOM 6401 N N . SER B 1 390 ? -2.828 8.703 -30.219 1 67.31 390 SER B N 1
ATOM 6402 C CA . SER B 1 390 ? -3.086 8.461 -28.812 1 67.31 390 SER B CA 1
ATOM 6403 C C . SER B 1 390 ? -2.914 6.988 -28.453 1 67.31 390 SER B C 1
ATOM 6405 O O . SER B 1 390 ? -3.236 6.113 -29.266 1 67.31 390 SER B O 1
ATOM 6407 N N . PRO B 1 391 ? -2.07 6.684 -27.625 1 75.06 391 PRO B N 1
ATOM 6408 C CA . PRO B 1 391 ? -1.929 5.289 -27.203 1 75.06 391 PRO B CA 1
ATOM 6409 C C . PRO B 1 391 ? -3.273 4.598 -26.984 1 75.06 391 PRO B C 1
ATOM 6411 O O . PRO B 1 391 ? -4.266 5.262 -26.656 1 75.06 391 PRO B O 1
ATOM 6414 N N . PRO B 1 392 ? -3.242 3.389 -27.438 1 83.25 392 PRO B N 1
ATOM 6415 C CA . PRO B 1 392 ? -4.477 2.645 -27.172 1 83.25 392 PRO B CA 1
ATOM 6416 C C . PRO B 1 392 ? -4.91 2.723 -25.703 1 83.25 392 PRO B C 1
ATOM 6418 O O . PRO B 1 392 ? -4.07 2.824 -24.812 1 83.25 392 PRO B O 1
ATOM 6421 N N . SER B 1 393 ? -6.219 2.756 -25.547 1 86.06 393 SER B N 1
ATOM 6422 C CA . SER B 1 393 ? -6.766 2.732 -24.203 1 86.06 393 SER B CA 1
ATOM 6423 C C . SER B 1 393 ? -6.34 1.474 -23.453 1 86.06 393 SER B C 1
ATOM 6425 O O . SER B 1 393 ? -5.934 0.485 -24.062 1 86.06 393 SER B O 1
ATOM 6427 N N . ASP B 1 394 ? -6.426 1.496 -22.203 1 88.44 394 ASP B N 1
ATOM 6428 C CA . ASP B 1 394 ? -6.086 0.351 -21.359 1 88.44 394 ASP B CA 1
ATOM 6429 C C . ASP B 1 394 ? -6.953 -0.859 -21.703 1 88.44 394 ASP B C 1
ATOM 6431 O O . ASP B 1 394 ? -6.465 -1.99 -21.734 1 88.44 394 ASP B O 1
ATOM 6435 N N . ARG B 1 395 ? -8.195 -0.573 -21.938 1 88.56 395 ARG B N 1
ATOM 6436 C CA . ARG B 1 395 ? -9.109 -1.659 -22.281 1 88.56 395 ARG B CA 1
ATOM 6437 C C . ARG B 1 395 ? -8.727 -2.293 -23.609 1 88.56 395 ARG B C 1
ATOM 6439 O O . ARG B 1 395 ? -8.719 -3.52 -23.75 1 88.56 395 ARG B O 1
ATOM 6446 N N . LEU B 1 396 ? -8.469 -1.45 -24.547 1 90.31 396 LEU B N 1
ATOM 6447 C CA . LEU B 1 396 ? -8.07 -1.965 -25.859 1 90.31 396 LEU B CA 1
ATOM 6448 C C . LEU B 1 396 ? -6.773 -2.76 -25.766 1 90.31 396 LEU B C 1
ATOM 6450 O O . LEU B 1 396 ? -6.645 -3.82 -26.375 1 90.31 396 LEU B O 1
ATOM 6454 N N . GLU B 1 397 ? -5.859 -2.268 -25.031 1 89.31 397 GLU B N 1
ATOM 6455 C CA . GLU B 1 397 ? -4.598 -2.979 -24.828 1 89.31 397 GLU B CA 1
ATOM 6456 C C . GLU B 1 397 ? -4.824 -4.34 -24.188 1 89.31 397 GLU B C 1
ATOM 6458 O O . GLU B 1 397 ? -4.23 -5.336 -24.594 1 89.31 397 GLU B O 1
ATOM 6463 N N . LEU B 1 398 ? -5.609 -4.324 -23.188 1 91.56 398 LEU B N 1
ATOM 6464 C CA . LEU B 1 398 ? -5.941 -5.562 -22.5 1 91.56 398 LEU B CA 1
ATOM 6465 C C . LEU B 1 398 ? -6.578 -6.566 -23.453 1 91.56 398 LEU B C 1
ATOM 6467 O O . LEU B 1 398 ? -6.195 -7.738 -23.484 1 91.56 398 LEU B O 1
ATOM 6471 N N . LEU B 1 399 ? -7.531 -6.074 -24.203 1 91.69 399 LEU B N 1
ATOM 6472 C CA . LEU B 1 399 ? -8.234 -6.953 -25.141 1 91.69 399 LEU B CA 1
ATOM 6473 C C . LEU B 1 399 ? -7.309 -7.422 -26.25 1 91.69 399 LEU B C 1
ATOM 6475 O O . LEU B 1 399 ? -7.434 -8.547 -26.734 1 91.69 399 LEU B O 1
ATOM 6479 N N . ALA B 1 400 ? -6.371 -6.551 -26.609 1 90 400 ALA B N 1
ATOM 6480 C CA . ALA B 1 400 ? -5.391 -6.938 -27.625 1 90 400 ALA B CA 1
ATOM 6481 C C . ALA B 1 400 ? -4.531 -8.102 -27.125 1 90 400 ALA B C 1
ATOM 6483 O O . ALA B 1 400 ? -4.16 -8.977 -27.906 1 90 400 ALA B O 1
ATOM 6484 N N . ASP B 1 401 ? -4.238 -8.125 -25.891 1 87.75 401 ASP B N 1
ATOM 6485 C CA . ASP B 1 401 ? -3.43 -9.188 -25.297 1 87.75 401 ASP B CA 1
ATOM 6486 C C . ASP B 1 401 ? -4.164 -10.523 -25.344 1 87.75 401 ASP B C 1
ATOM 6488 O O . ASP B 1 401 ? -3.539 -11.578 -25.453 1 87.75 401 ASP B O 1
ATOM 6492 N N . ILE B 1 402 ? -5.461 -10.453 -25.281 1 90.31 402 ILE B N 1
ATOM 6493 C CA . ILE B 1 402 ? -6.246 -11.672 -25.094 1 90.31 402 ILE B CA 1
ATOM 6494 C C . ILE B 1 402 ? -6.832 -12.109 -26.438 1 90.31 402 ILE B C 1
ATOM 6496 O O . ILE B 1 402 ? -7 -13.312 -26.688 1 90.31 402 ILE B O 1
ATOM 6500 N N . CYS B 1 403 ? -7.121 -11.172 -27.297 1 90.31 403 CYS B N 1
ATOM 6501 C CA . CYS B 1 403 ? -7.945 -11.469 -28.453 1 90.31 403 CYS B CA 1
ATOM 6502 C C . CYS B 1 403 ? -7.098 -11.539 -29.719 1 90.31 403 CYS B C 1
ATOM 6504 O O . CYS B 1 403 ? -7.629 -11.641 -30.828 1 90.31 403 CYS B O 1
ATOM 6506 N N . ARG B 1 404 ? -5.816 -11.367 -29.562 1 82.88 404 ARG B N 1
ATOM 6507 C CA . ARG B 1 404 ? -4.926 -11.531 -30.703 1 82.88 404 ARG B CA 1
ATOM 6508 C C . ARG B 1 404 ? -3.967 -12.695 -30.5 1 82.88 404 ARG B C 1
ATOM 6510 O O . ARG B 1 404 ? -3.645 -13.039 -29.359 1 82.88 404 ARG B O 1
#

Secondary structure (DSSP, 8-state):
--TT--HHHHHHHHH---TTS-------SS---HHHHHHTT---SSTTT--EEE--TTEEE-TTHHHHHHHHHHHHHSSSS--TTEEEEESS--SEE--STT--EE--HHHHHHHTT-SSTT--EEESSPPSSSEEE-HHHHHHHHHHHHHHHTT-STT--TTS-SS-S--GGGG-TT-HHHHHHHHHHHHT-EEEE---EEE---S-GGGGGS-TTTTEEE-BSEEE---SSSS---------GGGHHHHHHHHHHHHTTS-------------S-HHHHHHHHHHHHHHHHHHHHHHHHH--PBPP-STT--TTTTPPPPTT--SPP-PPPGGGS-EE-TTS-B--HHHHHHHHHHHHHHHTTTTTHHHHHHHHHS---SSSS--------HHHHHHHHHH-/--TT--HHHHHHHHH---TTS-------SS---HHHHHHTT---SSTTT--EEE--TTEEE-TTHHHHHHHHHHHHHSSSS--TTEEEEESS--SEE--STT--EE--HHHHHHHTT-SSTT--EEESSPPSSSEEE-HHHHHHHHHHHHHHHTT-STT--TTS-SS-S--GGGG-TT-HHHHHHHHHHHHT-EEEE---EEE---S-GGGGGS-TTTTEEE-BSEEE---SSSS---------GGGHHHHHHHHHHHHTTS-------------S-HHHHHHHHHHHHHHHHHHHHHHHHH--PBPP-STT--TTTTPPPPTT--S---PPPGGGS-EE-TTS-B--HHHHHHHHHHHHHHHTTTTTHHHHHHHHHS---SS-S--------HHHHHHHHHH-

InterPro domains:
  IPR029044 Nucleotide-diphospho-sugar transferases [G3DSA:3.90.550.10] (17-211)